Protein AF-A0A9C9G2V0-F1 (afdb_monomer)

Mean predicted aligned error: 17.53 Å

Sequence (1144 aa):
MLYRLLILALSLYSLTTPAQASRDDLLVIVNDNSIDSPQVGAYYAQQRDINPANIVHVNIRPGYFISWDEFRSLRDQIIDHMQHHTLTDPAITPVTCTDGDTVHYCQASMDQLRQYTKIRYVVTTRGVPTRTEVNNSPFNSQPVSAPTSVDNYLKFWLINYYPVDTVLSSNARAVEFGDGRGMREIDPQLDKELIVGRIDGVNLASALTLVDRTLEAERNGIYGKLYGSQYGSTTGGRATWTDYSTNSLVYGISSNGWRYQLGLFDESAPECNDYLNFSSGNASGKAPAHCLARLSDGRDPPPGTSGGRAPTADDALVYLGSLDGQVTGLGNFSNLLNWKKDASCSVTLCENAPDPAACRMASTDAMQEINTDCVGVSNGFMGYNFQSFPVSFLTVWPTAWRSTNGGDFKNLAFPEVRSDVGFDDNQSLWFRNADQISNPKCNTVADIGSQPPQDCPDQRRIFTYQTISIPTQAINTATPQQYRVSLRYKADSMQQQATLRATLKVREQASKTEINYGTQLLATISSGTTDWTYAEVVYTLNPALHTQPDLLFDRLKIELSTAGTYAGEIGLDVISLQEIGVGIELLQNGSFTEGHKSVSGGDHAANYLSRLNGLAFWGSVSHHESAGFSFENHPVETLLYFMRGLPLGDAVWFNEFRNSGIFYGDPVYSPMSVKFDYLPNPGDRIVNSMDISGNTVNGRDPLRVTTDYRIDYCPGDDFFVCDQQQSWLSTGLSGKGGLTGQTLGNWDVTSLPYGDYTLRLSVTSSNVLLGRTQTFNDFYPVKNRYATDEIPTYRIAGTILDQSGQPVRNVTIQINDNSGFSATVTTNVEGRYSKDGLANGLYIVLPKKTGHTFVANSGNIFQSVSNSNVVKNFTAHNLDFTVSGTVTDGNGQPIVGAIVQINDNSGFSATVQTNINGRYSRPGISNGLYIVEVTKNGYSVSPSQGNIFQSVNGSDITKDYVATPSNFVISGAILDTSGKPVPGVTVSINDNSGFSSTVTSNANGFYEIGGLSNGLYIAFPAKQGYTIVVNGGNVFVGINGVSIIGKDFTATPVVQTYSISGYILENGQPLSGASVQINSNFGFSSTTTTDNSGFYTQRGLKDGAYIVYSTKPGYQITTVTGNIFQSINGSNIIGKDFNATLIQ

Structure (mmCIF, N/CA/C/O backbone):
data_AF-A0A9C9G2V0-F1
#
_entry.id   AF-A0A9C9G2V0-F1
#
loop_
_atom_site.group_PDB
_atom_site.id
_atom_site.type_symbol
_atom_site.label_atom_id
_atom_site.label_alt_id
_atom_site.label_comp_id
_atom_site.label_asym_id
_atom_site.label_entity_id
_atom_site.label_seq_id
_atom_site.pdbx_PDB_ins_code
_atom_site.Cartn_x
_atom_site.Cartn_y
_atom_site.Cartn_z
_atom_site.occupancy
_atom_site.B_iso_or_equiv
_atom_site.auth_seq_id
_atom_site.auth_comp_id
_atom_site.auth_asym_id
_atom_site.auth_atom_id
_atom_site.pdbx_PDB_model_num
ATOM 1 N N . MET A 1 1 ? -16.514 -33.049 36.630 1.00 33.00 1 MET A N 1
ATOM 2 C CA . MET A 1 1 ? -15.792 -34.331 36.436 1.00 33.00 1 MET A CA 1
ATOM 3 C C . MET A 1 1 ? -15.039 -34.384 35.098 1.00 33.00 1 MET A C 1
ATOM 5 O O . MET A 1 1 ? -13.935 -34.905 35.095 1.00 33.00 1 MET A O 1
ATOM 9 N N . LEU A 1 2 ? -15.525 -33.741 34.020 1.00 31.58 2 LEU A N 1
ATOM 10 C CA . LEU A 1 2 ? -14.748 -33.512 32.782 1.00 31.58 2 LEU A CA 1
ATOM 11 C C . LEU A 1 2 ? -13.501 -32.612 32.964 1.00 31.58 2 LEU A C 1
ATOM 13 O O . LEU A 1 2 ? -12.497 -32.822 32.299 1.00 31.58 2 LEU A O 1
ATOM 17 N N . TYR A 1 3 ? -13.508 -31.686 33.931 1.00 27.44 3 TYR A N 1
ATOM 18 C CA . TYR A 1 3 ? -12.375 -30.781 34.206 1.00 27.44 3 TYR A CA 1
ATOM 19 C C . TYR A 1 3 ? -11.106 -31.486 34.736 1.00 27.44 3 TYR A C 1
ATOM 21 O O . TYR A 1 3 ? -10.001 -30.977 34.596 1.00 27.44 3 TYR A O 1
ATOM 29 N N . ARG A 1 4 ? -11.237 -32.688 35.321 1.00 26.34 4 ARG A N 1
ATOM 30 C CA . ARG A 1 4 ? -10.084 -33.495 35.771 1.00 26.34 4 ARG A CA 1
ATOM 31 C C . ARG A 1 4 ? -9.513 -34.403 34.678 1.00 26.34 4 ARG A C 1
ATOM 33 O O . ARG A 1 4 ? -8.396 -34.876 34.832 1.00 26.34 4 ARG A O 1
ATOM 40 N N . LEU A 1 5 ? -10.247 -34.620 33.584 1.00 29.73 5 LEU A N 1
ATOM 41 C CA . LEU A 1 5 ? -9.777 -35.398 32.434 1.00 29.73 5 LEU A CA 1
ATOM 42 C C . LEU A 1 5 ? -8.930 -34.552 31.468 1.00 29.73 5 LEU A C 1
ATOM 44 O O . LEU A 1 5 ? -8.009 -35.097 30.872 1.00 29.73 5 LEU A O 1
ATOM 48 N N . LEU A 1 6 ? -9.149 -33.230 31.395 1.00 34.34 6 LEU A N 1
ATOM 49 C CA . LEU A 1 6 ? -8.262 -32.325 30.646 1.00 34.34 6 LEU A CA 1
ATOM 50 C C . LEU A 1 6 ? -6.908 -32.121 31.351 1.00 34.34 6 LEU A C 1
ATOM 52 O O . LEU A 1 6 ? -5.867 -32.144 30.707 1.00 34.34 6 LEU A O 1
ATOM 56 N N . ILE A 1 7 ? -6.904 -32.010 32.685 1.00 32.38 7 ILE A N 1
ATOM 57 C CA . ILE A 1 7 ? -5.673 -31.793 33.470 1.00 32.38 7 ILE A CA 1
ATOM 58 C C . ILE A 1 7 ? -4.793 -33.060 33.526 1.00 32.38 7 ILE A C 1
ATOM 60 O O . ILE A 1 7 ? -3.575 -32.954 33.632 1.00 32.38 7 ILE A O 1
ATOM 64 N N . LEU A 1 8 ? -5.369 -34.263 33.387 1.00 26.44 8 LEU A N 1
ATOM 65 C CA . LEU A 1 8 ? -4.589 -35.508 33.282 1.00 26.44 8 LEU A CA 1
ATOM 66 C C . LEU A 1 8 ? -4.034 -35.788 31.873 1.00 26.44 8 LEU A C 1
ATOM 68 O O . LEU A 1 8 ? -3.113 -36.589 31.747 1.00 26.44 8 LEU A O 1
ATOM 72 N N . ALA A 1 9 ? -4.547 -35.135 30.826 1.00 30.84 9 ALA A N 1
ATOM 73 C CA . ALA A 1 9 ? -3.966 -35.231 29.484 1.00 30.84 9 ALA A CA 1
ATOM 74 C C . ALA A 1 9 ? -2.702 -34.358 29.325 1.00 30.84 9 ALA A C 1
ATOM 76 O O . ALA A 1 9 ? -1.875 -34.629 28.458 1.00 30.84 9 ALA A O 1
ATOM 77 N N . LEU A 1 10 ? -2.517 -33.360 30.199 1.00 34.09 10 LEU A N 1
ATOM 78 C CA . LEU A 1 10 ? -1.350 -32.469 30.226 1.00 34.09 10 LEU A CA 1
ATOM 79 C C . LEU A 1 10 ? -0.132 -33.036 30.982 1.00 34.09 10 LEU A C 1
ATOM 81 O O . LEU A 1 10 ? 0.945 -32.458 30.896 1.00 34.09 10 LEU A O 1
ATOM 85 N N . SER A 1 11 ? -0.252 -34.166 31.690 1.00 28.02 11 SER A N 1
ATOM 86 C CA . SER A 1 11 ? 0.823 -34.703 32.549 1.00 28.02 11 SER A CA 1
ATOM 87 C C . SER A 1 11 ? 1.459 -36.020 32.076 1.00 28.02 11 SER A C 1
ATOM 89 O O . SER A 1 11 ? 2.222 -36.627 32.827 1.00 28.02 11 SER A O 1
ATOM 91 N N . LEU A 1 12 ? 1.207 -36.458 30.833 1.00 29.16 12 LEU A N 1
ATOM 92 C CA . LEU A 1 12 ? 1.764 -37.705 30.272 1.00 29.16 12 LEU A CA 1
ATOM 93 C C . LEU A 1 12 ? 2.644 -37.556 29.015 1.00 29.16 12 LEU A C 1
ATOM 95 O O . LEU A 1 12 ? 3.127 -38.567 28.506 1.00 29.16 12 LEU A O 1
ATOM 99 N N . TYR A 1 13 ? 2.961 -36.344 28.553 1.00 31.42 13 TYR A N 1
ATOM 100 C CA . TYR A 1 13 ? 3.963 -36.163 27.492 1.00 31.42 13 TYR A CA 1
ATOM 101 C C . TYR A 1 13 ? 5.378 -36.129 28.078 1.00 31.42 13 TYR A C 1
ATOM 103 O O . TYR A 1 13 ? 5.978 -35.081 28.293 1.00 31.42 13 TYR A O 1
ATOM 111 N N . SER A 1 14 ? 5.904 -37.319 28.363 1.00 32.47 14 SER A N 1
ATOM 112 C CA . SER A 1 14 ? 7.317 -37.515 28.671 1.00 32.47 14 SER A CA 1
ATOM 113 C C . SER A 1 14 ? 8.119 -37.739 27.386 1.00 32.47 14 SER A C 1
ATOM 115 O O . SER A 1 14 ? 7.902 -38.701 26.657 1.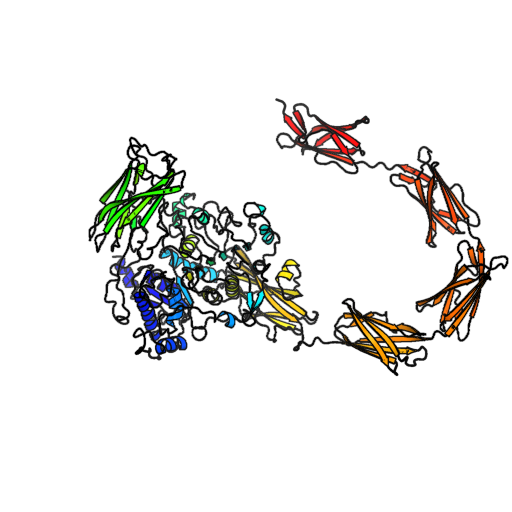00 32.47 14 SER A O 1
ATOM 117 N N . LEU A 1 15 ? 9.081 -36.837 27.170 1.00 33.75 15 LEU A N 1
ATOM 118 C CA . LEU A 1 15 ? 10.420 -37.119 26.642 1.00 33.75 15 LEU A CA 1
ATOM 119 C C . LEU A 1 15 ? 10.492 -37.863 25.298 1.00 33.75 15 LEU A C 1
ATOM 121 O O . LEU A 1 15 ? 11.155 -38.890 25.172 1.00 33.75 15 LEU A O 1
ATOM 125 N N . THR A 1 16 ? 9.941 -37.267 24.249 1.00 28.80 16 THR A N 1
ATOM 126 C CA . THR A 1 16 ? 10.691 -37.219 22.989 1.00 28.80 16 THR A CA 1
ATOM 127 C C . THR A 1 16 ? 11.378 -35.867 22.972 1.00 28.80 16 THR A C 1
ATOM 129 O O . THR A 1 16 ? 10.688 -34.850 23.007 1.00 28.80 16 THR A O 1
ATOM 132 N N . THR A 1 17 ? 12.713 -35.838 22.992 1.00 29.73 17 THR A N 1
ATOM 133 C CA . THR A 1 17 ? 13.484 -34.621 22.696 1.00 29.73 17 THR A CA 1
ATOM 134 C C . THR A 1 17 ? 12.832 -33.944 21.494 1.00 29.73 17 THR A C 1
ATOM 136 O O . THR A 1 17 ? 12.722 -34.617 20.460 1.00 29.73 17 THR A O 1
ATOM 139 N N . PRO A 1 18 ? 12.320 -32.705 21.620 1.00 33.50 18 PRO A N 1
ATOM 140 C CA . PRO A 1 18 ? 11.685 -32.060 20.489 1.00 33.50 18 PRO A CA 1
ATOM 141 C C . PRO A 1 18 ? 12.713 -32.025 19.362 1.00 33.50 18 PRO A C 1
ATOM 143 O O . PRO A 1 18 ? 13.908 -31.819 19.609 1.00 33.50 18 PRO A O 1
ATOM 146 N N . ALA A 1 19 ? 12.258 -32.287 18.135 1.00 38.16 19 ALA A N 1
ATOM 147 C CA . ALA A 1 19 ? 12.998 -31.844 16.966 1.00 38.16 19 ALA A CA 1
ATOM 148 C C . ALA A 1 19 ? 13.453 -30.409 17.261 1.00 38.16 19 ALA A C 1
ATOM 150 O O . ALA A 1 19 ? 12.662 -29.631 17.789 1.00 38.16 19 ALA A O 1
ATOM 151 N N . GLN A 1 20 ? 14.742 -30.129 17.072 1.00 43.09 20 GLN A N 1
ATOM 152 C CA . GLN A 1 20 ? 15.336 -28.827 17.356 1.00 43.09 20 GLN A CA 1
ATOM 153 C C . GLN A 1 20 ? 14.396 -27.741 16.817 1.00 43.09 20 GLN A C 1
ATOM 155 O O . GLN A 1 20 ? 14.199 -27.683 15.606 1.00 43.09 20 GLN A O 1
ATOM 160 N N . ALA A 1 21 ? 13.757 -26.988 17.723 1.00 52.31 21 ALA A N 1
ATOM 161 C CA . ALA A 1 21 ? 12.764 -25.983 17.359 1.00 52.31 21 ALA A CA 1
ATOM 162 C C . ALA A 1 21 ? 13.378 -25.049 16.309 1.00 52.31 21 ALA A C 1
ATOM 164 O O . ALA A 1 21 ? 14.537 -24.644 16.448 1.00 52.31 21 ALA A O 1
ATOM 165 N N . SER A 1 22 ? 12.639 -24.748 15.246 1.00 70.56 22 SER A N 1
ATOM 166 C CA . SER A 1 22 ? 13.158 -24.003 14.095 1.00 70.56 22 SER A CA 1
ATOM 167 C C . SER A 1 22 ? 13.330 -22.505 14.356 1.00 70.56 22 SER A C 1
ATOM 169 O O . SER A 1 22 ? 14.043 -21.852 13.591 1.00 70.56 22 SER A O 1
ATOM 171 N N . ARG A 1 23 ? 12.719 -21.957 15.421 1.00 88.38 23 ARG A N 1
ATOM 172 C CA . ARG A 1 23 ? 12.802 -20.532 15.788 1.00 88.38 23 ARG A CA 1
ATOM 173 C C . ARG A 1 23 ? 13.265 -20.327 17.231 1.00 88.38 23 ARG A C 1
ATOM 175 O O . ARG A 1 23 ? 12.543 -20.631 18.184 1.00 88.38 23 ARG A O 1
ATOM 182 N N . ASP A 1 24 ? 14.452 -19.750 17.387 1.00 90.25 24 ASP A N 1
ATOM 183 C CA . ASP A 1 24 ? 15.038 -19.318 18.663 1.00 90.25 24 ASP A CA 1
ATOM 184 C C . ASP A 1 24 ? 15.244 -17.794 18.758 1.00 90.25 24 ASP A C 1
ATOM 186 O O . ASP A 1 24 ? 15.651 -17.289 19.803 1.00 90.25 24 ASP A O 1
ATOM 190 N N . ASP A 1 25 ? 14.884 -17.064 17.705 1.00 93.56 25 ASP A N 1
ATOM 191 C CA . ASP A 1 25 ? 15.006 -15.614 17.541 1.00 93.56 25 ASP A CA 1
ATOM 192 C C . ASP A 1 25 ? 13.734 -14.829 17.911 1.00 93.56 25 ASP A C 1
ATOM 194 O O . ASP A 1 25 ? 13.678 -13.606 17.752 1.00 93.56 25 ASP A O 1
ATOM 198 N N . LEU A 1 26 ? 12.701 -15.513 18.405 1.00 95.69 26 LEU A N 1
ATOM 199 C CA . LEU A 1 26 ? 11.418 -14.924 18.786 1.00 95.69 26 LEU A CA 1
ATOM 200 C C . LEU A 1 26 ? 11.098 -15.220 20.250 1.00 95.69 26 LEU A C 1
ATOM 202 O O . LEU A 1 26 ? 11.153 -16.376 20.656 1.00 95.69 26 LEU A O 1
ATOM 206 N N . LEU A 1 27 ? 10.732 -14.184 21.009 1.00 97.81 27 LEU A N 1
ATOM 207 C CA . LEU A 1 27 ? 10.253 -14.238 22.392 1.00 97.81 27 LEU A CA 1
ATOM 208 C C . LEU A 1 27 ? 8.742 -13.970 22.449 1.00 97.81 27 LEU A C 1
ATOM 210 O O . LEU A 1 27 ? 8.281 -12.940 21.964 1.00 97.81 27 LEU A O 1
ATOM 214 N N . VAL A 1 28 ? 7.968 -14.862 23.062 1.00 98.31 28 VAL A N 1
ATOM 215 C CA . VAL A 1 28 ? 6.523 -14.694 23.275 1.00 98.31 28 VAL A CA 1
ATOM 216 C C . VAL A 1 28 ? 6.273 -14.262 24.715 1.00 98.31 28 VAL A C 1
ATOM 218 O O . VAL A 1 28 ? 6.677 -14.953 25.643 1.00 98.31 28 VAL A O 1
ATOM 221 N N . ILE A 1 29 ? 5.585 -13.140 24.909 1.00 98.31 29 ILE A N 1
ATOM 222 C CA . ILE A 1 29 ? 5.211 -12.613 26.223 1.00 98.31 29 ILE A CA 1
ATOM 223 C C . ILE A 1 29 ? 3.753 -12.975 26.504 1.00 98.31 29 ILE A C 1
ATOM 225 O O . ILE A 1 29 ? 2.846 -12.578 25.757 1.00 98.31 29 ILE A O 1
ATOM 229 N N . VAL A 1 30 ? 3.529 -13.689 27.606 1.00 97.75 30 VAL A N 1
ATOM 230 C CA . VAL A 1 30 ? 2.197 -14.046 28.108 1.00 97.75 30 VAL A CA 1
ATOM 231 C C . VAL A 1 30 ? 1.993 -13.516 29.523 1.00 97.75 30 VAL A C 1
ATOM 233 O O . VAL A 1 30 ? 2.899 -13.565 30.349 1.00 97.75 30 VAL A O 1
ATOM 236 N N . ASN A 1 31 ? 0.804 -12.990 29.802 1.00 95.75 31 ASN A N 1
ATOM 237 C CA . ASN A 1 31 ? 0.404 -12.512 31.118 1.00 95.75 31 ASN A CA 1
ATOM 238 C C . ASN A 1 31 ? -0.416 -13.583 31.844 1.00 95.75 31 ASN A C 1
ATOM 240 O O . ASN A 1 31 ? -1.551 -13.847 31.458 1.00 95.75 31 ASN A O 1
ATOM 244 N N . ASP A 1 32 ? 0.110 -14.144 32.930 1.00 94.62 32 ASP A N 1
ATOM 245 C CA . ASP A 1 32 ? -0.559 -15.215 33.685 1.00 94.62 32 ASP A CA 1
ATOM 246 C C . ASP A 1 32 ? -1.833 -14.761 34.404 1.00 94.62 32 ASP A C 1
ATOM 248 O O . ASP A 1 32 ? -2.668 -15.584 34.783 1.00 94.62 32 ASP A O 1
ATOM 252 N N . ASN A 1 33 ? -2.022 -13.451 34.575 1.00 92.81 33 ASN A N 1
ATOM 253 C CA . ASN A 1 33 ? -3.272 -12.931 35.115 1.00 92.81 33 ASN A CA 1
ATOM 254 C C . ASN A 1 33 ? -4.392 -12.843 34.067 1.00 92.81 33 ASN A C 1
ATOM 256 O O . ASN A 1 33 ? -5.524 -12.529 34.440 1.00 92.81 33 ASN A O 1
ATOM 260 N N . SER A 1 34 ? -4.094 -13.115 32.794 1.00 92.75 34 SER A N 1
ATOM 261 C CA . SER A 1 34 ? -5.066 -13.244 31.709 1.00 92.75 34 SER A CA 1
ATOM 262 C C . SER A 1 34 ? -5.383 -14.722 31.437 1.00 92.75 34 SER A C 1
ATOM 264 O O . SER A 1 34 ? -4.488 -15.563 31.387 1.00 92.75 34 SER A O 1
ATOM 266 N N . ILE A 1 35 ? -6.661 -15.051 31.259 1.00 92.38 35 ILE A N 1
ATOM 267 C CA . ILE A 1 35 ? -7.144 -16.394 30.924 1.00 92.38 35 ILE A CA 1
ATOM 268 C C . ILE A 1 35 ? -6.730 -16.749 29.490 1.00 92.38 35 ILE A C 1
ATOM 270 O O . ILE A 1 35 ? -6.339 -17.890 29.220 1.00 92.38 35 ILE A O 1
ATOM 274 N N . ASP A 1 36 ? -6.808 -15.783 28.578 1.00 93.94 36 ASP A N 1
ATOM 275 C CA . ASP A 1 36 ? -6.553 -15.964 27.153 1.00 93.94 36 ASP A CA 1
ATOM 276 C C . ASP A 1 36 ? -5.047 -15.944 26.826 1.00 93.94 36 ASP A C 1
ATOM 278 O O . ASP A 1 36 ? -4.597 -16.698 25.959 1.00 93.94 36 ASP A O 1
ATOM 282 N N . SER A 1 37 ? -4.249 -15.127 27.521 1.00 95.69 37 SER A N 1
ATOM 283 C CA . SER A 1 37 ? -2.855 -14.825 27.150 1.00 95.69 37 SER A CA 1
ATOM 284 C C . SER A 1 37 ? -1.952 -16.058 27.039 1.00 95.69 37 SER A C 1
ATOM 286 O O . SER A 1 37 ? -1.355 -16.249 25.971 1.00 95.69 37 SER A O 1
ATOM 288 N N . PRO A 1 38 ? -1.879 -16.961 28.042 1.00 96.62 38 PRO A N 1
ATOM 289 C CA . PRO A 1 38 ? -1.056 -18.163 27.927 1.00 96.62 38 PRO A CA 1
ATOM 290 C C . PRO A 1 38 ? -1.545 -19.117 26.831 1.00 96.62 38 PRO A C 1
ATOM 292 O O . PRO A 1 38 ? -0.734 -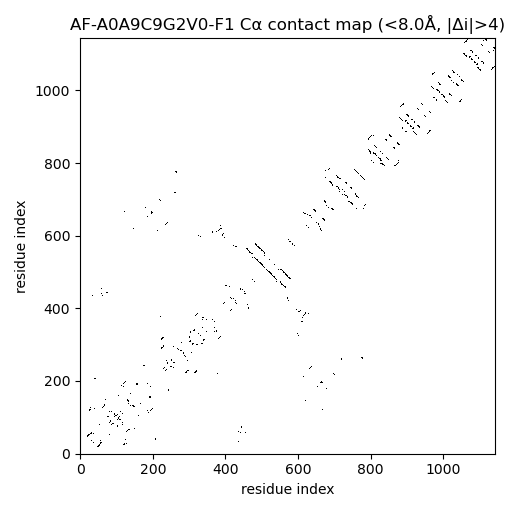19.797 26.204 1.00 96.62 38 PRO A O 1
ATOM 295 N N . GLN A 1 39 ? -2.856 -19.154 26.559 1.00 97.00 39 GLN A N 1
ATOM 296 C CA . GLN A 1 39 ? -3.426 -20.003 25.507 1.00 97.00 39 GLN A CA 1
ATOM 297 C C . GLN A 1 39 ? -3.008 -19.514 24.119 1.00 97.00 39 GLN A C 1
ATOM 299 O O . GLN A 1 39 ? -2.566 -20.316 23.296 1.00 97.00 39 GLN A O 1
ATOM 304 N N . VAL A 1 40 ? -3.090 -18.202 23.875 1.00 97.12 40 VAL A N 1
ATOM 305 C CA . VAL A 1 40 ? -2.627 -17.593 22.621 1.00 97.12 40 VAL A CA 1
ATOM 306 C C . VAL A 1 40 ? -1.127 -17.812 22.442 1.00 97.12 40 VAL A C 1
ATOM 308 O O . VAL A 1 40 ? -0.701 -18.227 21.365 1.00 97.12 40 VAL A O 1
ATOM 311 N N . GLY A 1 41 ? -0.327 -17.585 23.487 1.00 97.06 41 GLY A N 1
ATOM 312 C CA . GLY A 1 41 ? 1.125 -17.746 23.409 1.00 97.06 41 GLY A CA 1
ATOM 313 C C . GLY A 1 41 ? 1.558 -19.184 23.145 1.00 97.06 41 GLY A C 1
ATOM 314 O O . GLY A 1 41 ? 2.379 -19.418 22.260 1.00 97.06 41 GLY A O 1
ATOM 315 N N . ALA A 1 42 ? 0.962 -20.153 23.844 1.00 96.56 42 ALA A N 1
ATOM 316 C CA . ALA A 1 42 ? 1.235 -21.571 23.621 1.00 96.56 42 ALA A CA 1
ATOM 317 C C . ALA A 1 42 ? 0.814 -22.020 22.215 1.00 96.56 42 ALA A C 1
ATOM 319 O O . ALA A 1 42 ? 1.566 -22.733 21.548 1.00 96.56 42 ALA A O 1
ATOM 320 N N . TYR A 1 43 ? -0.356 -21.575 21.743 1.00 97.81 43 TYR A N 1
ATOM 321 C CA . TYR A 1 43 ? -0.822 -21.882 20.393 1.00 97.81 43 TYR A CA 1
ATOM 322 C C . TYR A 1 43 ? 0.120 -21.310 19.335 1.00 97.81 43 TYR A C 1
ATOM 324 O O . TYR A 1 43 ? 0.585 -22.036 18.462 1.00 97.81 43 TYR A O 1
ATOM 332 N N . TYR A 1 44 ? 0.461 -20.026 19.441 1.00 97.44 44 TYR A N 1
ATOM 333 C CA . TYR A 1 44 ? 1.373 -19.371 18.512 1.00 97.44 44 TYR A CA 1
ATOM 334 C C . TYR A 1 44 ? 2.750 -20.046 18.491 1.00 97.44 44 TYR A C 1
ATOM 336 O O . TYR A 1 44 ? 3.263 -20.357 17.416 1.00 97.44 44 TYR A O 1
ATOM 344 N N . ALA A 1 45 ? 3.305 -20.356 19.668 1.00 95.94 45 ALA A N 1
ATOM 345 C CA . ALA A 1 45 ? 4.574 -21.064 19.791 1.00 95.94 45 ALA A CA 1
ATOM 346 C C . ALA A 1 45 ? 4.545 -22.443 19.127 1.00 95.94 45 ALA A C 1
ATOM 348 O O . ALA A 1 45 ? 5.473 -22.792 18.401 1.00 95.94 45 ALA A O 1
ATOM 349 N N . GLN A 1 46 ? 3.458 -23.195 19.307 1.00 95.69 46 GLN A N 1
ATOM 350 C CA . GLN A 1 46 ? 3.272 -24.486 18.652 1.00 95.69 46 GLN A CA 1
ATOM 351 C C . GLN A 1 46 ? 3.199 -24.349 17.126 1.00 95.69 46 GLN A C 1
ATOM 353 O O . GLN A 1 46 ? 3.857 -25.102 16.412 1.00 95.69 46 GLN A O 1
ATOM 358 N N . GLN A 1 47 ? 2.403 -23.406 16.620 1.00 95.81 47 GLN A N 1
ATOM 359 C CA . GLN A 1 47 ? 2.173 -23.252 15.182 1.00 95.81 47 GLN A CA 1
ATOM 360 C C . GLN A 1 47 ? 3.408 -22.725 14.429 1.00 95.81 47 GLN A C 1
ATOM 362 O O . GLN A 1 47 ? 3.605 -23.048 13.258 1.00 95.81 47 GLN A O 1
ATOM 367 N N . ARG A 1 48 ? 4.246 -21.922 15.095 1.00 94.38 48 ARG A N 1
ATOM 368 C CA . ARG A 1 48 ? 5.496 -21.367 14.548 1.00 94.38 48 ARG A CA 1
ATOM 369 C C . ARG A 1 48 ? 6.747 -22.155 14.930 1.00 94.38 48 ARG A C 1
ATOM 371 O O . ARG A 1 48 ? 7.836 -21.730 14.553 1.00 94.38 48 ARG A O 1
ATOM 378 N N . ASP A 1 49 ? 6.593 -23.268 15.648 1.00 94.06 49 ASP A N 1
ATOM 379 C CA . ASP A 1 49 ? 7.704 -24.096 16.127 1.00 94.06 49 ASP A CA 1
ATOM 380 C C . ASP A 1 49 ? 8.769 -23.260 16.875 1.00 94.06 49 ASP A C 1
ATOM 382 O O . ASP A 1 49 ? 9.977 -23.338 16.635 1.00 94.06 49 ASP A O 1
ATOM 386 N N . ILE A 1 50 ? 8.277 -22.392 17.765 1.00 94.81 50 ILE A N 1
ATOM 387 C CA . ILE A 1 50 ? 9.086 -21.519 18.620 1.00 94.81 50 ILE A CA 1
ATOM 388 C C . ILE A 1 50 ? 9.582 -22.327 19.813 1.00 94.81 50 ILE A C 1
ATOM 390 O O . ILE A 1 50 ? 8.825 -23.082 20.429 1.00 94.81 50 ILE A O 1
ATOM 394 N N . ASN A 1 51 ? 10.848 -22.130 20.176 1.00 90.94 51 ASN A N 1
ATOM 395 C CA . ASN A 1 51 ? 11.424 -22.739 21.367 1.00 90.94 51 ASN A CA 1
ATOM 396 C C . ASN A 1 51 ? 10.564 -22.426 22.614 1.00 90.94 51 ASN A C 1
ATOM 398 O O . ASN A 1 51 ? 10.405 -21.252 22.949 1.00 90.94 51 ASN A O 1
ATOM 402 N N . PRO A 1 52 ? 10.053 -23.430 23.354 1.00 89.94 52 PRO A N 1
ATOM 403 C CA . PRO A 1 52 ? 9.258 -23.192 24.560 1.00 89.94 52 PRO A CA 1
ATOM 404 C C . PRO A 1 52 ? 9.978 -22.367 25.638 1.00 89.94 52 PRO A C 1
ATOM 406 O O . PRO A 1 52 ? 9.322 -21.673 26.408 1.00 89.94 52 PRO A O 1
ATOM 409 N N . ALA A 1 53 ? 11.318 -22.397 25.679 1.00 89.81 53 ALA A N 1
ATOM 410 C CA . ALA A 1 53 ? 12.114 -21.550 26.576 1.00 89.81 53 ALA A CA 1
ATOM 411 C C . ALA A 1 53 ? 12.008 -20.050 26.243 1.00 89.81 53 ALA A C 1
ATOM 413 O O . ALA A 1 53 ? 12.310 -19.202 27.080 1.00 89.81 53 ALA A O 1
ATOM 414 N N . ASN A 1 54 ? 11.539 -19.714 25.041 1.00 95.19 54 ASN A N 1
ATOM 415 C CA . ASN A 1 54 ? 11.293 -18.348 24.609 1.00 95.19 54 ASN A CA 1
ATOM 416 C C . ASN A 1 54 ? 9.859 -17.878 24.914 1.00 95.19 54 ASN A C 1
ATOM 418 O O . ASN A 1 54 ? 9.434 -16.847 24.396 1.00 95.19 54 ASN A O 1
ATOM 422 N N . ILE A 1 55 ? 9.095 -18.599 25.736 1.00 97.12 55 ILE A N 1
ATOM 423 C CA . ILE A 1 55 ? 7.831 -18.098 26.283 1.00 97.12 55 ILE A CA 1
ATOM 424 C C . ILE A 1 55 ? 8.124 -17.518 27.667 1.00 97.12 55 ILE A C 1
ATOM 426 O O . ILE A 1 55 ? 8.460 -18.256 28.593 1.00 97.12 55 ILE A O 1
ATOM 430 N N . VAL A 1 56 ? 8.007 -16.198 27.804 1.00 96.88 56 VAL A N 1
ATOM 431 C CA . VAL A 1 56 ? 8.125 -15.516 29.094 1.00 96.88 56 VAL A CA 1
ATOM 432 C C . VAL A 1 56 ? 6.747 -15.290 29.694 1.00 96.88 56 VAL A C 1
ATOM 434 O O . VAL A 1 56 ? 5.865 -14.677 29.088 1.00 96.88 56 VAL A O 1
ATOM 437 N N . HIS A 1 57 ? 6.594 -15.785 30.915 1.00 95.75 57 HIS A N 1
ATOM 438 C CA . HIS A 1 57 ? 5.414 -15.598 31.738 1.00 95.75 57 HIS A CA 1
ATOM 439 C C . HIS A 1 57 ? 5.614 -14.383 32.641 1.00 95.75 57 HIS A C 1
ATOM 441 O O . HIS A 1 57 ? 6.567 -14.329 33.419 1.00 95.75 57 HIS A O 1
ATOM 447 N N . VAL A 1 58 ? 4.719 -13.404 32.535 1.00 95.31 58 VAL A N 1
ATOM 448 C CA . VAL A 1 58 ? 4.736 -12.185 33.349 1.00 95.31 58 VAL A CA 1
ATOM 449 C C . VAL A 1 58 ? 3.480 -12.094 34.203 1.00 95.31 58 VAL A C 1
ATOM 451 O O . VAL A 1 58 ? 2.406 -12.550 33.816 1.00 95.31 58 VAL A O 1
ATOM 454 N N . ASN A 1 59 ? 3.611 -11.481 35.373 1.00 93.25 59 ASN A N 1
ATOM 455 C CA . ASN A 1 59 ? 2.530 -11.330 36.341 1.00 93.25 59 ASN A CA 1
ATOM 456 C C . ASN A 1 59 ? 2.252 -9.840 36.555 1.00 93.25 59 ASN A C 1
ATOM 458 O O . ASN A 1 59 ? 2.810 -9.182 37.437 1.00 93.25 59 ASN A O 1
ATOM 462 N N . ILE A 1 60 ? 1.392 -9.300 35.693 1.00 90.25 60 ILE A N 1
ATOM 463 C CA . ILE A 1 60 ? 0.954 -7.899 35.702 1.00 90.25 60 ILE A CA 1
ATOM 464 C C . ILE A 1 60 ? -0.563 -7.825 35.571 1.00 90.25 60 ILE A C 1
ATOM 466 O O . ILE A 1 60 ? -1.208 -8.800 35.185 1.00 90.25 60 ILE A O 1
ATOM 470 N N . ARG A 1 61 ? -1.171 -6.680 35.892 1.00 85.25 61 ARG A N 1
ATOM 471 C CA . ARG A 1 61 ? -2.631 -6.576 35.833 1.00 85.25 61 ARG A CA 1
ATOM 472 C C . ARG A 1 61 ? -3.126 -6.828 34.395 1.00 85.25 61 ARG A C 1
ATOM 474 O O . ARG A 1 61 ? -2.558 -6.262 33.458 1.00 85.25 61 ARG A O 1
ATOM 481 N N . PRO A 1 62 ? -4.164 -7.658 34.198 1.00 78.38 62 PRO A N 1
ATOM 482 C CA . PRO A 1 62 ? -4.765 -7.875 32.889 1.00 78.38 62 PRO A CA 1
ATOM 483 C C . PRO A 1 62 ? -5.633 -6.655 32.592 1.00 78.38 62 PRO A C 1
ATOM 485 O O . PRO A 1 62 ? -6.747 -6.516 33.083 1.00 78.38 62 PRO A O 1
ATOM 488 N N . GLY A 1 63 ? -5.078 -5.684 31.884 1.00 76.06 63 GLY A N 1
ATOM 489 C CA . GLY A 1 63 ? -5.742 -4.415 31.636 1.00 76.06 63 GLY A CA 1
ATOM 490 C C . GLY A 1 63 ? -5.126 -3.710 30.447 1.00 76.06 63 GLY A C 1
ATOM 491 O O . GLY A 1 63 ? -4.026 -4.027 30.016 1.00 76.06 63 GLY A O 1
ATOM 492 N N . TYR A 1 64 ? -5.840 -2.738 29.895 1.00 79.06 64 TYR A N 1
ATOM 493 C CA . TYR A 1 64 ? -5.357 -2.024 28.714 1.00 79.06 64 TYR A CA 1
ATOM 494 C C . TYR A 1 64 ? -4.251 -1.011 29.056 1.00 79.06 64 TYR A C 1
ATOM 496 O O . TYR A 1 64 ? -3.314 -0.807 28.280 1.00 79.06 64 TYR A O 1
ATOM 504 N N . PHE A 1 65 ? -4.353 -0.407 30.243 1.00 81.81 65 PHE A N 1
ATOM 505 C CA . PHE A 1 65 ? -3.367 0.510 30.801 1.00 81.81 65 PHE A CA 1
ATOM 506 C C . PHE A 1 65 ? -2.609 -0.150 31.946 1.00 81.81 65 PHE A C 1
ATOM 508 O O . PHE A 1 65 ? -3.202 -0.869 32.748 1.00 81.81 65 PHE A O 1
ATOM 515 N N . ILE A 1 66 ? -1.341 0.201 32.104 1.00 85.38 66 ILE A N 1
ATOM 516 C CA . ILE A 1 66 ? -0.529 -0.008 33.308 1.00 85.38 66 ILE A CA 1
ATOM 517 C C . ILE A 1 66 ? 0.112 1.309 33.737 1.00 85.38 66 ILE A C 1
ATOM 519 O O . ILE A 1 66 ? 0.251 2.231 32.937 1.00 85.38 66 ILE A O 1
ATOM 523 N N . SER A 1 67 ? 0.461 1.431 35.007 1.00 84.94 67 SER A N 1
ATOM 524 C CA . SER A 1 67 ? 1.291 2.521 35.514 1.00 84.94 67 SER A CA 1
ATOM 525 C C . SER A 1 67 ? 2.740 2.379 35.045 1.00 84.94 67 SER A C 1
ATOM 527 O O . SER A 1 67 ? 3.180 1.306 34.625 1.00 84.94 67 SER A O 1
ATOM 529 N N . TRP A 1 68 ? 3.506 3.465 35.158 1.00 85.50 68 TRP A N 1
ATOM 530 C CA . TRP A 1 68 ? 4.931 3.446 34.844 1.00 85.50 68 TRP A CA 1
ATOM 531 C C . TRP A 1 68 ? 5.712 2.418 35.684 1.00 85.50 68 TRP A C 1
ATOM 533 O O . TRP A 1 68 ? 6.582 1.732 35.157 1.00 85.50 68 TRP A O 1
ATOM 543 N N . ASP A 1 69 ? 5.375 2.254 36.966 1.00 85.44 69 ASP A N 1
ATOM 544 C CA . ASP A 1 69 ? 6.022 1.276 37.857 1.00 85.44 69 ASP A CA 1
ATOM 545 C C . ASP A 1 69 ? 5.705 -0.172 37.455 1.00 85.44 69 ASP A C 1
ATOM 547 O O . ASP A 1 69 ? 6.594 -1.023 37.427 1.00 85.44 69 ASP A O 1
ATOM 551 N N . GLU A 1 70 ? 4.454 -0.445 37.075 1.00 89.12 70 GLU A N 1
ATOM 552 C CA . GLU A 1 70 ? 4.044 -1.745 36.533 1.00 89.12 70 GLU A CA 1
ATOM 553 C C . GLU A 1 70 ? 4.734 -2.037 35.191 1.00 89.12 70 GLU A C 1
ATOM 555 O O . GLU A 1 70 ? 5.119 -3.178 34.942 1.00 89.12 70 GLU A O 1
ATOM 560 N N . PHE A 1 71 ? 4.960 -1.023 34.345 1.00 90.56 71 PHE A N 1
ATOM 561 C CA . PHE A 1 71 ? 5.758 -1.184 33.126 1.00 90.56 71 PHE A CA 1
ATOM 562 C C . PHE A 1 71 ? 7.219 -1.540 33.438 1.00 90.56 71 PHE A C 1
ATOM 564 O O . PHE A 1 71 ? 7.768 -2.441 32.804 1.00 90.56 71 PHE A O 1
ATOM 571 N N . ARG A 1 72 ? 7.851 -0.886 34.425 1.00 89.62 72 ARG A N 1
ATOM 572 C CA . ARG A 1 72 ? 9.223 -1.239 34.836 1.00 89.62 72 ARG A CA 1
ATOM 573 C C . ARG A 1 72 ? 9.292 -2.666 35.378 1.00 89.62 72 ARG A C 1
ATOM 575 O O . ARG A 1 72 ? 10.198 -3.403 35.008 1.00 89.62 72 ARG A O 1
ATOM 582 N N . SER A 1 73 ? 8.287 -3.093 36.148 1.00 91.38 73 SER A N 1
ATOM 583 C CA . SER A 1 73 ? 8.175 -4.491 36.582 1.00 91.38 73 SER A CA 1
ATOM 584 C C . SER A 1 73 ? 8.005 -5.463 35.408 1.00 91.38 73 SER A C 1
ATOM 586 O O . SER A 1 73 ? 8.661 -6.501 35.394 1.00 91.38 73 SER A O 1
ATOM 588 N N . LEU A 1 74 ? 7.175 -5.137 34.409 1.00 94.62 74 LEU A N 1
ATOM 589 C CA . LEU A 1 74 ? 7.035 -5.933 33.183 1.00 94.62 74 LEU A CA 1
ATOM 590 C C . LEU A 1 74 ? 8.378 -6.077 32.455 1.00 94.62 74 LEU A C 1
ATOM 592 O O . LEU A 1 74 ? 8.806 -7.193 32.172 1.00 94.62 74 LEU A O 1
ATOM 596 N N . ARG A 1 75 ? 9.048 -4.954 32.170 1.00 94.19 75 ARG A N 1
ATOM 597 C CA . ARG A 1 75 ? 10.356 -4.918 31.501 1.00 94.19 75 ARG A CA 1
ATOM 598 C C . ARG A 1 75 ? 11.361 -5.810 32.224 1.00 94.19 75 ARG A C 1
ATOM 600 O O . ARG A 1 75 ? 12.034 -6.610 31.586 1.00 94.19 75 ARG A O 1
ATOM 607 N N . ASP A 1 76 ? 11.451 -5.683 33.540 1.00 94.06 76 ASP A N 1
ATOM 608 C CA . ASP A 1 76 ? 12.474 -6.371 34.321 1.00 94.06 76 ASP A CA 1
ATOM 609 C C . ASP A 1 76 ? 12.206 -7.872 34.457 1.00 94.06 76 ASP A C 1
ATOM 611 O O . ASP A 1 76 ? 13.153 -8.649 34.408 1.00 94.06 76 ASP A O 1
ATOM 615 N N . GLN A 1 77 ? 10.936 -8.295 34.531 1.00 95.25 77 GLN A N 1
ATOM 616 C CA . GLN A 1 77 ? 10.570 -9.715 34.425 1.00 95.25 77 GLN A CA 1
ATOM 617 C C . GLN A 1 77 ? 11.030 -10.304 33.083 1.00 95.25 77 GLN A C 1
ATOM 619 O O . GLN A 1 77 ? 11.527 -11.427 33.028 1.00 95.25 77 GLN A O 1
ATOM 624 N N . ILE A 1 78 ? 10.904 -9.535 31.996 1.00 96.75 78 ILE A N 1
ATOM 625 C CA . ILE A 1 78 ? 11.349 -9.960 30.664 1.00 96.75 78 ILE A CA 1
ATOM 626 C C . ILE A 1 78 ? 12.878 -10.010 30.578 1.00 96.75 78 ILE A C 1
ATOM 628 O O . ILE A 1 78 ? 13.419 -10.985 30.063 1.00 96.75 78 ILE A O 1
ATOM 632 N N . ILE A 1 79 ? 13.576 -8.990 31.086 1.00 95.62 79 ILE A N 1
ATOM 633 C CA . ILE A 1 79 ? 15.047 -8.944 31.121 1.00 95.62 79 ILE A CA 1
ATOM 634 C C . ILE A 1 79 ? 15.596 -10.152 31.880 1.00 95.62 79 ILE A C 1
ATOM 636 O O . ILE A 1 79 ? 16.462 -10.853 31.355 1.00 95.62 79 ILE A O 1
ATOM 640 N N . ASP A 1 80 ? 15.060 -10.416 33.074 1.00 94.19 80 ASP A N 1
ATOM 641 C CA . ASP A 1 80 ? 15.451 -11.562 33.893 1.00 94.19 80 ASP A CA 1
ATOM 642 C C . ASP A 1 80 ? 15.278 -12.873 33.117 1.00 94.19 80 ASP A C 1
ATOM 644 O O . ASP A 1 80 ? 16.218 -13.664 33.002 1.00 94.19 80 ASP A O 1
ATOM 648 N N . HIS A 1 81 ? 14.120 -13.066 32.479 1.00 95.19 81 HIS A N 1
ATOM 649 C CA . HIS A 1 81 ? 13.869 -14.247 31.656 1.00 95.19 81 HIS A CA 1
ATOM 650 C C . HIS A 1 81 ? 14.863 -14.375 30.498 1.00 95.19 81 HIS A C 1
ATOM 652 O O . HIS A 1 81 ? 15.426 -15.452 30.289 1.00 95.19 81 HIS A O 1
ATOM 658 N N . MET A 1 82 ? 15.098 -13.290 29.754 1.00 95.50 82 MET A N 1
ATOM 659 C CA . MET A 1 82 ? 15.991 -13.281 28.593 1.00 95.50 82 MET A CA 1
ATOM 660 C C . MET A 1 82 ? 17.431 -13.637 28.973 1.00 95.50 82 MET A C 1
ATOM 662 O O . MET A 1 82 ? 18.062 -14.454 28.297 1.00 95.50 82 MET A O 1
ATOM 666 N N . GLN A 1 83 ? 17.947 -13.085 30.075 1.00 94.12 83 GLN A N 1
ATOM 667 C CA . GLN A 1 83 ? 19.306 -13.383 30.539 1.00 94.12 83 GLN A CA 1
ATOM 668 C C . GLN A 1 83 ? 19.483 -14.860 30.911 1.00 94.12 83 GLN A C 1
ATOM 670 O O . GLN A 1 83 ? 20.563 -15.411 30.709 1.00 94.12 83 GLN A O 1
ATOM 675 N N . HIS A 1 84 ? 18.438 -15.509 31.426 1.00 92.62 84 HIS A N 1
ATOM 676 C CA . HIS A 1 84 ? 18.504 -16.907 31.851 1.00 92.62 84 HIS A CA 1
ATOM 677 C C . HIS A 1 84 ? 18.234 -17.916 30.725 1.00 92.62 84 HIS A C 1
ATOM 679 O O . HIS A 1 84 ? 18.719 -19.045 30.804 1.00 92.62 84 HIS A O 1
ATOM 685 N N . HIS A 1 85 ? 17.470 -17.546 29.690 1.00 92.12 85 HIS A N 1
ATOM 686 C CA . HIS A 1 85 ? 16.916 -18.532 28.751 1.00 92.12 85 HIS A CA 1
ATOM 687 C C . HIS A 1 85 ? 17.215 -18.268 27.275 1.00 92.12 85 HIS A C 1
ATOM 689 O O . HIS A 1 85 ? 17.179 -19.212 26.486 1.00 92.12 85 HIS A O 1
ATOM 695 N N . THR A 1 86 ? 17.515 -17.028 26.874 1.00 92.06 86 THR A N 1
ATOM 696 C CA . THR A 1 86 ? 17.523 -16.653 25.446 1.00 92.06 86 THR A CA 1
ATOM 697 C C . THR A 1 86 ? 18.881 -16.193 24.920 1.00 92.06 86 THR A C 1
ATOM 699 O O . THR A 1 86 ? 18.985 -15.722 23.783 1.00 92.06 86 THR A O 1
ATOM 702 N N . LEU A 1 87 ? 19.937 -16.314 25.728 1.00 92.94 87 LEU A N 1
ATOM 703 C CA . LEU A 1 87 ? 21.295 -15.999 25.297 1.00 92.94 87 LEU A CA 1
ATOM 704 C C . LEU A 1 87 ? 21.822 -17.030 24.284 1.00 92.94 87 LEU A C 1
ATOM 706 O O . LEU A 1 87 ? 21.401 -18.191 24.217 1.00 92.94 87 LEU A O 1
ATOM 710 N N . THR A 1 88 ? 22.769 -16.589 23.464 1.00 91.19 88 THR A N 1
ATOM 711 C CA . THR A 1 88 ? 23.454 -17.399 22.451 1.00 91.19 88 THR A CA 1
ATOM 712 C C . THR A 1 88 ? 24.177 -18.586 23.078 1.00 91.19 88 THR A C 1
ATOM 714 O O . THR A 1 88 ? 24.014 -19.708 22.591 1.00 91.19 88 THR A O 1
ATOM 717 N N . ASP A 1 89 ? 24.864 -18.357 24.198 1.00 90.50 89 ASP A N 1
ATOM 718 C CA . ASP A 1 89 ? 25.506 -19.377 25.026 1.00 90.50 89 ASP A CA 1
ATOM 719 C C . ASP A 1 89 ? 24.815 -19.475 26.405 1.00 90.50 89 ASP A C 1
ATOM 721 O O . ASP A 1 89 ? 24.872 -18.518 27.183 1.00 90.50 89 ASP A O 1
ATOM 725 N N . PRO A 1 90 ? 24.177 -20.616 26.739 1.00 84.88 90 PRO A N 1
ATOM 726 C CA . PRO A 1 90 ? 23.510 -20.810 28.027 1.00 84.88 90 PRO A CA 1
ATOM 727 C C . PRO A 1 90 ? 24.476 -20.872 29.224 1.00 84.88 90 PRO A C 1
ATOM 729 O O . PRO A 1 90 ? 24.021 -20.876 30.364 1.00 84.88 90 PRO A O 1
ATOM 732 N N . ALA A 1 91 ? 25.795 -20.943 29.004 1.00 91.19 91 ALA A N 1
ATOM 733 C CA . ALA A 1 91 ? 26.796 -20.885 30.071 1.00 91.19 91 ALA A CA 1
ATOM 734 C C . ALA A 1 91 ? 27.114 -19.452 30.538 1.00 91.19 91 ALA A C 1
ATOM 736 O O . ALA A 1 91 ? 27.825 -19.278 31.532 1.00 91.19 91 ALA A O 1
ATOM 737 N N . ILE A 1 92 ? 26.621 -18.424 29.838 1.00 93.94 92 ILE A N 1
ATOM 738 C CA . ILE A 1 92 ? 26.810 -17.027 30.234 1.00 93.94 92 ILE A CA 1
ATOM 739 C C . ILE A 1 92 ? 26.009 -16.749 31.510 1.00 93.94 92 ILE A C 1
ATOM 741 O O . ILE A 1 92 ? 24.789 -16.870 31.534 1.00 93.94 92 ILE A O 1
ATOM 745 N N . THR A 1 93 ? 26.698 -16.326 32.570 1.00 93.75 93 THR A N 1
ATOM 746 C CA . THR A 1 93 ? 26.049 -15.943 33.828 1.00 93.75 93 THR A CA 1
ATOM 747 C C . THR A 1 93 ? 25.284 -14.622 33.667 1.00 93.75 93 THR A C 1
ATOM 749 O O . THR A 1 93 ? 25.897 -13.633 33.249 1.00 93.75 93 THR A O 1
ATOM 752 N N . PRO A 1 94 ? 23.995 -14.557 34.047 1.00 93.31 94 PRO A N 1
ATOM 753 C CA . PRO A 1 94 ? 23.223 -13.317 34.083 1.00 93.31 94 PRO A CA 1
ATOM 754 C C . PRO A 1 94 ? 23.909 -12.210 34.891 1.00 93.31 94 PRO A C 1
ATOM 756 O O . PRO A 1 94 ? 24.413 -12.442 35.993 1.00 93.31 94 PRO A O 1
ATOM 759 N N . VAL A 1 95 ? 23.932 -10.994 34.348 1.00 93.62 95 VAL A N 1
ATOM 760 C CA . VAL A 1 95 ? 24.444 -9.813 35.055 1.00 93.62 95 VAL A CA 1
ATOM 761 C C . VAL A 1 95 ? 23.421 -9.337 36.083 1.00 93.62 95 VAL A C 1
ATOM 763 O O . VAL A 1 95 ? 22.299 -8.992 35.726 1.00 93.62 95 VAL A O 1
ATOM 766 N N . THR A 1 96 ? 23.841 -9.236 37.347 1.00 89.25 96 THR A N 1
ATOM 767 C CA . THR A 1 96 ? 23.088 -8.554 38.409 1.00 89.25 96 THR A CA 1
ATOM 768 C C . THR A 1 96 ? 23.547 -7.105 38.531 1.00 89.25 96 THR A C 1
ATOM 770 O O . THR A 1 96 ? 24.741 -6.836 38.683 1.00 89.25 96 THR A O 1
ATOM 773 N N . CYS A 1 97 ? 22.607 -6.168 38.489 1.00 90.06 97 CYS A N 1
ATOM 774 C CA . CYS A 1 97 ? 22.901 -4.744 38.545 1.00 90.06 97 CYS A CA 1
ATOM 775 C C . CYS A 1 97 ? 23.174 -4.260 39.970 1.00 90.06 97 CYS A C 1
ATOM 777 O O . CYS A 1 97 ? 22.468 -4.614 40.914 1.00 90.06 97 CYS A O 1
ATOM 779 N N . THR A 1 98 ? 24.177 -3.392 40.112 1.00 85.44 98 THR A N 1
ATOM 780 C CA . THR A 1 98 ? 24.500 -2.705 41.377 1.00 85.44 98 THR A CA 1
ATOM 781 C C . THR A 1 98 ? 24.306 -1.189 41.304 1.00 85.44 98 THR A C 1
ATOM 783 O O . THR A 1 98 ? 24.342 -0.518 42.331 1.00 85.44 98 THR A O 1
ATOM 786 N N . ASP A 1 99 ? 24.130 -0.651 40.097 1.00 81.50 99 ASP A N 1
ATOM 787 C CA . ASP A 1 99 ? 24.091 0.775 39.751 1.00 81.50 99 ASP A CA 1
ATOM 788 C C . ASP A 1 99 ? 22.888 1.155 38.860 1.00 81.50 99 ASP A C 1
ATOM 790 O O . ASP A 1 99 ? 22.824 2.270 38.345 1.00 81.50 99 ASP A O 1
ATOM 794 N N . GLY A 1 100 ? 21.953 0.223 38.661 1.00 78.00 100 GLY A N 1
ATOM 795 C CA . GLY A 1 100 ? 20.749 0.402 37.852 1.00 78.00 100 GLY A CA 1
ATOM 796 C C . GLY A 1 100 ? 19.559 0.993 38.612 1.00 78.00 100 GLY A C 1
ATOM 797 O O . GLY A 1 100 ? 19.578 1.090 39.838 1.00 78.00 100 GLY A O 1
ATOM 798 N N . ASP A 1 101 ? 18.493 1.331 37.876 1.00 77.88 101 ASP A N 1
ATOM 799 C CA . ASP A 1 101 ? 17.179 1.693 38.451 1.00 77.88 101 ASP A CA 1
ATOM 800 C C . ASP A 1 101 ? 16.565 0.507 39.219 1.00 77.88 101 ASP A C 1
ATOM 802 O O . ASP A 1 101 ? 15.944 0.664 40.268 1.00 77.88 101 ASP A O 1
ATOM 806 N N . THR A 1 102 ? 16.812 -0.710 38.731 1.00 84.31 102 THR A N 1
ATOM 807 C CA . THR A 1 102 ? 16.437 -1.965 39.390 1.00 84.31 102 THR A CA 1
ATOM 808 C C . THR A 1 102 ? 17.597 -2.957 39.341 1.00 84.31 102 THR A C 1
ATOM 810 O O . THR A 1 102 ? 18.602 -2.733 38.661 1.00 84.31 102 THR A O 1
ATOM 813 N N . VAL A 1 103 ? 17.467 -4.088 40.043 1.00 88.31 103 VAL A N 1
ATOM 814 C CA . VAL A 1 103 ? 18.509 -5.132 40.086 1.00 88.31 103 VAL A CA 1
ATOM 815 C C . VAL A 1 103 ? 18.743 -5.830 38.736 1.00 88.31 103 VAL A C 1
ATOM 817 O O . VAL A 1 103 ? 19.748 -6.524 38.588 1.00 88.31 103 VAL A O 1
ATOM 820 N N . HIS A 1 104 ? 17.873 -5.601 37.746 1.00 91.31 104 HIS A N 1
ATOM 821 C CA . HIS A 1 104 ? 17.973 -6.163 36.395 1.00 91.31 104 HIS A CA 1
ATOM 822 C C . HIS A 1 104 ? 18.339 -5.121 35.324 1.00 91.31 104 HIS A C 1
ATOM 824 O O . HIS A 1 104 ? 18.873 -5.486 34.276 1.00 91.31 104 HIS A O 1
ATOM 830 N N . TYR A 1 105 ? 18.092 -3.827 35.561 1.00 92.44 105 TYR A N 1
ATOM 831 C CA . TYR A 1 105 ? 18.214 -2.784 34.537 1.00 92.44 105 TYR A CA 1
ATOM 832 C C . TYR A 1 105 ? 19.368 -1.800 34.791 1.00 92.44 105 TYR A C 1
ATOM 834 O O . TYR A 1 105 ? 19.211 -0.773 35.451 1.00 92.44 105 TYR A O 1
ATOM 842 N N . CYS A 1 106 ? 20.531 -2.103 34.212 1.00 92.94 106 CYS A N 1
ATOM 843 C CA . CYS A 1 106 ? 21.757 -1.296 34.222 1.00 92.94 106 CYS A CA 1
ATOM 844 C C . CYS A 1 106 ? 22.507 -1.432 32.888 1.00 92.94 106 CYS A C 1
ATOM 846 O O . CYS A 1 106 ? 22.229 -2.344 32.103 1.00 92.94 106 CYS A O 1
ATOM 848 N N . GLN A 1 107 ? 23.504 -0.571 32.651 1.00 94.56 107 GLN A N 1
ATOM 849 C CA . GLN A 1 107 ? 24.320 -0.586 31.429 1.00 94.56 107 GLN A CA 1
ATOM 850 C C . GLN A 1 107 ? 24.910 -1.975 31.143 1.00 94.56 107 GLN A C 1
ATOM 852 O O . GLN A 1 107 ? 24.752 -2.488 30.038 1.00 94.56 107 GLN A O 1
ATOM 857 N N . ALA A 1 108 ? 25.517 -2.615 32.149 1.00 95.19 108 ALA A N 1
ATOM 858 C CA . ALA A 1 108 ? 26.154 -3.923 31.991 1.00 95.19 108 ALA A CA 1
ATOM 859 C C . ALA A 1 108 ? 25.159 -5.041 31.624 1.00 95.19 108 ALA A C 1
ATOM 861 O O . ALA A 1 108 ? 25.473 -5.891 30.793 1.00 95.19 108 ALA A O 1
ATOM 862 N N . SER A 1 109 ? 23.955 -5.022 32.206 1.00 95.38 109 SER A N 1
ATOM 863 C CA . SER A 1 109 ? 22.890 -5.983 31.888 1.00 95.38 109 SER A CA 1
ATOM 864 C C . SER A 1 109 ? 22.406 -5.821 30.445 1.00 95.38 109 SER A C 1
ATOM 866 O O . SER A 1 109 ? 22.350 -6.789 29.685 1.00 95.38 109 SER A O 1
ATOM 868 N N . MET A 1 110 ? 22.150 -4.581 30.015 1.00 95.19 110 MET A N 1
ATOM 869 C CA . MET A 1 110 ? 21.680 -4.305 28.653 1.00 95.19 110 MET A CA 1
ATOM 870 C C . MET A 1 110 ? 22.759 -4.555 27.600 1.00 95.19 110 MET A C 1
ATOM 872 O O . MET A 1 110 ? 22.441 -4.989 26.496 1.00 95.19 110 MET A O 1
ATOM 876 N N . ASP A 1 111 ? 24.033 -4.316 27.919 1.00 94.38 111 ASP A N 1
ATOM 877 C CA . ASP A 1 111 ? 25.145 -4.657 27.030 1.00 94.38 111 ASP A CA 1
ATOM 878 C C . ASP A 1 111 ? 25.308 -6.174 26.881 1.00 94.38 111 ASP A C 1
ATOM 880 O O . ASP A 1 111 ? 25.523 -6.641 25.763 1.00 94.38 111 ASP A O 1
ATOM 884 N N . GLN A 1 112 ? 25.122 -6.951 27.957 1.00 95.25 112 GLN A N 1
ATOM 885 C CA . GLN A 1 112 ? 25.082 -8.413 27.874 1.00 95.25 112 GLN A CA 1
ATOM 886 C C . GLN A 1 112 ? 23.929 -8.887 26.983 1.00 95.25 112 GLN A C 1
ATOM 888 O O . GLN A 1 112 ? 24.164 -9.659 26.053 1.00 95.25 112 GLN A O 1
ATOM 893 N N . LEU A 1 113 ? 22.699 -8.422 27.230 1.00 95.44 113 LEU A N 1
ATOM 894 C CA . LEU A 1 113 ? 21.554 -8.801 26.400 1.00 95.44 113 LEU A CA 1
ATOM 895 C C . LEU A 1 113 ? 21.788 -8.428 24.936 1.00 95.44 113 LEU A C 1
ATOM 897 O O . LEU A 1 113 ? 21.653 -9.278 24.065 1.00 95.44 113 LEU A O 1
ATOM 901 N N . ARG A 1 114 ? 22.217 -7.198 24.650 1.00 93.69 114 ARG A N 1
ATOM 902 C CA . ARG A 1 114 ? 22.459 -6.736 23.277 1.00 93.69 114 ARG A CA 1
ATOM 903 C C . ARG A 1 114 ? 23.549 -7.532 22.562 1.00 93.69 114 ARG A C 1
ATOM 905 O O . ARG A 1 114 ? 23.432 -7.776 21.368 1.00 93.69 114 ARG A O 1
ATOM 912 N N . GLN A 1 115 ? 24.614 -7.907 23.267 1.00 93.62 115 GLN A N 1
ATOM 913 C CA . GLN A 1 115 ? 25.732 -8.639 22.676 1.00 93.62 115 GLN A CA 1
ATOM 914 C C . GLN A 1 115 ? 25.404 -10.114 22.418 1.00 93.62 115 GLN A C 1
ATOM 916 O O . GLN A 1 115 ? 25.952 -10.696 21.484 1.00 93.62 115 GLN A O 1
ATOM 921 N N . TYR A 1 116 ? 24.564 -10.726 23.254 1.00 94.19 116 TYR A N 1
ATOM 922 C CA . TYR A 1 116 ? 24.401 -12.180 23.273 1.00 94.19 116 TYR A CA 1
ATOM 923 C C . TYR A 1 116 ? 22.972 -12.665 23.045 1.00 94.19 116 TYR A C 1
ATOM 925 O O . TYR A 1 116 ? 22.772 -13.877 23.048 1.00 94.19 116 TYR A O 1
ATOM 933 N N . THR A 1 117 ? 21.981 -11.795 22.865 1.00 91.44 117 THR A N 1
ATOM 934 C CA . THR A 1 117 ? 20.604 -12.221 22.588 1.00 91.44 117 THR A CA 1
ATOM 935 C C . THR A 1 117 ? 20.503 -12.935 21.240 1.00 91.44 117 THR A C 1
ATOM 937 O O . THR A 1 117 ? 21.069 -12.491 20.245 1.00 91.44 117 THR A O 1
ATOM 940 N N . LYS A 1 118 ? 19.741 -14.032 21.201 1.00 90.44 118 LYS A N 1
ATOM 941 C CA . LYS A 1 118 ? 19.214 -14.600 19.948 1.00 90.44 118 LYS A CA 1
ATOM 942 C C . LYS A 1 118 ? 17.946 -13.877 19.495 1.00 90.44 118 LYS A C 1
ATOM 944 O O . LYS A 1 118 ? 17.622 -13.865 18.315 1.00 90.44 118 LYS A O 1
ATOM 949 N N . ILE A 1 119 ? 17.228 -13.280 20.449 1.00 94.75 119 ILE A N 1
ATOM 950 C CA . ILE A 1 119 ? 15.925 -12.657 20.242 1.00 94.75 119 ILE A CA 1
ATOM 951 C C . ILE A 1 119 ? 16.067 -11.407 19.393 1.00 94.75 119 ILE A C 1
ATOM 953 O O . ILE A 1 119 ? 16.741 -10.455 19.787 1.00 94.75 119 ILE A O 1
ATOM 957 N N . ARG A 1 120 ? 15.333 -11.407 18.287 1.00 93.06 120 ARG A N 1
ATOM 958 C CA . ARG A 1 120 ? 15.076 -10.271 17.405 1.00 93.06 120 ARG A CA 1
ATOM 959 C C . ARG A 1 120 ? 13.616 -9.850 17.450 1.00 93.06 120 ARG A C 1
ATOM 961 O O . ARG A 1 120 ? 13.336 -8.655 17.415 1.00 93.06 120 ARG A O 1
ATOM 968 N N . TYR A 1 121 ? 12.698 -10.808 17.559 1.00 95.69 121 TYR A N 1
ATOM 969 C CA . TYR A 1 121 ? 11.260 -10.565 17.589 1.00 95.69 121 TYR A CA 1
ATOM 970 C C . TYR A 1 121 ? 10.694 -10.772 18.991 1.00 95.69 121 TYR A C 1
ATOM 972 O O . TYR A 1 121 ? 11.025 -11.729 19.679 1.00 95.69 121 TYR A O 1
ATOM 980 N N . VAL A 1 122 ? 9.779 -9.905 19.390 1.00 96.94 122 VAL A N 1
ATOM 981 C CA . VAL A 1 122 ? 8.995 -9.979 20.614 1.00 96.94 122 VAL A CA 1
ATOM 982 C C . VAL A 1 122 ? 7.530 -9.974 20.211 1.00 96.94 122 VAL A C 1
ATOM 984 O O . VAL A 1 122 ? 7.058 -9.070 19.522 1.00 96.94 122 VAL A O 1
ATOM 987 N N . VAL A 1 123 ? 6.794 -10.987 20.640 1.00 97.44 123 VAL A N 1
ATOM 988 C CA . VAL A 1 123 ? 5.367 -11.116 20.375 1.00 97.44 123 VAL A CA 1
ATOM 989 C C . VAL A 1 123 ? 4.622 -11.036 21.690 1.00 97.44 123 VAL A C 1
ATOM 991 O O . VAL A 1 123 ? 4.772 -11.902 22.546 1.00 97.44 123 VAL A O 1
ATOM 994 N N . THR A 1 124 ? 3.806 -10.002 21.858 1.00 95.94 124 THR A N 1
ATOM 995 C CA . THR A 1 124 ? 2.861 -9.936 22.978 1.00 95.94 124 THR A CA 1
ATOM 996 C C . THR A 1 124 ? 1.539 -10.583 22.581 1.00 95.94 124 THR A C 1
ATOM 998 O O . THR A 1 124 ? 1.190 -10.660 21.401 1.00 95.94 124 THR A O 1
ATOM 1001 N N . THR A 1 125 ? 0.805 -11.083 23.565 1.00 94.75 125 THR A N 1
ATOM 1002 C CA . THR A 1 125 ? -0.454 -11.803 23.348 1.00 94.75 125 THR A CA 1
ATOM 1003 C C . THR A 1 125 ? -1.626 -11.077 24.003 1.00 94.75 125 THR A C 1
ATOM 1005 O O . THR A 1 125 ? -1.433 -10.227 24.882 1.00 94.75 125 THR A O 1
ATOM 1008 N N . ARG A 1 126 ? -2.850 -11.421 23.588 1.00 90.00 126 ARG A N 1
ATOM 1009 C CA . ARG A 1 126 ? -4.093 -10.948 24.215 1.00 90.00 126 ARG A CA 1
ATOM 1010 C C . ARG A 1 126 ? -4.047 -11.089 25.725 1.00 90.00 126 ARG A C 1
ATOM 1012 O O . ARG A 1 126 ? -3.875 -12.191 26.204 1.00 90.00 126 ARG A O 1
ATOM 1019 N N . GLY A 1 127 ? -4.200 -9.976 26.444 1.00 88.25 127 GLY A N 1
ATOM 1020 C CA . GLY A 1 127 ? -4.100 -9.916 27.908 1.00 88.25 127 GLY A CA 1
ATOM 1021 C C . GLY A 1 127 ? -2.827 -9.237 28.424 1.00 88.25 127 GLY A C 1
ATOM 1022 O O . GLY A 1 127 ? -2.779 -8.806 29.582 1.00 88.25 127 GLY A O 1
ATOM 1023 N N . VAL A 1 128 ? -1.818 -9.053 27.565 1.00 92.00 128 VAL A N 1
ATOM 1024 C CA . VAL A 1 128 ? -0.697 -8.143 27.833 1.00 92.00 128 VAL A CA 1
ATOM 1025 C C . VAL A 1 128 ? -1.165 -6.697 27.594 1.00 92.00 128 VAL A C 1
ATOM 1027 O O . VAL A 1 128 ? -1.702 -6.406 26.519 1.00 92.00 128 VAL A O 1
ATOM 1030 N N . PRO A 1 129 ? -0.944 -5.760 28.532 1.00 88.75 129 PRO A N 1
ATOM 1031 C CA . PRO A 1 129 ? -1.313 -4.355 28.371 1.00 88.75 129 PRO A CA 1
ATOM 1032 C C . PRO A 1 129 ? -0.649 -3.689 27.166 1.00 88.75 129 PRO A C 1
ATOM 1034 O O . PRO A 1 129 ? 0.526 -3.905 26.884 1.00 88.75 129 PRO A O 1
ATOM 1037 N N . THR A 1 130 ? -1.396 -2.837 26.470 1.00 83.81 130 THR A N 1
ATOM 1038 C CA . THR A 1 130 ? -0.922 -2.099 25.283 1.00 83.81 130 THR A CA 1
ATOM 1039 C C . THR A 1 130 ? -0.380 -0.716 25.620 1.00 83.81 130 THR A C 1
ATOM 1041 O O . THR A 1 130 ? 0.322 -0.107 24.812 1.00 83.81 130 THR A O 1
ATOM 1044 N N . ARG A 1 131 ? -0.765 -0.153 26.776 1.00 82.31 131 ARG A N 1
ATOM 1045 C CA . ARG A 1 131 ? -0.463 1.236 27.128 1.00 82.31 131 ARG A CA 1
ATOM 1046 C C . ARG A 1 131 ? 0.083 1.395 28.531 1.00 82.31 131 ARG A C 1
ATOM 1048 O O . ARG A 1 131 ? -0.377 0.749 29.463 1.00 82.31 131 ARG A O 1
ATOM 1055 N N . THR A 1 132 ? 1.003 2.338 28.676 1.00 82.56 132 THR A N 1
ATOM 1056 C CA . THR A 1 132 ? 1.551 2.747 29.966 1.00 82.56 132 THR A CA 1
ATOM 1057 C C . THR A 1 132 ? 1.271 4.220 30.244 1.00 82.56 132 THR A C 1
ATOM 1059 O O . THR A 1 132 ? 1.316 5.079 29.355 1.00 82.56 132 THR A O 1
ATOM 1062 N N . GLU A 1 133 ? 0.908 4.510 31.486 1.00 78.56 133 GLU A N 1
ATOM 1063 C CA . GLU A 1 133 ? 0.694 5.851 31.998 1.00 78.56 133 GLU A CA 1
ATOM 1064 C C . GLU A 1 133 ? 1.996 6.435 32.526 1.00 78.56 133 GLU A C 1
ATOM 1066 O O . GLU A 1 133 ? 2.551 5.957 33.513 1.00 78.56 133 GLU A O 1
ATOM 1071 N N . VAL A 1 134 ? 2.421 7.548 31.938 1.00 71.06 134 VAL A N 1
ATOM 1072 C CA . VAL A 1 134 ? 3.682 8.222 32.274 1.00 71.06 134 VAL A CA 1
ATOM 1073 C C . VAL A 1 134 ? 3.522 9.179 33.476 1.00 71.06 134 VAL A C 1
ATOM 1075 O O . VAL A 1 134 ? 4.109 10.258 33.537 1.00 71.06 134 VAL A O 1
ATOM 1078 N N . ASN A 1 135 ? 2.670 8.826 34.446 1.00 65.31 135 ASN A N 1
ATOM 1079 C CA . ASN A 1 135 ? 2.471 9.641 35.650 1.00 65.31 135 ASN A CA 1
ATOM 1080 C C . ASN A 1 135 ? 3.698 9.497 36.570 1.00 65.31 135 ASN A C 1
ATOM 1082 O O . ASN A 1 135 ? 4.196 8.391 36.748 1.00 65.31 135 ASN A O 1
ATOM 1086 N N . ASN A 1 136 ? 4.141 10.588 37.207 1.00 58.09 136 ASN A N 1
ATOM 1087 C CA . ASN A 1 136 ? 5.271 10.607 38.156 1.00 58.09 136 ASN A CA 1
ATOM 1088 C C . ASN A 1 136 ? 6.632 10.165 37.588 1.00 58.09 136 ASN A C 1
ATOM 1090 O O . ASN A 1 136 ? 7.559 9.927 38.358 1.00 58.09 136 ASN A O 1
ATOM 1094 N N . SER A 1 137 ? 6.780 10.101 36.266 1.00 65.69 137 SER A N 1
ATOM 1095 C CA . SER A 1 137 ? 8.082 9.886 35.644 1.00 65.69 137 SER A CA 1
ATOM 1096 C C . SER A 1 137 ? 8.799 11.219 35.342 1.00 65.69 137 SER A C 1
ATOM 1098 O O . SER A 1 137 ? 8.135 12.222 35.039 1.00 65.69 137 SER A O 1
ATOM 1100 N N . PRO A 1 138 ? 10.149 11.247 35.366 1.00 58.94 138 PRO A N 1
ATOM 1101 C CA . PRO A 1 138 ? 10.954 12.357 34.861 1.00 58.94 138 PRO A CA 1
ATOM 1102 C C . PRO A 1 138 ? 10.673 12.773 33.404 1.00 58.94 138 PRO A C 1
ATOM 1104 O O . PRO A 1 138 ? 11.073 13.877 33.038 1.00 58.94 138 PRO A O 1
ATOM 1107 N N . PHE A 1 139 ? 9.972 11.970 32.582 1.00 62.25 139 PHE A N 1
ATOM 1108 C CA . PHE A 1 139 ? 9.633 12.319 31.184 1.00 62.25 139 PHE A CA 1
ATOM 1109 C C . PHE A 1 139 ? 8.767 13.580 31.022 1.00 62.25 139 PHE A C 1
ATOM 1111 O O . PHE A 1 139 ? 8.544 14.018 29.894 1.00 62.25 139 PHE A O 1
ATOM 1118 N N . ASN A 1 140 ? 8.245 14.163 32.108 1.00 52.91 140 ASN A N 1
ATOM 1119 C CA . ASN A 1 140 ? 7.290 15.274 32.095 1.00 52.91 140 ASN A CA 1
ATOM 1120 C C . ASN A 1 140 ? 7.927 16.619 31.667 1.00 52.91 140 ASN A C 1
ATOM 1122 O O . ASN A 1 140 ? 7.914 17.602 32.410 1.00 52.91 140 ASN A O 1
ATOM 1126 N N . SER A 1 141 ? 8.482 16.681 30.455 1.00 47.84 141 SER A N 1
ATOM 1127 C CA . SER A 1 141 ? 8.705 17.931 29.731 1.00 47.84 141 SER A CA 1
ATOM 1128 C C . SER A 1 141 ? 7.462 18.226 28.889 1.00 47.84 141 SER A C 1
ATOM 1130 O O . SER A 1 141 ? 6.924 17.368 28.190 1.00 47.84 141 SER A O 1
ATOM 1132 N N . GLN A 1 142 ? 6.913 19.428 29.056 1.00 48.34 142 GLN A N 1
ATOM 1133 C CA . GLN A 1 142 ? 5.628 19.785 28.472 1.00 48.34 142 GLN A CA 1
ATOM 1134 C C . GLN A 1 142 ? 5.678 19.832 26.932 1.00 48.34 142 GLN A C 1
ATOM 1136 O O . GLN A 1 142 ? 6.661 20.327 26.379 1.00 48.34 142 GLN A O 1
ATOM 1141 N N . PRO A 1 143 ? 4.586 19.437 26.250 1.00 49.06 143 PRO A N 1
ATOM 1142 C CA . PRO A 1 143 ? 3.328 18.977 26.827 1.00 49.06 143 PRO A CA 1
ATOM 1143 C C . PRO A 1 143 ? 3.075 17.504 26.497 1.00 49.06 143 PRO A C 1
ATOM 1145 O O . PRO A 1 143 ? 2.480 17.228 25.460 1.00 49.06 143 PRO A O 1
ATOM 1148 N N . VAL A 1 144 ? 3.424 16.542 27.363 1.00 52.78 144 VAL A N 1
ATOM 1149 C CA . VAL A 1 144 ? 2.780 15.222 27.239 1.00 52.78 144 VAL A CA 1
ATOM 1150 C C . VAL A 1 144 ? 2.490 14.542 28.581 1.00 52.78 144 VAL A C 1
ATOM 1152 O O . VAL A 1 144 ? 3.278 13.777 29.114 1.00 52.78 144 VAL A O 1
ATOM 1155 N N . SER A 1 145 ? 1.277 14.771 29.091 1.00 54.16 145 SER A N 1
ATOM 1156 C CA . SER A 1 145 ? 0.603 13.944 30.106 1.00 54.16 145 SER A CA 1
ATOM 1157 C C . SER A 1 145 ? -0.172 12.759 29.488 1.00 54.16 145 SER A C 1
ATOM 1159 O O . SER A 1 145 ? -1.062 12.189 30.124 1.00 54.16 145 SER A O 1
ATOM 1161 N N . ALA A 1 146 ? 0.109 12.410 28.225 1.00 64.81 146 ALA A N 1
ATOM 1162 C CA . ALA A 1 146 ? -0.623 11.390 27.476 1.00 64.81 146 ALA A CA 1
ATOM 1163 C C . ALA A 1 146 ? 0.021 9.996 27.630 1.00 64.81 146 ALA A C 1
ATOM 1165 O O . ALA A 1 146 ? 1.245 9.891 27.592 1.00 64.81 146 ALA A O 1
ATOM 1166 N N . PRO A 1 147 ? -0.781 8.921 27.758 1.00 71.19 147 PRO A N 1
ATOM 1167 C CA . PRO A 1 147 ? -0.275 7.551 27.752 1.00 71.19 147 PRO A CA 1
ATOM 1168 C C . PRO A 1 147 ? 0.503 7.200 26.476 1.00 71.19 147 PRO A C 1
ATOM 1170 O O . PRO A 1 147 ? 0.227 7.725 25.389 1.00 71.19 147 PRO A O 1
ATOM 1173 N N . THR A 1 148 ? 1.425 6.252 26.606 1.00 74.12 148 THR A N 1
ATOM 1174 C CA . THR A 1 148 ? 2.282 5.760 25.518 1.00 74.12 148 THR A CA 1
ATOM 1175 C C . THR A 1 148 ? 2.146 4.244 25.334 1.00 74.12 148 THR A C 1
ATOM 1177 O O . THR A 1 148 ? 1.476 3.590 26.134 1.00 74.12 148 THR A O 1
ATOM 1180 N N . SER A 1 149 ? 2.697 3.686 24.253 1.00 80.88 149 SER A N 1
ATOM 1181 C CA . SER A 1 149 ? 2.609 2.253 23.928 1.00 80.88 149 SER A CA 1
ATOM 1182 C C . SER A 1 149 ? 3.620 1.435 24.736 1.00 80.88 149 SER A C 1
ATOM 1184 O O . SER A 1 149 ? 4.795 1.790 24.792 1.00 80.88 149 SER A O 1
ATOM 1186 N N . VAL A 1 150 ? 3.170 0.323 25.327 1.00 86.62 150 VAL A N 1
ATOM 1187 C CA . VAL A 1 150 ? 4.055 -0.666 25.972 1.00 86.62 150 VAL A CA 1
ATOM 1188 C C . VAL A 1 150 ? 5.027 -1.246 24.945 1.00 86.62 150 VAL A C 1
ATOM 1190 O O . VAL A 1 150 ? 6.225 -1.314 25.200 1.00 86.62 150 VAL A O 1
ATOM 1193 N N . ASP A 1 151 ? 4.521 -1.589 23.764 1.00 86.19 151 ASP A N 1
ATOM 1194 C CA . ASP A 1 151 ? 5.252 -2.179 22.643 1.00 86.19 151 ASP A CA 1
ATOM 1195 C C . ASP A 1 151 ? 6.422 -1.293 22.204 1.00 86.19 151 ASP A C 1
ATOM 1197 O O . ASP A 1 151 ? 7.557 -1.762 22.107 1.00 86.19 151 ASP A O 1
ATOM 1201 N N . ASN A 1 152 ? 6.164 0.009 22.024 1.00 79.31 152 ASN A N 1
ATOM 1202 C CA . ASN A 1 152 ? 7.204 0.964 21.653 1.00 79.31 152 ASN A CA 1
ATOM 1203 C C . ASN A 1 152 ? 8.315 1.042 22.705 1.00 79.31 152 ASN A C 1
ATOM 1205 O O . ASN A 1 152 ? 9.475 1.156 22.347 1.00 79.31 152 ASN A O 1
ATOM 1209 N N . TYR A 1 153 ? 8.010 0.959 23.999 1.00 82.75 153 TYR A N 1
ATOM 1210 C CA . TYR A 1 153 ? 9.074 0.997 25.003 1.00 82.75 153 TYR A CA 1
ATOM 1211 C C . TYR A 1 153 ? 9.813 -0.337 25.125 1.00 82.75 153 TYR A C 1
ATOM 1213 O O . TYR A 1 153 ? 11.041 -0.325 25.202 1.00 82.75 153 TYR A O 1
ATOM 1221 N N . LEU A 1 154 ? 9.113 -1.479 25.081 1.00 89.62 154 LEU A N 1
ATOM 1222 C CA . LEU A 1 154 ? 9.747 -2.806 25.109 1.00 89.62 154 LEU A CA 1
ATOM 1223 C C . LEU A 1 154 ? 10.761 -2.973 23.972 1.00 89.62 154 LEU A C 1
ATOM 1225 O O . LEU A 1 154 ? 11.864 -3.468 24.192 1.00 89.62 154 LEU A O 1
ATOM 1229 N N . LYS A 1 155 ? 10.424 -2.478 22.781 1.00 86.50 155 LYS A N 1
ATOM 1230 C CA . LYS A 1 155 ? 11.292 -2.473 21.601 1.00 86.50 155 LYS A CA 1
ATOM 1231 C C . LYS A 1 155 ? 12.721 -1.981 21.885 1.00 86.50 155 LYS A C 1
ATOM 1233 O O . LYS A 1 155 ? 13.678 -2.553 21.364 1.00 86.50 155 LYS A O 1
ATOM 1238 N N . PHE A 1 156 ? 12.867 -0.937 22.700 1.00 84.75 156 PHE A N 1
ATOM 1239 C CA . PHE A 1 156 ? 14.160 -0.315 22.998 1.00 84.75 156 PHE A CA 1
ATOM 1240 C C . PHE A 1 156 ? 14.706 -0.721 24.366 1.00 84.75 156 PHE A C 1
ATOM 1242 O O . PHE A 1 156 ? 15.886 -1.045 24.492 1.00 84.75 156 PHE A O 1
ATOM 1249 N N . TRP A 1 157 ? 13.866 -0.687 25.398 1.00 88.50 157 TRP A N 1
ATOM 1250 C CA . TRP A 1 157 ? 14.283 -0.785 26.799 1.00 88.50 157 TRP A CA 1
ATOM 1251 C C . TRP A 1 157 ? 14.674 -2.200 27.225 1.00 88.50 157 TRP A C 1
ATOM 1253 O O . TRP A 1 157 ? 15.247 -2.365 28.295 1.00 88.50 157 TRP A O 1
ATOM 1263 N N . LEU A 1 158 ? 14.391 -3.215 26.406 1.00 92.00 158 LEU A N 1
ATOM 1264 C CA . LEU A 1 158 ? 14.825 -4.585 26.683 1.00 92.00 158 LEU A CA 1
ATOM 1265 C C . LEU A 1 158 ? 16.310 -4.824 26.379 1.00 92.00 158 LEU A C 1
ATOM 1267 O 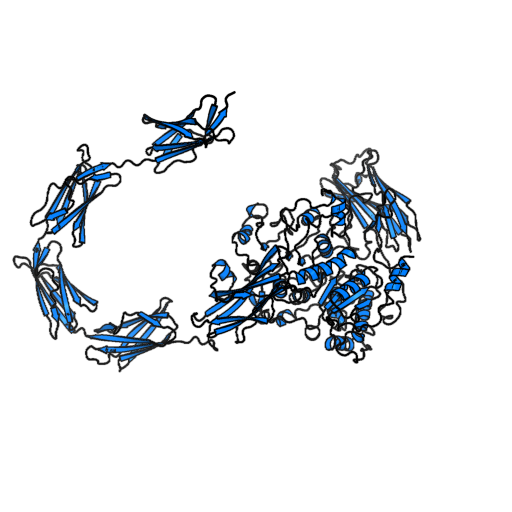O . LEU A 1 158 ? 16.885 -5.765 26.911 1.00 92.00 158 LEU A O 1
ATOM 1271 N N . ILE A 1 159 ? 16.935 -4.001 25.528 1.00 91.00 159 ILE A N 1
ATOM 1272 C CA . ILE A 1 159 ? 18.334 -4.196 25.092 1.00 91.00 159 ILE A CA 1
ATOM 1273 C C . ILE A 1 159 ? 19.174 -2.910 25.109 1.00 91.00 159 ILE A C 1
ATOM 1275 O O . ILE A 1 159 ? 20.352 -2.907 24.733 1.00 91.00 159 ILE A O 1
ATOM 1279 N N . ASN A 1 160 ? 18.595 -1.798 25.561 1.00 90.25 160 ASN A N 1
ATOM 1280 C CA . ASN A 1 160 ? 19.295 -0.534 25.757 1.00 90.25 160 ASN A CA 1
ATOM 1281 C C . ASN A 1 160 ? 19.133 -0.054 27.179 1.00 90.25 160 ASN A C 1
ATOM 1283 O O . ASN A 1 160 ? 18.053 -0.137 27.755 1.00 90.25 160 ASN A O 1
ATOM 1287 N N . TYR A 1 161 ? 20.216 0.513 27.698 1.00 90.44 161 TYR A N 1
ATOM 1288 C CA . TYR A 1 161 ? 20.192 1.193 28.972 1.00 90.44 161 TYR A CA 1
ATOM 1289 C C . TYR A 1 161 ? 20.004 2.690 28.770 1.00 90.44 161 TYR A C 1
ATOM 1291 O O . TYR A 1 161 ? 20.735 3.334 28.015 1.00 90.44 161 TYR A O 1
ATOM 1299 N N . TYR A 1 162 ? 19.048 3.233 29.509 1.00 86.62 162 TYR A N 1
ATOM 1300 C CA . TYR A 1 162 ? 18.825 4.659 29.649 1.00 86.62 162 TYR A CA 1
ATOM 1301 C C . TYR A 1 162 ? 19.039 5.013 31.127 1.00 86.62 162 TYR A C 1
ATOM 1303 O O . TYR A 1 162 ? 18.254 4.563 31.961 1.00 86.62 162 TYR A O 1
ATOM 1311 N N . PRO A 1 163 ? 20.088 5.789 31.477 1.00 81.19 163 PRO A N 1
ATOM 1312 C CA . PRO A 1 163 ? 20.411 6.123 32.872 1.00 81.19 163 PRO A CA 1
ATOM 1313 C C . PRO A 1 163 ? 19.374 7.041 33.526 1.00 81.19 163 PRO A C 1
ATOM 1315 O O . PRO A 1 163 ? 19.352 7.205 34.741 1.00 81.19 163 PRO A O 1
ATOM 1318 N N . VAL A 1 164 ? 18.541 7.666 32.701 1.00 77.38 164 VAL A N 1
ATOM 1319 C CA . VAL A 1 164 ? 17.348 8.402 33.087 1.00 77.38 164 VAL A CA 1
ATOM 1320 C C . VAL A 1 164 ? 16.253 8.061 32.091 1.00 77.38 164 VAL A C 1
ATOM 1322 O O . VAL A 1 164 ? 16.533 7.820 30.914 1.00 77.38 164 VAL A O 1
ATOM 1325 N N . ASP A 1 165 ? 15.013 8.095 32.554 1.00 73.12 165 ASP A N 1
ATOM 1326 C CA . ASP A 1 165 ? 13.813 8.043 31.726 1.00 73.12 165 ASP A CA 1
ATOM 1327 C C . ASP A 1 165 ? 13.941 9.025 30.536 1.00 73.12 165 ASP A C 1
ATOM 1329 O O . ASP A 1 165 ? 13.893 10.243 30.711 1.00 73.12 165 ASP A O 1
ATOM 1333 N N . THR A 1 166 ? 14.186 8.492 29.326 1.00 69.50 166 THR A N 1
ATOM 1334 C CA . THR A 1 166 ? 14.519 9.266 28.111 1.00 69.50 166 THR A CA 1
ATOM 1335 C C . THR A 1 166 ? 13.524 9.079 26.967 1.00 69.50 166 THR A C 1
ATOM 1337 O O . THR A 1 166 ? 13.216 7.954 26.573 1.00 69.50 166 THR A O 1
ATOM 1340 N N . VAL A 1 167 ? 13.063 10.208 26.426 1.00 63.09 167 VAL A N 1
ATOM 1341 C CA . VAL A 1 167 ? 12.224 10.309 25.225 1.00 63.09 167 VAL A CA 1
ATOM 1342 C C . VAL A 1 167 ? 12.934 9.684 24.023 1.00 63.09 167 VAL A C 1
ATOM 1344 O O . VAL A 1 167 ? 14.088 10.020 23.738 1.00 63.09 167 VAL A O 1
ATOM 1347 N N . LEU A 1 168 ? 12.262 8.789 23.299 1.00 66.75 168 LEU A N 1
ATOM 1348 C CA . LEU A 1 168 ? 12.885 8.011 22.230 1.00 66.75 168 LEU A CA 1
ATOM 1349 C C . LEU A 1 168 ? 12.737 8.729 20.880 1.00 66.75 168 LEU A C 1
ATOM 1351 O O . LEU A 1 168 ? 11.642 8.893 20.353 1.00 66.75 168 LEU A O 1
ATOM 1355 N N . SER A 1 169 ? 13.860 9.118 20.271 1.00 56.88 169 SER A N 1
ATOM 1356 C CA . SER A 1 169 ? 13.903 9.529 18.861 1.00 56.88 169 SER A CA 1
ATOM 1357 C C . SER A 1 169 ? 15.105 8.891 18.166 1.00 56.88 169 SER A C 1
ATOM 1359 O O . SER A 1 169 ? 16.246 9.306 18.362 1.00 56.88 169 SER A O 1
ATOM 1361 N N . SER A 1 170 ? 14.865 7.843 17.375 1.00 56.16 170 SER A N 1
ATOM 1362 C CA . SER A 1 170 ? 15.891 7.203 16.547 1.00 56.16 170 SER A CA 1
ATOM 1363 C C . SER A 1 170 ? 15.552 7.368 15.063 1.00 56.16 170 SER A C 1
ATOM 1365 O O . SER A 1 170 ? 14.479 6.989 14.608 1.00 56.16 170 SER A O 1
ATOM 1367 N N . ASN A 1 171 ? 16.496 7.942 14.309 1.00 53.38 171 ASN A N 1
ATOM 1368 C CA . ASN A 1 171 ? 16.473 8.026 12.839 1.00 53.38 171 ASN A CA 1
ATOM 1369 C C . ASN A 1 171 ? 17.641 7.238 12.208 1.00 53.38 171 ASN A C 1
ATOM 1371 O O . ASN A 1 171 ? 17.925 7.388 11.026 1.00 53.38 171 ASN A O 1
ATOM 1375 N N . ALA A 1 172 ? 18.372 6.445 12.998 1.00 51.69 172 ALA A N 1
ATOM 1376 C CA . ALA A 1 172 ? 19.673 5.905 12.597 1.00 51.69 172 ALA A CA 1
ATOM 1377 C C . ALA A 1 172 ? 19.602 4.771 11.552 1.00 51.69 172 ALA A C 1
ATOM 1379 O O . ALA A 1 172 ? 20.629 4.430 10.981 1.00 51.69 172 ALA A O 1
ATOM 1380 N N . ARG A 1 173 ? 18.420 4.190 11.296 1.00 60.19 173 ARG A N 1
ATOM 1381 C CA . ARG A 1 173 ? 18.282 2.925 10.552 1.00 60.19 173 ARG A CA 1
ATOM 1382 C C . ARG A 1 173 ? 18.116 3.067 9.041 1.00 60.19 173 ARG A C 1
ATOM 1384 O O . ARG A 1 173 ? 18.617 2.221 8.314 1.00 60.19 173 ARG A O 1
ATOM 1391 N N . ALA A 1 174 ? 17.471 4.130 8.558 1.00 57.91 174 ALA A N 1
ATOM 1392 C CA . ALA A 1 174 ? 17.193 4.265 7.126 1.00 57.91 174 ALA A CA 1
ATOM 1393 C C . ALA A 1 174 ? 18.483 4.326 6.278 1.00 57.91 174 ALA A C 1
ATOM 1395 O O . ALA A 1 174 ? 18.546 3.743 5.203 1.00 57.91 174 ALA A O 1
ATOM 1396 N N . VAL A 1 175 ? 19.552 4.942 6.806 1.00 60.38 175 VAL A N 1
ATOM 1397 C CA . VAL A 1 175 ? 20.868 5.038 6.138 1.00 60.38 175 VAL A CA 1
ATOM 1398 C C . VAL A 1 175 ? 21.520 3.667 5.921 1.00 60.38 175 VAL A C 1
ATOM 1400 O O . VAL A 1 175 ? 22.206 3.471 4.920 1.00 60.38 175 VAL A O 1
ATOM 1403 N N . GLU A 1 176 ? 21.270 2.699 6.805 1.00 65.81 176 GLU A N 1
ATOM 1404 C CA . GLU A 1 176 ? 21.883 1.364 6.748 1.00 65.81 176 GLU A CA 1
ATOM 1405 C C . GLU A 1 176 ? 21.318 0.482 5.618 1.00 65.81 176 GLU A C 1
ATOM 1407 O O . GLU A 1 176 ? 21.917 -0.537 5.282 1.00 65.81 176 GLU A O 1
ATOM 1412 N N . PHE A 1 177 ? 20.193 0.872 5.001 1.00 65.62 177 PHE A N 1
ATOM 1413 C CA . PHE A 1 177 ? 19.617 0.190 3.830 1.00 65.62 177 PHE A CA 1
ATOM 1414 C C . PHE A 1 177 ? 20.184 0.678 2.497 1.00 65.62 177 PHE A C 1
ATOM 1416 O O . PHE A 1 177 ? 19.917 0.061 1.462 1.00 65.62 177 PHE A O 1
ATOM 1423 N N . GLY A 1 178 ? 20.955 1.769 2.507 1.00 74.56 178 GLY A N 1
ATOM 1424 C CA . GLY A 1 178 ? 21.463 2.409 1.299 1.00 74.56 178 GLY A CA 1
ATOM 1425 C C . GLY A 1 178 ? 20.352 2.651 0.278 1.00 74.56 178 GLY A C 1
ATOM 1426 O O . GLY A 1 178 ? 19.383 3.346 0.573 1.00 74.56 178 GLY A O 1
ATOM 1427 N N . ASP A 1 179 ? 20.483 2.032 -0.895 1.00 76.06 179 ASP A N 1
ATOM 1428 C CA . ASP A 1 179 ? 19.537 2.131 -2.013 1.00 76.06 179 ASP A CA 1
ATOM 1429 C C . ASP A 1 179 ? 18.321 1.188 -1.924 1.00 76.06 179 ASP A C 1
ATOM 1431 O O . ASP A 1 179 ? 17.546 1.093 -2.873 1.00 76.06 179 ASP A O 1
ATOM 1435 N N . GLY A 1 180 ? 18.170 0.451 -0.818 1.00 73.19 180 GLY A N 1
ATOM 1436 C CA . GLY A 1 180 ? 17.048 -0.446 -0.539 1.00 73.19 180 GLY A CA 1
ATOM 1437 C C . GLY A 1 180 ? 17.064 -1.793 -1.278 1.00 73.19 180 GLY A C 1
ATOM 1438 O O . GLY A 1 180 ? 16.080 -2.535 -1.204 1.00 73.19 180 GLY A O 1
ATOM 1439 N N . ARG A 1 181 ? 18.131 -2.142 -2.010 1.00 75.69 181 ARG A N 1
ATOM 1440 C CA . ARG A 1 181 ? 18.286 -3.471 -2.649 1.00 75.69 181 ARG A CA 1
ATOM 1441 C C . ARG A 1 181 ? 19.048 -4.457 -1.759 1.00 75.69 181 ARG A C 1
ATOM 1443 O O . ARG A 1 181 ? 18.735 -5.650 -1.736 1.00 75.69 181 ARG A O 1
ATOM 1450 N N . GLY A 1 182 ? 19.985 -3.952 -0.959 1.00 73.50 182 GLY A N 1
ATOM 1451 C CA . GLY A 1 182 ? 20.766 -4.676 0.047 1.00 73.50 182 GLY A CA 1
ATOM 1452 C C . GLY A 1 182 ? 20.038 -4.830 1.367 1.00 73.50 182 GLY A C 1
ATOM 1453 O O . GLY A 1 182 ? 20.602 -4.557 2.421 1.00 73.50 182 GLY A O 1
ATOM 1454 N N . MET A 1 183 ? 18.771 -5.233 1.303 1.00 79.75 183 MET A N 1
ATOM 1455 C CA . MET A 1 183 ? 17.949 -5.381 2.495 1.00 79.75 183 MET A CA 1
ATOM 1456 C C . MET A 1 183 ? 18.542 -6.458 3.397 1.00 79.75 183 MET A C 1
ATOM 1458 O O . MET A 1 183 ? 18.682 -7.615 2.984 1.00 79.75 183 MET A O 1
ATOM 1462 N N . ARG A 1 184 ? 18.855 -6.074 4.630 1.00 83.12 184 ARG A N 1
ATOM 1463 C CA . ARG A 1 184 ? 19.210 -7.011 5.687 1.00 83.12 184 ARG A CA 1
ATOM 1464 C C . ARG A 1 184 ? 18.089 -7.109 6.699 1.00 83.12 184 ARG A C 1
ATOM 1466 O O . ARG A 1 184 ? 17.226 -6.252 6.808 1.00 83.12 184 ARG A O 1
ATOM 1473 N N . GLU A 1 185 ? 18.148 -8.175 7.453 1.00 83.25 185 GLU A N 1
ATOM 1474 C CA . GLU A 1 185 ? 17.338 -8.383 8.634 1.00 83.25 185 GLU A CA 1
ATOM 1475 C C . GLU A 1 185 ? 17.753 -7.435 9.773 1.00 83.25 185 GLU A C 1
ATOM 1477 O O . GLU A 1 185 ? 18.908 -6.986 9.817 1.00 83.25 185 GLU A O 1
ATOM 1482 N N . ILE A 1 186 ? 16.825 -7.104 10.682 1.00 80.88 186 ILE A N 1
ATOM 1483 C CA . ILE A 1 186 ? 17.165 -6.328 11.887 1.00 80.88 186 ILE A CA 1
ATOM 1484 C C . ILE A 1 186 ? 18.101 -7.146 12.755 1.00 80.88 186 ILE A C 1
ATOM 1486 O O . ILE A 1 186 ? 17.792 -8.269 13.142 1.00 80.88 186 ILE A O 1
ATOM 1490 N N . ASP A 1 187 ? 19.229 -6.546 13.091 1.00 85.81 187 ASP A N 1
ATOM 1491 C CA . ASP A 1 187 ? 20.202 -7.075 14.021 1.00 85.81 187 ASP A CA 1
ATOM 1492 C C . ASP A 1 187 ? 20.113 -6.245 15.309 1.00 85.81 187 ASP A C 1
ATOM 1494 O O . ASP A 1 187 ? 20.552 -5.092 15.332 1.00 85.81 187 ASP A O 1
ATOM 1498 N N . PRO A 1 188 ? 19.564 -6.796 16.403 1.00 86.38 188 PRO A N 1
ATOM 1499 C CA . PRO A 1 188 ? 19.469 -6.103 17.685 1.00 86.38 188 PRO A CA 1
ATOM 1500 C C . PRO A 1 188 ? 20.802 -5.535 18.191 1.00 86.38 188 PRO A C 1
ATOM 1502 O O . PRO A 1 188 ? 20.807 -4.503 18.872 1.00 86.38 188 PRO A O 1
ATOM 1505 N N . GLN A 1 189 ? 21.931 -6.169 17.859 1.00 87.00 189 GLN A N 1
ATOM 1506 C CA . GLN A 1 189 ? 23.257 -5.726 18.273 1.00 87.00 189 GLN A CA 1
ATOM 1507 C C . GLN A 1 189 ? 23.673 -4.438 17.557 1.00 87.00 189 GLN A C 1
ATOM 1509 O O . GLN A 1 189 ? 24.176 -3.508 18.199 1.00 87.00 189 GLN A O 1
ATOM 1514 N N . LEU A 1 190 ? 23.457 -4.385 16.242 1.00 83.69 190 LEU A N 1
ATOM 1515 C CA . LEU A 1 190 ? 23.805 -3.240 15.398 1.00 83.69 190 LEU A CA 1
ATOM 1516 C C . LEU A 1 190 ? 22.761 -2.129 15.514 1.00 83.69 190 LEU A C 1
ATOM 1518 O O . LEU A 1 190 ? 23.091 -0.961 15.726 1.00 83.69 190 LEU A O 1
ATOM 1522 N N . ASP A 1 191 ? 21.494 -2.511 15.420 1.00 80.88 191 ASP A N 1
ATOM 1523 C CA . ASP A 1 191 ? 20.372 -1.600 15.277 1.00 80.88 191 ASP A CA 1
ATOM 1524 C C . ASP A 1 191 ? 19.788 -1.132 16.603 1.00 80.88 191 ASP A C 1
ATOM 1526 O O . ASP A 1 191 ? 18.974 -0.206 16.606 1.00 80.88 191 ASP A O 1
ATOM 1530 N N . LYS A 1 192 ? 20.152 -1.783 17.715 1.00 84.62 192 LYS A N 1
ATOM 1531 C CA . LYS A 1 192 ? 19.727 -1.423 19.073 1.00 84.62 192 LYS A CA 1
ATOM 1532 C C . LYS A 1 192 ? 18.211 -1.395 19.274 1.00 84.62 192 LYS A C 1
ATOM 1534 O O . LYS A 1 192 ? 17.722 -0.630 20.094 1.00 84.62 192 LYS A O 1
ATOM 1539 N N . GLU A 1 193 ? 17.430 -2.185 18.549 1.00 84.38 193 GLU A N 1
ATOM 1540 C CA . GLU A 1 193 ? 15.991 -2.321 18.829 1.00 84.38 193 GLU A CA 1
ATOM 1541 C C . GLU A 1 193 ? 15.525 -3.718 18.422 1.00 84.38 193 GLU A C 1
ATOM 1543 O O . GLU A 1 193 ? 16.067 -4.304 17.484 1.00 84.38 193 GLU A O 1
ATOM 1548 N N . LEU A 1 194 ? 14.500 -4.208 19.110 1.00 89.38 194 LEU A N 1
ATOM 1549 C CA . LEU A 1 194 ? 13.787 -5.439 18.785 1.00 89.38 194 LEU A CA 1
ATOM 1550 C C . LEU A 1 194 ? 12.582 -5.150 17.880 1.00 89.38 194 LEU A C 1
ATOM 1552 O O . LEU A 1 194 ? 12.158 -4.007 17.708 1.00 89.38 194 LEU A O 1
ATOM 1556 N N . ILE A 1 195 ? 11.990 -6.197 17.324 1.00 90.50 195 ILE A N 1
ATOM 1557 C CA . ILE A 1 195 ? 10.739 -6.114 16.579 1.00 90.50 195 ILE A CA 1
ATOM 1558 C C . ILE A 1 195 ? 9.588 -6.537 17.450 1.00 90.50 195 ILE A C 1
ATOM 1560 O O . ILE A 1 195 ? 9.564 -7.672 17.896 1.00 90.50 195 ILE A O 1
ATOM 1564 N N . VAL A 1 196 ? 8.615 -5.653 17.658 1.00 91.06 196 VAL A N 1
ATOM 1565 C CA . VAL A 1 196 ? 7.454 -5.966 18.494 1.00 91.06 196 VAL A CA 1
ATOM 1566 C C . VAL A 1 196 ? 6.206 -6.111 17.632 1.00 91.06 196 VAL A C 1
ATOM 1568 O O . VAL A 1 196 ? 5.904 -5.230 16.824 1.00 91.06 196 VAL A O 1
ATOM 1571 N N . GLY A 1 197 ? 5.497 -7.225 17.808 1.00 92.62 197 GLY A N 1
ATOM 1572 C CA . GLY A 1 197 ? 4.165 -7.472 17.257 1.00 92.62 197 GLY A CA 1
ATOM 1573 C C . GLY A 1 197 ? 3.190 -7.972 18.322 1.00 92.62 197 GLY A C 1
ATOM 1574 O O . GLY A 1 197 ? 3.605 -8.413 19.399 1.00 92.62 197 GLY A O 1
ATOM 1575 N N . ARG A 1 198 ? 1.887 -7.905 18.031 1.00 92.88 198 ARG A N 1
ATOM 1576 C CA . ARG A 1 198 ? 0.829 -8.403 18.926 1.00 92.88 198 ARG A CA 1
ATOM 1577 C C . ARG A 1 198 ? -0.054 -9.437 18.245 1.00 92.88 198 ARG A C 1
ATOM 1579 O O . ARG A 1 198 ? -0.664 -9.140 17.217 1.00 92.88 198 ARG A O 1
ATOM 1586 N N . ILE A 1 199 ? -0.212 -10.600 18.871 1.00 94.12 199 ILE A N 1
ATOM 1587 C CA . ILE A 1 199 ? -1.263 -11.564 18.522 1.00 94.12 199 ILE A CA 1
ATOM 1588 C C . ILE A 1 199 ? -2.465 -11.289 19.428 1.00 94.12 199 ILE A C 1
ATOM 1590 O O . ILE A 1 199 ? -2.578 -11.807 20.541 1.00 94.12 199 ILE A O 1
ATOM 1594 N N . ASP A 1 200 ? -3.336 -10.413 18.932 1.00 88.19 200 ASP A N 1
ATOM 1595 C CA . ASP A 1 200 ? -4.541 -9.930 19.600 1.00 88.19 200 ASP A CA 1
ATOM 1596 C C . ASP A 1 200 ? -5.798 -10.242 18.785 1.00 88.19 200 ASP A C 1
ATOM 1598 O O . ASP A 1 200 ? -5.758 -10.480 17.579 1.00 88.19 200 ASP A O 1
ATOM 1602 N N . GLY A 1 201 ? -6.940 -10.164 19.457 1.00 85.12 201 GLY A N 1
ATOM 1603 C CA . GLY A 1 201 ? -8.262 -10.231 18.850 1.00 85.12 201 GLY A CA 1
ATOM 1604 C C . GLY A 1 201 ? -9.321 -9.808 19.860 1.00 85.12 201 GLY A C 1
ATOM 1605 O O . GLY A 1 201 ? -9.038 -9.770 21.056 1.00 85.12 201 GLY A O 1
ATOM 1606 N N . VAL A 1 202 ? -10.533 -9.478 19.408 1.00 83.81 202 VAL A N 1
ATOM 1607 C CA . VAL A 1 202 ? -11.649 -9.067 20.292 1.00 83.81 202 VAL A CA 1
ATOM 1608 C C . VAL A 1 202 ? -11.981 -10.145 21.336 1.00 83.81 202 VAL A C 1
ATOM 1610 O O . VAL A 1 202 ? -12.367 -9.830 22.461 1.00 83.81 202 VAL A O 1
ATOM 1613 N N . ASN A 1 203 ? -11.767 -11.413 20.987 1.00 86.56 203 ASN A N 1
ATOM 1614 C CA . ASN A 1 203 ? -11.848 -12.571 21.877 1.00 86.56 203 ASN A CA 1
ATOM 1615 C C . ASN A 1 203 ? -10.731 -13.588 21.562 1.00 86.56 203 ASN A C 1
ATOM 1617 O O . ASN A 1 203 ? -10.045 -13.465 20.541 1.00 86.56 203 ASN A O 1
ATOM 1621 N N . LEU A 1 204 ? -10.577 -14.615 22.404 1.00 90.44 204 LEU A N 1
ATOM 1622 C CA . LEU A 1 204 ? -9.605 -15.698 22.210 1.00 90.44 204 LEU A CA 1
ATOM 1623 C C . LEU A 1 204 ? -9.660 -16.313 20.803 1.00 90.44 204 LEU A C 1
ATOM 1625 O O . LEU A 1 204 ? -8.638 -16.401 20.129 1.00 90.44 204 LEU A O 1
ATOM 1629 N N . ALA A 1 205 ? -10.852 -16.693 20.331 1.00 90.94 205 ALA A N 1
ATOM 1630 C CA . ALA A 1 205 ? -11.021 -17.365 19.040 1.00 90.94 205 ALA A CA 1
ATOM 1631 C C . ALA A 1 205 ? -10.479 -16.527 17.869 1.00 90.94 205 ALA A C 1
ATOM 1633 O O . ALA A 1 205 ? -9.788 -17.051 16.993 1.00 90.94 205 ALA A O 1
ATOM 1634 N N . SER A 1 206 ? -10.736 -15.217 17.878 1.00 90.06 206 SER A N 1
ATOM 1635 C CA . SER A 1 206 ? -10.219 -14.302 16.857 1.00 90.06 206 SER A CA 1
ATOM 1636 C C . SER A 1 206 ? -8.691 -14.155 16.899 1.00 90.06 206 SER A C 1
ATOM 1638 O O . SER A 1 206 ? -8.074 -14.096 15.836 1.00 90.06 206 SER A O 1
ATOM 1640 N N . ALA A 1 207 ? -8.073 -14.178 18.089 1.00 92.44 207 ALA A N 1
ATOM 1641 C CA . ALA A 1 207 ? -6.616 -14.126 18.240 1.00 92.44 207 ALA A CA 1
ATOM 1642 C C . ALA A 1 207 ? -5.937 -15.404 17.711 1.00 92.44 207 ALA A C 1
ATOM 1644 O O . ALA A 1 207 ? -4.949 -15.320 16.986 1.00 92.44 207 ALA A O 1
ATOM 1645 N N . LEU A 1 208 ? -6.497 -16.585 18.002 1.00 95.25 208 LEU A N 1
ATOM 1646 C CA . LEU A 1 208 ? -5.990 -17.858 17.466 1.00 95.25 208 LEU A CA 1
ATOM 1647 C C . LEU A 1 208 ? -6.143 -17.924 15.939 1.00 95.25 208 LEU A C 1
ATOM 1649 O O . LEU A 1 208 ? -5.199 -18.258 15.225 1.00 95.25 208 LEU A O 1
ATOM 1653 N N . THR A 1 209 ? -7.305 -17.510 15.425 1.00 93.25 209 THR A N 1
ATOM 1654 C CA . THR A 1 209 ? -7.590 -17.513 13.981 1.00 93.25 209 THR A CA 1
ATOM 1655 C C . THR A 1 209 ? -6.654 -16.575 13.209 1.00 93.25 209 THR A C 1
ATOM 1657 O O . THR A 1 209 ? -6.331 -16.844 12.053 1.00 93.25 209 THR A O 1
ATOM 1660 N N . LEU A 1 210 ? -6.179 -15.481 13.817 1.00 94.25 210 LEU A N 1
ATOM 1661 C CA . LEU A 1 210 ? -5.180 -14.604 13.198 1.00 94.25 210 LEU A CA 1
ATOM 1662 C C . LEU A 1 210 ? -3.890 -15.368 12.856 1.00 94.25 210 LEU A C 1
ATOM 1664 O O . LEU A 1 210 ? -3.353 -15.191 11.758 1.00 94.25 210 LEU A O 1
ATOM 1668 N N . VAL A 1 211 ? -3.428 -16.248 13.751 1.00 96.25 211 VAL A N 1
ATOM 1669 C CA . VAL A 1 211 ? -2.248 -17.105 13.527 1.00 96.25 211 VAL A CA 1
ATOM 1670 C C . VAL A 1 211 ? -2.499 -18.056 12.358 1.00 96.25 211 VAL A C 1
ATOM 1672 O O . VAL A 1 211 ? -1.699 -18.120 11.422 1.00 96.25 211 VAL A O 1
ATOM 1675 N N . ASP A 1 212 ? -3.649 -18.730 12.360 1.00 96.31 212 ASP A N 1
ATOM 1676 C CA . ASP A 1 212 ? -4.006 -19.709 11.327 1.00 96.31 212 ASP A CA 1
ATOM 1677 C C . ASP A 1 212 ? -4.079 -19.083 9.937 1.00 96.31 212 ASP A C 1
ATOM 1679 O O . ASP A 1 212 ? -3.514 -19.612 8.975 1.00 96.31 212 ASP A O 1
ATOM 1683 N N . ARG A 1 213 ? -4.741 -17.926 9.827 1.00 95.19 213 ARG A N 1
ATOM 1684 C CA . ARG A 1 213 ? -4.862 -17.201 8.557 1.00 95.19 213 ARG A CA 1
ATOM 1685 C C . ARG A 1 213 ? -3.507 -16.698 8.061 1.00 95.19 213 ARG A C 1
ATOM 1687 O O . ARG A 1 213 ? -3.288 -16.678 6.852 1.00 95.19 213 ARG A O 1
ATOM 1694 N N . THR A 1 214 ? -2.600 -16.331 8.967 1.00 96.56 214 THR A N 1
ATOM 1695 C CA . THR A 1 214 ? -1.240 -15.904 8.607 1.00 96.56 214 THR A CA 1
ATOM 1696 C C . THR A 1 214 ? -0.460 -17.054 7.980 1.00 96.56 214 THR A C 1
ATOM 1698 O O . THR A 1 214 ? 0.064 -16.918 6.874 1.00 96.56 214 THR A O 1
ATOM 1701 N N . LEU A 1 215 ? -0.446 -18.217 8.632 1.00 96.31 215 LEU A N 1
ATOM 1702 C CA . LEU A 1 215 ? 0.228 -19.407 8.108 1.00 96.31 215 LEU A CA 1
ATOM 1703 C C . LEU A 1 215 ? -0.400 -19.908 6.806 1.00 96.31 215 LEU A C 1
ATOM 1705 O O . LEU A 1 215 ? 0.296 -20.393 5.914 1.00 96.31 215 LEU A O 1
ATOM 1709 N N . GLU A 1 216 ? -1.719 -19.790 6.674 1.00 95.69 216 GLU A N 1
ATOM 1710 C CA . GLU A 1 216 ? -2.413 -20.135 5.438 1.00 95.69 216 GLU A CA 1
ATOM 1711 C C . GLU A 1 216 ? -2.052 -19.182 4.292 1.00 95.69 216 GLU A C 1
ATOM 1713 O O . GLU A 1 216 ? -1.828 -19.649 3.175 1.00 95.69 216 GLU A O 1
ATOM 1718 N N . ALA A 1 217 ? -1.911 -17.878 4.550 1.00 96.00 217 ALA A N 1
ATOM 1719 C CA . ALA A 1 217 ? -1.431 -16.919 3.555 1.00 96.00 217 ALA A CA 1
ATOM 1720 C C . ALA A 1 217 ? 0.025 -17.186 3.137 1.00 96.00 217 ALA A C 1
ATOM 1722 O O . ALA A 1 217 ? 0.347 -17.095 1.956 1.00 96.00 217 ALA A O 1
ATOM 1723 N N . GLU A 1 218 ? 0.902 -17.601 4.054 1.00 96.06 218 GLU A N 1
ATOM 1724 C CA . GLU A 1 218 ? 2.274 -18.001 3.705 1.00 96.06 218 GLU A CA 1
ATOM 1725 C C . GLU A 1 218 ? 2.334 -19.254 2.832 1.00 96.06 218 GLU A C 1
ATOM 1727 O O . GLU A 1 218 ? 3.176 -19.345 1.938 1.00 96.06 218 GLU A O 1
ATOM 1732 N N . ARG A 1 219 ? 1.433 -20.217 3.043 1.00 95.31 219 ARG A N 1
ATOM 1733 C CA . ARG A 1 219 ? 1.317 -21.385 2.158 1.00 95.31 219 ARG A CA 1
ATOM 1734 C C . ARG A 1 219 ? 0.765 -20.999 0.791 1.00 95.31 219 ARG A C 1
ATOM 1736 O O . ARG A 1 219 ? 1.307 -21.422 -0.226 1.00 95.31 219 ARG A O 1
ATOM 1743 N N . ASN A 1 220 ? -0.299 -20.201 0.778 1.00 95.50 220 ASN A N 1
ATOM 1744 C CA . ASN A 1 220 ? -1.087 -19.910 -0.417 1.00 95.50 220 ASN A CA 1
ATOM 1745 C C . ASN A 1 220 ? -0.536 -18.772 -1.277 1.00 95.50 220 ASN A C 1
ATOM 1747 O O . ASN A 1 220 ? -0.945 -18.657 -2.433 1.00 95.50 220 ASN A O 1
ATOM 1751 N N . GLY A 1 221 ? 0.343 -17.938 -0.731 1.00 94.88 221 GLY A N 1
ATOM 1752 C CA . GLY A 1 221 ? 0.677 -16.650 -1.322 1.00 94.88 221 GLY A CA 1
ATOM 1753 C C . GLY A 1 221 ? -0.456 -15.640 -1.154 1.00 94.88 221 GLY A C 1
ATOM 1754 O O . GLY A 1 221 ? -1.553 -15.961 -0.683 1.00 94.88 221 GLY A O 1
ATOM 1755 N N . ILE A 1 222 ? -0.181 -14.405 -1.554 1.00 95.38 222 ILE A N 1
ATOM 1756 C CA . ILE A 1 222 ? -1.119 -13.290 -1.431 1.00 95.38 222 ILE A CA 1
ATOM 1757 C C . ILE A 1 222 ? -1.664 -12.867 -2.787 1.00 95.38 222 ILE A C 1
ATOM 1759 O O . ILE A 1 222 ? -0.960 -12.942 -3.796 1.00 95.38 222 ILE A O 1
ATOM 1763 N N . TYR A 1 223 ? -2.928 -12.440 -2.788 1.00 94.94 223 TYR A N 1
ATOM 1764 C CA . TYR A 1 223 ? -3.646 -11.984 -3.976 1.00 94.94 223 TYR A CA 1
ATOM 1765 C C . TYR A 1 223 ? -4.623 -10.875 -3.600 1.00 94.94 223 TYR A C 1
ATOM 1767 O O . TYR A 1 223 ? -5.181 -10.909 -2.508 1.00 94.94 223 TYR A O 1
ATOM 1775 N N . GLY A 1 224 ? -4.869 -9.919 -4.487 1.00 94.00 224 GLY A N 1
ATOM 1776 C CA . GLY A 1 224 ? -5.938 -8.932 -4.324 1.00 94.00 224 GLY A CA 1
ATOM 1777 C C . GLY A 1 224 ? -5.508 -7.515 -4.673 1.00 94.00 224 GLY A C 1
ATOM 1778 O O . GLY A 1 224 ? -4.546 -7.299 -5.413 1.00 94.00 224 GLY A O 1
ATOM 1779 N N . LYS A 1 225 ? -6.260 -6.542 -4.162 1.00 93.19 225 LYS A N 1
ATOM 1780 C CA . LYS A 1 225 ? -6.184 -5.139 -4.580 1.00 93.19 225 LYS A CA 1
ATOM 1781 C C . LYS A 1 225 ? -5.496 -4.253 -3.549 1.00 93.19 225 LYS A C 1
ATOM 1783 O O . LYS A 1 225 ? -5.653 -4.429 -2.338 1.00 93.19 225 LYS A O 1
ATOM 1788 N N . LEU A 1 226 ? -4.769 -3.264 -4.046 1.00 91.38 226 LEU A N 1
ATOM 1789 C CA . LEU A 1 226 ? -4.144 -2.207 -3.268 1.00 91.38 226 LEU A CA 1
ATOM 1790 C C . LEU A 1 226 ? -5.105 -1.014 -3.161 1.00 91.38 226 LEU A C 1
ATOM 1792 O O . LEU A 1 226 ? -5.613 -0.516 -4.162 1.00 91.38 226 LEU A O 1
ATOM 1796 N N . TYR A 1 227 ? -5.323 -0.531 -1.944 1.00 89.44 227 TYR A N 1
ATOM 1797 C CA . TYR A 1 227 ? -6.138 0.636 -1.630 1.00 89.44 227 TYR A CA 1
ATOM 1798 C C . TYR A 1 227 ? -5.324 1.666 -0.858 1.00 89.44 227 TYR A C 1
ATOM 1800 O O . TYR A 1 227 ? -4.493 1.316 -0.019 1.00 89.44 227 TYR A O 1
ATOM 1808 N N . GLY A 1 228 ? -5.635 2.943 -1.054 1.00 84.94 228 GLY A N 1
ATOM 1809 C CA . GLY A 1 228 ? -5.075 3.980 -0.201 1.00 84.94 228 GLY A CA 1
ATOM 1810 C C . GLY A 1 228 ? -5.418 5.399 -0.619 1.00 84.94 228 GLY A C 1
ATOM 1811 O O . GLY A 1 228 ? -6.055 5.631 -1.646 1.00 84.94 228 GLY A O 1
ATOM 1812 N N . SER A 1 229 ? -4.987 6.353 0.200 1.00 79.38 229 SER A N 1
ATOM 1813 C CA . SER A 1 229 ? -5.232 7.788 0.002 1.00 79.38 229 SER A CA 1
ATOM 1814 C C . SER A 1 229 ? -4.068 8.624 0.543 1.00 79.38 229 SER A C 1
ATOM 1816 O O . SER A 1 229 ? -3.244 8.114 1.301 1.00 79.38 229 SER A O 1
ATOM 1818 N N . GLN A 1 230 ? -4.047 9.921 0.218 1.00 73.81 230 GLN A N 1
ATOM 1819 C CA . GLN A 1 230 ? -3.059 10.914 0.673 1.00 73.81 230 GLN A CA 1
ATOM 1820 C C . GLN A 1 230 ? -1.627 10.723 0.149 1.00 73.81 230 GLN A C 1
ATOM 1822 O O . GLN A 1 230 ? -0.683 11.275 0.722 1.00 73.81 230 GLN A O 1
ATOM 1827 N N . TYR A 1 231 ? -1.443 9.992 -0.950 1.00 73.31 231 TYR A N 1
ATOM 1828 C CA . TYR A 1 231 ? -0.110 9.789 -1.511 1.00 73.31 231 TYR A CA 1
ATOM 1829 C C . TYR A 1 231 ? 0.444 11.058 -2.171 1.00 73.31 231 TYR A C 1
ATOM 1831 O O . TYR A 1 231 ? -0.249 11.752 -2.907 1.00 73.31 231 TYR A O 1
ATOM 1839 N N . GLY A 1 232 ? 1.721 11.363 -1.926 1.00 59.62 232 GLY A N 1
ATOM 1840 C CA . GLY A 1 232 ? 2.361 12.581 -2.450 1.00 59.62 232 GLY A CA 1
ATOM 1841 C C . GLY A 1 232 ? 2.050 13.856 -1.651 1.00 59.62 232 GLY A C 1
ATOM 1842 O O . GLY A 1 232 ? 2.523 14.935 -2.006 1.00 59.62 232 GLY A O 1
ATOM 1843 N N . SER A 1 233 ? 1.301 13.747 -0.547 1.00 61.66 233 SER A N 1
ATOM 1844 C CA . SER A 1 233 ? 1.112 14.832 0.419 1.00 61.66 233 SER A CA 1
ATOM 1845 C C . SER A 1 233 ? 2.345 15.013 1.314 1.00 61.66 233 SER A C 1
ATOM 1847 O O . SER A 1 233 ? 3.022 14.051 1.656 1.00 61.66 233 SER A O 1
ATOM 1849 N N . THR A 1 234 ? 2.618 16.240 1.768 1.00 58.47 234 THR A N 1
ATOM 1850 C CA . THR A 1 234 ? 3.623 16.500 2.819 1.00 58.47 234 THR A CA 1
ATOM 1851 C C . THR A 1 234 ? 3.147 16.110 4.219 1.00 58.47 234 THR A C 1
ATOM 1853 O O . THR A 1 234 ? 3.955 16.108 5.143 1.00 58.47 234 THR A O 1
ATOM 1856 N N . THR A 1 235 ? 1.852 15.817 4.384 1.00 54.91 235 THR A N 1
ATOM 1857 C CA . THR A 1 235 ? 1.210 15.467 5.663 1.00 54.91 235 THR A CA 1
ATOM 1858 C C . THR A 1 235 ? 0.612 14.051 5.644 1.00 54.91 235 THR A C 1
ATOM 1860 O O . THR A 1 235 ? -0.334 13.793 6.382 1.00 54.91 235 THR A O 1
ATOM 1863 N N . GLY A 1 236 ? 1.075 13.187 4.733 1.00 60.09 236 GLY A N 1
ATOM 1864 C CA . GLY A 1 236 ? 0.604 11.814 4.505 1.00 60.09 236 GLY A CA 1
ATOM 1865 C C . GLY A 1 236 ? 1.701 10.975 3.836 1.00 60.09 236 GLY A C 1
ATOM 1866 O O . GLY A 1 236 ? 2.731 11.523 3.447 1.00 60.09 236 GLY A O 1
ATOM 1867 N N . GLY A 1 237 ? 1.529 9.651 3.746 1.00 64.31 237 GLY A N 1
ATOM 1868 C CA . GLY A 1 237 ? 2.572 8.728 3.274 1.00 64.31 237 GLY A CA 1
ATOM 1869 C C . GLY A 1 237 ? 3.245 9.170 1.970 1.00 64.31 237 GLY A C 1
ATOM 1870 O O . GLY A 1 237 ? 2.575 9.356 0.948 1.00 64.31 237 GLY A O 1
ATOM 1871 N N . ARG A 1 238 ? 4.578 9.331 1.985 1.00 69.06 238 ARG A N 1
ATOM 1872 C CA . ARG A 1 238 ? 5.322 9.651 0.767 1.00 69.06 238 ARG A CA 1
ATOM 1873 C C . ARG A 1 238 ? 5.383 8.397 -0.084 1.00 69.06 238 ARG A C 1
ATOM 1875 O O . ARG A 1 238 ? 5.726 7.311 0.372 1.00 69.06 238 ARG A O 1
ATOM 1882 N N . ALA A 1 239 ? 5.019 8.566 -1.342 1.00 73.06 239 ALA A N 1
ATOM 1883 C CA . ALA A 1 239 ? 5.018 7.505 -2.329 1.00 73.06 239 ALA A CA 1
ATOM 1884 C C . ALA A 1 239 ? 6.356 7.429 -3.075 1.00 73.06 239 ALA A C 1
ATOM 1886 O O . ALA A 1 239 ? 6.394 7.308 -4.293 1.00 73.06 239 ALA A O 1
ATOM 1887 N N . THR A 1 240 ? 7.451 7.593 -2.344 1.00 74.75 240 THR A N 1
ATOM 1888 C CA . THR A 1 240 ? 8.809 7.706 -2.881 1.00 74.75 240 THR A CA 1
ATOM 1889 C C . THR A 1 240 ? 9.649 6.564 -2.350 1.00 74.75 240 THR A C 1
ATOM 1891 O O . THR A 1 240 ? 9.437 6.150 -1.213 1.00 74.75 240 THR A O 1
ATOM 1894 N N . TRP A 1 241 ? 10.620 6.119 -3.137 1.00 79.75 241 TRP A N 1
ATOM 1895 C CA . TRP A 1 241 ? 11.673 5.231 -2.665 1.00 79.75 241 TRP A CA 1
ATOM 1896 C C . TRP A 1 241 ? 13.007 5.957 -2.724 1.00 79.75 241 TRP A C 1
ATOM 1898 O O . TRP A 1 241 ? 13.381 6.472 -3.780 1.00 79.75 241 TRP A O 1
ATOM 1908 N N . THR A 1 242 ? 13.682 6.059 -1.584 1.00 77.75 242 THR A N 1
ATOM 1909 C CA . THR A 1 242 ? 14.881 6.884 -1.409 1.00 77.75 242 THR A CA 1
ATOM 1910 C C . THR A 1 242 ? 16.102 6.000 -1.194 1.00 77.75 242 THR A C 1
ATOM 1912 O O . THR A 1 242 ? 16.073 5.076 -0.389 1.00 77.75 242 THR A O 1
ATOM 1915 N N . ASP A 1 243 ? 17.198 6.317 -1.879 1.00 79.94 243 ASP A N 1
ATOM 1916 C CA . ASP A 1 243 ? 18.524 5.844 -1.510 1.00 79.94 243 ASP A CA 1
ATOM 1917 C C . ASP A 1 243 ? 19.025 6.729 -0.377 1.00 79.94 243 ASP A C 1
ATOM 1919 O O . ASP A 1 243 ? 19.415 7.881 -0.583 1.00 79.94 243 ASP A O 1
ATOM 1923 N N . TYR A 1 244 ? 19.006 6.194 0.835 1.00 76.25 244 TYR A N 1
ATOM 1924 C CA . TYR A 1 244 ? 19.383 6.917 2.042 1.00 76.25 244 TYR A CA 1
ATOM 1925 C C . TYR A 1 244 ? 20.897 7.079 2.206 1.00 76.25 244 TYR A C 1
ATOM 1927 O O . TYR A 1 244 ? 21.322 7.904 3.017 1.00 76.25 244 TYR A O 1
ATOM 1935 N N . SER A 1 245 ? 21.721 6.363 1.431 1.00 74.25 245 SER A N 1
ATOM 1936 C CA . SER A 1 245 ? 23.175 6.579 1.430 1.00 74.25 245 SER A CA 1
ATOM 1937 C C . SER A 1 245 ? 23.563 7.866 0.699 1.00 74.25 245 SER A C 1
ATOM 1939 O O . SER A 1 245 ? 24.506 8.554 1.092 1.00 74.25 245 SER A O 1
ATOM 1941 N N . THR A 1 246 ? 22.806 8.223 -0.340 1.00 80.50 246 THR A N 1
ATOM 1942 C CA . THR A 1 246 ? 23.016 9.436 -1.146 1.00 80.50 246 THR A CA 1
ATOM 1943 C C . THR A 1 246 ? 21.943 10.503 -0.922 1.00 80.50 246 THR A C 1
ATOM 1945 O O . THR A 1 246 ? 22.088 11.635 -1.386 1.00 80.50 246 THR A O 1
ATOM 1948 N N . ASN A 1 247 ? 20.877 10.156 -0.194 1.00 77.81 247 ASN A N 1
ATOM 1949 C CA . ASN A 1 247 ? 19.649 10.930 -0.032 1.00 77.81 247 ASN A CA 1
ATOM 1950 C C . ASN A 1 247 ? 19.026 11.339 -1.384 1.00 77.81 247 ASN A C 1
ATOM 1952 O O . ASN A 1 247 ? 18.507 12.450 -1.537 1.00 77.81 247 ASN A O 1
ATOM 1956 N N . SER A 1 248 ? 19.126 10.452 -2.378 1.00 80.50 248 SER A N 1
ATOM 1957 C CA . SER A 1 248 ? 18.568 10.629 -3.721 1.00 80.50 248 SER A CA 1
ATOM 1958 C C . SER A 1 248 ? 17.348 9.731 -3.924 1.00 80.50 248 SER A C 1
ATOM 1960 O O . SER A 1 248 ? 17.187 8.719 -3.254 1.00 80.50 248 SER A O 1
ATOM 1962 N N . LEU A 1 249 ? 16.436 10.123 -4.811 1.00 77.19 249 LEU A N 1
ATOM 1963 C CA . LEU A 1 249 ? 15.239 9.333 -5.093 1.00 77.19 249 LEU A CA 1
ATOM 1964 C C . LEU A 1 249 ? 15.600 8.204 -6.060 1.00 77.19 249 LEU A C 1
ATOM 1966 O O . LEU A 1 249 ? 16.052 8.484 -7.168 1.00 77.19 249 LEU A O 1
ATOM 1970 N N . VAL A 1 250 ? 15.365 6.956 -5.647 1.00 76.12 250 VAL A N 1
ATOM 1971 C CA . VAL A 1 250 ? 15.405 5.791 -6.539 1.00 76.12 250 VAL A CA 1
ATOM 1972 C C . VAL A 1 250 ? 14.143 5.777 -7.398 1.00 76.12 250 VAL A C 1
ATOM 1974 O O . VAL A 1 250 ? 14.248 5.693 -8.615 1.00 76.12 250 VAL A O 1
ATOM 1977 N N . TYR A 1 251 ? 12.961 5.947 -6.782 1.00 76.31 251 TYR A N 1
ATOM 1978 C CA . TYR A 1 251 ? 11.675 6.109 -7.478 1.00 76.31 251 TYR A CA 1
ATOM 1979 C C . TYR A 1 251 ? 10.832 7.252 -6.901 1.00 76.31 251 TYR A C 1
ATOM 1981 O O . TYR A 1 251 ? 10.803 7.486 -5.691 1.00 76.31 251 TYR A O 1
ATOM 1989 N N . GLY A 1 252 ? 10.063 7.901 -7.780 1.00 67.44 252 GLY A N 1
ATOM 1990 C CA . GLY A 1 252 ? 9.047 8.889 -7.426 1.00 67.44 252 GLY A CA 1
ATOM 1991 C C . GLY A 1 252 ? 9.587 10.305 -7.242 1.00 67.44 252 GLY A C 1
ATOM 1992 O O . GLY A 1 252 ? 10.270 10.596 -6.272 1.00 67.44 252 GLY A O 1
ATOM 1993 N N . ILE A 1 253 ? 9.210 11.230 -8.130 1.00 63.94 253 ILE A N 1
ATOM 1994 C CA . ILE A 1 253 ? 9.415 12.678 -7.938 1.00 63.94 253 ILE A CA 1
ATOM 1995 C C . ILE A 1 253 ? 8.202 13.315 -7.247 1.00 63.94 253 ILE A C 1
ATOM 1997 O O . ILE A 1 253 ? 7.076 12.830 -7.376 1.00 63.94 253 ILE A O 1
ATOM 2001 N N . SER A 1 254 ? 8.399 14.437 -6.551 1.00 58.53 254 SER A N 1
ATOM 2002 C CA . SER A 1 254 ? 7.362 15.091 -5.728 1.00 58.53 254 SER A CA 1
ATOM 2003 C C . SER A 1 254 ? 6.064 15.456 -6.467 1.00 58.53 254 SER A C 1
ATOM 2005 O O . SER A 1 254 ? 5.044 15.650 -5.815 1.00 58.53 254 SER A O 1
ATOM 2007 N N . SER A 1 255 ? 6.072 15.530 -7.802 1.00 60.03 255 SER A N 1
ATOM 2008 C CA . SER A 1 255 ? 4.894 15.855 -8.614 1.00 60.03 255 SER A CA 1
ATOM 2009 C C . SER A 1 255 ? 4.055 14.651 -9.069 1.00 60.03 255 SER A C 1
ATOM 2011 O O . SER A 1 255 ? 2.891 14.861 -9.388 1.00 60.03 255 SER A O 1
ATOM 2013 N N . ASN A 1 256 ? 4.594 13.420 -9.106 1.00 63.84 256 ASN A N 1
ATOM 2014 C CA . ASN A 1 256 ? 3.902 12.226 -9.643 1.00 63.84 256 ASN A CA 1
ATOM 2015 C C . ASN A 1 256 ? 4.242 10.899 -8.917 1.00 63.84 256 ASN A C 1
ATOM 2017 O O . ASN A 1 256 ? 3.886 9.827 -9.405 1.00 63.84 256 ASN A O 1
ATOM 2021 N N . GLY A 1 257 ? 4.922 10.936 -7.764 1.00 65.62 257 GLY A N 1
ATOM 2022 C CA . GLY A 1 257 ? 5.472 9.744 -7.096 1.00 65.62 257 GLY A CA 1
ATOM 2023 C C . GLY A 1 257 ? 4.469 8.635 -6.741 1.00 65.62 257 GLY A C 1
ATOM 2024 O O . GLY A 1 257 ? 4.839 7.470 -6.725 1.00 65.62 257 GLY A O 1
ATOM 2025 N N . TRP A 1 258 ? 3.185 8.955 -6.550 1.00 72.50 258 TRP A N 1
ATOM 2026 C CA . TRP A 1 258 ? 2.141 7.962 -6.238 1.00 72.50 258 TRP A CA 1
ATOM 2027 C C . TRP A 1 258 ? 1.732 7.049 -7.403 1.00 72.50 258 TRP A C 1
ATOM 2029 O O . TRP A 1 258 ? 0.998 6.082 -7.206 1.00 72.50 258 TRP A O 1
ATOM 2039 N N . ARG A 1 259 ? 2.181 7.340 -8.626 1.00 74.19 259 ARG A N 1
ATOM 2040 C CA . ARG A 1 259 ? 1.858 6.517 -9.799 1.00 74.19 259 ARG A CA 1
ATOM 2041 C C . ARG A 1 259 ? 2.778 5.302 -9.947 1.00 74.19 259 ARG A C 1
ATOM 2043 O O . ARG A 1 259 ? 2.456 4.377 -10.680 1.00 74.19 259 ARG A O 1
ATOM 2050 N N . TYR A 1 260 ? 3.898 5.261 -9.230 1.00 73.12 260 TYR A N 1
ATOM 2051 C CA . TYR A 1 260 ? 4.874 4.168 -9.310 1.00 73.12 260 TYR A CA 1
ATOM 2052 C C . TYR A 1 260 ? 4.327 2.856 -8.708 1.00 73.12 260 TYR A C 1
ATOM 2054 O O . TYR A 1 260 ? 4.706 1.764 -9.121 1.00 73.12 260 TYR A O 1
ATOM 2062 N N . GLN A 1 261 ? 3.376 2.947 -7.776 1.00 73.94 261 GLN A N 1
ATOM 2063 C CA . GLN A 1 261 ? 2.750 1.816 -7.082 1.00 73.94 261 GLN A CA 1
ATOM 2064 C C . GLN A 1 261 ? 1.866 0.966 -8.003 1.00 73.94 261 GLN A C 1
ATOM 2066 O O . GLN A 1 261 ? 1.589 -0.188 -7.689 1.00 73.94 261 GLN A O 1
ATOM 2071 N N . LEU A 1 262 ? 1.437 1.526 -9.136 1.00 79.50 262 LEU A N 1
ATOM 2072 C CA . LEU A 1 262 ? 0.633 0.837 -10.143 1.00 79.50 262 LEU A CA 1
ATOM 2073 C C . LEU A 1 262 ? 1.451 -0.275 -10.813 1.00 79.50 262 LEU A C 1
ATOM 2075 O O . LEU A 1 262 ? 1.018 -1.425 -10.874 1.00 79.50 262 LEU A O 1
ATOM 2079 N N . GLY A 1 263 ? 2.687 0.052 -11.204 1.00 80.56 263 GLY A N 1
ATOM 2080 C CA . GLY A 1 263 ? 3.598 -0.885 -11.856 1.00 80.56 263 GLY A CA 1
ATOM 2081 C C . GLY A 1 263 ? 3.917 -2.108 -10.994 1.00 80.56 263 GLY A C 1
ATOM 2082 O O . GLY A 1 263 ? 4.070 -3.194 -11.540 1.00 80.56 263 GLY A O 1
ATOM 2083 N N . LEU A 1 264 ? 3.933 -1.981 -9.659 1.00 85.62 264 LEU A N 1
ATOM 2084 C CA . LEU A 1 264 ? 4.244 -3.083 -8.729 1.00 85.62 264 LEU A CA 1
ATOM 2085 C C . LEU A 1 264 ? 3.264 -4.259 -8.816 1.00 85.62 264 LEU A C 1
ATOM 2087 O O . LEU A 1 264 ? 3.667 -5.403 -8.612 1.00 85.62 264 LEU A O 1
ATOM 2091 N N . PHE A 1 265 ? 1.998 -3.977 -9.125 1.00 87.88 265 PHE A N 1
ATOM 2092 C CA . PHE A 1 265 ? 0.925 -4.967 -9.273 1.00 87.88 265 PHE A CA 1
ATOM 2093 C C . PHE A 1 265 ? 0.526 -5.175 -10.740 1.00 87.88 265 PHE A C 1
ATOM 2095 O O . PHE A 1 265 ? -0.574 -5.652 -11.013 1.00 87.88 265 PHE A O 1
ATOM 2102 N N . ASP A 1 266 ? 1.409 -4.800 -11.671 1.00 87.56 266 ASP A N 1
ATOM 2103 C CA . ASP A 1 266 ? 1.187 -4.906 -13.118 1.00 87.56 266 ASP A CA 1
ATOM 2104 C C . ASP A 1 266 ? -0.039 -4.108 -13.614 1.00 87.56 266 ASP A C 1
ATOM 2106 O O . ASP A 1 266 ? -0.674 -4.451 -14.612 1.00 87.56 266 ASP A O 1
ATOM 2110 N N . GLU A 1 267 ? -0.383 -3.017 -12.917 1.00 87.62 267 GLU A N 1
ATOM 2111 C CA . GLU A 1 267 ? -1.464 -2.115 -13.312 1.00 87.62 267 GLU A CA 1
ATOM 2112 C C . GLU A 1 267 ? -0.964 -1.135 -14.378 1.00 87.62 267 GLU A C 1
ATOM 2114 O O . GLU A 1 267 ? -0.188 -0.217 -14.105 1.00 87.62 267 GLU A O 1
ATOM 2119 N N . SER A 1 268 ? -1.428 -1.336 -15.609 1.00 77.56 268 SER A N 1
ATOM 2120 C CA . SER A 1 268 ? -1.031 -0.551 -16.784 1.00 77.56 268 SER A CA 1
ATOM 2121 C C . SER A 1 268 ? -2.213 0.114 -17.492 1.00 77.56 268 SER A C 1
ATOM 2123 O O . SER A 1 268 ? -2.005 0.848 -18.463 1.00 77.56 268 SER A O 1
ATOM 2125 N N . ALA A 1 269 ? -3.447 -0.112 -17.025 1.00 82.31 269 ALA A N 1
ATOM 2126 C CA . ALA A 1 269 ? -4.642 0.418 -17.662 1.00 82.31 269 ALA A CA 1
ATOM 2127 C C . ALA A 1 269 ? -4.751 1.941 -17.423 1.00 82.31 269 ALA A C 1
ATOM 2129 O O . ALA A 1 269 ? -4.846 2.375 -16.270 1.00 82.31 269 ALA A O 1
ATOM 2130 N N . PRO A 1 270 ? -4.752 2.787 -18.475 1.00 78.56 270 PRO A N 1
ATOM 2131 C CA . PRO A 1 270 ? -4.773 4.243 -18.308 1.00 78.56 270 PRO A CA 1
ATOM 2132 C C . PRO A 1 270 ? -5.976 4.751 -17.500 1.00 78.56 270 PRO A C 1
ATOM 2134 O O . PRO A 1 270 ? -5.846 5.673 -16.691 1.00 78.56 270 PRO A O 1
ATOM 2137 N N . GLU A 1 271 ? -7.141 4.114 -17.641 1.00 84.06 271 GLU A N 1
ATOM 2138 C CA . GLU A 1 271 ? -8.352 4.488 -16.908 1.00 84.06 271 GLU A CA 1
ATOM 2139 C C . GLU A 1 271 ? -8.238 4.299 -15.388 1.00 84.06 271 GLU A C 1
ATOM 2141 O O . GLU A 1 271 ? -8.942 4.976 -14.633 1.00 84.06 271 GLU A O 1
ATOM 2146 N N . CYS A 1 272 ? -7.326 3.439 -14.924 1.00 83.69 272 CYS A N 1
ATOM 2147 C CA . CYS A 1 272 ? -7.035 3.263 -13.504 1.00 83.69 272 CYS A CA 1
ATOM 2148 C C . CYS A 1 272 ? -6.251 4.439 -12.908 1.00 83.69 272 CYS A C 1
ATOM 2150 O O . CYS A 1 272 ? -6.111 4.517 -11.693 1.00 83.69 272 CYS A O 1
ATOM 2152 N N . ASN A 1 273 ? -5.833 5.404 -13.735 1.00 76.50 273 ASN A N 1
ATOM 2153 C CA . ASN A 1 273 ? -5.063 6.580 -13.320 1.00 76.50 273 ASN A CA 1
ATOM 2154 C C . ASN A 1 273 ? -5.824 7.893 -13.529 1.00 76.50 273 ASN A C 1
ATOM 2156 O O . ASN A 1 273 ? -5.606 8.866 -12.805 1.00 76.50 273 ASN A O 1
ATOM 2160 N N . ASP A 1 274 ? -6.736 7.927 -14.500 1.00 75.62 274 ASP A N 1
ATOM 2161 C CA . ASP A 1 274 ? -7.365 9.168 -14.965 1.00 75.62 274 ASP A CA 1
ATOM 2162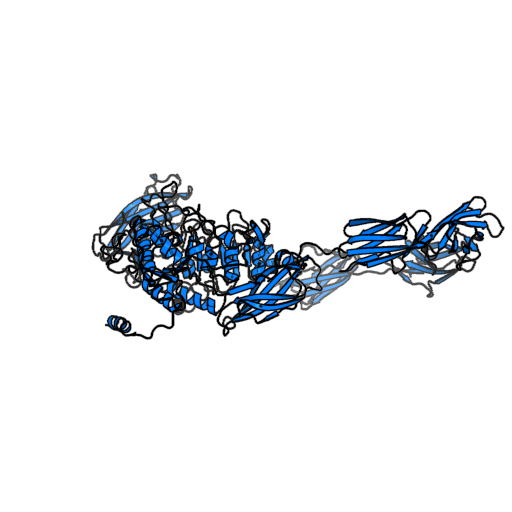 C C . ASP A 1 274 ? -8.585 9.612 -14.141 1.00 75.62 274 ASP A C 1
ATOM 2164 O O . ASP A 1 274 ? -9.022 10.765 -14.245 1.00 75.62 274 ASP A O 1
ATOM 2168 N N . TYR A 1 275 ? -9.124 8.746 -13.278 1.00 77.25 275 TYR A N 1
ATOM 2169 C CA . TYR A 1 275 ? -10.319 9.044 -12.476 1.00 77.25 275 TYR A CA 1
ATOM 2170 C C . TYR A 1 275 ? -10.107 10.175 -11.450 1.00 77.25 275 TYR A C 1
ATOM 2172 O O . TYR A 1 275 ? -11.064 10.814 -11.007 1.00 77.25 275 TYR A O 1
ATOM 2180 N N . LEU A 1 276 ? -8.855 10.487 -11.100 1.00 73.81 276 LEU A N 1
ATOM 2181 C CA . LEU A 1 276 ? -8.516 11.568 -10.167 1.00 73.81 276 LEU A CA 1
ATOM 2182 C C . LEU A 1 276 ? -8.788 12.971 -10.728 1.00 73.81 276 LEU A C 1
ATOM 2184 O O . LEU A 1 276 ? -8.975 13.909 -9.952 1.00 73.81 276 LEU A O 1
ATOM 2188 N N . ASN A 1 277 ? -8.896 13.111 -12.053 1.00 79.44 277 ASN A N 1
ATOM 2189 C CA . ASN A 1 277 ? -9.214 14.383 -12.712 1.00 79.44 277 ASN A CA 1
ATOM 2190 C C . ASN A 1 277 ? -10.681 14.815 -12.522 1.00 79.44 277 ASN A C 1
ATOM 2192 O O . ASN A 1 277 ? -11.042 15.953 -12.826 1.00 79.44 277 ASN A O 1
ATOM 2196 N N . PHE A 1 278 ? -11.535 13.924 -12.013 1.00 81.88 278 PHE A N 1
ATOM 2197 C CA . PHE A 1 278 ? -12.937 14.200 -11.722 1.00 81.88 278 PHE A CA 1
ATOM 2198 C C . PHE A 1 278 ? -13.176 14.320 -10.208 1.00 81.88 278 PHE A C 1
ATOM 2200 O O . PHE A 1 278 ? -12.479 13.738 -9.373 1.00 81.88 278 PHE A O 1
ATOM 2207 N N . SER A 1 279 ? -14.203 15.086 -9.828 1.00 85.00 279 SER A N 1
ATOM 2208 C CA . SER A 1 279 ? -14.637 15.184 -8.428 1.00 85.00 279 SER A CA 1
ATOM 2209 C C . SER A 1 279 ? -15.089 13.819 -7.896 1.00 85.00 279 SER A C 1
ATOM 2211 O O . SER A 1 279 ? -15.831 13.116 -8.581 1.00 85.00 279 SER A O 1
ATOM 2213 N N . SER A 1 280 ? -14.743 13.488 -6.646 1.00 81.56 280 SER A N 1
ATOM 2214 C CA . SER A 1 280 ? -15.185 12.258 -5.964 1.00 81.56 280 SER A CA 1
ATOM 2215 C C . SER A 1 280 ? -16.711 12.136 -5.823 1.00 81.56 280 SER A C 1
ATOM 2217 O O . SER A 1 280 ? -17.215 11.040 -5.572 1.00 81.56 280 SER A O 1
ATOM 2219 N N . GLY A 1 281 ? -17.460 13.231 -6.002 1.00 83.38 281 GLY A N 1
ATOM 2220 C CA . GLY A 1 281 ? -18.925 13.233 -6.053 1.00 83.38 281 GLY A CA 1
ATOM 2221 C C . GLY A 1 281 ? -19.522 12.797 -7.399 1.00 83.38 281 GLY A C 1
ATOM 2222 O O . GLY A 1 281 ? -20.718 12.533 -7.468 1.00 83.38 281 GLY A O 1
ATOM 2223 N N . ASN A 1 282 ? -18.720 12.711 -8.466 1.00 86.12 282 ASN A N 1
ATOM 2224 C CA . ASN A 1 282 ? -19.145 12.259 -9.793 1.00 86.12 282 ASN A CA 1
ATOM 2225 C C . ASN A 1 282 ? -18.841 10.759 -9.969 1.00 86.12 282 ASN A C 1
ATOM 2227 O O . ASN A 1 282 ? -17.827 10.270 -9.473 1.00 86.12 282 ASN A O 1
ATOM 2231 N N . ALA A 1 283 ? -19.683 10.038 -10.716 1.00 86.25 283 ALA A N 1
ATOM 2232 C CA . ALA A 1 283 ? -19.429 8.658 -11.127 1.00 86.25 283 ALA A CA 1
ATOM 2233 C C . ALA A 1 283 ? -18.068 8.493 -11.833 1.00 86.25 283 ALA A C 1
ATOM 2235 O O . ALA A 1 283 ? -17.352 7.542 -11.540 1.00 86.25 283 ALA A O 1
ATOM 2236 N N . SER A 1 284 ? -17.666 9.449 -12.679 1.00 87.25 284 SER A N 1
ATOM 2237 C CA . SER A 1 284 ? -16.352 9.452 -13.350 1.00 87.25 284 SER A CA 1
ATOM 2238 C C . SER A 1 284 ? -15.167 9.677 -12.403 1.00 87.25 284 SER A C 1
ATOM 2240 O O . SER A 1 284 ? -14.031 9.439 -12.792 1.00 87.25 284 SER A O 1
ATOM 2242 N N . GLY A 1 285 ? -15.417 10.147 -11.176 1.00 87.19 285 GLY A N 1
ATOM 2243 C CA . GLY A 1 285 ? -14.397 10.308 -10.139 1.00 87.19 285 GLY A CA 1
ATOM 2244 C C . GLY A 1 285 ? -14.257 9.106 -9.212 1.00 87.19 285 GLY A C 1
ATOM 2245 O O . GLY A 1 285 ? -13.492 9.177 -8.251 1.00 87.19 285 GLY A O 1
ATOM 2246 N N . LYS A 1 286 ? -15.007 8.021 -9.444 1.00 88.94 286 LYS A N 1
ATOM 2247 C CA . LYS A 1 286 ? -14.873 6.773 -8.686 1.00 88.94 286 LYS A CA 1
ATOM 2248 C C . LYS A 1 286 ? -13.830 5.874 -9.347 1.00 88.94 286 LYS A C 1
ATOM 2250 O O . LYS A 1 286 ? -13.813 5.748 -10.569 1.00 88.94 286 LYS A O 1
ATOM 2255 N N . ALA A 1 287 ? -12.991 5.240 -8.532 1.00 88.62 287 ALA A N 1
ATOM 2256 C CA . ALA A 1 287 ? -12.013 4.273 -9.010 1.00 88.62 287 ALA A CA 1
ATOM 2257 C C . ALA A 1 287 ? -12.748 3.095 -9.684 1.00 88.62 287 ALA A C 1
ATOM 2259 O O . ALA A 1 287 ? -13.667 2.539 -9.066 1.00 88.62 287 ALA A O 1
ATOM 2260 N N . PRO A 1 288 ? -12.386 2.704 -10.920 1.00 88.88 288 PRO A N 1
ATOM 2261 C CA . PRO A 1 288 ? -13.025 1.575 -11.583 1.00 88.88 288 PRO A CA 1
ATOM 2262 C C . PRO A 1 288 ? -12.856 0.271 -10.791 1.00 88.88 288 PRO A C 1
ATOM 2264 O O . PRO A 1 288 ? -11.817 0.006 -10.186 1.00 88.88 288 PRO A O 1
ATOM 2267 N N . ALA A 1 289 ? -13.892 -0.571 -10.797 1.00 86.81 289 ALA A N 1
ATOM 2268 C CA . ALA A 1 289 ? -13.904 -1.795 -9.996 1.00 86.81 289 ALA A CA 1
ATOM 2269 C C . ALA A 1 289 ? -12.861 -2.833 -10.459 1.00 86.81 289 ALA A C 1
ATOM 2271 O O . ALA A 1 289 ? -12.381 -3.635 -9.650 1.00 86.81 289 ALA A O 1
ATOM 2272 N N . HIS A 1 290 ? -12.481 -2.826 -11.738 1.00 87.81 290 HIS A N 1
ATOM 2273 C CA . HIS A 1 290 ? -11.488 -3.758 -12.278 1.00 87.81 290 HIS A CA 1
ATOM 2274 C C . HIS A 1 290 ? -10.042 -3.397 -11.922 1.00 87.81 290 HIS A C 1
ATOM 2276 O O . HIS A 1 290 ? -9.201 -4.286 -11.973 1.00 87.81 290 HIS A O 1
ATOM 2282 N N . CYS A 1 291 ? -9.765 -2.154 -11.516 1.00 89.44 291 CYS A N 1
ATOM 2283 C CA . CYS A 1 291 ? -8.410 -1.714 -11.184 1.00 89.44 291 CYS A CA 1
ATOM 2284 C C . CYS A 1 291 ? -7.851 -2.461 -9.971 1.00 89.44 291 CYS A C 1
ATOM 2286 O O . CYS A 1 291 ? -8.535 -2.585 -8.942 1.00 89.44 291 CYS A O 1
ATOM 2288 N N . LEU A 1 292 ? -6.602 -2.913 -10.086 1.00 89.88 292 LEU A N 1
ATOM 2289 C CA . LEU A 1 292 ? -5.866 -3.598 -9.021 1.00 89.88 292 LEU A CA 1
ATOM 2290 C C . LEU A 1 292 ? -5.359 -2.620 -7.965 1.00 89.88 292 LEU A C 1
ATOM 2292 O O . LEU A 1 292 ? -5.322 -2.958 -6.784 1.00 89.88 292 LEU A O 1
ATOM 2296 N N . ALA A 1 293 ? -5.016 -1.402 -8.374 1.00 88.69 293 ALA A N 1
ATOM 2297 C CA . ALA A 1 293 ? -4.596 -0.331 -7.488 1.00 88.69 293 ALA A CA 1
ATOM 2298 C C . ALA A 1 293 ? -5.627 0.808 -7.508 1.00 88.69 293 ALA A C 1
ATOM 2300 O O . ALA A 1 293 ? -5.876 1.441 -8.531 1.00 88.69 293 ALA A O 1
ATOM 2301 N N . ARG A 1 294 ? -6.241 1.076 -6.354 1.00 88.31 294 ARG A N 1
ATOM 2302 C CA . ARG A 1 294 ? -7.245 2.128 -6.141 1.00 88.31 294 ARG A CA 1
ATOM 2303 C C . ARG A 1 294 ? -6.688 3.172 -5.181 1.00 88.31 294 ARG A C 1
ATOM 2305 O O . ARG A 1 294 ? -7.047 3.216 -4.001 1.00 88.31 294 ARG A O 1
ATOM 2312 N N . LEU A 1 295 ? -5.754 3.964 -5.701 1.00 82.94 295 LEU A N 1
ATOM 2313 C CA . LEU A 1 295 ? -4.977 4.944 -4.944 1.00 82.94 295 LEU A CA 1
ATOM 2314 C C . LEU A 1 295 ? -5.343 6.375 -5.320 1.00 82.94 295 LEU A C 1
ATOM 2316 O O . LEU A 1 295 ? -5.496 6.676 -6.503 1.00 82.94 295 LEU A O 1
ATOM 2320 N N . SER A 1 296 ? -5.403 7.265 -4.330 1.00 78.81 296 SER A N 1
ATOM 2321 C CA . SER A 1 296 ? -5.574 8.699 -4.568 1.00 78.81 296 SER A CA 1
ATOM 2322 C C . SER A 1 296 ? -4.524 9.567 -3.882 1.00 78.81 296 SER A C 1
ATOM 2324 O O . SER A 1 296 ? -4.037 9.271 -2.790 1.00 78.81 296 SER A O 1
ATOM 2326 N N . ASP A 1 297 ? -4.193 10.685 -4.522 1.00 74.75 297 ASP A N 1
ATOM 2327 C CA . ASP A 1 297 ? -3.293 11.714 -3.990 1.00 74.75 297 ASP A CA 1
ATOM 2328 C C . ASP A 1 297 ? -3.986 12.688 -3.014 1.00 74.75 297 ASP A C 1
ATOM 2330 O O . ASP A 1 297 ? -3.343 13.418 -2.257 1.00 74.75 297 ASP A O 1
ATOM 2334 N N . GLY A 1 298 ? -5.322 12.684 -2.995 1.00 71.25 298 GLY A N 1
ATOM 2335 C CA . GLY A 1 298 ? -6.153 13.524 -2.139 1.00 71.25 298 GLY A CA 1
ATOM 2336 C C . GLY A 1 298 ? -6.438 12.933 -0.755 1.00 71.25 298 GLY A C 1
ATOM 2337 O O . GLY A 1 298 ? -6.220 11.755 -0.479 1.00 71.25 298 GLY A O 1
ATOM 2338 N N . ARG A 1 299 ? -7.015 13.761 0.128 1.00 76.06 299 ARG A N 1
ATOM 2339 C CA . ARG A 1 299 ? -7.579 13.334 1.424 1.00 76.06 299 ARG A CA 1
ATOM 2340 C C . ARG A 1 299 ? -8.934 12.649 1.243 1.00 76.06 299 ARG A C 1
ATOM 2342 O O . ARG A 1 299 ? -9.949 13.126 1.749 1.00 76.06 299 ARG A O 1
ATOM 2349 N N . ASP A 1 300 ? -8.957 11.574 0.464 1.00 79.12 300 ASP A N 1
ATOM 2350 C CA . ASP A 1 300 ? -10.151 10.747 0.344 1.00 79.12 300 ASP A CA 1
ATOM 2351 C C . ASP A 1 300 ? -10.464 10.038 1.662 1.00 79.12 300 ASP A C 1
ATOM 2353 O O . ASP A 1 300 ? -9.549 9.674 2.405 1.00 79.12 300 ASP A O 1
ATOM 2357 N N . PRO A 1 301 ? -11.754 9.834 1.973 1.00 79.06 301 PRO A N 1
ATOM 2358 C CA . PRO A 1 301 ? -12.122 9.005 3.101 1.00 79.06 301 PRO A CA 1
ATOM 2359 C C . PRO A 1 301 ? -11.766 7.536 2.827 1.00 79.06 301 PRO A C 1
ATOM 2361 O O . PRO A 1 301 ? -11.664 7.138 1.659 1.00 79.06 301 PRO A O 1
ATOM 2364 N N . PRO A 1 302 ? -11.628 6.719 3.886 1.00 79.69 302 PRO A N 1
ATOM 2365 C CA . PRO A 1 302 ? -11.368 5.294 3.754 1.00 79.69 302 PRO A CA 1
ATOM 2366 C C . PRO A 1 302 ? -12.334 4.595 2.779 1.00 79.69 302 PRO A C 1
ATOM 2368 O O . PRO A 1 302 ? -13.513 4.976 2.687 1.00 79.69 302 PRO A O 1
ATOM 2371 N N . PRO A 1 303 ? -11.865 3.545 2.080 1.00 85.56 303 PRO A N 1
ATOM 2372 C CA . PRO A 1 303 ? -12.703 2.703 1.243 1.00 85.56 303 PRO A CA 1
ATOM 2373 C C . PRO A 1 303 ? -13.933 2.174 1.985 1.00 85.56 303 PRO A C 1
ATOM 2375 O O . PRO A 1 303 ? -13.931 2.001 3.205 1.00 85.56 303 PRO A O 1
ATOM 2378 N N . GLY A 1 304 ? -15.006 1.933 1.236 1.00 84.25 304 GLY A N 1
ATOM 2379 C CA . GLY A 1 304 ? -16.304 1.567 1.804 1.00 84.25 304 GLY A CA 1
ATOM 2380 C C . GLY A 1 304 ? -17.150 2.768 2.243 1.00 84.25 304 GLY A C 1
ATOM 2381 O O . GLY A 1 304 ? -18.237 2.587 2.788 1.00 84.25 304 GLY A O 1
ATOM 2382 N N . THR A 1 305 ? -16.692 3.997 1.989 1.00 83.75 305 THR A N 1
ATOM 2383 C CA . THR A 1 305 ? -17.430 5.227 2.314 1.00 83.75 305 THR A CA 1
ATOM 2384 C C . THR A 1 305 ? -18.093 5.810 1.071 1.00 83.75 305 THR A C 1
ATOM 2386 O O . THR A 1 305 ? -17.420 6.097 0.083 1.00 83.75 305 THR A O 1
ATOM 2389 N N . SER A 1 306 ? -19.399 6.086 1.121 1.00 81.25 306 SER A N 1
ATOM 2390 C CA . SER A 1 306 ? -20.174 6.590 -0.032 1.00 81.25 306 SER A CA 1
ATOM 2391 C C . SER A 1 306 ? -19.607 7.877 -0.666 1.00 81.25 306 SER A C 1
ATOM 2393 O O . SER A 1 306 ? -19.656 8.054 -1.888 1.00 81.25 306 SER A O 1
ATOM 2395 N N . GLY A 1 307 ? -19.018 8.756 0.151 1.00 80.19 307 GLY A N 1
ATOM 2396 C CA . GLY A 1 307 ? -18.371 9.999 -0.286 1.00 80.19 307 GLY A CA 1
ATOM 2397 C C . GLY A 1 307 ? -16.965 9.837 -0.882 1.00 80.19 307 GLY A C 1
ATOM 2398 O O . GLY A 1 307 ? -16.456 10.785 -1.475 1.00 80.19 307 GLY A O 1
ATOM 2399 N N . GLY A 1 308 ? -16.338 8.664 -0.756 1.00 83.12 308 GLY A N 1
ATOM 2400 C CA . GLY A 1 308 ? -14.977 8.404 -1.236 1.00 83.12 308 GLY A CA 1
ATOM 2401 C C . GLY A 1 308 ? -14.917 7.913 -2.673 1.00 83.12 308 GLY A C 1
ATOM 2402 O O . GLY A 1 308 ? -15.912 7.444 -3.228 1.00 83.12 308 GLY A O 1
ATOM 2403 N N . ARG A 1 309 ? -13.736 7.985 -3.290 1.00 87.50 309 ARG A N 1
ATOM 2404 C CA . ARG A 1 309 ? -13.510 7.450 -4.646 1.00 87.50 309 ARG A CA 1
ATOM 2405 C C . ARG A 1 309 ? -13.598 5.921 -4.719 1.00 87.50 309 ARG A C 1
ATOM 2407 O O . ARG A 1 309 ? -13.891 5.395 -5.785 1.00 87.50 309 ARG A O 1
ATOM 2414 N N . ALA A 1 310 ? -13.452 5.231 -3.588 1.00 87.69 310 ALA A N 1
ATOM 2415 C CA . ALA A 1 310 ? -13.680 3.795 -3.440 1.00 87.69 310 ALA A CA 1
ATOM 2416 C C . ALA A 1 310 ? -14.868 3.520 -2.488 1.00 87.69 310 ALA A C 1
ATOM 2418 O O . ALA A 1 310 ? -14.661 3.127 -1.340 1.00 87.69 310 ALA A O 1
ATOM 2419 N N . PRO A 1 311 ? -16.129 3.732 -2.916 1.00 85.00 311 PRO A N 1
ATOM 2420 C CA . PRO A 1 311 ? -17.298 3.586 -2.043 1.00 85.00 311 PRO A CA 1
ATOM 2421 C C . PRO A 1 311 ? -17.615 2.134 -1.663 1.00 85.00 311 PRO A C 1
ATOM 2423 O O . PRO A 1 311 ? -18.396 1.889 -0.749 1.00 85.00 311 PRO A O 1
ATOM 2426 N N . THR A 1 312 ? -16.995 1.169 -2.338 1.00 88.38 312 THR A N 1
ATOM 2427 C CA . THR A 1 312 ? -16.995 -0.250 -1.978 1.00 88.38 312 THR A CA 1
ATOM 2428 C C . THR A 1 312 ? -15.563 -0.756 -2.111 1.00 88.38 312 THR A C 1
ATOM 2430 O O . THR A 1 312 ? -14.896 -0.467 -3.111 1.00 88.38 312 THR A O 1
ATOM 2433 N N . ALA A 1 313 ? -15.084 -1.452 -1.082 1.00 90.94 313 ALA A N 1
ATOM 2434 C CA . ALA A 1 313 ? -13.818 -2.166 -1.116 1.00 90.94 313 ALA A CA 1
ATOM 2435 C C . ALA A 1 313 ? -14.123 -3.636 -1.378 1.00 90.94 313 ALA A C 1
ATOM 2437 O O . ALA A 1 313 ? -14.971 -4.219 -0.711 1.00 90.94 313 ALA A O 1
ATOM 2438 N N . ASP A 1 314 ? -13.464 -4.224 -2.359 1.00 93.06 314 ASP A N 1
ATOM 2439 C CA . ASP A 1 314 ? -13.636 -5.617 -2.728 1.00 93.06 314 ASP A CA 1
ATOM 2440 C C . ASP A 1 314 ? -12.261 -6.237 -2.929 1.00 93.06 314 ASP A C 1
ATOM 2442 O O . ASP A 1 314 ? -11.392 -5.618 -3.540 1.00 93.06 314 ASP A O 1
ATOM 2446 N N . ASP A 1 315 ? -12.060 -7.437 -2.389 1.00 93.50 315 ASP A N 1
ATOM 2447 C CA . ASP A 1 315 ? -10.813 -8.190 -2.554 1.00 93.50 315 ASP A CA 1
ATOM 2448 C C . ASP A 1 315 ? -9.569 -7.395 -2.102 1.00 93.50 315 ASP A C 1
ATOM 2450 O O . ASP A 1 315 ? -8.498 -7.465 -2.703 1.00 93.50 315 ASP A O 1
ATOM 2454 N N . ALA A 1 316 ? -9.716 -6.579 -1.053 1.00 94.12 316 ALA A N 1
ATOM 2455 C CA . ALA A 1 316 ? -8.643 -5.724 -0.558 1.00 94.12 316 ALA A CA 1
ATOM 2456 C C . ALA A 1 316 ? -7.519 -6.566 0.055 1.00 94.12 316 ALA A C 1
ATOM 2458 O O . ALA A 1 316 ? -7.763 -7.329 0.985 1.00 94.12 316 ALA A O 1
ATOM 2459 N N . LEU A 1 317 ? -6.295 -6.404 -0.444 1.00 94.06 317 LEU A N 1
ATOM 2460 C CA . LEU A 1 317 ? -5.081 -7.042 0.071 1.00 94.06 317 LEU A CA 1
ATOM 2461 C C . LEU A 1 317 ? -4.221 -6.058 0.867 1.00 94.06 317 LEU A C 1
ATOM 2463 O O . LEU A 1 317 ? -3.672 -6.406 1.906 1.00 94.06 317 LEU A O 1
ATOM 2467 N N . VAL A 1 318 ? -4.104 -4.822 0.398 1.00 92.06 318 VAL A N 1
ATOM 2468 C CA . VAL A 1 318 ? -3.302 -3.802 1.075 1.00 92.06 318 VAL A CA 1
ATOM 2469 C C . VAL A 1 318 ? -4.139 -2.551 1.234 1.00 92.06 318 VAL A C 1
ATOM 2471 O O . VAL A 1 318 ? -4.773 -2.114 0.275 1.00 92.06 318 VAL A O 1
ATOM 2474 N N . TYR A 1 319 ? -4.135 -1.960 2.424 1.00 89.00 319 TYR A N 1
ATOM 2475 C CA . TYR A 1 319 ? -4.721 -0.643 2.651 1.00 89.00 319 TYR A CA 1
ATOM 2476 C C . TYR A 1 319 ? -3.709 0.302 3.288 1.00 89.00 319 TYR A C 1
ATOM 2478 O O . TYR A 1 319 ? -3.279 0.043 4.405 1.00 89.00 319 TYR A O 1
ATOM 2486 N N . LEU A 1 320 ? -3.366 1.409 2.627 1.00 84.75 320 LEU A N 1
ATOM 2487 C CA . LEU A 1 320 ? -2.525 2.465 3.203 1.00 84.75 320 LEU A CA 1
ATOM 2488 C C . LEU A 1 320 ? -3.323 3.775 3.256 1.00 84.75 320 LEU A C 1
ATOM 2490 O O . LEU A 1 320 ? -3.510 4.460 2.249 1.00 84.75 320 LEU A O 1
ATOM 2494 N N . GLY A 1 321 ? -3.854 4.128 4.423 1.00 79.88 321 GLY A N 1
ATOM 2495 C CA . GLY A 1 321 ? -4.749 5.280 4.528 1.00 79.88 321 GLY A CA 1
ATOM 2496 C C . GLY A 1 321 ? -5.109 5.643 5.959 1.00 79.88 321 GLY A C 1
ATOM 2497 O O . GLY A 1 321 ? -4.480 5.198 6.908 1.00 79.88 321 GLY A O 1
ATOM 2498 N N . SER A 1 322 ? -6.123 6.487 6.135 1.00 74.25 322 SER A N 1
ATOM 2499 C CA . SER A 1 322 ? -6.707 6.756 7.454 1.00 74.25 322 SER A CA 1
ATOM 2500 C C . SER A 1 322 ? -7.935 5.871 7.636 1.00 74.25 322 SER A C 1
ATOM 2502 O O . SER A 1 322 ? -8.862 5.946 6.835 1.00 74.25 322 SER A O 1
ATOM 2504 N N . LEU A 1 323 ? -7.958 5.013 8.650 1.00 69.00 323 LEU A N 1
ATOM 2505 C CA . LEU A 1 323 ? -9.087 4.122 8.931 1.00 69.00 323 LEU A CA 1
ATOM 2506 C C . LEU A 1 323 ? -9.941 4.734 10.041 1.00 69.00 323 LEU A C 1
ATOM 2508 O O . LEU A 1 323 ? -9.753 4.454 11.217 1.00 69.00 323 LEU A O 1
ATOM 2512 N N . ASP A 1 324 ? -10.840 5.642 9.663 1.00 57.19 324 ASP A N 1
ATOM 2513 C CA . ASP A 1 324 ? -11.529 6.486 10.631 1.00 57.19 324 ASP A CA 1
ATOM 2514 C C . ASP A 1 324 ? -12.828 5.894 11.167 1.00 57.19 324 ASP A C 1
ATOM 2516 O O . ASP A 1 324 ? -13.886 6.105 10.592 1.00 57.19 324 ASP A O 1
ATOM 2520 N N . GLY A 1 325 ? -12.776 5.222 12.318 1.00 49.00 325 GLY A N 1
ATOM 2521 C CA . GLY A 1 325 ? -13.976 4.869 13.086 1.00 49.00 325 GLY A CA 1
ATOM 2522 C C . GLY A 1 325 ? -14.684 6.062 13.752 1.00 49.00 325 GLY A C 1
ATOM 2523 O O . GLY A 1 325 ? -15.571 5.849 14.579 1.00 49.00 325 GLY A O 1
ATOM 2524 N N . GLN A 1 326 ? -14.287 7.321 13.516 1.00 49.53 326 GLN A N 1
ATOM 2525 C CA . GLN A 1 326 ? -14.942 8.471 14.140 1.00 49.53 326 GLN A CA 1
ATOM 2526 C C . GLN A 1 326 ? -16.360 8.723 13.608 1.00 49.53 326 GLN A C 1
ATOM 2528 O O . GLN A 1 326 ? -16.704 8.583 12.434 1.00 49.53 326 GLN A O 1
ATOM 2533 N N . VAL A 1 327 ? -17.186 9.228 14.527 1.00 38.19 327 VAL A N 1
ATOM 2534 C CA . VAL A 1 327 ? -18.577 9.667 14.315 1.00 38.19 327 VAL A CA 1
ATOM 2535 C C . VAL A 1 327 ? -18.672 10.890 13.380 1.00 38.19 327 VAL A C 1
ATOM 2537 O O . VAL A 1 327 ? -19.767 11.294 13.002 1.00 38.19 327 VAL A O 1
ATOM 2540 N N . THR A 1 328 ? -17.540 11.471 12.971 1.00 39.78 328 THR A N 1
ATOM 2541 C CA . THR A 1 328 ? -17.431 12.614 12.046 1.00 39.78 328 THR A CA 1
ATOM 2542 C C . THR A 1 328 ? -17.824 12.277 10.601 1.00 39.78 328 THR A C 1
ATOM 2544 O O . THR A 1 328 ? -17.856 13.173 9.761 1.00 39.78 328 THR A O 1
ATOM 2547 N N . GLY A 1 329 ? -18.221 11.026 10.322 1.00 46.53 329 GLY A N 1
ATOM 2548 C CA . GLY A 1 329 ? -18.954 10.643 9.111 1.00 46.53 329 GLY A CA 1
ATOM 2549 C C . GLY A 1 329 ? -18.187 9.761 8.125 1.00 46.53 329 GLY A C 1
ATOM 2550 O O . GLY A 1 329 ? -18.713 9.502 7.045 1.00 46.53 329 GLY A O 1
ATOM 2551 N N . LEU A 1 330 ? -16.982 9.293 8.476 1.00 49.91 330 LEU A N 1
ATOM 2552 C CA . LEU A 1 330 ? -16.097 8.574 7.549 1.00 49.91 330 LEU A CA 1
ATOM 2553 C C . LEU A 1 330 ? -15.959 7.061 7.821 1.00 49.91 330 LEU A C 1
ATOM 2555 O O . LEU A 1 330 ? -15.630 6.327 6.897 1.00 49.91 330 LEU A O 1
ATOM 2559 N N . GLY A 1 331 ? -16.329 6.547 8.998 1.00 58.22 331 GLY A N 1
ATOM 2560 C CA . GLY A 1 331 ? -16.399 5.101 9.255 1.00 58.22 331 GLY A CA 1
ATOM 2561 C C . GLY A 1 331 ? -17.474 4.764 10.275 1.00 58.22 331 GLY A C 1
ATOM 2562 O O . GLY A 1 331 ? -17.370 5.068 11.459 1.00 58.22 331 GLY A O 1
ATOM 2563 N N . ASN A 1 332 ? -18.548 4.148 9.794 1.00 72.50 332 ASN A N 1
ATOM 2564 C CA . ASN A 1 332 ? -19.580 3.537 10.620 1.00 72.50 332 ASN A CA 1
ATOM 2565 C C . ASN A 1 332 ? -19.661 2.035 10.299 1.00 72.50 332 ASN A C 1
ATOM 2567 O O . ASN A 1 332 ? -19.017 1.555 9.367 1.00 72.50 332 ASN A O 1
ATOM 2571 N N . PHE A 1 333 ? -20.469 1.293 11.053 1.00 82.31 333 PHE A N 1
ATOM 2572 C CA . PHE A 1 333 ? -20.663 -0.134 10.802 1.00 82.31 333 PHE A CA 1
ATOM 2573 C C . PHE A 1 333 ? -21.113 -0.415 9.358 1.00 82.31 333 PHE A C 1
ATOM 2575 O O . PHE A 1 333 ? -20.609 -1.338 8.732 1.00 82.31 333 PHE A O 1
ATOM 2582 N N . SER A 1 334 ? -21.965 0.432 8.773 1.00 83.50 334 SER A N 1
ATOM 2583 C CA . SER A 1 334 ? -22.367 0.306 7.367 1.00 83.50 334 SER A CA 1
ATOM 2584 C C . SER A 1 334 ? -21.194 0.447 6.390 1.00 83.50 334 SER A C 1
ATOM 2586 O O . SER A 1 334 ? -21.163 -0.263 5.391 1.00 83.50 334 SER A O 1
ATOM 2588 N N . ASN A 1 335 ? -20.215 1.311 6.676 1.00 83.25 335 ASN A N 1
ATOM 2589 C CA . ASN A 1 335 ? -18.996 1.421 5.871 1.00 83.25 335 ASN A CA 1
ATOM 2590 C C . ASN A 1 335 ? -18.129 0.161 6.005 1.00 83.25 335 ASN A C 1
ATOM 2592 O O . ASN A 1 335 ? -17.583 -0.291 5.004 1.00 83.25 335 ASN A O 1
ATOM 2596 N N . LEU A 1 336 ? -18.046 -0.445 7.198 1.00 85.88 336 LEU A N 1
ATOM 2597 C CA . LEU A 1 336 ? -17.366 -1.735 7.397 1.00 85.88 336 LEU A CA 1
ATOM 2598 C C . LEU A 1 336 ? -18.014 -2.836 6.543 1.00 85.88 336 LEU A C 1
ATOM 2600 O O . LEU A 1 336 ? -17.305 -3.585 5.880 1.00 85.88 336 LEU A O 1
ATOM 2604 N N . LEU A 1 337 ? -19.349 -2.882 6.465 1.00 90.06 337 LEU A N 1
ATOM 2605 C CA . LEU A 1 337 ? -20.074 -3.835 5.608 1.00 90.06 337 LEU A CA 1
ATOM 2606 C C . LEU A 1 337 ? -19.836 -3.625 4.099 1.00 90.06 337 LEU A C 1
ATOM 2608 O O . LEU A 1 337 ? -20.174 -4.500 3.300 1.00 90.06 337 LEU A O 1
ATOM 2612 N N . ASN A 1 338 ? -19.259 -2.489 3.693 1.00 90.50 338 ASN A N 1
ATOM 2613 C CA . ASN A 1 338 ? -18.872 -2.224 2.306 1.00 90.50 338 ASN A CA 1
ATOM 2614 C C . ASN A 1 338 ? -17.480 -2.773 1.949 1.00 90.50 338 ASN A C 1
ATOM 2616 O O . ASN A 1 338 ? -17.052 -2.590 0.808 1.00 90.50 338 ASN A O 1
ATOM 2620 N N . TRP A 1 339 ? -16.792 -3.431 2.887 1.00 91.50 339 TRP A N 1
ATOM 2621 C CA . TRP A 1 339 ? -15.594 -4.230 2.628 1.00 91.50 339 TRP A CA 1
ATOM 2622 C C . TRP A 1 339 ? -16.002 -5.670 2.355 1.00 91.50 339 TRP A C 1
ATOM 2624 O O . TRP A 1 339 ? -16.544 -6.349 3.225 1.00 91.50 339 TRP A O 1
ATOM 2634 N N . LYS A 1 340 ? -15.790 -6.128 1.128 1.00 93.62 340 LYS A N 1
ATOM 2635 C CA . LYS A 1 340 ? -16.302 -7.399 0.627 1.00 93.62 340 LYS A CA 1
ATOM 2636 C C . LYS A 1 340 ? -15.165 -8.289 0.153 1.00 93.62 340 LYS A C 1
ATOM 2638 O O . LYS A 1 340 ? -14.185 -7.820 -0.420 1.00 93.62 340 LYS A O 1
ATOM 2643 N N . LYS A 1 341 ? -15.338 -9.600 0.300 1.00 92.00 341 LYS A N 1
ATOM 2644 C CA . LYS A 1 341 ? -14.451 -10.577 -0.346 1.00 92.00 341 LYS A CA 1
ATOM 2645 C C . LYS A 1 341 ? -14.580 -10.539 -1.867 1.00 92.00 341 LYS A C 1
ATOM 2647 O O . LYS A 1 341 ? -13.596 -10.738 -2.566 1.00 92.00 341 LYS A O 1
ATOM 2652 N N . ASP A 1 342 ? -15.785 -10.257 -2.361 1.00 86.81 342 ASP A N 1
ATOM 2653 C CA . ASP A 1 342 ? -16.085 -10.148 -3.785 1.00 86.81 342 ASP A CA 1
ATOM 2654 C C . ASP A 1 342 ? -17.165 -9.089 -4.069 1.00 86.81 342 ASP A C 1
ATOM 2656 O O . ASP A 1 342 ? -18.084 -8.867 -3.272 1.00 86.81 342 ASP A O 1
ATOM 2660 N N . ALA A 1 343 ? -17.073 -8.448 -5.236 1.00 84.06 343 ALA A N 1
ATOM 2661 C CA . ALA A 1 343 ? -17.971 -7.374 -5.647 1.00 84.06 343 ALA A CA 1
ATOM 2662 C C . ALA A 1 343 ? -19.423 -7.841 -5.863 1.00 84.06 343 ALA A C 1
ATOM 2664 O O . ALA A 1 343 ? -20.344 -7.033 -5.713 1.00 84.06 343 ALA A O 1
ATOM 2665 N N . SER A 1 344 ? -19.653 -9.126 -6.170 1.00 86.19 344 SER A N 1
ATOM 2666 C CA . SER A 1 344 ? -21.007 -9.675 -6.330 1.00 86.19 344 SER A CA 1
ATOM 2667 C C . SER A 1 344 ? -21.749 -9.847 -5.003 1.00 86.19 344 SER A C 1
ATOM 2669 O O . SER A 1 344 ? -22.961 -10.084 -4.998 1.00 86.19 344 SER A O 1
ATOM 2671 N N . CYS A 1 345 ? -21.061 -9.699 -3.866 1.00 88.88 345 CYS A N 1
ATOM 2672 C CA . CYS A 1 345 ? -21.671 -10.024 -2.596 1.00 88.88 345 CYS A CA 1
ATOM 2673 C C . CYS A 1 345 ? -22.744 -9.018 -2.143 1.00 88.88 345 CYS A C 1
ATOM 2675 O O . CYS A 1 345 ? -22.507 -7.807 -2.068 1.00 88.88 345 CYS A O 1
ATOM 2677 N N . SER A 1 346 ? -23.924 -9.535 -1.787 1.00 90.94 346 SER A N 1
ATOM 2678 C CA . SER A 1 346 ? -25.106 -8.747 -1.412 1.00 90.94 346 SER A CA 1
ATOM 2679 C C . SER A 1 346 ? -25.629 -8.994 0.010 1.00 90.94 346 SER A C 1
ATOM 2681 O O . SER A 1 346 ? -26.232 -8.088 0.584 1.00 90.94 346 SER A O 1
ATOM 2683 N N . VAL A 1 347 ? -25.386 -10.166 0.611 1.00 95.69 347 VAL A N 1
ATOM 2684 C CA . VAL A 1 347 ? -25.874 -10.517 1.960 1.00 95.69 347 VAL A CA 1
ATOM 2685 C C . VAL A 1 347 ? -24.761 -10.331 2.988 1.00 95.69 347 VAL A C 1
ATOM 2687 O O . VAL A 1 347 ? -23.978 -11.243 3.239 1.00 95.69 347 VAL A O 1
ATOM 2690 N N . THR A 1 348 ? -24.692 -9.144 3.587 1.00 95.50 348 THR A N 1
ATOM 2691 C CA . THR A 1 348 ? -23.586 -8.738 4.472 1.00 95.50 348 THR A CA 1
ATOM 2692 C C . THR A 1 348 ? -23.779 -9.101 5.946 1.00 95.50 348 THR A C 1
ATOM 2694 O O . THR A 1 348 ? -22.802 -9.226 6.681 1.00 95.50 348 THR A O 1
ATOM 2697 N N . LEU A 1 349 ? -25.023 -9.303 6.388 1.00 96.00 349 LEU A N 1
ATOM 2698 C CA . LEU A 1 349 ? -25.369 -9.657 7.768 1.00 96.00 349 LEU A CA 1
ATOM 2699 C C . LEU A 1 349 ? -26.036 -11.024 7.818 1.00 96.00 349 LEU A C 1
ATOM 2701 O O . LEU A 1 349 ? -26.892 -11.324 6.984 1.00 96.00 349 LEU A O 1
ATOM 2705 N N . CYS A 1 350 ? -25.705 -11.816 8.835 1.00 95.94 350 CYS A N 1
ATOM 2706 C CA . CYS A 1 350 ? -26.267 -13.154 8.981 1.00 95.94 350 CYS A CA 1
ATOM 2707 C C . CYS A 1 350 ? -27.773 -13.156 9.236 1.00 95.94 350 CYS A C 1
ATOM 2709 O O . CYS A 1 350 ? -28.457 -14.072 8.804 1.00 95.94 350 CYS A O 1
ATOM 2711 N N . GLU A 1 351 ? -28.328 -12.123 9.867 1.00 94.94 351 GLU A N 1
ATOM 2712 C CA . GLU A 1 351 ? -29.786 -12.010 10.034 1.00 94.94 351 GLU A CA 1
ATOM 2713 C C . GLU A 1 351 ? -30.553 -11.905 8.709 1.00 94.94 351 GLU A C 1
ATOM 2715 O O . GLU A 1 351 ? -31.720 -12.275 8.649 1.00 94.94 351 GLU A O 1
ATOM 2720 N N . ASN A 1 352 ? -29.885 -11.428 7.655 1.00 96.31 352 ASN A N 1
ATOM 2721 C CA . ASN A 1 352 ? -30.454 -11.289 6.318 1.00 96.31 352 ASN A CA 1
ATOM 2722 C C . ASN A 1 352 ? -30.163 -12.517 5.440 1.00 96.31 352 ASN A C 1
ATOM 2724 O O . ASN A 1 352 ? -30.546 -12.536 4.269 1.00 96.31 352 ASN A O 1
ATOM 2728 N N . ALA A 1 353 ? -29.451 -13.520 5.966 1.00 96.31 353 ALA A N 1
ATOM 2729 C CA . ALA A 1 353 ? -29.163 -14.750 5.244 1.00 96.31 353 ALA A CA 1
ATOM 2730 C C . ALA A 1 353 ? -30.406 -15.653 5.161 1.00 96.31 353 ALA A C 1
ATOM 2732 O O . ALA A 1 353 ? -31.258 -15.602 6.047 1.00 96.31 353 ALA A O 1
ATOM 2733 N N . PRO A 1 354 ? -30.503 -16.525 4.136 1.00 96.12 354 PRO A N 1
ATOM 2734 C CA . PRO A 1 354 ? -31.592 -17.500 4.037 1.00 96.12 354 PRO A CA 1
ATOM 2735 C C . PRO A 1 354 ? -31.697 -18.419 5.263 1.00 96.12 354 PRO A C 1
ATOM 2737 O O . PRO A 1 354 ? -32.800 -18.786 5.659 1.00 96.12 354 PRO A O 1
ATOM 2740 N N . ASP A 1 355 ? -30.553 -18.758 5.865 1.00 97.12 355 ASP A N 1
ATOM 2741 C CA . ASP A 1 355 ? -30.453 -19.449 7.150 1.00 97.12 355 ASP A CA 1
ATOM 2742 C C . ASP A 1 355 ? -29.544 -18.642 8.094 1.00 97.12 355 ASP A C 1
ATOM 2744 O O . ASP A 1 355 ? -28.312 -18.760 8.038 1.00 97.12 355 ASP A O 1
ATOM 2748 N N . PRO A 1 356 ? -30.131 -17.795 8.960 1.00 96.00 356 PRO A N 1
ATOM 2749 C CA . PRO A 1 356 ? -29.356 -17.000 9.896 1.00 96.00 356 PRO A CA 1
ATOM 2750 C C . PRO A 1 356 ? -28.547 -17.839 10.880 1.00 96.00 356 PRO A C 1
ATOM 2752 O O . PRO A 1 356 ? -27.420 -17.470 11.188 1.00 96.00 356 PRO A O 1
ATOM 2755 N N . ALA A 1 357 ? -29.075 -18.964 11.368 1.00 95.19 357 ALA A N 1
ATOM 2756 C CA . ALA A 1 357 ? -28.389 -19.775 12.371 1.00 95.19 357 ALA A CA 1
ATOM 2757 C C . ALA A 1 357 ? -27.141 -20.445 11.783 1.00 95.19 357 ALA A C 1
ATOM 2759 O O . ALA A 1 357 ? -26.069 -20.385 12.390 1.00 95.19 357 ALA A O 1
ATOM 2760 N N . ALA A 1 358 ? -27.257 -21.012 10.579 1.00 97.06 358 ALA A N 1
ATOM 2761 C CA . ALA A 1 358 ? -26.114 -21.567 9.862 1.00 97.06 358 ALA A CA 1
ATOM 2762 C C . ALA A 1 358 ? -25.078 -20.487 9.519 1.00 97.06 358 ALA A C 1
ATOM 2764 O O . ALA A 1 358 ? -23.886 -20.711 9.717 1.00 97.06 358 ALA A O 1
ATOM 2765 N N . CYS A 1 359 ? -25.516 -19.298 9.083 1.00 97.06 359 CYS A N 1
ATOM 2766 C CA . CYS A 1 359 ? -24.600 -18.186 8.818 1.00 97.06 359 CYS A CA 1
ATOM 2767 C C . CYS A 1 359 ? -23.825 -17.771 10.072 1.00 97.06 359 CYS A C 1
ATOM 2769 O O . CYS A 1 359 ? -22.605 -17.650 10.016 1.00 97.06 359 CYS A O 1
ATOM 2771 N N . ARG A 1 360 ? -24.500 -17.594 11.218 1.00 93.88 360 ARG A N 1
ATOM 2772 C CA . ARG A 1 360 ? -23.829 -17.221 12.478 1.00 93.88 360 ARG A CA 1
ATOM 2773 C C . ARG A 1 360 ? -22.820 -18.280 12.921 1.00 93.88 360 ARG A C 1
ATOM 2775 O O . ARG A 1 360 ? -21.747 -17.932 13.393 1.00 93.88 360 ARG A O 1
ATOM 2782 N N . MET A 1 361 ? -23.143 -19.559 12.724 1.00 94.38 361 MET A N 1
ATOM 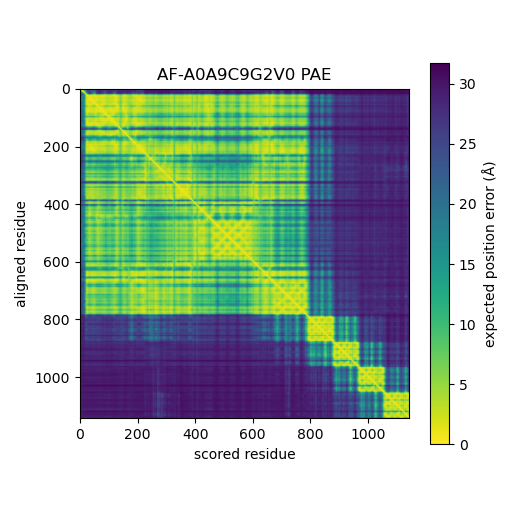2783 C CA . MET A 1 361 ? -22.248 -20.674 13.044 1.00 94.38 361 MET A CA 1
ATOM 2784 C C . MET A 1 361 ? -21.014 -20.731 12.133 1.00 94.38 361 MET A C 1
ATOM 2786 O O . MET A 1 361 ? -19.938 -21.098 12.597 1.00 94.38 361 MET A O 1
ATOM 2790 N N . ALA A 1 362 ? -21.166 -20.381 10.853 1.00 93.69 362 ALA A N 1
ATOM 2791 C CA . ALA A 1 362 ? -20.068 -20.315 9.888 1.00 93.69 362 ALA A CA 1
ATOM 2792 C C . ALA A 1 362 ? -19.262 -19.006 9.980 1.00 93.69 362 ALA A C 1
ATOM 2794 O O . ALA A 1 362 ? -18.131 -18.942 9.499 1.00 93.69 362 ALA A O 1
ATOM 2795 N N . SER A 1 363 ? -19.839 -17.964 10.581 1.00 93.50 363 SER A N 1
ATOM 2796 C CA . SER A 1 363 ? -19.215 -16.653 10.687 1.00 93.50 363 SER A CA 1
ATOM 2797 C C . SER A 1 363 ? -17.972 -16.686 11.572 1.00 93.50 363 SER A C 1
ATOM 2799 O O . SER A 1 363 ? -18.011 -17.140 12.716 1.00 93.50 363 SER A O 1
ATOM 2801 N N . THR A 1 364 ? -16.874 -16.138 11.056 1.00 91.25 364 THR A N 1
ATOM 2802 C CA . THR A 1 364 ? -15.629 -15.938 11.810 1.00 91.25 364 THR A CA 1
ATOM 2803 C C . THR A 1 364 ? -15.551 -14.555 12.463 1.00 91.25 364 THR A C 1
ATOM 2805 O O . THR A 1 364 ? -14.543 -14.231 13.088 1.00 91.25 364 THR A O 1
ATOM 2808 N N . ASP A 1 365 ? -16.594 -13.726 12.325 1.00 91.19 365 ASP A N 1
ATOM 2809 C CA . ASP A 1 365 ? -16.726 -12.467 13.062 1.00 91.19 365 ASP A CA 1
ATOM 2810 C C . ASP A 1 365 ? -16.826 -12.789 14.552 1.00 91.19 365 ASP A C 1
ATOM 2812 O O . ASP A 1 365 ? -17.600 -13.655 14.956 1.00 91.19 365 ASP A O 1
ATOM 2816 N N . ALA A 1 366 ? -16.080 -12.067 15.387 1.00 85.88 366 ALA A N 1
ATOM 2817 C CA . ALA A 1 366 ? -16.026 -12.329 16.826 1.00 85.88 366 ALA A CA 1
ATOM 2818 C C . ALA A 1 366 ? -17.406 -12.245 17.511 1.00 85.88 366 ALA A C 1
ATOM 2820 O O . ALA A 1 366 ? -17.604 -12.868 18.552 1.00 85.88 366 ALA A O 1
ATOM 2821 N N . MET A 1 367 ? -18.339 -11.491 16.918 1.00 86.88 367 MET A N 1
ATOM 2822 C CA . MET A 1 367 ? -19.722 -11.331 17.384 1.00 86.88 367 MET A CA 1
ATOM 2823 C C . MET A 1 367 ? -20.728 -12.192 16.606 1.00 86.88 367 MET A C 1
ATOM 2825 O O . MET A 1 367 ? -21.911 -12.189 16.935 1.00 86.88 367 MET A O 1
ATOM 2829 N N . GLN A 1 368 ? -20.277 -12.925 15.581 1.00 90.31 368 GLN A N 1
ATOM 2830 C CA . GLN A 1 368 ? -21.100 -13.766 14.704 1.00 90.31 368 GLN A CA 1
ATOM 2831 C C . GLN A 1 368 ? -22.298 -13.027 14.084 1.00 90.31 368 GLN A C 1
ATOM 2833 O O . GLN A 1 368 ? -23.362 -13.602 13.868 1.00 90.31 368 GLN A O 1
ATOM 2838 N N . GLU A 1 369 ? -22.157 -11.734 13.796 1.00 90.31 369 GLU A N 1
ATOM 2839 C CA . GLU A 1 369 ? -23.236 -10.920 13.215 1.00 90.31 369 GLU A CA 1
ATOM 2840 C C . GLU A 1 369 ? -23.069 -10.738 11.715 1.00 90.31 369 GLU A C 1
ATOM 2842 O O . GLU A 1 369 ? -24.043 -10.697 10.953 1.00 90.31 369 GLU A O 1
ATOM 2847 N N . ILE A 1 370 ? -21.813 -10.615 11.302 1.00 93.88 370 ILE A N 1
ATOM 2848 C CA . ILE A 1 370 ? -21.415 -10.385 9.926 1.00 93.88 370 ILE A CA 1
ATOM 2849 C C . ILE A 1 370 ? -21.394 -11.719 9.182 1.00 93.88 370 ILE A C 1
ATOM 2851 O O . ILE A 1 370 ? -20.861 -12.710 9.677 1.00 93.88 370 ILE A O 1
ATOM 2855 N N . ASN A 1 371 ? -21.925 -11.740 7.962 1.00 95.56 371 ASN A N 1
ATOM 2856 C CA . ASN A 1 371 ? -21.694 -12.857 7.056 1.00 95.56 371 ASN A CA 1
ATOM 2857 C C . ASN A 1 371 ? -20.264 -12.760 6.503 1.00 95.56 371 ASN A C 1
ATOM 2859 O O . ASN A 1 371 ? -20.020 -12.032 5.539 1.00 95.56 371 ASN A O 1
ATOM 2863 N N . THR A 1 372 ? -19.314 -13.468 7.111 1.00 93.69 372 THR A N 1
ATOM 2864 C CA . THR A 1 372 ? -17.891 -13.392 6.739 1.00 93.69 372 THR A CA 1
ATOM 2865 C C . THR A 1 372 ? -17.541 -14.099 5.434 1.00 93.69 372 THR A C 1
ATOM 2867 O O . THR A 1 372 ? -16.418 -13.958 4.950 1.00 93.69 372 THR A O 1
ATOM 2870 N N . ASP A 1 373 ? -18.471 -14.838 4.828 1.00 91.88 373 ASP A N 1
ATOM 2871 C CA . ASP A 1 373 ? -18.320 -15.292 3.439 1.00 91.88 373 ASP A CA 1
ATOM 2872 C C . ASP A 1 373 ? -18.502 -14.130 2.458 1.00 91.88 373 ASP A C 1
ATOM 2874 O O . ASP A 1 373 ? -17.956 -14.142 1.357 1.00 91.88 373 ASP A O 1
ATOM 2878 N N . CYS A 1 374 ? -19.230 -13.098 2.887 1.00 94.19 374 CYS A N 1
ATOM 2879 C CA . CYS A 1 374 ? -19.502 -11.900 2.115 1.00 94.19 374 CYS A CA 1
ATOM 2880 C C . CYS A 1 374 ? -18.551 -10.750 2.440 1.00 94.19 374 CYS A C 1
ATOM 2882 O O . CYS A 1 374 ? -17.865 -10.215 1.566 1.00 94.19 374 CYS A O 1
ATOM 2884 N N . VAL A 1 375 ? -18.558 -10.342 3.707 1.00 94.75 375 VAL A N 1
ATOM 2885 C CA . VAL A 1 375 ? -17.853 -9.170 4.220 1.00 94.75 375 VAL A CA 1
ATOM 2886 C C . VAL A 1 375 ? -16.474 -9.596 4.691 1.00 94.75 375 VAL A C 1
ATOM 2888 O O . VAL A 1 375 ? -16.321 -10.599 5.388 1.00 94.75 375 VAL A O 1
ATOM 2891 N N . GLY A 1 376 ? -15.471 -8.817 4.314 1.00 92.75 376 GLY A N 1
ATOM 2892 C CA . GLY A 1 376 ? -14.096 -9.039 4.719 1.00 92.75 376 GLY A CA 1
ATOM 2893 C C . GLY A 1 376 ? -13.094 -8.497 3.715 1.00 92.75 376 GLY A C 1
ATOM 2894 O O . GLY A 1 376 ? -13.410 -7.656 2.875 1.00 92.75 376 GLY A O 1
ATOM 2895 N N . VAL A 1 377 ? -11.875 -9.001 3.835 1.00 93.88 377 VAL A N 1
ATOM 2896 C CA . VAL A 1 377 ? -10.716 -8.653 3.010 1.00 93.88 377 VAL A CA 1
ATOM 2897 C C . VAL A 1 377 ? -10.157 -9.897 2.321 1.00 93.88 377 VAL A C 1
ATOM 2899 O O . VAL A 1 377 ? -10.607 -11.018 2.578 1.00 93.88 377 VAL A O 1
ATOM 2902 N N . SER A 1 378 ? -9.190 -9.705 1.427 1.00 93.75 378 SER A N 1
ATOM 2903 C CA . SER A 1 378 ? -8.480 -10.813 0.801 1.00 93.75 378 SER A CA 1
ATOM 2904 C C . SER A 1 378 ? -7.609 -11.574 1.808 1.00 93.75 378 SER A C 1
ATOM 2906 O O . SER A 1 378 ? -7.162 -11.039 2.828 1.00 93.75 378 SER A O 1
ATOM 2908 N N . ASN A 1 379 ? -7.323 -12.835 1.486 1.00 90.94 379 ASN A N 1
ATOM 2909 C CA . ASN A 1 379 ? -6.336 -13.628 2.204 1.00 90.94 379 ASN A CA 1
ATOM 2910 C C . ASN A 1 379 ? -4.969 -12.949 2.082 1.00 90.94 379 ASN A C 1
ATOM 2912 O O . ASN A 1 379 ? -4.512 -12.652 0.979 1.00 90.94 379 ASN A O 1
ATOM 2916 N N . GLY A 1 380 ? -4.309 -12.720 3.214 1.00 92.75 380 GLY A N 1
ATOM 2917 C CA . GLY A 1 380 ? -3.043 -11.993 3.227 1.00 92.75 380 GLY A CA 1
ATOM 2918 C C . GLY A 1 380 ? -3.151 -10.524 3.624 1.00 92.75 380 GLY A C 1
ATOM 2919 O O . GLY A 1 380 ? -2.121 -9.852 3.646 1.00 92.75 380 GLY A O 1
ATOM 2920 N N . PHE A 1 381 ? -4.363 -10.022 3.908 1.00 94.88 381 PHE A N 1
ATOM 2921 C CA . PHE A 1 381 ? -4.588 -8.590 4.073 1.00 94.88 381 PHE A CA 1
ATOM 2922 C C . PHE A 1 381 ? -3.734 -7.941 5.158 1.00 94.88 381 PHE A C 1
ATOM 2924 O O . PHE A 1 381 ? -3.692 -8.406 6.305 1.00 94.88 381 PHE A O 1
ATOM 2931 N N . MET A 1 382 ? -3.165 -6.793 4.798 1.00 92.31 382 MET A N 1
ATOM 2932 C CA . MET A 1 382 ? -2.390 -5.937 5.680 1.00 92.31 382 MET A CA 1
ATOM 2933 C C . MET A 1 382 ? -2.789 -4.465 5.530 1.00 92.31 382 MET A C 1
ATOM 2935 O O . MET A 1 382 ? -3.016 -3.966 4.425 1.00 92.31 382 MET A O 1
ATOM 2939 N N . GLY A 1 383 ? -2.889 -3.767 6.660 1.00 87.50 383 GLY A N 1
ATOM 2940 C CA . GLY A 1 383 ? -3.331 -2.379 6.712 1.00 87.50 383 GLY A CA 1
ATOM 2941 C C . GLY A 1 383 ? -2.373 -1.453 7.458 1.00 87.50 383 GLY A C 1
ATOM 2942 O O . GLY A 1 383 ? -1.826 -1.796 8.500 1.00 87.50 383 GLY A O 1
ATOM 2943 N N . TYR A 1 384 ? -2.234 -0.243 6.943 1.00 83.12 384 TYR A N 1
ATOM 2944 C CA . TYR A 1 384 ? -1.516 0.870 7.540 1.00 83.12 384 TYR A CA 1
ATOM 2945 C C . TYR A 1 384 ? -2.540 1.978 7.882 1.00 83.12 384 TYR A C 1
ATOM 2947 O O . TYR A 1 384 ? -3.347 2.346 7.020 1.00 83.12 384 TYR A O 1
ATOM 2955 N N . ASN A 1 385 ? -2.503 2.549 9.099 1.00 77.50 385 ASN A N 1
ATOM 2956 C CA . ASN A 1 385 ? -3.369 3.669 9.526 1.00 77.50 385 ASN A CA 1
ATOM 2957 C C . ASN A 1 385 ? -2.587 4.947 9.882 1.00 77.50 385 ASN A C 1
ATOM 2959 O O . ASN A 1 385 ? -1.880 4.977 10.888 1.00 77.50 385 ASN A O 1
ATOM 2963 N N . PHE A 1 386 ? -2.825 6.038 9.138 1.00 71.94 386 PHE A N 1
ATOM 2964 C CA . PHE A 1 386 ? -2.224 7.371 9.361 1.00 71.94 386 PHE A CA 1
ATOM 2965 C C . PHE A 1 386 ? -2.766 8.138 10.593 1.00 71.94 386 PHE A C 1
ATOM 2967 O O . PHE A 1 386 ? -2.362 9.273 10.832 1.00 71.94 386 PHE A O 1
ATOM 2974 N N . GLN A 1 387 ? -3.740 7.614 11.341 1.00 67.81 387 GLN A N 1
ATOM 2975 C CA . GLN A 1 387 ? -4.454 8.392 12.366 1.00 67.81 387 GLN A CA 1
ATOM 2976 C C . GLN A 1 387 ? -3.701 8.606 13.681 1.00 67.81 387 GLN A C 1
ATOM 2978 O O . GLN A 1 387 ? -3.065 7.691 14.181 1.00 67.81 387 GLN A O 1
ATOM 2983 N N . SER A 1 388 ? -3.905 9.780 14.297 1.00 56.22 388 SER A N 1
ATOM 2984 C CA . SER A 1 388 ? -3.155 10.256 15.467 1.00 56.22 388 SER A CA 1
ATOM 2985 C C . SER A 1 388 ? -3.795 10.059 16.858 1.00 56.22 388 SER A C 1
ATOM 2987 O O . SER A 1 388 ? -3.076 10.141 17.858 1.00 56.22 388 SER A O 1
ATOM 2989 N N . PHE A 1 389 ? -5.125 9.855 16.981 1.00 58.19 389 PHE A N 1
ATOM 2990 C CA . PHE A 1 389 ? -5.833 9.786 18.285 1.00 58.19 389 PHE A CA 1
ATOM 2991 C C . PHE A 1 389 ? -7.305 9.291 18.228 1.00 58.19 389 PHE A C 1
ATOM 2993 O O . PHE A 1 389 ? -8.025 9.676 17.305 1.00 58.19 389 PHE A O 1
ATOM 3000 N N . PRO A 1 390 ? -7.837 8.643 19.294 1.00 52.66 390 PRO A N 1
ATOM 3001 C CA . PRO A 1 390 ? -7.317 7.479 20.001 1.00 52.66 390 PRO A CA 1
ATOM 3002 C C . PRO A 1 390 ? -7.883 6.181 19.395 1.00 52.66 390 PRO A C 1
ATOM 3004 O O . PRO A 1 390 ? -9.067 6.073 19.090 1.00 52.66 390 PRO A O 1
ATOM 3007 N N . VAL A 1 391 ? -7.027 5.173 19.297 1.00 56.38 391 VAL A N 1
ATOM 3008 C CA . VAL A 1 391 ? -7.421 3.790 19.020 1.00 56.38 391 VAL A CA 1
ATOM 3009 C C . VAL A 1 391 ? -8.097 3.252 20.304 1.00 56.38 391 VAL A C 1
ATOM 3011 O O . VAL A 1 391 ? -7.445 3.280 21.348 1.00 56.38 391 VAL A O 1
ATOM 3014 N N . SER A 1 392 ? -9.401 2.921 20.227 1.00 56.59 392 SER A N 1
ATOM 3015 C CA . SER A 1 392 ? -10.412 2.748 21.311 1.00 56.59 392 SER A CA 1
ATOM 3016 C C . SER A 1 392 ? -10.073 1.730 22.422 1.00 56.59 392 SER A C 1
ATOM 3018 O O . SER A 1 392 ? -9.093 1.918 23.133 1.00 56.59 392 SER A O 1
ATOM 3020 N N . PHE A 1 393 ? -10.871 0.664 22.610 1.00 67.94 393 PHE A N 1
ATOM 3021 C CA . PHE A 1 393 ? -10.522 -0.507 23.426 1.00 67.94 393 PHE A CA 1
ATOM 3022 C C . PHE A 1 393 ? -10.665 -1.817 22.641 1.00 67.94 393 PHE A C 1
ATOM 3024 O O . PHE A 1 393 ? -11.399 -1.859 21.653 1.00 67.94 393 PHE A O 1
ATOM 3031 N N . LEU A 1 394 ? -10.009 -2.873 23.142 1.00 75.25 394 LEU A N 1
ATOM 3032 C CA . LEU A 1 394 ? -10.102 -4.311 22.815 1.00 75.25 394 LEU A CA 1
ATOM 3033 C C . LEU A 1 394 ? -11.522 -4.928 22.755 1.00 75.25 394 LEU A C 1
ATOM 3035 O O . LEU A 1 394 ? -11.672 -6.079 23.150 1.00 75.25 394 LEU A O 1
ATOM 3039 N N . THR A 1 395 ? -12.573 -4.175 22.422 1.00 76.19 395 THR A N 1
ATOM 3040 C CA . THR A 1 395 ? -13.993 -4.524 22.607 1.00 76.19 395 THR A CA 1
ATOM 3041 C C . THR A 1 395 ? -14.889 -3.832 21.576 1.00 76.19 395 THR A C 1
ATOM 3043 O O . THR A 1 395 ? -14.528 -2.790 21.028 1.00 76.19 395 THR A O 1
ATOM 3046 N N . VAL A 1 396 ? -16.083 -4.381 21.357 1.00 79.88 396 VAL A N 1
ATOM 3047 C CA . VAL A 1 396 ? -17.119 -3.823 20.481 1.00 79.88 396 VAL A CA 1
ATOM 3048 C C . VAL A 1 396 ? -18.341 -3.482 21.332 1.00 79.88 396 VAL A C 1
ATOM 3050 O O . VAL A 1 396 ? -18.814 -4.308 22.106 1.00 79.88 396 VAL A O 1
ATOM 3053 N N . TRP A 1 397 ? -18.862 -2.260 21.201 1.00 82.62 397 TRP A N 1
ATOM 3054 C CA . TRP A 1 397 ? -20.056 -1.845 21.942 1.00 82.62 397 TRP A CA 1
ATOM 3055 C C . TRP A 1 397 ? -21.339 -2.429 21.327 1.00 82.62 397 TRP A C 1
ATOM 3057 O O . TRP A 1 397 ? -21.422 -2.549 20.100 1.00 82.62 397 TRP A O 1
ATOM 3067 N N . PRO A 1 398 ? -22.366 -2.730 22.145 1.00 88.06 398 PRO A N 1
ATOM 3068 C CA . PRO A 1 398 ? -23.672 -3.140 21.639 1.00 88.06 398 PRO A CA 1
ATOM 3069 C C . PRO A 1 398 ? -24.292 -2.068 20.739 1.00 88.06 398 PRO A C 1
ATOM 3071 O O . PRO A 1 398 ? -24.017 -0.873 20.886 1.00 88.06 398 PRO A O 1
ATOM 3074 N N . THR A 1 399 ? -25.186 -2.485 19.844 1.00 88.44 399 THR A N 1
ATOM 3075 C CA . THR A 1 399 ? -25.933 -1.609 18.938 1.00 88.44 399 THR A CA 1
ATOM 3076 C C . THR A 1 399 ? -26.506 -0.410 19.702 1.00 88.44 399 THR A C 1
ATOM 3078 O O . THR A 1 399 ? -27.123 -0.586 20.750 1.00 88.44 399 THR A O 1
ATOM 3081 N N . ALA A 1 400 ? -26.272 0.798 19.174 1.00 86.88 400 ALA A N 1
ATOM 3082 C CA . ALA A 1 400 ? -26.678 2.108 19.711 1.00 86.88 400 ALA A CA 1
ATOM 3083 C C . ALA A 1 400 ? -25.965 2.606 20.987 1.00 86.88 400 ALA A C 1
ATOM 3085 O O . ALA A 1 400 ? -25.988 3.813 21.250 1.00 86.88 400 ALA A O 1
ATOM 3086 N N . TRP A 1 401 ? -25.274 1.745 21.733 1.00 87.50 401 TRP A N 1
ATOM 3087 C CA . TRP A 1 401 ? -24.540 2.121 22.945 1.00 87.50 401 TRP A CA 1
ATOM 3088 C C . TRP A 1 401 ? -23.100 2.542 22.641 1.00 87.50 401 TRP A C 1
ATOM 3090 O O . TRP A 1 401 ? -22.462 2.050 21.712 1.00 87.50 401 TRP A O 1
ATOM 3100 N N . ARG A 1 402 ? -22.581 3.516 23.396 1.00 81.94 402 ARG A N 1
ATOM 3101 C CA . ARG A 1 402 ? -21.252 4.118 23.171 1.00 81.94 402 ARG A CA 1
ATOM 3102 C C . ARG A 1 402 ? -20.585 4.518 24.485 1.00 81.94 402 ARG A C 1
ATOM 3104 O O . ARG A 1 402 ? -21.252 4.609 25.508 1.00 81.94 402 ARG A O 1
ATOM 3111 N N . SER A 1 403 ? -19.297 4.857 24.444 1.00 77.75 403 SER A N 1
ATOM 3112 C CA . SER A 1 403 ? -18.583 5.567 25.522 1.00 77.75 403 SER A CA 1
ATOM 3113 C C . SER A 1 403 ? -17.949 6.870 25.011 1.00 77.75 403 SER A C 1
ATOM 3115 O O . SER A 1 403 ? -17.917 7.106 23.799 1.00 77.75 403 SER A O 1
ATOM 3117 N N . THR A 1 404 ? -17.568 7.795 25.901 1.00 61.97 404 THR A N 1
ATOM 3118 C CA . THR A 1 404 ? -17.056 9.129 25.523 1.00 61.97 404 THR A CA 1
ATOM 3119 C C . THR A 1 404 ? -15.618 9.095 25.019 1.00 61.97 404 THR A C 1
ATOM 3121 O O . THR A 1 404 ? -14.784 8.343 25.504 1.00 61.97 404 THR A O 1
ATOM 3124 N N . ASN A 1 405 ? -15.301 10.030 24.117 1.00 54.09 405 ASN A N 1
ATOM 3125 C CA . ASN A 1 405 ? -13.950 10.265 23.592 1.00 54.09 405 ASN A CA 1
ATOM 3126 C C . ASN A 1 405 ? -13.061 11.124 24.531 1.00 54.09 405 ASN A C 1
ATOM 3128 O O . ASN A 1 405 ? -12.074 11.699 24.078 1.00 54.09 405 ASN A O 1
ATOM 3132 N N . GLY A 1 406 ? -13.416 11.291 25.813 1.00 45.88 406 GLY A N 1
ATOM 3133 C CA . GLY A 1 406 ? -12.906 12.385 26.652 1.00 45.88 406 GLY A CA 1
ATOM 3134 C C . GLY A 1 406 ? -12.380 11.978 28.030 1.00 45.88 406 GLY A C 1
ATOM 3135 O O . GLY A 1 406 ? -13.103 12.083 29.015 1.00 45.88 406 GLY A O 1
ATOM 3136 N N . GLY A 1 407 ? -11.093 11.623 28.109 1.00 48.56 407 GLY A N 1
ATOM 3137 C CA . GLY A 1 407 ? -10.223 12.015 29.232 1.00 48.56 407 GLY A CA 1
ATOM 3138 C C . GLY A 1 407 ? -9.802 10.958 30.265 1.00 48.56 407 GLY A C 1
ATOM 3139 O O . GLY A 1 407 ? -8.668 11.034 30.726 1.00 48.56 407 GLY A O 1
ATOM 3140 N N . ASP A 1 408 ? -10.634 9.972 30.617 1.00 52.69 408 ASP A N 1
ATOM 3141 C CA . ASP A 1 408 ? -10.329 8.980 31.681 1.00 52.69 408 ASP A CA 1
ATOM 3142 C C . ASP A 1 408 ? -10.412 7.528 31.174 1.00 52.69 408 ASP A C 1
ATOM 3144 O O . ASP A 1 408 ? -11.018 6.652 31.786 1.00 52.69 408 ASP A O 1
ATOM 3148 N N . PHE A 1 409 ? -9.806 7.264 30.011 1.00 64.00 409 PHE A N 1
ATOM 3149 C CA . PHE A 1 409 ? -9.741 5.917 29.421 1.00 64.00 409 PHE A CA 1
ATOM 3150 C C . PHE A 1 409 ? -9.040 4.889 30.323 1.00 64.00 409 PHE A C 1
ATOM 3152 O O . PHE A 1 409 ? -9.263 3.692 30.187 1.00 64.00 409 PHE A O 1
ATOM 3159 N N . LYS A 1 410 ? -8.207 5.373 31.246 1.00 69.00 410 LYS A N 1
ATOM 3160 C CA . LYS A 1 410 ? -7.382 4.600 32.179 1.00 69.00 410 LYS A CA 1
ATOM 3161 C C . LYS A 1 410 ? -8.199 3.655 33.054 1.00 69.00 410 LYS A C 1
ATOM 3163 O O . LYS A 1 410 ? -7.772 2.540 33.323 1.00 69.00 410 LYS A O 1
ATOM 3168 N N . ASN A 1 411 ? -9.385 4.110 33.449 1.00 76.31 411 ASN A N 1
ATOM 3169 C CA . ASN A 1 411 ? -10.247 3.408 34.385 1.00 76.31 411 ASN A CA 1
ATOM 3170 C C . ASN A 1 411 ? -11.577 2.990 33.750 1.00 76.31 411 ASN A C 1
ATOM 3172 O O . ASN A 1 411 ? -12.514 2.710 34.484 1.00 76.31 411 ASN A O 1
ATOM 3176 N N . LEU A 1 412 ? -11.751 3.005 32.424 1.00 76.62 412 LEU A N 1
ATOM 3177 C CA . LEU A 1 412 ? -13.040 2.613 31.843 1.00 76.62 412 LEU A CA 1
ATOM 3178 C C . LEU A 1 412 ? -13.252 1.096 31.975 1.00 76.62 412 LEU A C 1
ATOM 3180 O O . LEU A 1 412 ? -12.369 0.309 31.650 1.00 76.62 412 LEU A O 1
ATOM 3184 N N . ALA A 1 413 ? -14.434 0.685 32.430 1.00 81.19 413 ALA A N 1
ATOM 3185 C CA . ALA A 1 413 ? -14.827 -0.717 32.472 1.00 81.19 413 ALA A CA 1
ATOM 3186 C C . ALA A 1 413 ? -15.242 -1.215 31.079 1.00 81.19 413 ALA A C 1
ATOM 3188 O O . ALA A 1 413 ? -16.006 -0.535 30.386 1.00 81.19 413 ALA A O 1
ATOM 3189 N N . PHE A 1 414 ? -14.786 -2.408 30.687 1.00 79.81 414 PHE A N 1
ATOM 3190 C CA . PHE A 1 414 ? -15.125 -2.975 29.383 1.00 79.81 414 PHE A CA 1
ATOM 3191 C C . PHE A 1 414 ? -16.501 -3.635 29.383 1.00 79.81 414 PHE A C 1
ATOM 3193 O O . PHE A 1 414 ? -16.787 -4.413 30.295 1.00 79.81 414 PHE A O 1
ATOM 3200 N N . PRO A 1 415 ? -17.343 -3.327 28.380 1.00 85.31 415 PRO A N 1
ATOM 3201 C CA . PRO A 1 415 ? -18.613 -4.003 28.201 1.00 85.31 415 PRO A CA 1
ATOM 3202 C C . PRO A 1 415 ? -18.405 -5.421 27.659 1.00 85.31 415 PRO A C 1
ATOM 3204 O O . PRO A 1 415 ? -17.591 -5.641 26.761 1.00 85.31 415 PRO A O 1
ATOM 3207 N N . GLU A 1 416 ? -19.212 -6.351 28.150 1.00 87.94 416 GLU A N 1
ATOM 3208 C CA . GLU A 1 416 ? -19.421 -7.683 27.594 1.00 87.94 416 GLU A CA 1
ATOM 3209 C C . GLU A 1 416 ? -20.920 -7.980 27.618 1.00 87.94 416 GLU A C 1
ATOM 3211 O O . GLU A 1 416 ? -21.549 -7.928 28.676 1.00 87.94 416 GLU A O 1
ATOM 3216 N N . VAL A 1 417 ? -21.506 -8.294 26.463 1.00 90.00 417 VAL A N 1
ATOM 3217 C CA . VAL A 1 417 ? -22.876 -8.815 26.424 1.00 90.00 417 VAL A CA 1
ATOM 3218 C C . VAL A 1 417 ? -22.820 -10.301 26.723 1.00 90.00 417 VAL A C 1
ATOM 3220 O O . VAL A 1 417 ? -22.261 -11.084 25.953 1.00 90.00 417 VAL A O 1
ATOM 3223 N N . ARG A 1 418 ? -23.413 -10.692 27.844 1.00 89.88 418 ARG A N 1
ATOM 3224 C CA . ARG A 1 418 ? -23.561 -12.096 28.221 1.00 89.88 418 ARG A CA 1
ATOM 3225 C C . ARG A 1 418 ? -24.856 -12.650 27.655 1.00 89.88 418 ARG A C 1
ATOM 3227 O O . ARG A 1 418 ? -25.785 -11.896 27.415 1.00 89.88 418 ARG A O 1
ATOM 3234 N N . SER A 1 419 ? -24.891 -13.957 27.416 1.00 89.38 419 SER A N 1
ATOM 3235 C CA . SER A 1 419 ? -26.069 -14.683 26.903 1.00 89.38 419 SER A CA 1
ATOM 3236 C C . SER A 1 419 ? -26.509 -15.826 27.825 1.00 89.38 419 SER A C 1
ATOM 3238 O O . SER A 1 419 ? -27.324 -16.666 27.450 1.00 89.38 419 SER A O 1
ATOM 3240 N N . ASP A 1 420 ? -25.943 -15.872 29.030 1.00 91.50 420 ASP A N 1
ATOM 3241 C CA . ASP A 1 420 ? -26.190 -16.875 30.063 1.00 91.50 420 ASP A CA 1
ATOM 3242 C C . ASP A 1 420 ? -26.785 -16.278 31.348 1.00 91.50 420 ASP A C 1
ATOM 3244 O O . ASP A 1 420 ? -27.192 -17.018 32.244 1.00 91.50 420 ASP A O 1
ATOM 3248 N N . VAL A 1 421 ? -26.831 -14.948 31.454 1.00 88.00 421 VAL A N 1
ATOM 3249 C CA . VAL A 1 421 ? -27.304 -14.224 32.634 1.00 88.00 421 VAL A CA 1
ATOM 3250 C C . VAL A 1 421 ? -27.982 -12.939 32.168 1.00 88.00 421 VAL A C 1
ATOM 3252 O O . VAL A 1 421 ? -27.294 -12.012 31.761 1.00 88.00 421 VAL A O 1
ATOM 3255 N N . GLY A 1 422 ? -29.307 -12.872 32.269 1.00 92.56 422 GLY A N 1
ATOM 3256 C CA . GLY A 1 422 ? -30.125 -11.670 32.071 1.00 92.56 422 GLY A CA 1
ATOM 3257 C C . GLY A 1 422 ? -31.269 -11.637 33.088 1.00 92.56 422 GLY A C 1
ATOM 3258 O O . GLY A 1 422 ? -31.382 -12.541 33.930 1.00 92.56 422 GLY A O 1
ATOM 3259 N N . PHE A 1 423 ? -32.046 -10.559 33.110 1.00 94.88 423 PHE A N 1
ATOM 3260 C CA . PHE A 1 423 ? -33.184 -10.401 34.013 1.00 94.88 423 PHE A CA 1
ATOM 3261 C C . PHE A 1 423 ? -34.498 -10.840 33.361 1.00 94.88 423 PHE A C 1
ATOM 3263 O O . PHE A 1 423 ? -35.217 -11.655 33.945 1.00 94.88 423 PHE A O 1
ATOM 3270 N N . ASP A 1 424 ? -34.842 -10.267 32.208 1.00 92.69 424 ASP A N 1
ATOM 3271 C CA . ASP A 1 424 ? -36.073 -10.559 31.459 1.00 92.69 424 ASP A CA 1
ATOM 3272 C C . ASP A 1 424 ? -35.843 -11.551 30.314 1.00 92.69 424 ASP A C 1
ATOM 3274 O O . ASP A 1 424 ? -36.734 -12.347 30.001 1.00 92.69 424 ASP A O 1
ATOM 3278 N N . ASP A 1 425 ? -34.640 -11.562 29.752 1.00 91.38 425 ASP A N 1
ATOM 3279 C CA . ASP A 1 425 ? -34.139 -12.595 28.856 1.00 91.38 425 ASP A CA 1
ATOM 3280 C C . ASP A 1 425 ? -32.784 -13.151 29.351 1.00 91.38 425 ASP A C 1
ATOM 3282 O O . ASP A 1 425 ? -32.442 -13.055 30.532 1.00 91.38 425 ASP A O 1
ATOM 3286 N N . ASN A 1 426 ? -32.042 -13.847 28.487 1.00 91.75 426 ASN A N 1
ATOM 3287 C CA . ASN A 1 426 ? -30.730 -14.393 28.850 1.00 91.75 426 ASN A CA 1
ATOM 3288 C C . ASN A 1 426 ? -29.581 -13.407 28.582 1.00 91.75 426 ASN A C 1
ATOM 3290 O O . ASN A 1 426 ? -28.418 -13.772 28.773 1.00 91.75 426 ASN A O 1
ATOM 3294 N N . GLN A 1 427 ? -29.880 -12.200 28.110 1.00 93.88 427 GLN A N 1
ATOM 3295 C CA . GLN A 1 427 ? -28.910 -11.198 27.719 1.00 93.88 427 GLN A CA 1
ATOM 3296 C C . GLN A 1 427 ? -28.819 -10.069 28.736 1.00 93.88 427 GLN A C 1
ATOM 3298 O O . GLN A 1 427 ? -29.792 -9.648 29.336 1.00 93.88 427 GLN A O 1
ATOM 3303 N N . SER A 1 428 ? -27.600 -9.600 28.984 1.00 94.69 428 SER A N 1
ATOM 3304 C CA . SER A 1 428 ? -27.373 -8.372 29.744 1.00 94.69 428 SER A CA 1
ATOM 3305 C C . SER A 1 428 ? -25.959 -7.851 29.518 1.00 94.69 428 SER A C 1
ATOM 3307 O O . SER A 1 428 ? -25.059 -8.591 29.102 1.00 94.69 428 SER A O 1
ATOM 3309 N N . LEU A 1 429 ? -25.751 -6.564 29.790 1.00 94.19 429 LEU A N 1
ATOM 3310 C CA . LEU A 1 429 ? -24.468 -5.896 29.613 1.00 94.19 429 LEU A CA 1
ATOM 3311 C C . LEU A 1 429 ? -23.674 -5.902 30.914 1.00 94.19 429 LEU A C 1
ATOM 3313 O O . LEU A 1 429 ? -24.052 -5.248 31.884 1.00 94.19 429 LEU A O 1
ATOM 3317 N N . TRP A 1 430 ? -22.535 -6.579 30.918 1.00 93.62 430 TRP A N 1
ATOM 3318 C CA . TRP A 1 430 ? -21.643 -6.662 32.066 1.00 93.62 430 TRP A CA 1
ATOM 3319 C C . TRP A 1 430 ? -20.426 -5.775 31.884 1.00 93.62 430 TRP A C 1
ATOM 3321 O O . TRP A 1 430 ? -19.759 -5.799 30.856 1.00 93.62 430 TRP A O 1
ATOM 3331 N N . PHE A 1 431 ? -20.110 -5.016 32.924 1.00 91.19 431 PHE A N 1
ATOM 3332 C CA . PHE A 1 431 ? -18.869 -4.278 33.052 1.00 91.19 431 PHE A CA 1
ATOM 3333 C C . PHE A 1 431 ? -17.949 -5.068 33.974 1.00 91.19 431 PHE A C 1
ATOM 3335 O O . PHE A 1 431 ? -18.054 -4.991 35.202 1.00 91.19 431 PHE A O 1
ATOM 3342 N N . ARG A 1 432 ? -17.081 -5.881 33.368 1.00 84.50 432 ARG A N 1
ATOM 3343 C CA . ARG A 1 432 ? -16.186 -6.792 34.086 1.00 84.50 432 ARG A CA 1
ATOM 3344 C C . ARG A 1 432 ? -14.802 -6.886 33.434 1.00 84.50 432 ARG A C 1
ATOM 3346 O O . ARG A 1 432 ? -14.542 -6.216 32.440 1.00 84.50 432 ARG A O 1
ATOM 3353 N N . ASN A 1 433 ? -13.898 -7.666 34.024 1.00 79.50 433 ASN A N 1
ATOM 3354 C CA . ASN A 1 433 ? -12.617 -8.002 33.409 1.00 79.50 433 ASN A CA 1
ATOM 3355 C C . ASN A 1 433 ? -12.672 -9.466 32.983 1.00 79.50 433 ASN A C 1
ATOM 3357 O O . ASN A 1 433 ? -12.236 -10.351 33.709 1.00 79.50 433 ASN A O 1
ATOM 3361 N N . ALA A 1 434 ? -13.323 -9.709 31.846 1.00 75.38 434 ALA A N 1
ATOM 3362 C CA . ALA A 1 434 ? -13.690 -11.050 31.390 1.00 75.38 434 ALA A CA 1
ATOM 3363 C C . ALA A 1 434 ? -12.491 -11.994 31.236 1.00 75.38 434 ALA A C 1
ATOM 3365 O O . ALA A 1 434 ? -12.632 -13.204 31.367 1.00 75.38 434 ALA A O 1
ATOM 3366 N N . ASP A 1 435 ? -11.329 -11.412 30.954 1.00 79.69 435 ASP A N 1
ATOM 3367 C CA . ASP A 1 435 ? -10.081 -12.120 30.719 1.00 79.69 435 ASP A CA 1
ATOM 3368 C C . ASP A 1 435 ? -9.254 -12.295 32.005 1.00 79.69 435 ASP A C 1
ATOM 3370 O O . ASP A 1 435 ? -8.219 -12.933 31.992 1.00 79.69 435 ASP A O 1
ATOM 3374 N N . GLN A 1 436 ? -9.667 -11.748 33.146 1.00 84.56 436 GLN A N 1
ATOM 3375 C CA . GLN A 1 436 ? -8.891 -11.845 34.382 1.00 84.56 436 GLN A CA 1
ATOM 3376 C C . GLN A 1 436 ? -9.119 -13.179 35.107 1.00 84.56 436 GLN A C 1
ATOM 3378 O O . GLN A 1 436 ? -10.253 -13.635 35.263 1.00 84.56 436 GLN A O 1
ATOM 3383 N N . ILE A 1 437 ? -8.051 -13.768 35.650 1.00 87.62 437 ILE A N 1
ATOM 3384 C CA . ILE A 1 437 ? -8.161 -14.920 36.561 1.00 87.62 437 ILE A CA 1
ATOM 3385 C C . ILE A 1 437 ? -8.804 -14.528 37.903 1.00 87.62 437 ILE A C 1
ATOM 3387 O O . ILE A 1 437 ? -8.727 -13.386 38.337 1.00 87.62 437 ILE A O 1
ATOM 3391 N N . SER A 1 438 ? -9.387 -15.475 38.641 1.00 82.25 438 SER A N 1
ATOM 3392 C CA . SER A 1 438 ? -10.171 -15.146 39.848 1.00 82.25 438 SER A CA 1
ATOM 3393 C C . SER A 1 438 ? -9.420 -14.356 40.935 1.00 82.25 438 SER A C 1
ATOM 3395 O O . SER A 1 438 ? -10.052 -13.578 41.637 1.00 82.25 438 SER A O 1
ATOM 3397 N N . ASN A 1 439 ? -8.099 -14.532 41.076 1.00 82.44 439 ASN A N 1
ATOM 3398 C CA . ASN A 1 439 ? -7.270 -13.844 42.076 1.00 82.44 439 ASN A CA 1
ATOM 3399 C C . ASN A 1 439 ? -5.931 -13.414 41.452 1.00 82.44 439 ASN A C 1
ATOM 3401 O O . ASN A 1 439 ? -4.932 -14.113 41.646 1.00 82.44 439 ASN A O 1
ATOM 3405 N N . PRO A 1 440 ? -5.888 -12.324 40.670 1.00 88.56 440 PRO A N 1
ATOM 3406 C CA . PRO A 1 440 ? -4.664 -11.941 39.984 1.00 88.56 440 PRO A CA 1
ATOM 3407 C C . PRO A 1 440 ? -3.614 -11.434 40.975 1.00 88.56 440 PRO A C 1
ATOM 3409 O O . PRO A 1 440 ? -3.924 -10.663 41.893 1.00 88.56 440 PRO A O 1
ATOM 3412 N N . LYS A 1 441 ? -2.362 -11.838 40.769 1.00 90.25 441 LYS A N 1
ATOM 3413 C CA . LYS A 1 441 ? -1.227 -11.418 41.595 1.00 90.25 441 LYS A CA 1
ATOM 3414 C C . LYS A 1 441 ? -0.188 -10.702 40.743 1.00 90.25 441 LYS A C 1
ATOM 3416 O O . LYS A 1 441 ? 0.142 -11.157 39.654 1.00 90.25 441 LYS A O 1
ATOM 3421 N N . CYS A 1 442 ? 0.308 -9.569 41.225 1.00 89.62 442 CYS A N 1
ATOM 3422 C CA . CYS A 1 442 ? 1.187 -8.689 40.457 1.00 89.62 442 CYS A CA 1
ATOM 3423 C C . CYS A 1 442 ? 2.567 -8.586 41.107 1.00 89.62 442 CYS A C 1
ATOM 3425 O O . CYS A 1 442 ? 2.663 -8.380 42.318 1.00 89.62 442 CYS A O 1
ATOM 3427 N N . ASN A 1 443 ? 3.634 -8.653 40.314 1.00 89.19 443 ASN A N 1
ATOM 3428 C CA . ASN A 1 443 ? 4.980 -8.349 40.804 1.00 89.19 443 ASN A CA 1
ATOM 3429 C C . ASN A 1 443 ? 5.175 -6.835 40.953 1.00 89.19 443 ASN A C 1
ATOM 3431 O O . ASN A 1 443 ? 4.637 -6.039 40.181 1.00 89.19 443 ASN A O 1
ATOM 3435 N N . THR A 1 444 ? 5.980 -6.431 41.938 1.00 85.75 444 THR A N 1
ATOM 3436 C CA . THR A 1 444 ? 6.690 -5.147 41.885 1.00 85.75 444 THR A CA 1
ATOM 3437 C C . THR A 1 444 ? 8.088 -5.348 41.304 1.00 85.75 444 THR A C 1
ATOM 3439 O O . THR A 1 444 ? 8.543 -6.477 41.118 1.00 85.75 444 THR A O 1
ATOM 3442 N N . VAL A 1 445 ? 8.808 -4.253 41.058 1.00 82.31 445 VAL A N 1
ATOM 3443 C CA . VAL A 1 445 ? 10.238 -4.294 40.701 1.00 82.31 445 VAL A CA 1
ATOM 3444 C C . VAL A 1 445 ? 11.115 -4.985 41.758 1.00 82.31 445 VAL A C 1
ATOM 3446 O O . VAL A 1 445 ? 12.190 -5.466 41.422 1.00 82.31 445 VAL A O 1
ATOM 3449 N N . ALA A 1 446 ? 10.676 -5.056 43.021 1.00 79.62 446 ALA A N 1
ATOM 3450 C CA . ALA A 1 446 ? 11.437 -5.671 44.110 1.00 79.62 446 ALA A CA 1
ATOM 3451 C C . ALA A 1 446 ? 11.200 -7.187 44.251 1.00 79.62 446 ALA A C 1
ATOM 3453 O O . ALA A 1 446 ? 11.985 -7.859 44.916 1.00 79.62 446 ALA A O 1
ATOM 3454 N N . ASP A 1 447 ? 10.141 -7.721 43.634 1.00 80.44 447 ASP A N 1
ATOM 3455 C CA . ASP A 1 447 ? 9.672 -9.098 43.864 1.00 80.44 447 ASP A CA 1
ATOM 3456 C C . ASP A 1 447 ? 10.032 -10.065 42.723 1.00 80.44 447 ASP A C 1
ATOM 3458 O O . ASP A 1 447 ? 9.588 -11.217 42.708 1.00 80.44 447 ASP A O 1
ATOM 3462 N N . ILE A 1 448 ? 10.785 -9.603 41.724 1.00 81.12 448 ILE A N 1
ATOM 3463 C CA . ILE A 1 448 ? 11.147 -10.380 40.531 1.00 81.12 448 ILE A CA 1
ATOM 3464 C C . ILE A 1 448 ? 12.040 -11.562 40.938 1.00 81.12 448 ILE A C 1
ATOM 3466 O O . ILE A 1 448 ? 12.928 -11.427 41.776 1.00 81.12 448 ILE A O 1
ATOM 3470 N N . GLY A 1 449 ? 11.745 -12.751 40.401 1.00 69.94 449 GLY A N 1
ATOM 3471 C CA . GLY A 1 449 ? 12.375 -14.014 40.812 1.00 69.94 449 GLY A CA 1
ATOM 3472 C C . GLY A 1 449 ? 11.734 -14.686 42.038 1.00 69.94 449 GLY A C 1
ATOM 3473 O O . GLY A 1 449 ? 12.183 -15.753 42.461 1.00 69.94 449 GLY A O 1
ATOM 3474 N N . SER A 1 450 ? 10.667 -14.110 42.604 1.00 75.44 450 SER A N 1
ATOM 3475 C CA . SER A 1 450 ? 9.871 -14.693 43.693 1.00 75.44 450 SER A CA 1
ATOM 3476 C C . SER A 1 450 ? 8.380 -14.793 43.326 1.00 75.44 450 SER A C 1
ATOM 3478 O O . SER A 1 450 ? 7.947 -14.269 42.300 1.00 75.44 450 SER A O 1
ATOM 3480 N N . GLN A 1 451 ? 7.582 -15.511 44.130 1.00 75.06 451 GLN A N 1
ATOM 3481 C CA . GLN A 1 451 ? 6.137 -15.622 43.886 1.00 75.06 451 GLN A CA 1
ATOM 3482 C C . GLN A 1 451 ? 5.456 -14.244 44.019 1.00 75.06 451 GLN A C 1
ATOM 3484 O O . GLN A 1 451 ? 5.723 -13.562 45.012 1.00 75.06 451 GLN A O 1
ATOM 3489 N N . PRO A 1 452 ? 4.559 -13.847 43.091 1.00 81.38 452 PRO A N 1
ATOM 3490 C CA . PRO A 1 452 ? 3.968 -12.509 43.087 1.00 81.38 452 PRO A CA 1
ATOM 3491 C C . PRO A 1 452 ? 3.166 -12.256 44.384 1.00 81.38 452 PRO A C 1
ATOM 3493 O O . PRO A 1 452 ? 2.197 -12.976 44.655 1.00 81.38 452 PRO A O 1
ATOM 3496 N N . PRO A 1 453 ? 3.545 -11.274 45.225 1.00 76.75 453 PRO A N 1
ATOM 3497 C CA . PRO A 1 453 ? 3.083 -11.248 46.616 1.00 76.75 453 PRO A CA 1
ATOM 3498 C C . PRO A 1 453 ? 1.767 -10.490 46.843 1.00 76.75 453 PRO A C 1
ATOM 3500 O O . PRO A 1 453 ? 1.098 -10.716 47.854 1.00 76.75 453 PRO A O 1
ATOM 3503 N N . GLN A 1 454 ? 1.374 -9.597 45.932 1.00 81.75 454 GLN A N 1
ATOM 3504 C CA . GLN A 1 454 ? 0.274 -8.643 46.128 1.00 81.75 454 GLN A CA 1
ATOM 3505 C C . GLN A 1 454 ? -0.879 -8.859 45.143 1.00 81.75 454 GLN A C 1
ATOM 3507 O O . GLN A 1 454 ? -0.669 -9.293 44.011 1.00 81.75 454 GLN A O 1
ATOM 3512 N N . ASP A 1 455 ? -2.101 -8.539 45.576 1.00 85.12 455 ASP A N 1
ATOM 3513 C CA . ASP A 1 455 ? -3.267 -8.481 44.690 1.00 85.12 455 ASP A CA 1
ATOM 3514 C C . ASP A 1 455 ? -3.076 -7.388 43.637 1.00 85.12 455 ASP A C 1
ATOM 3516 O O . ASP A 1 455 ? -2.649 -6.274 43.952 1.00 85.12 455 ASP A O 1
ATOM 3520 N N . CYS A 1 456 ? -3.401 -7.697 42.383 1.00 84.94 456 CYS A N 1
ATOM 3521 C CA . CYS A 1 456 ? -3.376 -6.680 41.340 1.00 84.94 456 CYS A CA 1
ATOM 3522 C C . CYS A 1 456 ? -4.456 -5.614 41.598 1.00 84.94 456 CYS A C 1
ATOM 3524 O O . CYS A 1 456 ? -5.600 -5.964 41.904 1.00 84.94 456 CYS A O 1
ATOM 3526 N N . PRO A 1 457 ? -4.137 -4.318 41.441 1.00 78.31 457 PRO A N 1
ATOM 3527 C CA . PRO A 1 457 ? -5.115 -3.255 41.614 1.00 78.31 457 PRO A CA 1
ATOM 3528 C C . PRO A 1 457 ? -6.183 -3.308 40.518 1.00 78.31 457 PRO A C 1
ATOM 3530 O O . PRO A 1 457 ? -5.874 -3.407 39.330 1.00 78.31 457 PRO A O 1
ATOM 3533 N N . ASP A 1 458 ? -7.440 -3.162 40.930 1.00 81.12 458 ASP A N 1
ATOM 3534 C CA . ASP A 1 458 ? -8.605 -3.139 40.052 1.00 81.12 458 ASP A CA 1
ATOM 3535 C C . ASP A 1 458 ? -9.391 -1.836 40.261 1.00 81.12 458 ASP A C 1
ATOM 3537 O O . ASP A 1 458 ? -9.899 -1.553 41.346 1.00 81.12 458 ASP A O 1
ATOM 3541 N N . GLN A 1 459 ? -9.415 -0.979 39.240 1.00 81.44 459 GLN A N 1
ATOM 3542 C CA . GLN A 1 459 ? -9.982 0.365 39.334 1.00 81.44 459 GLN A CA 1
ATOM 3543 C C . GLN A 1 459 ? -10.746 0.719 38.062 1.00 81.44 459 GLN A C 1
ATOM 3545 O O . GLN A 1 459 ? -10.180 1.198 37.082 1.00 81.44 459 GLN A O 1
ATOM 3550 N N . ARG A 1 460 ? -12.061 0.499 38.084 1.00 83.56 460 ARG A N 1
ATOM 3551 C CA . ARG A 1 460 ? -12.920 0.637 36.901 1.00 83.56 460 ARG A CA 1
ATOM 3552 C C . ARG A 1 460 ? -14.069 1.611 37.091 1.00 83.56 460 ARG A C 1
ATOM 3554 O O . ARG A 1 460 ? -14.497 1.875 38.204 1.00 83.56 460 ARG A O 1
ATOM 3561 N N . ARG A 1 461 ? -14.594 2.156 36.001 1.00 87.62 461 ARG A N 1
ATOM 3562 C CA . ARG A 1 461 ? -15.703 3.109 35.954 1.00 87.62 461 ARG A CA 1
ATOM 3563 C C . ARG A 1 461 ? -16.643 2.726 34.836 1.00 87.62 461 ARG A C 1
ATOM 3565 O O . ARG A 1 461 ? -16.205 2.469 33.718 1.00 87.62 461 ARG A O 1
ATOM 3572 N N . ILE A 1 462 ? -17.939 2.752 35.113 1.00 89.88 462 ILE A N 1
ATOM 3573 C CA . ILE A 1 462 ? -18.922 2.693 34.036 1.00 89.88 462 ILE A CA 1
ATOM 3574 C C . ILE A 1 462 ? -19.012 4.090 33.447 1.00 89.88 462 ILE A C 1
ATOM 3576 O O . ILE A 1 462 ? -19.158 5.074 34.178 1.00 89.88 462 ILE A O 1
ATOM 3580 N N . PHE A 1 463 ? -18.938 4.162 32.127 1.00 87.94 463 PHE A N 1
ATOM 3581 C CA . PHE A 1 463 ? -19.389 5.315 31.375 1.00 87.94 463 PHE A CA 1
ATOM 3582 C C . PHE A 1 463 ? -19.919 4.827 30.033 1.00 87.94 463 PHE A C 1
ATOM 3584 O O . PHE A 1 463 ? -19.147 4.433 29.155 1.00 87.94 463 PHE A O 1
ATOM 3591 N N . THR A 1 464 ? -21.235 4.861 29.869 1.00 88.88 464 THR A N 1
ATOM 3592 C CA . THR A 1 464 ? -21.887 4.532 28.604 1.00 88.88 464 THR A CA 1
ATOM 3593 C C . THR A 1 464 ? -23.022 5.504 28.322 1.00 88.88 464 THR A C 1
ATOM 3595 O O . THR A 1 464 ? -23.595 6.081 29.244 1.00 88.88 464 THR A O 1
ATOM 3598 N N . TYR A 1 465 ? -23.326 5.748 27.054 1.00 90.31 465 TYR A N 1
ATOM 3599 C CA . TYR A 1 465 ? -24.400 6.649 26.668 1.00 90.31 465 TYR A CA 1
ATOM 3600 C C . TYR A 1 465 ? -25.088 6.223 25.379 1.00 90.31 465 TYR A C 1
ATOM 3602 O O . TYR A 1 465 ? -24.510 5.523 24.545 1.00 90.31 465 TYR A O 1
ATOM 3610 N N . GLN A 1 466 ? -26.294 6.751 25.194 1.00 91.31 466 GLN A N 1
ATOM 3611 C CA . GLN A 1 466 ? -27.030 6.706 23.939 1.00 91.31 466 GLN A CA 1
ATOM 3612 C C . GLN A 1 466 ? -27.521 8.114 23.580 1.00 91.31 466 GLN A C 1
ATOM 3614 O O . GLN A 1 466 ? -27.903 8.901 24.450 1.00 91.31 466 GLN A O 1
ATOM 3619 N N . THR A 1 467 ? -27.473 8.454 22.293 1.00 91.56 467 THR A N 1
ATOM 3620 C CA . THR A 1 467 ? -27.999 9.714 21.755 1.00 91.56 467 THR A CA 1
ATOM 3621 C C . THR A 1 467 ? -29.223 9.415 20.903 1.00 91.56 467 THR A C 1
ATOM 3623 O O . THR A 1 467 ? -29.125 8.692 19.918 1.00 91.56 467 THR A O 1
ATOM 3626 N N . ILE A 1 468 ? -30.353 10.014 21.263 1.00 94.31 468 ILE A N 1
ATOM 3627 C CA . ILE A 1 468 ? -31.670 9.740 20.700 1.00 94.31 468 ILE A CA 1
ATOM 3628 C C . ILE A 1 468 ? -32.132 10.980 19.942 1.00 94.31 468 ILE A C 1
ATOM 3630 O O . ILE A 1 468 ? -32.253 12.060 20.521 1.00 94.31 468 ILE A O 1
ATOM 3634 N N . SER A 1 469 ? -32.373 10.844 18.640 1.00 94.50 469 SER A N 1
ATOM 3635 C CA . SER A 1 469 ? -33.009 11.909 17.855 1.00 94.50 469 SER A CA 1
ATOM 3636 C C . SER A 1 469 ? -34.520 11.757 17.951 1.00 94.50 469 SER A C 1
ATOM 3638 O O . SER A 1 469 ? -35.031 10.648 17.819 1.00 94.50 469 SER A O 1
ATOM 3640 N N . ILE A 1 470 ? -35.223 12.861 18.165 1.00 93.56 470 ILE A N 1
ATOM 3641 C CA . ILE A 1 470 ? -36.681 12.880 18.311 1.00 93.56 470 ILE A CA 1
ATOM 3642 C C . ILE A 1 470 ? -37.280 13.935 17.371 1.00 93.56 470 ILE A C 1
ATOM 3644 O O . ILE A 1 470 ? -36.564 14.856 16.963 1.00 93.56 470 ILE A O 1
ATOM 3648 N N . PRO A 1 471 ? -38.573 13.837 17.008 1.00 94.19 471 PRO A N 1
ATOM 3649 C CA . PRO A 1 471 ? -39.255 14.924 16.318 1.00 94.19 471 PRO A CA 1
ATOM 3650 C C . PRO A 1 471 ? -39.113 16.232 17.100 1.00 94.19 471 PRO A C 1
ATOM 3652 O O . PRO A 1 471 ? -39.219 16.231 18.327 1.00 94.19 471 PRO A O 1
ATOM 3655 N N . THR A 1 472 ? -38.879 17.340 16.390 1.00 95.44 472 THR A N 1
ATOM 3656 C CA . THR A 1 472 ? -38.777 18.654 17.028 1.00 95.44 472 THR A CA 1
ATOM 3657 C C . THR A 1 472 ? -40.046 18.940 17.821 1.00 95.44 472 THR A C 1
ATOM 3659 O O . THR A 1 472 ? -41.145 18.932 17.264 1.00 95.44 472 THR A O 1
ATOM 3662 N N . GLN A 1 473 ? -39.882 19.251 19.100 1.00 93.75 473 GLN A N 1
ATOM 3663 C CA . GLN A 1 473 ? -40.973 19.653 19.977 1.00 93.75 473 GLN A CA 1
ATOM 3664 C C . GLN A 1 473 ? -40.539 20.796 20.896 1.00 93.75 473 GLN A C 1
ATOM 3666 O O . GLN A 1 473 ? -39.352 20.975 21.165 1.00 93.75 473 GLN A O 1
ATOM 3671 N N . ALA A 1 474 ? -41.511 21.591 21.345 1.00 94.50 474 ALA A N 1
ATOM 3672 C CA . ALA A 1 474 ? -41.292 22.695 22.274 1.00 94.50 474 ALA A CA 1
ATOM 3673 C C . ALA A 1 474 ? -41.452 22.220 23.719 1.00 94.50 474 ALA A C 1
ATOM 3675 O O . ALA A 1 474 ? -42.343 21.417 24.016 1.00 94.50 474 ALA A O 1
ATOM 3676 N N . ILE A 1 475 ? -40.644 22.749 24.636 1.00 94.75 475 ILE A N 1
ATOM 3677 C CA . ILE A 1 475 ? -40.879 22.524 26.065 1.00 94.75 475 ILE A CA 1
ATOM 3678 C C . ILE A 1 475 ? -42.172 23.228 26.473 1.00 94.75 475 ILE A C 1
ATOM 3680 O O . ILE A 1 475 ? -42.324 24.439 26.298 1.00 94.75 475 ILE A O 1
ATOM 3684 N N . ASN A 1 476 ? -43.110 22.474 27.042 1.00 91.50 476 ASN A N 1
ATOM 3685 C CA . ASN A 1 476 ? -44.357 23.037 27.536 1.00 91.50 476 ASN A CA 1
ATOM 3686 C C . ASN A 1 476 ? -44.094 23.793 28.847 1.00 91.50 476 ASN A C 1
ATOM 3688 O O . ASN A 1 476 ? -43.756 23.202 29.865 1.00 91.50 476 ASN A O 1
ATOM 3692 N N . THR A 1 477 ? -44.264 25.112 28.842 1.00 91.69 477 THR A N 1
ATOM 3693 C CA . THR A 1 477 ? -43.964 25.952 30.012 1.00 91.69 477 THR A CA 1
ATOM 3694 C C . THR A 1 477 ? -44.970 25.807 31.155 1.00 91.69 477 THR A C 1
ATOM 3696 O O . THR A 1 477 ? -44.624 26.109 32.296 1.00 91.69 477 THR A O 1
ATOM 3699 N N . ALA A 1 478 ? -46.192 25.336 30.884 1.00 90.44 478 ALA A N 1
ATOM 3700 C CA . ALA A 1 478 ? -47.220 25.109 31.901 1.00 90.44 478 ALA A CA 1
ATOM 3701 C C . ALA A 1 478 ? -47.089 23.730 32.561 1.00 90.44 478 ALA A C 1
ATOM 3703 O O . ALA A 1 478 ? -47.269 23.592 33.770 1.00 90.44 478 ALA A O 1
ATOM 3704 N N . THR A 1 479 ? -46.761 22.713 31.767 1.00 91.00 479 THR A N 1
ATOM 3705 C CA . THR A 1 479 ? -46.557 21.332 32.219 1.00 91.00 479 THR A CA 1
ATOM 3706 C C . THR A 1 479 ? -45.309 20.771 31.546 1.00 91.00 479 THR A C 1
ATOM 3708 O O . THR A 1 479 ? -45.431 20.076 30.533 1.00 91.00 479 THR A O 1
ATOM 3711 N N . PRO A 1 480 ? -44.110 21.103 32.052 1.00 93.38 480 PRO A N 1
ATOM 3712 C CA . PRO A 1 480 ? -42.882 20.694 31.396 1.00 93.38 480 PRO A CA 1
ATOM 3713 C C . PRO A 1 480 ? -42.754 19.179 31.321 1.00 93.38 480 PRO A C 1
ATOM 3715 O O . PRO A 1 480 ? -43.063 18.476 32.286 1.00 93.38 480 PRO A O 1
ATOM 3718 N N . GLN A 1 481 ? -42.290 18.691 30.170 1.00 93.94 481 GLN A N 1
ATOM 3719 C CA . GLN A 1 481 ? -42.090 17.268 29.925 1.00 93.94 481 GLN A CA 1
ATOM 3720 C C . GLN A 1 481 ? -41.201 16.650 31.010 1.00 93.94 481 GLN A C 1
ATOM 3722 O O . GLN A 1 481 ? -40.212 17.250 31.454 1.00 93.94 481 GLN A O 1
ATOM 3727 N N . GLN A 1 482 ? -41.539 15.426 31.412 1.00 95.88 482 GLN A N 1
ATOM 3728 C CA . GLN A 1 482 ? -40.744 14.633 32.340 1.00 95.88 482 GLN A CA 1
ATOM 3729 C C . GLN A 1 482 ? -40.249 13.365 31.656 1.00 95.88 482 GLN A C 1
ATOM 3731 O O . GLN A 1 482 ? -41.013 12.688 30.977 1.00 95.88 482 GLN A O 1
ATOM 3736 N N . TYR A 1 483 ? -38.986 13.021 31.881 1.00 96.50 483 TYR A N 1
ATOM 3737 C CA . TYR A 1 483 ? -38.359 11.824 31.338 1.00 96.50 483 TYR A CA 1
ATOM 3738 C C . TYR A 1 483 ? -37.928 10.908 32.477 1.00 96.50 483 TYR A C 1
ATOM 3740 O O . TYR A 1 483 ? -37.161 11.321 33.351 1.00 96.50 483 TYR A O 1
ATOM 3748 N N . ARG A 1 484 ? -38.419 9.668 32.471 1.00 97.38 484 ARG A N 1
ATOM 3749 C CA . ARG A 1 484 ? -37.995 8.607 33.387 1.00 97.38 484 ARG A CA 1
ATOM 3750 C C . ARG A 1 484 ? -36.862 7.819 32.747 1.00 97.38 484 ARG A C 1
ATOM 3752 O O . ARG A 1 484 ? -37.016 7.330 31.634 1.00 97.38 484 ARG A O 1
ATOM 3759 N N . VAL A 1 485 ? -35.770 7.660 33.482 1.00 97.62 485 VAL A N 1
ATOM 3760 C CA . VAL A 1 485 ? -34.701 6.703 33.189 1.00 97.62 485 VAL A CA 1
ATOM 3761 C C . VAL A 1 485 ? -34.834 5.567 34.188 1.00 97.62 485 VAL A C 1
ATOM 3763 O O . VAL A 1 485 ? -34.854 5.829 35.390 1.00 97.62 485 VAL A O 1
ATOM 3766 N N . SER A 1 486 ? -34.915 4.326 33.722 1.00 97.06 486 SER A N 1
ATOM 3767 C CA . SER A 1 486 ? -34.975 3.150 34.596 1.00 97.06 486 SER A CA 1
ATOM 3768 C C . SER A 1 486 ? -34.089 2.022 34.083 1.00 97.06 486 SER A C 1
ATOM 3770 O O . SER A 1 486 ? -33.778 1.982 32.895 1.00 97.06 486 SER A O 1
ATOM 3772 N N . LEU A 1 487 ? -33.630 1.155 34.986 1.00 97.81 487 LEU A N 1
ATOM 3773 C CA . LEU A 1 487 ? -32.849 -0.037 34.654 1.00 97.81 487 LEU A CA 1
ATOM 3774 C C . LEU A 1 487 ? -32.935 -1.104 35.749 1.00 97.81 487 LEU A C 1
ATOM 3776 O O . LEU A 1 487 ? -33.313 -0.830 36.896 1.00 97.81 487 LEU A O 1
ATOM 3780 N N . ARG A 1 488 ? -32.511 -2.317 35.403 1.00 97.81 488 ARG A N 1
ATOM 3781 C CA . ARG A 1 488 ? -32.109 -3.366 36.340 1.00 97.81 488 ARG A CA 1
ATOM 3782 C C . ARG A 1 488 ? -30.590 -3.399 36.437 1.00 97.81 488 ARG A C 1
ATOM 3784 O O . ARG A 1 488 ? -29.896 -3.302 35.430 1.00 97.81 488 ARG A O 1
ATOM 3791 N N . TYR A 1 489 ? -30.068 -3.541 37.650 1.00 97.12 489 TYR A N 1
ATOM 3792 C CA . TYR A 1 489 ? -28.641 -3.750 37.874 1.00 97.12 489 TYR A CA 1
ATOM 3793 C C . TYR A 1 489 ? -28.392 -4.973 38.751 1.00 97.12 489 TYR A C 1
ATOM 3795 O O . TYR A 1 489 ? -29.197 -5.300 39.625 1.00 97.12 489 TYR A O 1
ATOM 3803 N N . LYS A 1 490 ? -27.257 -5.625 38.527 1.00 96.38 490 LYS A N 1
ATOM 3804 C CA . LYS A 1 490 ? -26.719 -6.721 39.334 1.00 96.38 490 LYS A CA 1
ATOM 3805 C C . LYS A 1 490 ? -25.259 -6.416 39.629 1.00 96.38 490 LYS A C 1
ATOM 3807 O O . LYS A 1 490 ? -24.597 -5.778 38.815 1.00 96.38 490 LYS A O 1
ATOM 3812 N N . ALA A 1 491 ? -24.753 -6.848 40.774 1.00 95.00 491 ALA A N 1
ATOM 3813 C CA . ALA A 1 491 ? -23.336 -6.705 41.084 1.00 95.00 491 ALA A CA 1
ATOM 3814 C C . ALA A 1 491 ? -22.786 -8.002 41.660 1.00 95.00 491 ALA A C 1
ATOM 3816 O O . ALA A 1 491 ? -23.486 -8.669 42.422 1.00 95.00 491 ALA A O 1
ATOM 3817 N N . ASP A 1 492 ? -21.551 -8.351 41.322 1.00 91.62 492 ASP A N 1
ATOM 3818 C CA . ASP A 1 492 ? -20.899 -9.547 41.845 1.00 91.62 492 ASP A CA 1
ATOM 3819 C C . ASP A 1 492 ? -19.485 -9.247 42.334 1.00 91.62 492 ASP A C 1
ATOM 3821 O O . ASP A 1 492 ? -18.750 -8.471 41.723 1.00 91.62 492 ASP A O 1
ATOM 3825 N N . SER A 1 493 ? -19.114 -9.860 43.459 1.00 89.25 493 SER A N 1
ATOM 3826 C CA . SER A 1 493 ? -17.777 -9.765 44.054 1.00 89.25 493 SER A CA 1
ATOM 3827 C C . SER A 1 493 ? -17.253 -8.325 44.194 1.00 89.25 493 SER A C 1
ATOM 3829 O O . SER A 1 493 ? -16.066 -8.062 44.000 1.00 89.25 493 SER A O 1
ATOM 3831 N N . MET A 1 494 ? -18.129 -7.376 44.547 1.00 90.75 494 MET A N 1
ATOM 3832 C CA . MET A 1 494 ? -17.747 -5.976 44.728 1.00 90.75 494 MET A CA 1
ATOM 3833 C C . MET A 1 494 ? -16.826 -5.824 45.939 1.00 90.75 494 MET A C 1
ATOM 3835 O O . MET A 1 494 ? -17.225 -6.092 47.073 1.00 90.75 494 MET A O 1
ATOM 3839 N N . GLN A 1 495 ? -15.602 -5.350 45.730 1.00 88.31 495 GLN A N 1
ATOM 3840 C CA . GLN A 1 495 ? -14.632 -5.162 46.817 1.00 88.31 495 GLN A CA 1
ATOM 3841 C C . GLN A 1 495 ? -14.849 -3.838 47.561 1.00 88.31 495 GLN A C 1
ATOM 3843 O O . GLN A 1 495 ? -14.488 -3.701 48.729 1.00 88.31 495 GLN A O 1
ATOM 3848 N N . GLN A 1 496 ? -15.478 -2.867 46.898 1.00 88.88 496 GLN A N 1
ATOM 3849 C CA . GLN A 1 496 ? -15.798 -1.560 47.459 1.00 88.88 496 GLN A CA 1
ATOM 3850 C C . GLN A 1 496 ? -17.156 -1.060 46.967 1.00 88.88 496 GLN A C 1
ATOM 3852 O O . GLN A 1 496 ? -17.662 -1.503 45.937 1.00 88.88 496 GLN A O 1
ATOM 3857 N N . GLN A 1 497 ? -17.738 -0.118 47.710 1.00 90.38 497 GLN A N 1
ATOM 3858 C CA . GLN A 1 497 ? -18.997 0.521 47.340 1.00 90.38 497 GLN A CA 1
ATOM 3859 C C . GLN A 1 497 ? -18.839 1.344 46.052 1.00 90.38 497 GLN A C 1
ATOM 3861 O O . GLN A 1 497 ? -17.842 2.046 45.877 1.00 90.38 497 GLN A O 1
ATOM 3866 N N . ALA A 1 498 ? -19.849 1.302 45.185 1.00 91.75 498 ALA A N 1
ATOM 3867 C CA . ALA A 1 498 ? -19.923 2.098 43.964 1.00 91.75 498 ALA A CA 1
ATOM 3868 C C . ALA A 1 498 ? -21.271 2.818 43.861 1.00 91.75 498 ALA A C 1
ATOM 3870 O O . ALA A 1 498 ? -22.293 2.328 44.335 1.00 91.75 498 ALA A O 1
ATOM 3871 N N . THR A 1 499 ? -21.300 3.974 43.205 1.00 95.12 499 THR A N 1
ATOM 3872 C CA . THR A 1 499 ? -22.535 4.758 43.045 1.00 95.12 499 THR A CA 1
ATOM 3873 C C . THR A 1 499 ? -22.915 4.837 41.577 1.00 95.12 499 THR A C 1
ATOM 3875 O O . THR A 1 499 ? -22.230 5.524 40.824 1.00 95.12 499 THR A O 1
ATOM 3878 N N . LEU A 1 500 ? -24.001 4.183 41.168 1.00 96.00 500 LEU A N 1
ATOM 3879 C CA . LEU A 1 500 ? -24.536 4.242 39.808 1.00 96.00 500 LEU A CA 1
ATOM 3880 C C . LEU A 1 500 ? -25.381 5.508 39.620 1.00 96.00 500 LEU A C 1
ATOM 3882 O O . LEU A 1 500 ? -26.186 5.879 40.478 1.00 96.00 500 LEU A O 1
ATOM 3886 N N . ARG A 1 501 ? -25.191 6.190 38.493 1.00 96.62 501 ARG A N 1
ATOM 3887 C CA . ARG A 1 501 ? -25.754 7.509 38.197 1.00 96.62 501 ARG A CA 1
ATOM 3888 C C . ARG A 1 501 ? -26.245 7.589 36.758 1.00 96.62 501 ARG A C 1
ATOM 3890 O O . ARG A 1 501 ? -25.657 6.969 35.874 1.00 96.62 501 ARG A O 1
ATOM 3897 N N . ALA A 1 502 ? -27.245 8.431 36.531 1.00 97.00 502 ALA A N 1
ATOM 3898 C CA . ALA A 1 502 ? -27.699 8.833 35.204 1.00 97.00 502 ALA A CA 1
ATOM 3899 C C . ALA A 1 502 ? -27.470 10.334 34.983 1.00 97.00 502 ALA A C 1
ATOM 3901 O O . ALA A 1 502 ? -27.430 11.107 35.941 1.00 97.00 502 ALA A O 1
ATOM 3902 N N . THR A 1 503 ? -27.319 10.759 33.731 1.00 96.50 503 THR A N 1
ATOM 3903 C CA . THR A 1 503 ? -27.314 12.171 33.311 1.00 96.50 503 THR A CA 1
ATOM 3904 C C . THR A 1 503 ? -28.159 12.321 32.056 1.00 96.50 503 THR A C 1
ATOM 3906 O O . THR A 1 503 ? -27.930 11.603 31.085 1.00 96.50 503 THR A O 1
ATOM 3909 N N . LEU A 1 504 ? -29.090 13.277 32.050 1.00 97.06 504 LEU A N 1
ATOM 3910 C CA . LEU A 1 504 ? -29.845 13.649 30.854 1.00 97.06 504 LEU A CA 1
ATOM 3911 C C . LEU A 1 504 ? -29.278 14.941 30.255 1.00 97.06 504 LEU A C 1
ATOM 3913 O O . LEU A 1 504 ? -29.081 15.933 30.960 1.00 97.06 504 LEU A O 1
ATOM 3917 N N . LYS A 1 505 ? -29.061 14.951 28.941 1.00 96.38 505 LYS A N 1
ATOM 3918 C CA . LYS A 1 505 ? -28.797 16.171 28.167 1.00 96.38 505 LYS A CA 1
ATOM 3919 C C . LYS A 1 505 ? -29.827 16.315 27.055 1.00 96.38 505 LYS A C 1
ATOM 3921 O O . LYS A 1 505 ? -30.278 15.318 26.493 1.00 96.38 505 LYS A O 1
ATOM 3926 N N . VAL A 1 506 ? -30.183 17.552 26.734 1.00 97.00 506 VAL A N 1
ATOM 3927 C CA . VAL A 1 506 ? -31.168 17.888 25.699 1.00 97.00 506 VAL A CA 1
ATOM 3928 C C . VAL A 1 506 ? -30.550 18.888 24.737 1.00 97.00 506 VAL A C 1
ATOM 3930 O O . VAL A 1 506 ? -29.988 19.885 25.180 1.00 97.00 506 VAL A O 1
ATOM 3933 N N . ARG A 1 507 ? -30.637 18.638 23.429 1.00 97.00 507 ARG A N 1
ATOM 3934 C CA . ARG A 1 507 ? -30.104 19.559 22.420 1.00 97.00 507 ARG A CA 1
ATOM 3935 C C . ARG A 1 507 ? -31.176 20.521 21.935 1.00 97.00 507 ARG A C 1
ATOM 3937 O O . ARG A 1 507 ? -32.190 20.092 21.388 1.00 97.00 507 ARG A O 1
ATOM 3944 N N . GLU A 1 508 ? -30.892 21.807 22.044 1.00 96.38 508 GLU A N 1
ATOM 3945 C CA . GLU A 1 508 ? -31.687 22.862 21.422 1.00 96.38 508 GLU A CA 1
ATOM 3946 C C . GLU A 1 508 ? -31.628 22.764 19.890 1.00 96.38 508 GLU A C 1
ATOM 3948 O O . GLU A 1 508 ? -30.562 22.577 19.292 1.00 96.38 508 GLU A O 1
ATOM 3953 N N . GLN A 1 509 ? -32.773 22.920 19.226 1.00 95.44 509 GLN A N 1
ATOM 3954 C CA . GLN A 1 509 ? -32.874 22.752 17.779 1.00 95.44 509 GLN A CA 1
ATOM 3955 C C . GLN A 1 509 ? -32.147 23.876 17.026 1.00 95.44 509 GLN A C 1
ATOM 3957 O O . GLN A 1 509 ? -31.435 23.588 16.062 1.00 95.44 509 GLN A O 1
ATOM 3962 N N . ALA A 1 510 ? -32.314 25.135 17.435 1.00 92.88 510 ALA A N 1
ATOM 3963 C CA . ALA A 1 510 ? -31.757 26.278 16.712 1.00 92.88 510 ALA A CA 1
ATOM 3964 C C . ALA A 1 510 ? -30.245 26.449 16.949 1.00 92.88 510 ALA A C 1
ATOM 3966 O O . ALA A 1 510 ? -29.472 26.487 15.994 1.00 92.88 510 ALA A O 1
ATOM 3967 N N . SER A 1 511 ? -29.810 26.497 18.213 1.00 93.50 511 SER A N 1
ATOM 3968 C CA . SER A 1 511 ? -28.404 26.731 18.596 1.00 93.50 511 SER A CA 1
ATOM 3969 C C . SER A 1 511 ? -27.512 25.496 18.459 1.00 93.50 511 SER A C 1
ATOM 3971 O O . SER A 1 511 ? -26.292 25.622 18.382 1.00 93.50 511 SER A O 1
ATOM 3973 N N . LYS A 1 512 ? -28.115 24.298 18.464 1.00 94.88 512 LYS A N 1
ATOM 3974 C CA . LYS A 1 512 ? -27.430 23.005 18.618 1.00 94.88 512 LYS A CA 1
ATOM 3975 C C . LYS A 1 512 ? -26.692 22.835 19.953 1.00 94.88 512 LYS A C 1
ATOM 3977 O O . LYS A 1 512 ? -25.960 21.858 20.102 1.00 94.88 512 LYS A O 1
ATOM 3982 N N . THR A 1 513 ? -26.917 23.717 20.928 1.00 94.75 513 THR A N 1
ATOM 3983 C CA . THR A 1 513 ? -26.362 23.611 22.283 1.00 94.75 513 THR A CA 1
ATOM 3984 C C . THR A 1 513 ? -26.958 22.413 23.023 1.00 94.75 513 THR A C 1
ATOM 3986 O O . THR A 1 513 ? -28.172 22.215 23.006 1.00 94.75 513 THR A O 1
ATOM 3989 N N . GLU A 1 514 ? -26.121 21.621 23.700 1.00 94.19 514 GLU A N 1
ATOM 3990 C CA . GLU A 1 514 ? -26.574 20.585 24.638 1.00 94.19 514 GLU A CA 1
ATOM 3991 C C . GLU A 1 514 ? -26.751 21.169 26.050 1.00 94.19 514 GLU A C 1
ATOM 3993 O O . GLU A 1 514 ? -25.779 21.509 26.726 1.00 94.19 514 GLU A O 1
ATOM 3998 N N . ILE A 1 515 ? -27.995 21.244 26.517 1.00 96.19 515 ILE A N 1
ATOM 3999 C CA . ILE A 1 515 ? -28.362 21.628 27.881 1.00 96.19 515 ILE A CA 1
ATOM 4000 C C . ILE A 1 515 ? -28.235 20.408 28.796 1.00 96.19 515 ILE A C 1
ATOM 4002 O O . ILE A 1 515 ? -28.892 19.387 28.584 1.00 96.19 515 ILE A O 1
ATOM 4006 N N . ASN A 1 516 ? -27.389 20.507 29.822 1.00 95.69 516 ASN A N 1
ATOM 4007 C CA . ASN A 1 516 ? -27.172 19.440 30.798 1.00 95.69 516 ASN A CA 1
ATOM 4008 C C . ASN A 1 516 ? -28.136 19.574 31.985 1.00 95.69 516 ASN A C 1
ATOM 4010 O O . ASN A 1 516 ? -28.060 20.544 32.737 1.00 95.69 516 ASN A O 1
ATOM 4014 N N . TYR A 1 517 ? -28.997 18.574 32.183 1.00 95.81 517 TYR A N 1
ATOM 4015 C CA . TYR A 1 517 ? -29.962 18.509 33.288 1.00 95.81 517 TYR A CA 1
ATOM 4016 C C . TYR A 1 517 ? -29.386 17.919 34.582 1.00 95.81 517 TYR A C 1
ATOM 4018 O O . TYR A 1 517 ? -30.115 17.682 35.546 1.00 95.81 517 TYR A O 1
ATOM 4026 N N . GLY A 1 518 ? -28.071 17.713 34.620 1.00 94.00 518 GLY A N 1
ATOM 4027 C CA . GLY A 1 518 ? -27.339 17.266 35.792 1.00 94.00 518 GLY A CA 1
ATOM 4028 C C . GLY A 1 518 ? -27.304 15.750 35.946 1.00 94.00 518 GLY A C 1
ATOM 4029 O O . GLY A 1 518 ? -28.083 14.993 35.361 1.00 94.00 518 GLY A O 1
ATOM 4030 N N . THR A 1 519 ? -26.355 15.306 36.761 1.00 95.88 519 THR A N 1
ATOM 4031 C CA . THR A 1 519 ? -26.180 13.899 37.112 1.00 95.88 519 THR A CA 1
ATOM 4032 C C . THR A 1 519 ? -26.974 13.587 38.375 1.00 95.88 519 THR A C 1
ATOM 4034 O O . THR A 1 519 ? -26.801 14.260 39.391 1.00 95.88 519 THR A O 1
ATOM 4037 N N . GLN A 1 520 ? -27.815 12.558 38.331 1.00 97.19 520 GLN A N 1
ATOM 4038 C CA . GLN A 1 520 ? -28.620 12.107 39.464 1.00 97.19 520 GLN A CA 1
ATOM 4039 C C . GLN A 1 520 ? -28.242 10.680 39.886 1.00 97.19 520 GLN A C 1
ATOM 4041 O O . GLN A 1 520 ? -27.722 9.893 39.092 1.00 97.19 520 GLN A O 1
ATOM 4046 N N . LEU A 1 521 ? -28.481 10.360 41.159 1.00 97.00 521 LEU A N 1
ATOM 4047 C CA . LEU A 1 521 ? -28.255 9.038 41.744 1.00 97.00 521 LEU A CA 1
ATOM 4048 C C . LEU A 1 521 ? -29.312 8.047 41.236 1.00 97.00 521 LEU A C 1
ATOM 4050 O O . LEU A 1 521 ? -30.499 8.314 41.382 1.00 97.00 521 LEU A O 1
ATOM 4054 N N . LEU A 1 522 ? -28.877 6.904 40.698 1.00 96.56 522 LEU A N 1
ATOM 4055 C CA . LEU A 1 522 ? -29.747 5.758 40.405 1.00 96.56 522 LEU A CA 1
ATOM 4056 C C . LEU A 1 522 ? -29.717 4.747 41.553 1.00 96.56 522 LEU A C 1
ATOM 4058 O O . LEU A 1 522 ? -30.760 4.340 42.055 1.00 96.56 522 LEU A O 1
ATOM 4062 N N . ALA A 1 523 ? -28.515 4.337 41.966 1.00 95.56 523 ALA A N 1
ATOM 4063 C CA . ALA A 1 523 ? -28.331 3.325 42.999 1.00 95.56 523 ALA A CA 1
ATOM 4064 C C . ALA A 1 523 ? -26.983 3.470 43.712 1.00 95.56 523 ALA A C 1
ATOM 4066 O O . ALA A 1 523 ? -25.993 3.918 43.131 1.00 95.56 523 ALA A O 1
ATOM 4067 N N . THR A 1 524 ? -26.940 3.014 44.960 1.00 95.06 524 THR A N 1
ATOM 4068 C CA . THR A 1 524 ? -25.702 2.807 45.713 1.00 95.06 524 THR A CA 1
ATOM 4069 C C . THR A 1 524 ? -25.470 1.304 45.836 1.00 95.06 524 THR A C 1
ATOM 4071 O O . THR A 1 524 ? -26.241 0.614 46.496 1.00 95.06 524 THR A O 1
ATOM 4074 N N . ILE A 1 525 ? -24.422 0.804 45.188 1.00 93.88 525 ILE A N 1
ATOM 4075 C CA . ILE A 1 525 ? -24.045 -0.610 45.129 1.00 93.88 525 ILE A CA 1
ATOM 4076 C C . ILE A 1 525 ? -23.076 -0.890 46.277 1.00 93.88 525 ILE A C 1
ATOM 4078 O O . ILE A 1 525 ? -21.972 -0.347 46.304 1.00 93.88 525 ILE A O 1
ATOM 4082 N N . SER A 1 526 ? -23.492 -1.709 47.240 1.00 91.38 526 SER A N 1
ATOM 4083 C CA . SER A 1 526 ? -22.658 -2.125 48.376 1.00 91.38 526 SER A CA 1
ATOM 4084 C C . SER A 1 526 ? -21.525 -3.069 47.950 1.00 91.38 526 SER A C 1
ATOM 4086 O O . SER A 1 526 ? -21.565 -3.642 46.863 1.00 91.38 526 SER A O 1
ATOM 4088 N N . SER A 1 527 ? -20.530 -3.270 48.821 1.00 90.56 527 SER A N 1
ATOM 4089 C CA . SER A 1 527 ? -19.576 -4.373 48.652 1.00 90.56 527 SER A CA 1
ATOM 4090 C C . SER A 1 527 ? -20.281 -5.737 48.754 1.00 90.56 527 SER A C 1
ATOM 4092 O O . SER A 1 527 ? -21.311 -5.869 49.420 1.00 90.56 527 SER A O 1
ATOM 4094 N N . GLY A 1 528 ? -19.726 -6.756 48.098 1.00 90.06 528 GLY A N 1
ATOM 4095 C CA . GLY A 1 528 ? -20.303 -8.093 47.962 1.00 90.06 528 GLY A CA 1
ATOM 4096 C C . GLY A 1 528 ? -21.119 -8.281 46.680 1.00 90.06 528 GLY A C 1
ATOM 4097 O O . GLY A 1 528 ? -20.835 -7.678 45.647 1.00 90.06 528 GLY A O 1
ATOM 4098 N N . THR A 1 529 ? -22.123 -9.151 46.745 1.00 92.38 529 THR A N 1
ATOM 4099 C CA . THR A 1 529 ? -22.978 -9.520 45.607 1.00 92.38 529 THR A CA 1
ATOM 4100 C C . THR A 1 529 ? -24.387 -8.975 45.829 1.00 92.38 529 THR A C 1
ATOM 4102 O O . THR A 1 529 ? -24.932 -9.054 46.930 1.00 92.38 529 THR A O 1
ATOM 4105 N N . THR A 1 530 ? -24.986 -8.418 44.781 1.00 94.75 530 THR A N 1
ATOM 4106 C CA . THR A 1 530 ? -26.358 -7.895 44.759 1.00 94.75 530 THR A CA 1
ATOM 4107 C C . THR A 1 530 ? -27.102 -8.563 43.613 1.00 94.75 530 THR A C 1
ATOM 4109 O O . THR A 1 530 ? -26.591 -8.576 42.497 1.00 94.75 530 THR A O 1
ATOM 4112 N N . ASP A 1 531 ? -28.290 -9.113 43.871 1.00 95.31 531 ASP A N 1
ATOM 4113 C CA . ASP A 1 531 ? -29.128 -9.695 42.816 1.00 95.31 531 ASP A CA 1
ATOM 4114 C C . ASP A 1 531 ? -29.864 -8.613 42.002 1.00 95.31 531 ASP A C 1
ATOM 4116 O O . ASP A 1 531 ? -29.854 -7.438 42.376 1.00 95.31 531 ASP A O 1
ATOM 4120 N N . TRP A 1 532 ? -30.504 -8.992 40.892 1.00 96.69 532 TRP A N 1
ATOM 4121 C CA . TRP A 1 532 ? -31.155 -8.052 39.972 1.00 96.69 532 TRP A CA 1
ATOM 4122 C C . TRP A 1 532 ? -32.130 -7.089 40.671 1.00 96.69 532 TRP A C 1
ATOM 4124 O O . TRP A 1 532 ? -33.253 -7.437 41.048 1.00 96.69 532 TRP A O 1
ATOM 4134 N N . THR A 1 533 ? -31.721 -5.829 40.781 1.00 97.50 533 THR A N 1
ATOM 4135 C CA . THR A 1 533 ? -32.415 -4.781 41.533 1.00 97.50 533 THR A CA 1
ATOM 4136 C C . THR A 1 533 ? -32.848 -3.652 40.602 1.00 97.50 533 THR A C 1
ATOM 4138 O O . THR A 1 533 ? -32.130 -3.286 39.677 1.00 97.50 533 THR A O 1
ATOM 4141 N N . TYR A 1 534 ? -34.050 -3.114 40.820 1.00 97.69 534 TYR A N 1
ATOM 4142 C CA . TYR A 1 534 ? -34.592 -2.001 40.035 1.00 97.69 534 TYR A CA 1
ATOM 4143 C C . TYR A 1 534 ? -34.061 -0.655 40.533 1.00 97.69 534 TYR A C 1
ATOM 4145 O O . TYR A 1 534 ? -33.988 -0.430 41.743 1.00 97.69 534 TYR A O 1
ATOM 4153 N N . ALA A 1 535 ? -33.744 0.248 39.608 1.00 97.62 535 ALA A N 1
ATOM 4154 C CA . ALA A 1 535 ? -33.404 1.636 39.894 1.00 97.62 535 ALA A CA 1
ATOM 4155 C C . ALA A 1 535 ? -34.048 2.570 38.862 1.00 97.62 535 ALA A C 1
ATOM 4157 O O . ALA A 1 535 ? -34.128 2.235 37.680 1.00 97.62 535 ALA A O 1
ATOM 4158 N N . GLU A 1 536 ? -34.469 3.759 39.297 1.00 97.75 536 GLU A N 1
ATOM 4159 C CA . GLU A 1 536 ? -35.006 4.784 38.403 1.00 97.75 536 GLU A CA 1
ATOM 4160 C C . GLU A 1 536 ? -34.675 6.201 38.860 1.00 97.75 536 GLU A C 1
ATOM 4162 O O . GLU A 1 536 ? -34.379 6.454 40.028 1.00 97.75 536 GLU A O 1
ATOM 4167 N N . VAL A 1 537 ? -34.771 7.135 37.921 1.00 97.81 537 VAL A N 1
ATOM 4168 C CA . VAL A 1 537 ? -34.714 8.566 38.182 1.00 97.81 537 VAL A CA 1
ATOM 4169 C C . VAL A 1 537 ? -35.581 9.336 37.189 1.00 97.81 537 VAL A C 1
ATOM 4171 O O . VAL A 1 537 ? -35.790 8.896 36.058 1.00 97.81 537 VAL A O 1
ATOM 4174 N N . VAL A 1 538 ? -36.092 10.497 37.602 1.00 97.25 538 VAL A N 1
ATOM 4175 C CA . VAL A 1 538 ? -36.951 11.352 36.774 1.00 97.25 538 VAL A CA 1
ATOM 4176 C C . VAL A 1 538 ? -36.313 12.725 36.577 1.00 97.25 538 VAL A C 1
ATOM 4178 O O . VAL A 1 538 ? -35.919 13.401 37.529 1.00 97.25 538 VAL A O 1
ATOM 4181 N N . TYR A 1 539 ? -36.256 13.162 35.323 1.00 97.69 539 TYR A N 1
ATOM 4182 C CA . TYR A 1 539 ? -35.829 14.498 34.921 1.00 97.69 539 TYR A CA 1
ATOM 4183 C C . TYR A 1 539 ? -37.035 15.326 34.503 1.00 97.69 539 TYR A C 1
ATOM 4185 O O . TYR A 1 539 ? -37.831 14.880 33.686 1.00 97.69 539 TYR A O 1
ATOM 4193 N N . THR A 1 540 ? -37.155 16.545 35.025 1.00 96.38 540 THR A N 1
ATOM 4194 C CA . THR A 1 540 ? -38.165 17.518 34.577 1.00 96.38 540 THR A CA 1
ATOM 4195 C C . THR A 1 540 ? -37.485 18.594 33.740 1.00 96.38 540 THR A C 1
ATOM 4197 O O . THR A 1 540 ? -36.527 19.219 34.207 1.00 96.38 540 THR A O 1
ATOM 4200 N N . LEU A 1 541 ? -37.964 18.824 32.515 1.00 95.62 541 LEU A N 1
ATOM 4201 C CA . LEU A 1 541 ? -37.360 19.804 31.614 1.00 95.62 541 LEU A CA 1
ATOM 4202 C C . LEU A 1 541 ? -37.673 21.239 32.053 1.00 95.62 541 LEU A C 1
ATOM 4204 O O . LEU A 1 541 ? -38.680 21.809 31.672 1.00 95.62 541 LEU A O 1
ATOM 4208 N N . ASN A 1 542 ? -36.794 21.856 32.838 1.00 94.94 542 ASN A N 1
ATOM 4209 C CA . ASN A 1 542 ? -36.873 23.273 33.189 1.00 94.94 542 ASN A CA 1
ATOM 4210 C C . ASN A 1 542 ? -36.624 24.187 31.961 1.00 94.94 542 ASN A C 1
ATOM 4212 O O . ASN A 1 542 ? -35.488 24.213 31.472 1.00 94.94 542 ASN A O 1
ATOM 4216 N N . PRO A 1 543 ? -37.618 24.980 31.504 1.00 93.38 543 PRO A N 1
ATOM 4217 C CA . PRO A 1 543 ? -37.449 25.923 30.395 1.00 93.38 543 PRO A CA 1
ATOM 4218 C C . PRO A 1 543 ? -36.386 26.998 30.656 1.00 93.38 543 PRO A C 1
ATOM 4220 O O . PRO A 1 543 ? -35.759 27.477 29.721 1.00 93.38 543 PRO A O 1
ATOM 4223 N N . ALA A 1 544 ? -36.140 27.364 31.920 1.00 93.56 544 ALA A N 1
ATOM 4224 C CA . ALA A 1 544 ? -35.214 28.442 32.277 1.00 93.56 544 ALA A CA 1
ATOM 4225 C C . ALA A 1 544 ? -33.731 28.111 32.027 1.00 93.56 544 ALA A C 1
ATOM 4227 O O . ALA A 1 544 ? -32.887 28.999 32.110 1.00 93.56 544 ALA A O 1
ATOM 4228 N N . LEU A 1 545 ? -33.404 26.841 31.757 1.00 94.00 545 LEU A N 1
ATOM 4229 C CA . LEU A 1 545 ? -32.048 26.419 31.392 1.00 94.00 545 LEU A CA 1
ATOM 4230 C C . LEU A 1 545 ? -31.751 26.601 29.897 1.00 94.00 545 LEU A C 1
ATOM 4232 O O . LEU A 1 545 ? -30.594 26.486 29.499 1.00 94.00 545 LEU A O 1
ATOM 4236 N N . HIS A 1 546 ? -32.776 26.853 29.080 1.00 93.19 546 HIS A N 1
ATOM 4237 C CA . HIS A 1 546 ? -32.639 26.992 27.635 1.00 93.19 546 HIS A CA 1
ATOM 4238 C C . HIS A 1 546 ? -32.291 28.431 27.265 1.00 93.19 546 HIS A C 1
ATOM 4240 O O . HIS A 1 546 ? -32.813 29.398 27.819 1.00 93.19 546 HIS A O 1
ATOM 4246 N N . THR A 1 547 ? -31.366 28.555 26.324 1.00 88.19 547 THR A N 1
ATOM 4247 C CA . THR A 1 547 ? -30.878 29.811 25.761 1.00 88.19 547 THR A CA 1
ATOM 4248 C C . THR A 1 547 ? -31.738 30.291 24.597 1.00 88.19 547 THR A C 1
ATOM 4250 O O . THR A 1 547 ? -31.731 31.485 24.293 1.00 88.19 547 THR A O 1
ATOM 4253 N N . GLN A 1 548 ? -32.471 29.383 23.942 1.00 93.12 548 GLN A N 1
ATOM 4254 C CA . GLN A 1 548 ? -33.322 29.715 22.802 1.00 93.12 548 GLN A CA 1
ATOM 4255 C C . GLN A 1 548 ? -34.760 30.037 23.234 1.00 93.12 548 GLN A C 1
ATOM 4257 O O . GLN A 1 548 ? -35.369 29.269 23.981 1.00 93.12 548 GLN A O 1
ATOM 4262 N N . PRO A 1 549 ? -35.344 31.150 22.747 1.00 90.31 549 PRO A N 1
ATOM 4263 C CA . PRO A 1 549 ? -36.682 31.581 23.151 1.00 90.31 549 PRO A CA 1
ATOM 4264 C C . PRO A 1 549 ? -37.808 30.691 22.605 1.00 90.31 549 PRO A C 1
ATOM 4266 O O . PRO A 1 549 ? -38.923 30.750 23.116 1.00 90.31 549 PRO A O 1
ATOM 4269 N N . ASP A 1 550 ? -37.542 29.891 21.570 1.00 92.12 550 ASP A N 1
ATOM 4270 C CA . ASP A 1 550 ? -38.512 28.961 20.983 1.00 92.12 550 ASP A CA 1
ATOM 4271 C C . ASP A 1 550 ? -38.696 27.678 21.815 1.00 92.12 550 ASP A C 1
ATOM 4273 O O . ASP A 1 550 ? -39.693 26.976 21.640 1.00 92.12 550 ASP A O 1
ATOM 4277 N N . LEU A 1 551 ? -37.760 27.398 22.735 1.00 95.88 551 LEU A N 1
ATOM 4278 C CA . LEU A 1 551 ? -37.699 26.191 23.564 1.00 95.88 551 LEU A CA 1
ATOM 4279 C C . LEU A 1 551 ? -37.786 24.893 22.748 1.00 95.88 551 LEU A C 1
ATOM 4281 O O . LEU A 1 551 ? -38.245 23.865 23.258 1.00 95.88 551 LEU A O 1
ATOM 4285 N N . LEU A 1 552 ? -37.382 24.941 21.477 1.00 97.12 552 LEU A N 1
ATOM 4286 C CA . LEU A 1 552 ? -37.423 23.791 20.587 1.00 97.12 552 LEU A CA 1
ATOM 4287 C C . LEU A 1 552 ? -36.204 22.909 20.824 1.00 97.12 552 LEU A C 1
ATOM 4289 O O . LEU A 1 552 ? -35.061 23.373 20.821 1.00 97.12 552 LEU A O 1
ATOM 4293 N N . PHE A 1 553 ? -36.439 21.609 20.959 1.00 96.31 553 PHE A N 1
ATOM 4294 C CA . PHE A 1 553 ? -35.392 20.601 21.062 1.00 96.31 553 PHE A CA 1
ATOM 4295 C C . PHE A 1 553 ? -35.674 19.429 20.128 1.00 96.31 553 PHE A C 1
ATOM 4297 O O . PHE A 1 553 ? -36.822 19.141 19.789 1.00 96.31 553 PHE A O 1
ATOM 4304 N N . ASP A 1 554 ? -34.607 18.777 19.678 1.00 96.56 554 ASP A N 1
ATOM 4305 C CA . ASP A 1 554 ? -34.673 17.728 18.650 1.00 96.56 554 ASP A CA 1
ATOM 4306 C C . ASP A 1 554 ? -33.842 16.479 18.996 1.00 96.56 554 ASP A C 1
ATOM 4308 O O . ASP A 1 554 ? -33.718 15.548 18.194 1.00 96.56 554 ASP A O 1
ATOM 4312 N N . ARG A 1 555 ? -33.237 16.442 20.190 1.00 96.75 555 ARG A N 1
ATOM 4313 C CA . ARG A 1 555 ? -32.368 15.339 20.609 1.00 96.75 555 ARG A CA 1
ATOM 4314 C C . ARG A 1 555 ? -32.249 15.233 22.123 1.00 96.75 555 ARG A C 1
ATOM 4316 O O . ARG A 1 555 ? -32.126 16.242 22.816 1.00 96.75 555 ARG A O 1
ATOM 4323 N N . LEU A 1 556 ? -32.193 13.996 22.600 1.00 96.44 556 LEU A N 1
ATOM 4324 C CA . LEU A 1 556 ? -31.899 13.616 23.978 1.00 96.44 556 LEU A CA 1
ATOM 4325 C C . LEU A 1 556 ? -30.590 12.820 24.021 1.00 96.44 556 LEU A C 1
ATOM 4327 O O . LEU A 1 556 ? -30.226 12.139 23.061 1.00 96.44 556 LEU A O 1
ATOM 4331 N N . LYS A 1 557 ? -29.880 12.873 25.142 1.00 95.38 557 LYS A N 1
ATOM 4332 C CA . LYS A 1 557 ? -28.727 12.014 25.414 1.00 95.38 557 LYS A CA 1
ATOM 4333 C C . LYS A 1 557 ? -28.796 11.519 26.850 1.00 95.38 557 LYS A C 1
ATOM 4335 O O . LYS A 1 557 ? -28.841 12.338 27.768 1.00 95.38 557 LYS A O 1
ATOM 4340 N N . ILE A 1 558 ? -28.785 10.200 27.025 1.00 95.44 558 ILE A N 1
ATOM 4341 C CA . ILE A 1 558 ? -28.718 9.550 28.335 1.00 95.44 558 ILE A CA 1
ATOM 4342 C C . ILE A 1 558 ? -27.306 9.026 28.567 1.00 95.44 558 ILE A C 1
ATOM 4344 O O . ILE A 1 558 ? -26.763 8.331 27.714 1.00 95.44 558 ILE A O 1
ATOM 4348 N N . GLU A 1 559 ? -26.701 9.368 29.701 1.00 94.44 559 GLU A N 1
ATOM 4349 C CA . GLU A 1 559 ? -25.386 8.871 30.116 1.00 94.44 559 GLU A CA 1
ATOM 4350 C C . GLU A 1 559 ? -25.538 8.090 31.429 1.00 94.44 559 GLU A C 1
ATOM 4352 O O . GLU A 1 559 ? -26.052 8.629 32.408 1.00 94.44 559 GLU A O 1
ATOM 4357 N N . LEU A 1 560 ? -25.078 6.839 31.459 1.00 94.75 560 LEU A N 1
ATOM 4358 C CA . LEU A 1 560 ? -24.985 5.994 32.649 1.00 94.75 560 LEU A CA 1
ATOM 4359 C C . LEU A 1 560 ? -23.532 5.927 33.109 1.00 94.75 560 LEU A C 1
ATOM 4361 O O . LEU A 1 560 ? -22.624 5.707 32.303 1.00 94.75 560 LEU A O 1
ATOM 4365 N N . SER A 1 561 ? -23.294 6.128 34.405 1.00 93.56 561 SER A N 1
ATOM 4366 C CA . SER A 1 561 ? -21.932 6.146 34.941 1.00 93.56 561 SER A CA 1
ATOM 4367 C C . SER A 1 561 ? -21.827 5.760 36.411 1.00 93.56 561 SER A C 1
ATOM 4369 O O . SER A 1 561 ? -22.802 5.862 37.150 1.00 93.56 561 SER A O 1
ATOM 4371 N N . THR A 1 562 ? -20.627 5.399 36.871 1.00 93.25 562 THR A N 1
ATOM 4372 C CA . THR A 1 562 ? -20.325 5.292 38.309 1.00 93.25 562 THR A CA 1
ATOM 4373 C C . THR A 1 562 ? -19.696 6.576 38.862 1.00 93.25 562 THR A C 1
ATOM 4375 O O . THR A 1 562 ? -19.042 7.326 38.134 1.00 93.25 562 THR A O 1
ATOM 4378 N N . ALA A 1 563 ? -19.896 6.876 40.149 1.00 89.06 563 ALA A N 1
ATOM 4379 C CA . ALA A 1 563 ? -19.087 7.857 40.876 1.00 89.06 563 ALA A CA 1
ATOM 4380 C C . ALA A 1 563 ? -17.828 7.170 41.414 1.00 89.06 563 ALA A C 1
ATOM 4382 O O . ALA A 1 563 ? -17.936 6.221 42.183 1.00 89.06 563 ALA A O 1
ATOM 4383 N N . GLY A 1 564 ? -16.647 7.652 41.019 1.00 83.12 564 GLY A N 1
ATOM 4384 C CA . GLY A 1 564 ? -15.384 7.012 41.392 1.00 83.12 564 GLY A CA 1
ATOM 4385 C C . GLY A 1 564 ? -15.154 5.672 40.686 1.00 83.12 564 GLY A C 1
ATOM 4386 O O . GLY A 1 564 ? -15.914 5.288 39.793 1.00 83.12 564 GLY A O 1
ATOM 4387 N N . THR A 1 565 ? -14.052 5.012 41.049 1.00 86.81 565 THR A N 1
ATOM 4388 C CA . THR A 1 565 ? -13.700 3.672 40.564 1.00 86.81 565 THR A CA 1
ATOM 4389 C C . THR A 1 565 ? -14.340 2.577 41.425 1.00 86.81 565 THR A C 1
ATOM 4391 O O . THR A 1 565 ? -14.739 2.833 42.560 1.00 86.81 565 THR A O 1
ATOM 4394 N N . TYR A 1 566 ? -14.442 1.361 40.900 1.00 88.75 566 TYR A N 1
ATOM 4395 C CA . TYR A 1 566 ? -14.876 0.161 41.612 1.00 88.75 566 TYR A CA 1
ATOM 4396 C C . TYR A 1 566 ? -14.028 -1.052 41.214 1.00 88.75 566 TYR A C 1
ATOM 4398 O O . TYR A 1 566 ? -13.347 -1.024 40.189 1.00 88.75 566 TYR A O 1
ATOM 4406 N N . ALA A 1 567 ? -14.113 -2.100 42.033 1.00 88.00 567 ALA A N 1
ATOM 4407 C CA . ALA A 1 567 ? -13.536 -3.419 41.802 1.00 88.00 567 ALA A CA 1
ATOM 4408 C C . ALA A 1 567 ? -14.621 -4.478 42.041 1.00 88.00 567 ALA A C 1
ATOM 4410 O O . ALA A 1 567 ? -15.358 -4.371 43.025 1.00 88.00 567 ALA A O 1
ATOM 4411 N N . GLY A 1 568 ? -14.734 -5.455 41.141 1.00 88.25 568 GLY A N 1
ATOM 4412 C CA . GLY A 1 568 ? -15.875 -6.383 41.026 1.00 88.25 568 GLY A CA 1
ATOM 4413 C C . GLY A 1 568 ? -16.640 -6.255 39.701 1.00 88.25 568 GLY A C 1
ATOM 4414 O O . GLY A 1 568 ? -16.159 -5.648 38.750 1.00 88.25 568 GLY A O 1
ATOM 4415 N N . GLU A 1 569 ? -17.822 -6.839 39.585 1.00 91.31 569 GLU A N 1
ATOM 4416 C CA . GLU A 1 569 ? -18.590 -6.857 38.334 1.00 91.31 569 GLU A CA 1
ATOM 4417 C C . GLU A 1 569 ? -19.924 -6.135 38.499 1.00 91.31 569 GLU A C 1
ATOM 4419 O O . GLU A 1 569 ? -20.584 -6.284 39.527 1.00 91.31 569 GLU A O 1
ATOM 4424 N N . ILE A 1 570 ? -20.345 -5.372 37.486 1.00 94.75 570 ILE A N 1
ATOM 4425 C CA . ILE A 1 570 ? -21.667 -4.732 37.461 1.00 94.75 570 ILE A CA 1
ATOM 4426 C C . ILE A 1 570 ? -22.367 -5.080 36.145 1.00 94.75 570 ILE A C 1
ATOM 4428 O O . ILE A 1 570 ? -21.886 -4.715 35.074 1.00 94.75 570 ILE A O 1
ATOM 4432 N N . GLY A 1 571 ? -23.511 -5.753 36.232 1.00 95.56 571 GLY A N 1
ATOM 4433 C CA . GLY A 1 571 ? -24.418 -6.031 35.120 1.00 95.56 571 GLY A CA 1
ATOM 4434 C C . GLY A 1 571 ? -25.548 -5.006 35.050 1.00 95.56 571 GLY A C 1
ATOM 4435 O O . GLY A 1 571 ? -26.092 -4.621 36.087 1.00 95.56 571 GLY A O 1
ATOM 4436 N N . LEU A 1 572 ? -25.908 -4.575 33.844 1.00 96.44 572 LEU A N 1
ATOM 4437 C CA . LEU A 1 572 ? -27.056 -3.720 33.548 1.00 96.44 572 LEU A CA 1
ATOM 4438 C C . LEU A 1 572 ? -27.990 -4.435 32.573 1.00 96.44 572 LEU A C 1
ATOM 4440 O O . LEU A 1 572 ? -27.524 -5.075 31.630 1.00 96.44 572 LEU A O 1
ATOM 4444 N N . ASP A 1 573 ? -29.291 -4.279 32.783 1.00 96.56 573 ASP A N 1
ATOM 4445 C CA . ASP A 1 573 ? -30.322 -4.855 31.926 1.00 96.56 573 ASP A CA 1
ATOM 4446 C C . ASP A 1 573 ? -31.614 -4.025 31.956 1.00 96.56 573 ASP A C 1
ATOM 4448 O O . ASP A 1 573 ? -31.790 -3.173 32.837 1.00 96.56 573 ASP A O 1
ATOM 4452 N N . VAL A 1 574 ? -32.514 -4.259 31.003 1.00 95.50 574 VAL A N 1
ATOM 4453 C CA . VAL A 1 574 ? -33.830 -3.607 30.880 1.00 95.50 574 VAL A CA 1
ATOM 4454 C C . VAL A 1 574 ? -33.726 -2.083 30.994 1.00 95.50 574 VAL A C 1
ATOM 4456 O O . VAL A 1 574 ? -34.444 -1.433 31.760 1.00 95.50 574 VAL A O 1
ATOM 4459 N N . ILE A 1 575 ? -32.763 -1.494 30.284 1.00 96.44 575 ILE A N 1
ATOM 4460 C CA . ILE A 1 575 ? -32.534 -0.051 30.347 1.00 96.44 575 ILE A CA 1
ATOM 4461 C C . ILE A 1 575 ? -33.607 0.662 29.525 1.00 96.44 575 ILE A C 1
ATOM 4463 O O . ILE A 1 575 ? -33.819 0.338 28.359 1.00 96.44 575 ILE A O 1
ATOM 4467 N N . SER A 1 576 ? -34.250 1.664 30.120 1.00 96.31 576 SER A N 1
ATOM 4468 C CA . SER A 1 576 ? -35.391 2.369 29.535 1.00 96.31 576 SER A CA 1
ATOM 4469 C C . SER A 1 576 ? -35.296 3.887 29.715 1.00 96.31 576 SER A C 1
ATOM 4471 O O . SER A 1 576 ? -34.868 4.378 30.769 1.00 96.31 576 SER A O 1
ATOM 4473 N N . LEU A 1 577 ? -35.724 4.631 28.688 1.00 97.12 577 LEU A N 1
ATOM 4474 C CA . LEU A 1 577 ? -35.981 6.073 28.715 1.00 97.12 577 LEU A CA 1
ATOM 4475 C C .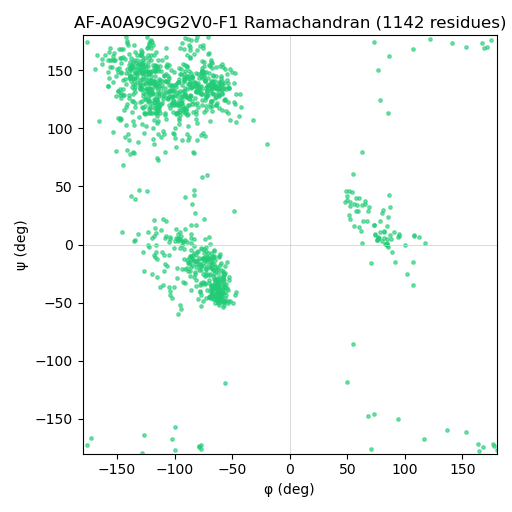 LEU A 1 577 ? -37.390 6.333 28.182 1.00 97.12 577 LEU A C 1
ATOM 4477 O O . LEU A 1 577 ? -37.661 6.114 27.004 1.00 97.12 577 LEU A O 1
ATOM 4481 N N . GLN A 1 578 ? -38.265 6.879 29.021 1.00 96.56 578 GLN A N 1
ATOM 4482 C CA . GLN A 1 578 ? -39.657 7.145 28.652 1.00 96.56 578 GLN A CA 1
ATOM 4483 C C . GLN A 1 578 ? -40.070 8.569 28.988 1.00 96.56 578 GLN A C 1
ATOM 4485 O O . GLN A 1 578 ? -39.767 9.076 30.070 1.00 96.56 578 GLN A O 1
ATOM 4490 N N . GLU A 1 579 ? -40.828 9.198 28.091 1.00 94.69 579 GLU A N 1
ATOM 4491 C CA . GLU A 1 579 ? -41.561 10.420 28.418 1.00 94.69 579 GLU A CA 1
ATOM 4492 C C . GLU A 1 579 ? -42.803 10.069 29.257 1.00 94.69 579 GLU A C 1
ATOM 4494 O O . GLU A 1 579 ? -43.687 9.307 28.840 1.00 94.69 579 GLU A O 1
ATOM 4499 N N . ILE A 1 580 ? -42.866 10.616 30.472 1.00 93.75 580 ILE A N 1
ATOM 4500 C CA . ILE A 1 580 ? -43.949 10.355 31.421 1.00 93.75 580 ILE A CA 1
ATOM 4501 C C . ILE A 1 580 ? -45.250 10.949 30.878 1.00 93.75 580 ILE A C 1
ATOM 4503 O O . ILE A 1 580 ? -45.316 12.119 30.513 1.00 93.75 580 ILE A O 1
ATOM 4507 N N . GLY A 1 581 ? -46.305 10.133 30.864 1.00 87.12 581 GLY A N 1
ATOM 4508 C CA . GLY A 1 581 ? -47.622 10.503 30.337 1.00 87.12 581 GLY A CA 1
ATOM 4509 C C . GLY A 1 581 ? -47.820 10.165 28.857 1.00 87.12 581 GLY A C 1
ATOM 4510 O O . GLY A 1 581 ? -48.963 10.101 28.414 1.00 87.12 581 GLY A O 1
ATOM 4511 N N . VAL A 1 582 ? -46.738 9.877 28.125 1.00 85.38 582 VAL A N 1
ATOM 4512 C CA . VAL A 1 582 ? -46.777 9.440 26.720 1.00 85.38 582 VAL A CA 1
ATOM 4513 C C . VAL A 1 582 ? -46.505 7.934 26.605 1.00 85.38 582 VAL A C 1
ATOM 4515 O O . VAL A 1 582 ? -47.140 7.258 25.799 1.00 85.38 582 VAL A O 1
ATOM 4518 N N . GLY A 1 583 ? -45.618 7.386 27.448 1.00 79.50 583 GLY A N 1
ATOM 4519 C CA . GLY A 1 583 ? -45.374 5.938 27.555 1.00 79.50 583 GLY A CA 1
ATOM 4520 C C . GLY A 1 583 ? -44.601 5.321 26.384 1.00 79.50 583 GLY A C 1
ATOM 4521 O O . GLY A 1 583 ? -44.629 4.106 26.211 1.00 79.50 583 GLY A O 1
ATOM 4522 N N . ILE A 1 584 ? -43.935 6.141 25.569 1.00 85.25 584 ILE A N 1
ATOM 4523 C CA . ILE A 1 584 ? -43.105 5.679 24.452 1.00 85.25 584 ILE A CA 1
ATOM 4524 C C . ILE A 1 584 ? -41.698 5.378 24.970 1.00 85.25 584 ILE A C 1
ATOM 4526 O O . ILE A 1 584 ? -41.087 6.233 25.612 1.00 85.25 584 ILE A O 1
ATOM 4530 N N . GLU A 1 585 ? -41.194 4.182 24.665 1.00 94.81 585 GLU A N 1
ATOM 4531 C CA . GLU A 1 585 ? -39.786 3.832 24.855 1.00 94.81 585 GLU A CA 1
ATOM 4532 C C . GLU A 1 585 ? -38.927 4.546 23.811 1.00 94.81 585 GLU A C 1
ATOM 4534 O O . GLU A 1 585 ? -39.208 4.483 22.612 1.00 94.81 585 GLU A O 1
ATOM 4539 N N . LEU A 1 586 ? -37.902 5.253 24.280 1.00 95.06 586 LEU A N 1
ATOM 4540 C CA . LEU A 1 586 ? -37.041 6.083 23.443 1.00 95.06 586 LEU A CA 1
ATOM 4541 C C . LEU A 1 586 ? -35.654 5.472 23.230 1.00 95.06 586 LEU A C 1
ATOM 4543 O O . LEU A 1 586 ? -34.963 5.908 22.308 1.00 95.06 586 LEU A O 1
ATOM 4547 N N . LEU A 1 587 ? -35.225 4.512 24.059 1.00 94.38 587 LEU A N 1
ATOM 4548 C CA . LEU A 1 587 ? -33.950 3.826 23.846 1.00 94.38 587 LEU A CA 1
ATOM 4549 C C . LEU A 1 587 ? -34.073 2.707 22.819 1.00 94.38 587 LEU A C 1
ATOM 4551 O O . LEU A 1 587 ? -35.081 2.012 22.722 1.00 94.38 587 LEU A O 1
ATOM 4555 N N . GLN A 1 588 ? -32.981 2.502 22.097 1.00 93.38 588 GLN A N 1
ATOM 4556 C CA . GLN A 1 588 ? -32.727 1.322 21.288 1.00 93.38 588 GLN A CA 1
ATOM 4557 C C . GLN A 1 588 ? -31.902 0.309 22.093 1.00 93.38 588 GLN A C 1
ATOM 4559 O O . GLN A 1 588 ? -31.025 0.705 22.869 1.00 93.38 588 GLN A O 1
ATOM 4564 N N . ASN A 1 589 ? -32.133 -0.986 21.864 1.00 92.44 589 ASN A N 1
ATOM 4565 C CA . ASN A 1 589 ? -31.317 -2.074 22.399 1.00 92.44 589 ASN A CA 1
ATOM 4566 C C . ASN A 1 589 ? -31.137 -2.047 23.936 1.00 92.44 589 ASN A C 1
ATOM 4568 O O . ASN A 1 589 ? -30.021 -2.184 24.440 1.00 92.44 589 ASN A O 1
ATOM 4572 N N . GLY A 1 590 ? -32.223 -1.820 24.685 1.00 92.25 590 GLY A N 1
ATOM 4573 C CA . GLY A 1 590 ? -32.213 -1.767 26.156 1.00 92.25 590 GLY A CA 1
ATOM 4574 C C . GLY A 1 590 ? -31.989 -3.118 26.855 1.00 92.25 590 GLY A C 1
ATOM 4575 O O . GLY A 1 590 ? -31.456 -3.123 27.963 1.00 92.25 590 GLY A O 1
ATOM 4576 N N . SER A 1 591 ? -32.349 -4.225 26.188 1.00 90.94 591 SER A N 1
ATOM 4577 C CA . SER A 1 591 ? -32.123 -5.624 26.623 1.00 90.94 591 SER A CA 1
ATOM 4578 C C . SER A 1 591 ? -30.963 -6.306 25.873 1.00 90.94 591 SER A C 1
ATOM 4580 O O . SER A 1 591 ? -30.736 -7.499 25.996 1.00 90.94 591 SER A O 1
ATOM 4582 N N . PHE A 1 592 ? -30.215 -5.565 25.044 1.00 92.56 592 PHE A N 1
ATOM 4583 C CA . PHE A 1 592 ? -29.011 -6.062 24.351 1.00 92.56 592 PHE A CA 1
ATOM 4584 C C . PHE A 1 592 ? -29.215 -7.207 23.331 1.00 92.56 592 PHE A C 1
ATOM 4586 O O . PHE A 1 592 ? -28.252 -7.861 22.927 1.00 92.56 592 PHE A O 1
ATOM 4593 N N . THR A 1 593 ? -30.441 -7.387 22.829 1.00 89.31 593 THR A N 1
ATOM 4594 C CA . THR A 1 593 ? -30.811 -8.396 21.817 1.00 89.31 593 THR A CA 1
ATOM 4595 C C . THR A 1 593 ? -30.498 -8.018 20.372 1.00 89.31 593 THR A C 1
ATOM 4597 O O . THR A 1 593 ? -30.454 -8.887 19.496 1.00 89.31 593 THR A O 1
ATOM 4600 N N . GLU A 1 594 ? -30.205 -6.747 20.091 1.00 88.56 594 GLU A N 1
ATOM 4601 C CA . GLU A 1 594 ? -29.917 -6.259 18.734 1.00 88.56 594 GLU A CA 1
ATOM 4602 C C . GLU A 1 594 ? -28.438 -6.422 18.310 1.00 88.56 594 GLU A C 1
ATOM 4604 O O . GLU A 1 594 ? -28.044 -5.948 17.238 1.00 88.56 594 GLU A O 1
ATOM 4609 N N . GLY A 1 595 ? -27.604 -7.073 19.130 1.00 87.06 595 GLY A N 1
ATOM 4610 C CA . GLY A 1 595 ? -26.190 -7.351 18.834 1.00 87.06 595 GLY A CA 1
ATOM 4611 C C . GLY A 1 595 ? -25.269 -6.122 18.913 1.00 87.06 595 GLY A C 1
ATOM 4612 O O . GLY A 1 595 ? -25.490 -5.231 19.729 1.00 87.06 595 GLY A O 1
ATOM 4613 N N . HIS A 1 596 ? -24.247 -6.078 18.056 1.00 87.31 596 HIS A N 1
ATOM 4614 C CA . HIS A 1 596 ? -23.066 -5.204 18.021 1.00 87.31 596 HIS A CA 1
ATOM 4615 C C . HIS A 1 596 ? -22.865 -4.604 16.613 1.00 87.31 596 HIS A C 1
ATOM 4617 O O . HIS A 1 596 ? -21.760 -4.553 16.048 1.00 87.31 596 HIS A O 1
ATOM 4623 N N . LYS A 1 597 ? -23.953 -4.090 16.030 1.00 85.50 597 LYS A N 1
ATOM 4624 C CA . LYS A 1 597 ? -23.988 -3.453 14.700 1.00 85.50 597 LYS A CA 1
ATOM 4625 C C . LYS A 1 597 ? -23.565 -1.989 14.765 1.00 85.50 597 LYS A C 1
ATOM 4627 O O . LYS A 1 597 ? -24.206 -1.088 14.223 1.00 85.50 597 LYS A O 1
ATOM 4632 N N . SER A 1 598 ? -22.526 -1.711 15.534 1.00 74.06 598 SER A N 1
ATOM 4633 C CA . SER A 1 598 ? -22.020 -0.372 15.802 1.00 74.06 598 SER A CA 1
ATOM 4634 C C . SER A 1 598 ? -20.502 -0.417 15.848 1.00 74.06 598 SER A C 1
ATOM 4636 O O . SER A 1 598 ? -19.913 -1.408 16.260 1.00 74.06 598 SER A O 1
ATOM 4638 N N . VAL A 1 599 ? -19.874 0.674 15.419 1.00 66.44 599 VAL A N 1
ATOM 4639 C CA . VAL A 1 599 ? -18.451 0.924 15.670 1.00 66.44 599 VAL A CA 1
ATOM 4640 C C . VAL A 1 599 ? -18.356 2.033 16.710 1.00 66.44 599 VAL A C 1
ATOM 4642 O O . VAL A 1 599 ? -19.160 2.979 16.698 1.00 66.44 599 VAL A O 1
ATOM 4645 N N . SER A 1 600 ? -17.416 1.919 17.643 1.00 57.75 600 SER A N 1
ATOM 4646 C CA . SER A 1 600 ? -17.130 3.004 18.582 1.00 57.75 600 SER A CA 1
ATOM 4647 C C . SER A 1 600 ? -16.331 4.108 17.899 1.00 57.75 600 SER A C 1
ATOM 4649 O O . SER A 1 600 ? -15.579 3.861 16.962 1.00 57.75 600 SER A O 1
ATOM 4651 N N . GLY A 1 601 ? -16.484 5.346 18.376 1.00 51.34 601 GLY A N 1
ATOM 4652 C CA . GLY A 1 601 ? -15.661 6.452 17.893 1.00 51.34 601 GLY A CA 1
ATOM 4653 C C . GLY A 1 601 ? -14.179 6.153 18.123 1.00 51.34 601 GLY A C 1
ATOM 4654 O O . GLY A 1 601 ? -13.774 6.050 19.271 1.00 51.34 601 GLY A O 1
ATOM 4655 N N . GLY A 1 602 ? -13.395 6.031 17.049 1.00 52.72 602 GLY A N 1
ATOM 4656 C CA . GLY A 1 602 ? -11.975 5.657 17.125 1.00 52.72 602 GLY A CA 1
ATOM 4657 C C . GLY A 1 602 ? -11.730 4.153 17.284 1.00 52.72 602 GLY A C 1
ATOM 4658 O O . GLY A 1 602 ? -10.785 3.772 17.969 1.00 52.72 602 GLY A O 1
ATOM 4659 N N . ASP A 1 603 ? -12.616 3.294 16.768 1.00 61.84 603 ASP A N 1
ATOM 4660 C CA . ASP A 1 603 ? -12.515 1.830 16.885 1.00 61.84 603 ASP A CA 1
ATOM 4661 C C . ASP A 1 603 ? -11.113 1.279 16.534 1.00 61.84 603 ASP A C 1
ATOM 4663 O O . ASP A 1 603 ? -10.399 1.845 15.704 1.00 61.84 603 ASP A O 1
ATOM 4667 N N . HIS A 1 604 ? -10.691 0.190 17.185 1.00 68.62 604 HIS A N 1
ATOM 4668 C CA . HIS A 1 604 ? -9.329 -0.323 17.025 1.00 68.62 604 HIS A CA 1
ATOM 4669 C C . HIS A 1 604 ? -9.052 -0.848 15.628 1.00 68.62 604 HIS A C 1
ATOM 4671 O O . HIS A 1 604 ? -9.830 -1.630 15.091 1.00 68.62 604 HIS A O 1
ATOM 4677 N N . ALA A 1 605 ? -7.844 -0.583 15.130 1.00 70.62 605 ALA A N 1
ATOM 4678 C CA . ALA A 1 605 ? -7.266 -1.332 14.019 1.00 70.62 605 ALA A CA 1
ATOM 4679 C C . ALA A 1 605 ? -7.407 -2.855 14.216 1.00 70.62 605 ALA A C 1
ATOM 4681 O O . ALA A 1 605 ? -7.845 -3.550 13.310 1.00 70.62 605 ALA A O 1
ATOM 4682 N N . ALA A 1 606 ? -7.138 -3.358 15.426 1.00 73.12 606 ALA A N 1
ATOM 4683 C CA . ALA A 1 606 ? -7.328 -4.763 15.786 1.00 73.12 606 ALA A CA 1
ATOM 4684 C C . ALA A 1 606 ? -8.803 -5.219 15.787 1.00 73.12 606 ALA A C 1
ATOM 4686 O O . ALA A 1 606 ? -9.080 -6.379 15.486 1.00 73.12 606 ALA A O 1
ATOM 4687 N N . ASN A 1 607 ? -9.759 -4.326 16.067 1.00 79.94 607 ASN A N 1
ATOM 4688 C CA . ASN A 1 607 ? -11.188 -4.638 15.964 1.00 79.94 607 ASN A CA 1
ATOM 4689 C C . ASN A 1 607 ? -11.599 -4.742 14.495 1.00 79.94 607 ASN A C 1
ATOM 4691 O O . ASN A 1 607 ? -12.218 -5.732 14.112 1.00 79.94 607 ASN A O 1
ATOM 4695 N N . TYR A 1 608 ? -11.177 -3.797 13.649 1.00 79.75 608 TYR A N 1
ATOM 4696 C CA . TYR A 1 608 ? -11.332 -3.916 12.195 1.00 79.75 608 TYR A CA 1
ATOM 4697 C C . TYR A 1 608 ? -10.678 -5.195 11.674 1.00 79.75 608 TYR A C 1
ATOM 4699 O O . TYR A 1 608 ? -11.309 -5.936 10.931 1.00 79.75 608 TYR A O 1
ATOM 4707 N N . LEU A 1 609 ? -9.456 -5.501 12.114 1.00 81.06 609 LEU A N 1
ATOM 4708 C CA . LEU A 1 609 ? -8.737 -6.715 11.743 1.00 81.06 609 LEU A CA 1
ATOM 4709 C C . LEU A 1 609 ? -9.514 -7.980 12.130 1.00 81.06 609 LEU A C 1
ATOM 4711 O O . LEU A 1 609 ? -9.662 -8.890 11.312 1.00 81.06 609 LEU A O 1
ATOM 4715 N N . SER A 1 610 ? -10.060 -8.003 13.349 1.00 85.06 610 SER A N 1
ATOM 4716 C CA . SER A 1 610 ? -10.870 -9.109 13.868 1.00 85.06 610 SER A CA 1
ATOM 4717 C C . SER A 1 610 ? -12.162 -9.285 13.072 1.00 85.06 610 SER A C 1
ATOM 4719 O O . SER A 1 610 ? -12.488 -10.407 12.698 1.00 85.06 610 SER A O 1
ATOM 4721 N N . ARG A 1 611 ? -12.880 -8.194 12.773 1.00 87.19 611 ARG A N 1
ATOM 4722 C CA . ARG A 1 611 ? -14.190 -8.243 12.098 1.00 87.19 611 ARG A CA 1
ATOM 4723 C C . ARG A 1 611 ? -14.104 -8.399 10.578 1.00 87.19 611 ARG A C 1
ATOM 4725 O O . ARG A 1 611 ? -14.993 -8.995 9.981 1.00 87.19 611 ARG A O 1
ATOM 4732 N N . LEU A 1 612 ? -13.049 -7.882 9.942 1.00 87.06 612 LEU A N 1
ATOM 4733 C CA . LEU A 1 612 ? -12.816 -8.010 8.496 1.00 87.06 612 LEU A CA 1
ATOM 4734 C C . LEU A 1 612 ? -12.086 -9.300 8.112 1.00 87.06 612 LEU A C 1
ATOM 4736 O O . LEU A 1 612 ? -12.022 -9.626 6.930 1.00 87.06 612 LEU A O 1
ATOM 4740 N N . ASN A 1 613 ? -11.561 -10.040 9.087 1.00 89.94 613 ASN A N 1
ATOM 4741 C CA . ASN A 1 613 ? -10.695 -11.201 8.891 1.00 89.94 613 ASN A CA 1
ATOM 4742 C C . ASN A 1 613 ? -9.328 -10.907 8.250 1.00 89.94 613 ASN A C 1
ATOM 4744 O O . ASN A 1 613 ? -8.826 -11.711 7.467 1.00 89.94 613 ASN A O 1
ATOM 4748 N N . GLY A 1 614 ? -8.707 -9.779 8.592 1.00 90.62 614 GLY A N 1
ATOM 4749 C CA . GLY A 1 614 ? -7.352 -9.471 8.127 1.00 90.62 614 GLY A CA 1
ATOM 4750 C C . GLY A 1 614 ? -6.247 -10.158 8.942 1.00 90.62 614 GLY A C 1
ATOM 4751 O O . GLY A 1 614 ? -6.517 -10.819 9.950 1.00 90.62 614 GLY A O 1
ATOM 4752 N N . LEU A 1 615 ? -4.992 -9.990 8.512 1.00 93.25 615 LEU A N 1
ATOM 4753 C CA . LEU A 1 615 ? -3.819 -10.573 9.183 1.00 93.25 615 LEU A CA 1
ATOM 4754 C C . LEU A 1 615 ? -3.008 -9.576 9.995 1.00 93.25 615 LEU A C 1
ATOM 4756 O O . LEU A 1 615 ? -2.566 -9.888 11.096 1.00 93.25 615 LEU A O 1
ATOM 4760 N N . ALA A 1 616 ? -2.793 -8.394 9.424 1.00 91.88 616 ALA A N 1
ATOM 4761 C CA . ALA A 1 616 ? -1.877 -7.424 9.978 1.00 91.88 616 ALA A CA 1
ATOM 4762 C C . ALA A 1 616 ? -2.421 -6.001 9.909 1.00 91.88 616 ALA A C 1
ATOM 4764 O O . ALA A 1 616 ? -3.086 -5.607 8.946 1.00 91.88 616 ALA A O 1
ATOM 4765 N N . PHE A 1 617 ? -2.098 -5.217 10.931 1.00 87.12 617 PHE A N 1
ATOM 4766 C CA . PHE A 1 617 ? -2.387 -3.798 10.955 1.00 87.12 617 PHE A CA 1
ATOM 4767 C C . PHE A 1 617 ? -1.347 -3.020 11.772 1.00 87.12 617 PHE A C 1
ATOM 4769 O O . PHE A 1 617 ? -1.097 -3.379 12.920 1.00 87.12 617 PHE A O 1
ATOM 4776 N N . TRP A 1 618 ? -0.801 -1.917 11.253 1.00 84.56 618 TRP A N 1
ATOM 4777 C CA . TRP A 1 618 ? 0.021 -0.988 12.043 1.00 84.56 618 TRP A CA 1
ATOM 4778 C C . TRP A 1 618 ? -0.350 0.480 11.851 1.00 84.56 618 TRP A C 1
ATOM 4780 O O . TRP A 1 618 ? -1.002 0.869 10.885 1.00 84.56 618 TRP A O 1
ATOM 4790 N N . GLY A 1 619 ? 0.029 1.308 12.820 1.00 78.56 619 GLY A N 1
ATOM 4791 C CA . GLY A 1 619 ? -0.227 2.745 12.793 1.00 78.56 619 GLY A CA 1
ATOM 4792 C C . GLY A 1 619 ? 0.045 3.411 14.136 1.00 78.56 619 GLY A C 1
ATOM 4793 O O . GLY A 1 619 ? 0.528 2.772 15.078 1.00 78.56 619 GLY A O 1
ATOM 4794 N N . SER A 1 620 ? -0.276 4.703 14.235 1.00 70.62 620 SER A N 1
ATOM 4795 C CA . SER A 1 620 ? -0.117 5.449 15.487 1.00 70.62 620 SER A CA 1
ATOM 4796 C C . SER A 1 620 ? -1.192 5.127 16.505 1.00 70.62 620 SER A C 1
ATOM 4798 O O . SER A 1 620 ? -2.368 4.963 16.186 1.00 70.62 620 SER A O 1
ATOM 4800 N N . VAL A 1 621 ? -0.781 5.102 17.770 1.00 60.28 621 VAL A N 1
ATOM 4801 C CA . VAL A 1 621 ? -1.707 5.069 18.900 1.00 60.28 621 VAL A CA 1
ATOM 4802 C C . VAL A 1 621 ? -1.604 6.305 19.778 1.00 60.28 621 VAL A C 1
ATOM 4804 O O . VAL A 1 621 ? -2.401 6.428 20.699 1.00 60.28 621 VAL A O 1
ATOM 4807 N N . SER A 1 622 ? -0.656 7.219 19.571 1.00 58.06 622 SER A N 1
ATOM 4808 C CA . SER A 1 622 ? -0.475 8.359 20.474 1.00 58.06 622 SER A CA 1
ATOM 4809 C C . SER A 1 622 ? 0.258 9.517 19.809 1.00 58.06 622 SER A C 1
ATOM 4811 O O . SER A 1 622 ? 1.182 9.309 19.028 1.00 58.06 622 SER A O 1
ATOM 4813 N N . HIS A 1 623 ? -0.081 10.743 20.222 1.00 58.72 623 HIS A N 1
ATOM 4814 C CA . HIS A 1 623 ? 0.718 11.941 19.940 1.00 58.72 623 HIS A CA 1
ATOM 4815 C C . HIS A 1 623 ? 2.034 11.988 20.733 1.00 58.72 623 HIS A C 1
ATOM 4817 O O . HIS A 1 623 ? 2.844 12.889 20.499 1.00 58.72 623 HIS A O 1
ATOM 4823 N N . HIS A 1 624 ? 2.242 11.054 21.670 1.00 60.62 624 HIS A N 1
ATOM 4824 C CA . HIS A 1 624 ? 3.447 10.970 22.487 1.00 60.62 624 HIS A CA 1
ATOM 4825 C C . HIS A 1 624 ? 4.696 10.927 21.604 1.00 60.62 624 HIS A C 1
ATOM 4827 O O . HIS A 1 624 ? 4.877 9.978 20.846 1.00 60.62 624 HIS A O 1
ATOM 4833 N N . GLU A 1 625 ? 5.501 11.996 21.682 1.00 57.22 625 GLU A N 1
ATOM 4834 C CA . GLU A 1 625 ? 6.783 12.204 20.971 1.00 57.22 625 GLU A CA 1
ATOM 4835 C C . GLU A 1 625 ? 6.695 12.247 19.441 1.00 57.22 625 GLU A C 1
ATOM 4837 O O . GLU A 1 625 ? 7.684 12.442 18.739 1.00 57.22 625 GLU A O 1
ATOM 4842 N N . SER A 1 626 ? 5.485 12.123 18.917 1.00 54.66 626 SER A N 1
ATOM 4843 C CA . SER A 1 626 ? 5.242 11.845 17.513 1.00 54.66 626 SER A CA 1
ATOM 4844 C C . SER A 1 626 ? 4.493 12.987 16.825 1.00 54.66 626 SER A C 1
ATOM 4846 O O . SER A 1 626 ? 4.403 13.040 15.603 1.00 54.66 626 SER A O 1
ATOM 4848 N N . ALA A 1 627 ? 3.980 13.950 17.604 1.00 56.06 627 ALA A N 1
ATOM 4849 C CA . ALA A 1 627 ? 3.042 14.985 17.164 1.00 56.06 627 ALA A CA 1
ATOM 4850 C C . ALA A 1 627 ? 1.760 14.420 16.521 1.00 56.06 627 ALA A C 1
ATOM 4852 O O . ALA A 1 627 ? 0.982 15.172 15.941 1.00 56.06 627 ALA A O 1
ATOM 4853 N N . GLY A 1 628 ? 1.483 13.127 16.712 1.00 54.94 628 GLY A N 1
ATOM 4854 C CA . GLY A 1 628 ? 0.315 12.436 16.166 1.00 54.94 628 GLY A CA 1
ATOM 4855 C C . GLY A 1 628 ? 0.618 11.478 15.031 1.00 54.94 628 GLY A C 1
ATOM 4856 O O . GLY A 1 628 ? -0.292 10.966 14.396 1.00 54.94 628 GLY A O 1
ATOM 4857 N N . PHE A 1 629 ? 1.884 11.244 14.756 1.00 55.31 629 PHE A N 1
ATOM 4858 C CA . PHE A 1 629 ? 2.305 10.505 13.593 1.00 55.31 629 PHE A CA 1
ATOM 4859 C C . PHE A 1 629 ? 3.108 9.302 14.046 1.00 55.31 629 PHE A C 1
ATOM 4861 O O . PHE A 1 629 ? 4.140 9.482 14.672 1.00 55.31 629 PHE A O 1
ATOM 4868 N N . SER A 1 630 ? 2.674 8.085 13.741 1.00 54.75 630 SER A N 1
ATOM 4869 C CA . SER A 1 630 ? 3.559 6.927 13.856 1.00 54.75 630 SER A CA 1
ATOM 4870 C C . SER A 1 630 ? 3.611 6.199 12.552 1.00 54.75 630 SER A C 1
ATOM 4872 O O . SER A 1 630 ? 2.583 6.038 11.898 1.00 54.75 630 SER A O 1
ATOM 4874 N N . PHE A 1 631 ? 4.816 5.757 12.225 1.00 65.12 631 PHE A N 1
ATOM 4875 C CA . PHE A 1 631 ? 5.130 5.223 10.921 1.00 65.12 631 PHE A CA 1
ATOM 4876 C C . PHE A 1 631 ? 4.906 6.233 9.804 1.00 65.12 631 PHE A C 1
ATOM 4878 O O . PHE A 1 631 ? 4.329 5.939 8.770 1.00 65.12 631 PHE A O 1
ATOM 4885 N N . GLU A 1 632 ? 5.265 7.486 10.043 1.00 61.50 632 GLU A N 1
ATOM 4886 C CA . GLU A 1 632 ? 4.987 8.540 9.084 1.00 61.50 632 GLU A CA 1
ATOM 4887 C C . GLU A 1 632 ? 6.121 8.648 8.073 1.00 61.50 632 GLU A C 1
ATOM 4889 O O . GLU A 1 632 ? 7.294 8.682 8.443 1.00 61.50 632 GLU A O 1
ATOM 4894 N N . ASN A 1 633 ? 5.720 8.824 6.814 1.00 68.62 633 ASN A N 1
ATOM 4895 C CA . ASN A 1 633 ? 6.506 9.123 5.618 1.00 68.62 633 ASN A CA 1
ATOM 4896 C C . ASN A 1 633 ? 6.775 7.950 4.690 1.00 68.62 633 ASN A C 1
ATOM 4898 O O . ASN A 1 633 ? 6.890 8.239 3.502 1.00 68.62 633 ASN A O 1
ATOM 4902 N N . HIS A 1 634 ? 6.786 6.692 5.135 1.00 77.06 634 HIS A N 1
ATOM 4903 C CA . HIS A 1 634 ? 7.330 5.643 4.273 1.00 77.06 634 HIS A CA 1
ATOM 4904 C C . HIS A 1 634 ? 6.535 4.327 4.120 1.00 77.06 634 HIS A C 1
ATOM 4906 O O . HIS A 1 634 ? 7.127 3.255 3.947 1.00 77.06 634 HIS A O 1
ATOM 4912 N N . PRO A 1 635 ? 5.192 4.372 4.032 1.00 79.12 635 PRO A N 1
ATOM 4913 C CA . PRO A 1 635 ? 4.377 3.159 3.929 1.00 79.12 635 PRO A CA 1
ATOM 4914 C C . PRO A 1 635 ? 4.603 2.385 2.619 1.00 79.12 635 PRO A C 1
ATOM 4916 O O . PRO A 1 635 ? 4.320 1.191 2.540 1.00 79.12 635 PRO A O 1
ATOM 4919 N N . VAL A 1 636 ? 5.105 3.051 1.574 1.00 79.56 636 VAL A N 1
ATOM 4920 C CA . VAL A 1 636 ? 5.394 2.420 0.281 1.00 79.56 636 VAL A CA 1
ATOM 4921 C C . VAL A 1 636 ? 6.679 1.613 0.327 1.00 79.56 636 VAL A C 1
ATOM 4923 O O . VAL A 1 636 ? 6.682 0.502 -0.192 1.00 79.56 636 VAL A O 1
ATOM 4926 N N . GLU A 1 637 ? 7.760 2.116 0.926 1.00 81.88 637 GLU A N 1
ATOM 4927 C CA . GLU A 1 637 ? 8.991 1.316 0.971 1.00 81.88 637 GLU A CA 1
ATOM 4928 C C . GLU A 1 637 ? 8.851 0.178 1.986 1.00 81.88 637 GLU A C 1
ATOM 4930 O O . GLU A 1 637 ? 9.342 -0.908 1.715 1.00 81.88 637 GLU A O 1
ATOM 4935 N N . THR A 1 638 ? 8.012 0.333 3.021 1.00 85.00 638 THR A N 1
ATOM 4936 C CA . THR A 1 638 ? 7.520 -0.792 3.836 1.00 85.00 638 THR A CA 1
ATOM 4937 C C . THR A 1 638 ? 6.874 -1.875 2.959 1.00 85.00 638 THR A C 1
ATOM 4939 O O . THR A 1 638 ? 7.241 -3.047 3.039 1.00 85.00 638 THR A O 1
ATOM 4942 N N . LEU A 1 639 ? 5.948 -1.505 2.064 1.00 87.31 639 LEU A N 1
ATOM 4943 C CA . LEU A 1 639 ? 5.336 -2.458 1.130 1.00 87.31 639 LEU A CA 1
ATOM 4944 C C . LEU A 1 639 ? 6.374 -3.093 0.190 1.00 87.31 639 LEU A C 1
ATOM 4946 O O . LEU A 1 639 ? 6.345 -4.305 -0.008 1.00 87.31 639 LEU A O 1
ATOM 4950 N N . LEU A 1 640 ? 7.301 -2.306 -0.364 1.00 87.25 640 LEU A N 1
ATOM 4951 C CA . LEU A 1 640 ? 8.361 -2.803 -1.248 1.00 87.25 640 LEU A CA 1
ATOM 4952 C C . LEU A 1 640 ? 9.282 -3.795 -0.534 1.00 87.25 640 LEU A C 1
ATOM 4954 O O . LEU A 1 640 ? 9.560 -4.866 -1.066 1.00 87.25 640 LEU A O 1
ATOM 4958 N N . TYR A 1 641 ? 9.733 -3.470 0.675 1.00 88.56 641 TYR A N 1
ATOM 4959 C CA . TYR A 1 641 ? 10.591 -4.327 1.486 1.00 88.56 641 TYR A CA 1
ATOM 4960 C C . TYR A 1 641 ? 9.918 -5.658 1.807 1.00 88.56 641 TYR A C 1
ATOM 4962 O O . TYR A 1 641 ? 10.532 -6.715 1.632 1.00 88.56 641 TYR A O 1
ATOM 4970 N N . PHE A 1 642 ? 8.638 -5.617 2.176 1.00 91.50 642 PHE A N 1
ATOM 4971 C CA . PHE A 1 642 ? 7.829 -6.816 2.351 1.00 91.50 642 PHE A CA 1
ATOM 4972 C C . PHE A 1 642 ? 7.721 -7.627 1.050 1.00 91.50 642 PHE A C 1
ATOM 4974 O O . PHE A 1 642 ? 8.022 -8.819 1.039 1.00 91.50 642 PHE A O 1
ATOM 4981 N N . MET A 1 643 ? 7.375 -6.984 -0.073 1.00 91.94 643 MET A N 1
ATOM 4982 C CA . MET A 1 643 ? 7.248 -7.654 -1.376 1.00 91.94 643 MET A CA 1
ATOM 4983 C C . MET A 1 643 ? 8.553 -8.305 -1.840 1.00 91.94 643 MET A C 1
ATOM 4985 O O . MET A 1 643 ? 8.539 -9.366 -2.468 1.00 91.94 643 MET A O 1
ATOM 4989 N N . ARG A 1 644 ? 9.689 -7.690 -1.514 1.00 91.25 644 ARG A N 1
ATOM 4990 C CA . ARG A 1 644 ? 11.022 -8.180 -1.862 1.00 91.25 644 ARG A CA 1
ATOM 4991 C C . ARG A 1 644 ? 11.561 -9.231 -0.883 1.00 91.25 644 ARG A C 1
ATOM 4993 O O . ARG A 1 644 ? 12.626 -9.799 -1.139 1.00 91.25 644 ARG A O 1
ATOM 5000 N N . GLY A 1 645 ? 10.824 -9.579 0.171 1.00 90.38 645 GLY A N 1
ATOM 5001 C CA . GLY A 1 645 ? 11.094 -10.757 1.002 1.00 90.38 645 GLY A CA 1
ATOM 5002 C C . GLY A 1 645 ? 11.441 -10.499 2.458 1.00 90.38 645 GLY A C 1
ATOM 5003 O O . GLY A 1 645 ? 11.676 -11.474 3.172 1.00 90.38 645 GLY A O 1
ATOM 5004 N N . LEU A 1 646 ? 11.469 -9.246 2.922 1.00 90.88 646 LEU A N 1
ATOM 5005 C CA . LEU A 1 646 ? 11.579 -9.013 4.359 1.00 90.88 646 LEU A CA 1
ATOM 5006 C C . LEU A 1 646 ? 10.289 -9.456 5.067 1.00 90.88 646 LEU A C 1
ATOM 5008 O O . LEU A 1 646 ? 9.194 -9.235 4.542 1.00 90.88 646 LEU A O 1
ATOM 5012 N N . PRO A 1 647 ? 10.386 -10.069 6.259 1.00 93.38 647 PRO A N 1
ATOM 5013 C CA . PRO A 1 647 ? 9.222 -10.258 7.110 1.00 93.38 647 PRO A CA 1
ATOM 5014 C C . PRO A 1 647 ? 8.523 -8.928 7.380 1.00 93.38 647 PRO A C 1
ATOM 5016 O O . PRO A 1 647 ? 9.171 -7.880 7.464 1.00 93.38 647 PRO A O 1
ATOM 5019 N N . LEU A 1 648 ? 7.195 -8.956 7.506 1.00 92.62 648 LEU A N 1
ATOM 5020 C CA . LEU A 1 648 ? 6.406 -7.731 7.637 1.00 92.62 648 LEU A CA 1
ATOM 5021 C C . LEU A 1 648 ? 6.868 -6.875 8.826 1.00 92.62 648 LEU A C 1
ATOM 5023 O O . LEU A 1 648 ? 6.912 -5.655 8.708 1.00 92.62 648 LEU A O 1
ATOM 5027 N N . GLY A 1 649 ? 7.272 -7.496 9.937 1.00 90.69 649 GLY A N 1
ATOM 5028 C CA . GLY A 1 649 ? 7.835 -6.788 11.082 1.00 90.69 649 GLY A CA 1
ATOM 5029 C C . GLY A 1 649 ? 9.078 -5.971 10.719 1.00 90.69 649 GLY A C 1
ATOM 5030 O O . GLY A 1 649 ? 9.131 -4.783 11.024 1.00 90.69 649 GLY A O 1
ATOM 5031 N N . ASP A 1 650 ? 10.055 -6.556 10.025 1.00 88.44 650 ASP A N 1
ATOM 5032 C CA . ASP A 1 650 ? 11.240 -5.817 9.571 1.00 88.44 650 ASP A CA 1
ATOM 5033 C C . ASP A 1 650 ? 10.883 -4.689 8.624 1.00 88.44 650 ASP A C 1
ATOM 5035 O O . ASP A 1 650 ? 11.324 -3.557 8.818 1.00 88.44 650 ASP A O 1
ATOM 5039 N N . ALA A 1 651 ? 10.050 -4.990 7.629 1.00 88.00 651 ALA A N 1
ATOM 5040 C CA . ALA A 1 651 ? 9.623 -4.013 6.644 1.00 88.00 651 ALA A CA 1
ATOM 5041 C C . ALA A 1 651 ? 8.981 -2.785 7.314 1.00 88.00 651 ALA A C 1
ATOM 5043 O O . ALA A 1 651 ? 9.306 -1.653 6.961 1.00 88.00 651 ALA A O 1
ATOM 5044 N N . VAL A 1 652 ? 8.125 -3.010 8.318 1.00 84.44 652 VAL A N 1
ATOM 5045 C CA . VAL A 1 652 ? 7.442 -1.959 9.087 1.00 84.44 652 VAL A CA 1
ATOM 5046 C C . VAL A 1 652 ? 8.412 -1.145 9.944 1.00 84.44 652 VAL A C 1
ATOM 5048 O O . VAL A 1 652 ? 8.283 0.073 10.036 1.00 84.44 652 VAL A O 1
ATOM 5051 N N . TRP A 1 653 ? 9.377 -1.784 10.601 1.00 79.69 653 TRP A N 1
ATOM 5052 C CA . TRP A 1 653 ? 10.209 -1.112 11.602 1.00 79.69 653 TRP A CA 1
ATOM 5053 C C . TRP A 1 653 ? 11.510 -0.506 11.067 1.00 79.69 653 TRP A C 1
ATOM 5055 O O . TRP A 1 653 ? 12.142 0.266 11.792 1.00 79.69 653 TRP A O 1
ATOM 5065 N N . PHE A 1 654 ? 11.924 -0.824 9.840 1.00 72.81 654 PHE A N 1
ATOM 5066 C CA . PHE A 1 654 ? 13.127 -0.239 9.238 1.00 72.81 654 PHE A CA 1
ATOM 5067 C C . PHE A 1 654 ? 12.935 1.174 8.709 1.00 72.81 654 PHE A C 1
ATOM 5069 O O . PHE A 1 654 ? 13.862 1.983 8.744 1.00 72.81 654 PHE A O 1
ATOM 5076 N N . ASN A 1 655 ? 11.750 1.452 8.189 1.00 64.81 655 ASN A N 1
ATOM 5077 C CA . ASN A 1 655 ? 11.595 2.523 7.222 1.00 64.81 655 ASN A CA 1
ATOM 5078 C C . ASN A 1 655 ? 10.934 3.783 7.783 1.00 64.81 655 ASN A C 1
ATOM 5080 O O . ASN A 1 655 ? 10.842 4.822 7.143 1.00 64.81 655 ASN A O 1
ATOM 5084 N N . GLU A 1 656 ? 10.428 3.674 8.996 1.00 66.12 656 GLU A N 1
ATOM 5085 C CA . GLU A 1 656 ? 9.344 4.508 9.454 1.00 66.12 656 GLU A CA 1
ATOM 5086 C C . GLU A 1 656 ? 9.815 5.513 10.513 1.00 66.12 656 GLU A C 1
ATOM 5088 O O . GLU A 1 656 ? 10.526 5.169 11.462 1.00 66.12 656 GLU A O 1
ATOM 5093 N N . PHE A 1 657 ? 9.446 6.789 10.342 1.00 58.84 657 PHE A N 1
ATOM 5094 C CA . PHE A 1 657 ? 9.811 7.850 11.282 1.00 58.84 657 PHE A CA 1
ATOM 5095 C C . PHE A 1 657 ? 8.783 7.955 12.423 1.00 58.84 657 PHE A C 1
ATOM 5097 O O . PHE A 1 657 ? 7.584 7.743 12.225 1.00 58.84 657 PHE A O 1
ATOM 5104 N N . ARG A 1 658 ? 9.256 8.370 13.613 1.00 59.06 658 ARG A N 1
ATOM 5105 C CA . ARG A 1 658 ? 8.447 8.647 14.825 1.00 59.06 658 ARG A CA 1
ATOM 5106 C C . ARG A 1 658 ? 7.708 7.402 15.351 1.00 59.06 658 ARG A C 1
ATOM 5108 O O . ARG A 1 658 ? 6.513 7.219 15.166 1.00 59.06 658 ARG A O 1
ATOM 5115 N N . ASN A 1 659 ? 8.422 6.539 16.066 1.00 59.88 659 ASN A N 1
ATOM 5116 C CA . ASN A 1 659 ? 8.022 5.148 16.321 1.00 59.88 659 ASN A CA 1
ATOM 5117 C C . ASN A 1 659 ? 7.017 4.883 17.464 1.00 59.88 659 ASN A C 1
ATOM 5119 O O . ASN A 1 659 ? 6.967 3.773 17.972 1.00 59.88 659 ASN A O 1
ATOM 5123 N N . SER A 1 660 ? 6.136 5.816 17.842 1.00 66.19 660 SER A N 1
ATOM 5124 C CA . SER A 1 660 ? 5.120 5.574 18.897 1.00 66.19 660 SER A CA 1
ATOM 5125 C C . SER A 1 660 ? 3.935 4.671 18.481 1.00 66.19 660 SER A C 1
ATOM 5127 O O . SER A 1 660 ? 2.846 4.751 19.062 1.00 66.19 660 SER A O 1
ATOM 5129 N N . GLY A 1 661 ? 4.122 3.841 17.451 1.00 72.19 661 GLY A N 1
ATOM 5130 C CA . GLY A 1 661 ? 3.083 3.025 16.832 1.00 72.19 661 GLY A CA 1
ATOM 5131 C C . GLY A 1 661 ? 3.007 1.597 17.374 1.00 72.19 661 GLY A C 1
ATOM 5132 O O . GLY A 1 661 ? 3.880 1.149 18.112 1.00 72.19 661 GLY A O 1
ATOM 5133 N N . ILE A 1 662 ? 1.940 0.887 17.006 1.00 80.75 662 ILE A N 1
ATOM 5134 C CA . ILE A 1 662 ? 1.721 -0.529 17.345 1.00 80.75 662 ILE A CA 1
ATOM 5135 C C . ILE A 1 662 ? 1.564 -1.326 16.053 1.00 80.75 662 ILE A C 1
ATOM 5137 O O . ILE A 1 662 ? 0.918 -0.849 15.120 1.00 80.75 662 ILE A O 1
ATOM 5141 N N . PHE A 1 663 ? 2.113 -2.541 16.028 1.00 87.62 663 PHE A N 1
ATOM 5142 C CA . PHE A 1 663 ? 1.899 -3.527 14.974 1.00 87.62 663 PHE A CA 1
ATOM 5143 C C . PHE A 1 663 ? 1.115 -4.727 15.528 1.00 87.62 663 PHE A C 1
ATOM 5145 O O . PHE A 1 663 ? 1.594 -5.471 16.384 1.00 87.62 663 PHE A O 1
ATOM 5152 N N . TYR A 1 664 ? -0.116 -4.890 15.051 1.00 88.88 664 TYR A N 1
ATOM 5153 C CA . TYR A 1 664 ? -0.961 -6.053 15.293 1.00 88.88 664 TYR A CA 1
ATOM 5154 C C . TYR A 1 664 ? -0.757 -7.048 14.163 1.00 88.88 664 TYR A C 1
ATOM 5156 O O . TYR A 1 664 ? -0.834 -6.679 12.992 1.00 88.88 664 TYR A O 1
ATOM 5164 N N . GLY A 1 665 ? -0.549 -8.303 14.516 1.00 92.94 665 GLY A N 1
ATOM 5165 C CA . GLY A 1 665 ? -0.229 -9.356 13.576 1.00 92.94 665 GLY A CA 1
ATOM 5166 C C . GLY A 1 665 ? 1.090 -10.031 13.905 1.00 92.94 665 GLY A C 1
ATOM 5167 O O . GLY A 1 665 ? 1.813 -9.673 14.838 1.00 92.94 665 GLY A O 1
ATOM 5168 N N . ASP A 1 666 ? 1.379 -11.043 13.109 1.00 95.38 666 ASP A N 1
ATOM 5169 C CA . ASP A 1 666 ? 2.595 -11.823 13.209 1.00 95.38 666 ASP A CA 1
ATOM 5170 C C . ASP A 1 666 ? 3.774 -11.075 12.552 1.00 95.38 666 ASP A C 1
ATOM 5172 O O . ASP A 1 666 ? 3.739 -10.823 11.342 1.00 95.38 666 ASP A O 1
ATOM 5176 N N . PRO A 1 667 ? 4.835 -10.718 13.302 1.00 94.69 667 PRO A N 1
ATOM 5177 C CA . PRO A 1 667 ? 5.952 -9.949 12.752 1.00 94.69 667 PRO A CA 1
ATOM 5178 C C . PRO A 1 667 ? 6.830 -10.747 11.796 1.00 94.69 667 PRO A C 1
ATOM 5180 O O . PRO A 1 667 ? 7.593 -10.144 11.043 1.00 94.69 667 PRO A O 1
ATOM 5183 N N . VAL A 1 668 ? 6.714 -12.074 11.783 1.00 95.12 668 VAL A N 1
ATOM 5184 C CA . VAL A 1 668 ? 7.497 -12.940 10.898 1.00 95.12 668 VAL A CA 1
ATOM 5185 C C . VAL A 1 668 ? 6.735 -13.322 9.628 1.00 95.12 668 VAL A C 1
ATOM 5187 O O . VAL A 1 668 ? 7.245 -14.104 8.826 1.00 95.12 668 VAL A O 1
ATOM 5190 N N . TYR A 1 669 ? 5.541 -12.756 9.423 1.00 96.50 669 TYR A N 1
ATOM 5191 C CA . TYR A 1 669 ? 4.735 -12.949 8.222 1.00 96.50 669 TYR A CA 1
ATOM 5192 C C . TYR A 1 669 ? 5.520 -12.591 6.950 1.00 96.50 669 TYR A C 1
ATOM 5194 O O . TYR A 1 669 ? 5.891 -11.434 6.746 1.00 96.50 669 TYR A O 1
ATOM 5202 N N . SER A 1 670 ? 5.783 -13.587 6.096 1.00 94.50 670 SER A N 1
ATOM 5203 C CA . SER A 1 670 ? 6.603 -13.427 4.881 1.00 94.50 670 SER A CA 1
ATOM 5204 C C . SER A 1 670 ? 6.186 -14.414 3.773 1.00 94.50 670 SER A C 1
ATOM 5206 O O . SER A 1 670 ? 6.803 -15.476 3.592 1.00 94.50 670 SER A O 1
ATOM 5208 N N . PRO A 1 671 ? 5.109 -14.110 3.028 1.00 95.19 671 PRO A N 1
ATOM 5209 C CA . PRO A 1 671 ? 4.575 -14.991 1.996 1.00 95.19 671 PRO A CA 1
ATOM 5210 C C . PRO A 1 671 ? 5.260 -14.811 0.636 1.00 95.19 671 PRO A C 1
ATOM 5212 O O . PRO A 1 671 ? 5.138 -15.694 -0.206 1.00 95.19 671 PRO A O 1
ATOM 5215 N N . MET A 1 672 ? 5.946 -13.693 0.382 1.00 94.69 672 MET A N 1
ATOM 5216 C CA . MET A 1 672 ? 6.436 -13.351 -0.954 1.00 94.69 672 MET A CA 1
ATOM 5217 C C . MET A 1 672 ? 7.853 -12.785 -0.945 1.00 94.69 672 MET A C 1
ATOM 5219 O O . MET A 1 672 ? 8.277 -12.178 0.030 1.00 94.69 672 MET A O 1
ATOM 5223 N N . SER A 1 673 ? 8.571 -12.987 -2.046 1.00 94.31 673 SER A N 1
ATOM 5224 C CA . SER A 1 673 ? 9.868 -12.378 -2.325 1.00 94.31 673 SER A CA 1
ATOM 5225 C C . SER A 1 673 ? 10.053 -12.295 -3.838 1.00 94.31 673 SER A C 1
ATOM 5227 O O . SER A 1 673 ? 10.438 -13.271 -4.486 1.00 94.31 673 SER A O 1
ATOM 5229 N N . VAL A 1 674 ? 9.739 -11.130 -4.400 1.00 95.19 674 VAL A N 1
ATOM 5230 C CA . VAL A 1 674 ? 9.952 -10.790 -5.810 1.00 95.19 674 VAL A CA 1
ATOM 5231 C C . VAL A 1 674 ? 10.970 -9.668 -5.861 1.00 95.19 674 VAL A C 1
ATOM 5233 O O . VAL A 1 674 ? 10.653 -8.536 -5.503 1.00 95.19 674 VAL A O 1
ATOM 5236 N N . LYS A 1 675 ? 12.211 -9.993 -6.233 1.00 93.69 675 LYS A N 1
ATOM 5237 C CA . LYS A 1 675 ? 13.279 -8.997 -6.348 1.00 93.69 675 LYS A CA 1
ATOM 5238 C C . LYS A 1 675 ? 14.389 -9.414 -7.298 1.00 93.69 675 LYS A C 1
ATOM 5240 O O . LYS A 1 675 ? 14.670 -10.606 -7.409 1.00 93.69 675 LYS A O 1
ATOM 5245 N N . PHE A 1 676 ? 15.076 -8.451 -7.894 1.00 93.56 676 PHE A N 1
ATOM 5246 C CA . PHE A 1 676 ? 16.407 -8.681 -8.452 1.00 93.56 676 PHE A CA 1
ATOM 5247 C C . PHE A 1 676 ? 17.480 -8.742 -7.355 1.00 93.56 676 PHE A C 1
ATOM 5249 O O . PHE A 1 676 ? 17.383 -8.064 -6.328 1.00 93.56 676 PHE A O 1
ATOM 5256 N N . ASP A 1 677 ? 18.534 -9.521 -7.596 1.00 91.19 677 ASP A N 1
ATOM 5257 C CA . ASP A 1 677 ? 19.776 -9.435 -6.823 1.00 91.19 677 ASP A CA 1
ATOM 5258 C C . ASP A 1 677 ? 20.709 -8.365 -7.403 1.00 91.19 677 ASP A C 1
ATOM 5260 O O . ASP A 1 677 ? 20.585 -7.974 -8.565 1.00 91.19 677 ASP A O 1
ATOM 5264 N N . TYR A 1 678 ? 21.687 -7.908 -6.615 1.00 88.31 678 TYR A N 1
ATOM 5265 C CA . TYR A 1 678 ? 22.729 -7.024 -7.136 1.00 88.31 678 TYR A CA 1
ATOM 5266 C C . TYR A 1 678 ? 23.512 -7.679 -8.270 1.00 88.31 678 TYR A C 1
ATOM 5268 O O . TYR A 1 678 ? 23.811 -8.874 -8.243 1.00 88.31 678 TYR A O 1
ATOM 5276 N N . LEU A 1 679 ? 23.919 -6.854 -9.238 1.00 87.88 679 LEU A N 1
ATOM 5277 C CA . LEU A 1 679 ? 24.827 -7.312 -10.273 1.00 87.88 679 LEU A CA 1
ATOM 5278 C C . LEU A 1 679 ? 26.232 -7.435 -9.667 1.00 87.88 679 LEU A C 1
ATOM 5280 O O . LEU A 1 679 ? 26.617 -6.615 -8.832 1.00 87.88 679 LEU A O 1
ATOM 5284 N N . PRO A 1 680 ? 27.045 -8.406 -10.111 1.00 83.38 680 PRO A N 1
ATOM 5285 C CA . PRO A 1 680 ? 28.395 -8.597 -9.580 1.00 83.38 680 PRO A CA 1
ATOM 5286 C C . PRO A 1 680 ? 29.363 -7.452 -9.938 1.00 83.38 680 PRO A C 1
ATOM 5288 O O . PRO A 1 680 ? 30.462 -7.378 -9.389 1.00 83.38 680 PRO A O 1
ATOM 5291 N N . ASN A 1 681 ? 28.985 -6.563 -10.862 1.00 83.69 681 ASN A N 1
ATOM 5292 C CA . ASN A 1 681 ? 29.827 -5.474 -11.349 1.00 83.69 681 ASN A CA 1
ATOM 5293 C C . ASN A 1 681 ? 29.529 -4.138 -10.635 1.00 83.69 681 ASN A C 1
ATOM 5295 O O . ASN A 1 681 ? 28.361 -3.780 -10.485 1.00 83.69 681 ASN A O 1
ATOM 5299 N N . PRO A 1 682 ? 30.556 -3.327 -10.300 1.00 79.62 682 PRO A N 1
ATOM 5300 C CA . PRO A 1 682 ? 30.370 -2.027 -9.655 1.00 79.62 682 PRO A CA 1
ATOM 5301 C C . PRO A 1 682 ? 29.483 -1.054 -10.444 1.00 79.62 682 PRO A C 1
ATOM 5303 O O . PRO A 1 682 ? 29.693 -0.837 -11.641 1.00 79.62 682 PRO A O 1
ATOM 5306 N N . GLY A 1 683 ? 28.554 -0.395 -9.745 1.00 76.69 683 GLY A N 1
ATOM 5307 C CA . GLY A 1 683 ? 27.667 0.621 -10.322 1.00 76.69 683 GLY A CA 1
ATOM 5308 C C . GLY A 1 683 ? 26.635 0.058 -11.299 1.00 76.69 683 GLY A C 1
ATOM 5309 O O . GLY A 1 683 ? 26.317 0.732 -12.279 1.00 76.69 683 GLY A O 1
ATOM 5310 N N . ASP A 1 684 ? 26.179 -1.175 -11.051 1.00 84.88 684 ASP A N 1
ATOM 5311 C CA . ASP A 1 684 ? 25.103 -1.855 -11.781 1.00 84.88 684 ASP A CA 1
ATOM 5312 C C . ASP A 1 684 ? 25.374 -1.980 -13.290 1.00 84.88 684 ASP A C 1
ATOM 5314 O O . ASP A 1 684 ? 24.503 -1.788 -14.142 1.00 84.88 684 ASP A O 1
ATOM 5318 N N . ARG A 1 685 ? 26.637 -2.267 -13.636 1.00 86.06 685 ARG A N 1
ATOM 5319 C CA . ARG A 1 685 ? 27.117 -2.317 -15.024 1.00 86.06 685 ARG A CA 1
ATOM 5320 C C . ARG A 1 685 ? 26.958 -3.695 -15.650 1.00 86.06 685 ARG A C 1
ATOM 5322 O O . ARG A 1 685 ? 27.435 -4.691 -15.109 1.00 86.06 685 ARG A O 1
ATOM 5329 N N . ILE A 1 686 ? 26.446 -3.733 -16.872 1.00 86.88 686 ILE A N 1
ATOM 5330 C CA . ILE A 1 686 ? 26.384 -4.939 -17.698 1.00 86.88 686 ILE A CA 1
ATOM 5331 C C . ILE A 1 686 ? 27.418 -4.815 -18.820 1.00 86.88 686 ILE A C 1
ATOM 5333 O O . ILE A 1 686 ? 27.505 -3.782 -19.482 1.00 86.88 686 ILE A O 1
ATOM 5337 N N . VAL A 1 687 ? 28.226 -5.863 -19.010 1.00 80.50 687 VAL A N 1
ATOM 5338 C CA . VAL A 1 687 ? 29.312 -5.908 -20.002 1.00 80.50 687 VAL A CA 1
ATOM 5339 C C . VAL A 1 687 ? 29.189 -7.188 -20.812 1.00 80.50 687 VAL A C 1
ATOM 5341 O O . VAL A 1 687 ? 29.274 -8.271 -20.242 1.00 80.50 687 VAL A O 1
ATOM 5344 N N . ASN A 1 688 ? 29.067 -7.063 -22.135 1.00 83.88 688 ASN A N 1
ATOM 5345 C CA . ASN A 1 688 ? 28.862 -8.172 -23.070 1.00 83.88 688 ASN A CA 1
ATOM 5346 C C . ASN A 1 688 ? 27.645 -9.031 -22.712 1.00 83.88 688 ASN A C 1
ATOM 5348 O O . ASN A 1 688 ? 26.565 -8.769 -23.210 1.00 83.88 688 ASN A O 1
ATOM 5352 N N . SER A 1 689 ? 27.810 -10.016 -21.833 1.00 88.00 689 SER A N 1
ATOM 5353 C CA . SER A 1 689 ? 26.765 -10.922 -21.375 1.00 88.00 689 SER A CA 1
ATOM 5354 C C . SER A 1 689 ? 26.870 -11.137 -19.868 1.00 88.00 689 SER A C 1
ATOM 5356 O O . SER A 1 689 ? 27.983 -11.296 -19.359 1.00 88.00 689 SER A O 1
ATOM 5358 N N . MET A 1 690 ? 25.746 -11.196 -19.157 1.00 89.88 690 MET A N 1
ATOM 5359 C CA . MET A 1 690 ? 25.725 -11.331 -17.697 1.00 89.88 690 MET A CA 1
ATOM 5360 C C . MET A 1 690 ? 24.583 -12.221 -17.212 1.00 89.88 690 MET A C 1
ATOM 5362 O O . MET A 1 690 ? 23.469 -12.135 -17.723 1.00 89.88 690 MET A O 1
ATOM 5366 N N . ASP A 1 691 ? 24.855 -13.021 -16.182 1.00 93.31 691 ASP A N 1
ATOM 5367 C CA . ASP A 1 691 ? 23.819 -13.757 -15.463 1.00 93.31 691 ASP A CA 1
ATOM 5368 C C . ASP A 1 691 ? 23.010 -12.806 -14.581 1.00 93.31 691 ASP A C 1
ATOM 5370 O O . ASP A 1 691 ? 23.557 -12.104 -13.730 1.00 93.31 691 ASP A O 1
ATOM 5374 N N . ILE A 1 692 ? 21.698 -12.802 -14.789 1.00 94.81 692 ILE A N 1
ATOM 5375 C CA . ILE A 1 692 ? 20.733 -12.094 -13.955 1.00 94.81 692 ILE A CA 1
ATOM 5376 C C . ILE A 1 692 ? 20.182 -13.087 -12.934 1.00 94.81 692 ILE A C 1
ATOM 5378 O O . ILE A 1 692 ? 19.783 -14.195 -13.302 1.00 94.81 692 ILE A O 1
ATOM 5382 N N . SER A 1 693 ? 20.141 -12.706 -11.660 1.00 94.50 693 SER A N 1
ATOM 5383 C CA . SER A 1 693 ? 19.556 -13.511 -10.585 1.00 94.50 693 SER A CA 1
ATOM 5384 C C . SER A 1 693 ? 18.551 -12.712 -9.761 1.00 94.50 693 SER A C 1
ATOM 5386 O O . SER A 1 693 ? 18.493 -11.480 -9.829 1.00 94.50 693 SER A O 1
ATOM 5388 N N . GLY A 1 694 ? 17.710 -13.431 -9.026 1.00 94.69 694 GLY A N 1
ATOM 5389 C CA . GLY A 1 694 ? 16.718 -12.831 -8.149 1.00 94.69 694 GLY A CA 1
ATOM 5390 C C . GLY A 1 694 ? 15.810 -13.851 -7.471 1.00 94.69 694 GLY A C 1
ATOM 5391 O O . GLY A 1 694 ? 15.993 -15.068 -7.571 1.00 94.69 694 GLY A O 1
ATOM 5392 N N . ASN A 1 695 ? 14.787 -13.329 -6.801 1.00 95.25 695 ASN A N 1
ATOM 5393 C CA . ASN A 1 695 ? 13.758 -14.082 -6.095 1.00 95.25 695 ASN A CA 1
ATOM 5394 C C . ASN A 1 695 ? 12.430 -14.000 -6.852 1.00 95.25 695 ASN A C 1
ATOM 5396 O O . ASN A 1 695 ? 12.068 -12.941 -7.365 1.00 95.25 695 ASN A O 1
ATOM 5400 N N . THR A 1 696 ? 11.692 -15.110 -6.907 1.00 96.31 696 THR A N 1
ATOM 5401 C CA . THR A 1 696 ? 10.417 -15.204 -7.649 1.00 96.31 696 THR A CA 1
ATOM 5402 C C . THR A 1 696 ? 9.339 -15.966 -6.868 1.00 96.31 696 THR A C 1
ATOM 5404 O O . THR A 1 696 ? 8.620 -16.813 -7.408 1.00 96.31 696 THR A O 1
ATOM 5407 N N . VAL A 1 697 ? 9.250 -15.698 -5.565 1.00 95.44 697 VAL A N 1
ATOM 5408 C CA . VAL A 1 697 ? 8.400 -16.435 -4.620 1.00 95.44 697 VAL A CA 1
ATOM 5409 C C . VAL A 1 697 ? 7.109 -15.671 -4.329 1.00 95.44 697 VAL A C 1
ATOM 5411 O O . VAL A 1 697 ? 7.144 -14.494 -3.979 1.00 95.44 697 VAL A O 1
ATOM 5414 N N . ASN A 1 698 ? 5.975 -16.366 -4.391 1.00 96.12 698 ASN A N 1
ATOM 5415 C CA . ASN A 1 698 ? 4.720 -15.972 -3.752 1.00 96.12 698 ASN A CA 1
ATOM 5416 C C . ASN A 1 698 ? 4.034 -17.253 -3.273 1.00 96.12 698 ASN A C 1
ATOM 5418 O O . ASN A 1 698 ? 3.686 -18.096 -4.090 1.00 96.12 698 ASN A O 1
ATOM 5422 N N . GLY A 1 699 ? 3.875 -17.417 -1.965 1.00 94.75 699 GLY A N 1
ATOM 5423 C CA . GLY A 1 699 ? 3.476 -18.675 -1.346 1.00 94.75 699 GLY A CA 1
ATOM 5424 C C . GLY A 1 699 ? 4.612 -19.696 -1.276 1.00 94.75 699 GLY A C 1
ATOM 5425 O O . GLY A 1 699 ? 5.527 -19.711 -2.098 1.00 94.75 699 GLY A O 1
ATOM 5426 N N . ARG A 1 700 ? 4.559 -20.551 -0.253 1.00 90.44 700 ARG A N 1
ATOM 5427 C CA . ARG A 1 700 ? 5.604 -21.543 0.044 1.00 90.44 700 ARG A CA 1
ATOM 5428 C C . ARG A 1 700 ? 5.174 -22.989 -0.192 1.00 90.44 700 ARG A C 1
ATOM 5430 O O . ARG A 1 700 ? 6.011 -23.879 -0.083 1.00 90.44 700 ARG A O 1
ATOM 5437 N N . ASP A 1 701 ? 3.900 -23.241 -0.497 1.00 93.81 701 ASP A N 1
ATOM 5438 C CA . ASP A 1 701 ? 3.418 -24.587 -0.814 1.00 93.81 701 ASP A CA 1
ATOM 5439 C C . ASP A 1 701 ? 3.383 -24.808 -2.342 1.00 93.81 701 ASP A C 1
ATOM 5441 O O . ASP A 1 701 ? 2.457 -24.332 -3.011 1.00 93.81 701 ASP A O 1
ATOM 5445 N N . PRO A 1 702 ? 4.348 -25.554 -2.917 1.00 89.62 702 PRO A N 1
ATOM 5446 C CA . PRO A 1 702 ? 4.426 -25.782 -4.360 1.00 89.62 702 PRO A CA 1
ATOM 5447 C C . PRO A 1 702 ? 3.288 -26.665 -4.898 1.00 89.62 702 PRO A C 1
ATOM 5449 O O . PRO A 1 702 ? 3.108 -26.757 -6.110 1.00 89.62 702 PRO A O 1
ATOM 5452 N N . LEU A 1 703 ? 2.507 -27.322 -4.028 1.00 92.25 703 LEU A N 1
ATOM 5453 C CA . LEU A 1 703 ? 1.294 -28.042 -4.435 1.00 92.25 703 LEU A CA 1
ATOM 5454 C C . LEU A 1 703 ? 0.110 -27.094 -4.660 1.00 92.25 703 LEU A C 1
ATOM 5456 O O . LEU A 1 703 ? -0.882 -27.485 -5.276 1.00 92.25 703 LEU A O 1
ATOM 5460 N N . ARG A 1 704 ? 0.198 -25.865 -4.145 1.00 94.25 704 ARG A N 1
ATOM 5461 C CA . ARG A 1 704 ? -0.870 -24.860 -4.198 1.00 94.25 704 ARG A CA 1
ATOM 5462 C C . ARG A 1 704 ? -0.528 -23.705 -5.117 1.00 94.25 704 ARG A C 1
ATOM 5464 O O . ARG A 1 704 ? -1.439 -23.160 -5.741 1.00 94.25 704 ARG A O 1
ATOM 5471 N N . VAL A 1 705 ? 0.748 -23.328 -5.182 1.00 96.00 705 VAL A N 1
ATOM 5472 C CA . VAL A 1 705 ? 1.200 -22.140 -5.901 1.00 96.00 705 VAL A CA 1
ATOM 5473 C C . VAL A 1 705 ? 2.278 -22.473 -6.913 1.00 96.00 705 VAL A C 1
ATOM 5475 O O . VAL A 1 705 ? 3.254 -23.157 -6.618 1.00 96.00 705 VAL A O 1
ATOM 5478 N N . THR A 1 706 ? 2.105 -21.935 -8.113 1.00 95.75 706 THR A N 1
ATOM 5479 C CA . THR A 1 706 ? 3.105 -21.966 -9.178 1.00 95.75 706 THR A CA 1
ATOM 5480 C C . THR A 1 706 ? 3.417 -20.546 -9.609 1.00 95.75 706 THR A C 1
ATOM 5482 O O . THR A 1 706 ? 2.487 -19.754 -9.778 1.00 95.75 706 THR A O 1
ATOM 5485 N N . THR A 1 707 ? 4.688 -20.237 -9.852 1.00 95.88 707 THR A N 1
ATOM 5486 C CA . THR A 1 707 ? 5.092 -18.940 -10.395 1.00 95.88 707 THR A CA 1
ATOM 5487 C C . THR A 1 707 ? 5.851 -19.098 -11.711 1.00 95.88 707 THR A C 1
ATOM 5489 O O . THR A 1 707 ? 6.556 -20.084 -11.949 1.00 95.88 707 THR A O 1
ATOM 5492 N N . ASP A 1 708 ? 5.685 -18.115 -12.583 1.00 96.81 708 ASP A N 1
ATOM 5493 C CA . ASP A 1 708 ? 6.413 -17.932 -13.833 1.00 96.81 708 ASP A CA 1
ATOM 5494 C C . ASP A 1 708 ? 7.051 -16.542 -13.815 1.00 96.81 708 ASP A C 1
ATOM 5496 O O . ASP A 1 708 ? 6.475 -15.613 -13.248 1.00 96.81 708 ASP A O 1
ATOM 5500 N N . TYR A 1 709 ? 8.224 -16.385 -14.427 1.00 97.62 709 TYR A N 1
ATOM 5501 C CA . TYR A 1 709 ? 8.899 -15.094 -14.524 1.00 97.62 709 TYR A CA 1
ATOM 5502 C C . TYR A 1 709 ? 9.235 -14.708 -15.966 1.00 97.62 709 TYR A C 1
ATOM 5504 O O . TYR A 1 709 ? 9.473 -15.566 -16.821 1.00 97.62 709 TYR A O 1
ATOM 5512 N N . ARG A 1 710 ? 9.310 -13.399 -16.216 1.00 97.44 710 ARG A N 1
ATOM 5513 C CA . ARG A 1 710 ? 9.837 -12.777 -17.439 1.00 97.44 710 ARG A CA 1
ATOM 5514 C C . ARG A 1 710 ? 10.713 -11.585 -17.067 1.00 97.44 710 ARG A C 1
ATOM 5516 O O . ARG A 1 710 ? 10.396 -10.881 -16.112 1.00 97.44 710 ARG A O 1
ATOM 5523 N N . ILE A 1 711 ? 11.779 -11.352 -17.833 1.00 97.88 711 ILE A N 1
ATOM 5524 C CA . ILE A 1 711 ? 12.603 -10.145 -17.708 1.00 97.88 711 ILE A CA 1
ATOM 5525 C C . ILE A 1 711 ? 12.508 -9.305 -18.983 1.00 97.88 711 ILE A C 1
ATOM 5527 O O . ILE A 1 711 ? 12.818 -9.774 -20.082 1.00 97.88 711 ILE A O 1
ATOM 5531 N N . ASP A 1 712 ? 12.146 -8.038 -18.822 1.00 97.06 712 ASP A N 1
ATOM 5532 C CA . ASP A 1 712 ? 12.151 -7.033 -19.886 1.00 97.06 712 ASP A CA 1
ATOM 5533 C C . ASP A 1 712 ? 13.148 -5.916 -19.579 1.00 97.06 712 ASP A C 1
ATOM 5535 O O . ASP A 1 712 ? 13.603 -5.772 -18.443 1.00 97.06 712 ASP A O 1
ATOM 5539 N N . TYR A 1 713 ? 13.458 -5.103 -20.586 1.00 96.25 713 TYR A N 1
ATOM 5540 C CA . TYR A 1 713 ? 14.271 -3.902 -20.450 1.00 96.25 713 TYR A CA 1
ATOM 5541 C C . TYR A 1 713 ? 13.679 -2.725 -21.229 1.00 96.25 713 TYR A C 1
ATOM 5543 O O . TYR A 1 713 ? 12.965 -2.911 -22.212 1.00 96.25 713 TYR A O 1
ATOM 5551 N N . CYS A 1 714 ? 14.013 -1.504 -20.836 1.00 95.19 714 CYS A N 1
ATOM 5552 C CA . CYS A 1 714 ? 13.730 -0.294 -21.604 1.00 95.19 714 CYS A CA 1
ATOM 5553 C C . CYS A 1 714 ? 14.912 0.691 -21.512 1.00 95.19 714 CYS A C 1
ATOM 5555 O O . CYS A 1 714 ? 15.637 0.670 -20.514 1.00 95.19 714 CYS A O 1
ATOM 5557 N N . PRO A 1 715 ? 15.156 1.539 -22.532 1.00 92.62 715 PRO A N 1
ATOM 5558 C CA . PRO A 1 715 ? 16.135 2.624 -22.430 1.00 92.62 715 PRO A CA 1
ATOM 5559 C C . PRO A 1 715 ? 15.706 3.691 -21.407 1.00 92.62 715 PRO A C 1
ATOM 5561 O O . PRO A 1 715 ? 14.561 4.136 -21.440 1.00 92.62 715 PRO A O 1
ATOM 5564 N N . GLY A 1 716 ? 16.637 4.149 -20.565 1.00 88.62 716 GLY A N 1
ATOM 5565 C CA . GLY A 1 716 ? 16.398 5.096 -19.466 1.00 88.62 716 GLY A CA 1
ATOM 5566 C C . GLY A 1 716 ? 16.452 4.441 -18.082 1.00 88.62 716 GLY A C 1
ATOM 5567 O O . GLY A 1 716 ? 16.472 3.220 -17.967 1.00 88.62 716 GLY A O 1
ATOM 5568 N N . ASP A 1 717 ? 16.487 5.248 -17.026 1.00 83.25 717 ASP A N 1
ATOM 5569 C CA . ASP A 1 717 ? 16.611 4.835 -15.617 1.00 83.25 717 ASP A CA 1
ATOM 5570 C C . ASP A 1 717 ? 15.296 4.930 -14.815 1.00 83.25 717 ASP A C 1
ATOM 5572 O O . ASP A 1 717 ? 15.273 4.624 -13.623 1.00 83.25 717 ASP A O 1
ATOM 5576 N N . ASP A 1 718 ? 14.194 5.316 -15.467 1.00 83.06 718 ASP A N 1
ATOM 5577 C CA . ASP A 1 718 ? 12.877 5.472 -14.849 1.00 83.06 718 ASP A CA 1
ATOM 5578 C C . ASP A 1 718 ? 11.847 4.513 -15.471 1.00 83.06 718 ASP A C 1
ATOM 5580 O O . ASP A 1 718 ? 11.361 4.724 -16.588 1.00 83.06 718 ASP A O 1
ATOM 5584 N N . PHE A 1 719 ? 11.466 3.468 -14.726 1.00 83.75 719 PHE A N 1
ATOM 5585 C CA . PHE A 1 719 ? 10.485 2.483 -15.190 1.00 83.75 719 PHE A CA 1
ATOM 5586 C C . PHE A 1 719 ? 9.108 3.094 -15.471 1.00 83.75 719 PHE A C 1
ATOM 5588 O O . PHE A 1 719 ? 8.392 2.597 -16.341 1.00 83.75 719 PHE A O 1
ATOM 5595 N N . PHE A 1 720 ? 8.727 4.168 -14.768 1.00 79.88 720 PHE A N 1
ATOM 5596 C CA . PHE A 1 720 ? 7.414 4.788 -14.942 1.00 79.88 720 PHE A CA 1
ATOM 5597 C C . PHE A 1 720 ? 7.296 5.431 -16.327 1.00 79.88 720 PHE A C 1
ATOM 5599 O O . PHE A 1 720 ? 6.251 5.340 -16.977 1.00 79.88 720 PHE A O 1
ATOM 5606 N N . VAL A 1 721 ? 8.391 6.015 -16.827 1.00 81.75 721 VAL A N 1
ATOM 5607 C CA . VAL A 1 721 ? 8.478 6.502 -18.211 1.00 81.75 721 VAL A CA 1
ATOM 5608 C C . VAL A 1 721 ? 8.293 5.343 -19.193 1.00 81.75 721 VAL A C 1
ATOM 5610 O O . VAL A 1 721 ? 7.596 5.497 -20.198 1.00 81.75 721 VAL A O 1
ATOM 5613 N N . CYS A 1 722 ? 8.860 4.175 -18.888 1.00 84.88 722 CYS A N 1
ATOM 5614 C CA . CYS A 1 722 ? 8.748 2.992 -19.736 1.00 84.88 722 CYS A CA 1
ATOM 5615 C C . CYS A 1 722 ? 7.332 2.410 -19.786 1.00 84.88 722 CYS A C 1
ATOM 5617 O O . CYS A 1 722 ? 6.847 2.091 -20.876 1.00 84.88 722 CYS A O 1
ATOM 5619 N N . ASP A 1 723 ? 6.646 2.321 -18.644 1.00 83.31 723 ASP A N 1
ATOM 5620 C CA . ASP A 1 723 ? 5.243 1.898 -18.581 1.00 83.31 723 ASP A CA 1
ATOM 5621 C C . ASP A 1 723 ? 4.339 2.869 -19.354 1.00 83.31 723 ASP A C 1
ATOM 5623 O O . ASP A 1 723 ? 3.537 2.437 -20.184 1.00 83.31 723 ASP A O 1
ATOM 5627 N N . GLN A 1 724 ? 4.519 4.184 -19.171 1.00 78.25 724 GLN A N 1
ATOM 5628 C CA . GLN A 1 724 ? 3.708 5.199 -19.853 1.00 78.25 724 GLN A CA 1
ATOM 5629 C C . GLN A 1 724 ? 3.890 5.172 -21.378 1.00 78.25 724 GLN A C 1
ATOM 5631 O O . GLN A 1 724 ? 2.931 5.361 -22.128 1.00 78.25 724 GLN A O 1
ATOM 5636 N N . GLN A 1 725 ? 5.122 4.968 -21.845 1.00 84.69 725 GLN A N 1
ATOM 5637 C CA . GLN A 1 725 ? 5.445 4.926 -23.273 1.00 84.69 725 GLN A CA 1
ATOM 5638 C C . GLN A 1 725 ? 5.239 3.543 -23.896 1.00 84.69 725 GLN A C 1
ATOM 5640 O O . GLN A 1 725 ? 5.409 3.405 -25.108 1.00 84.69 725 GLN A O 1
ATOM 5645 N N . GLN A 1 726 ? 4.902 2.530 -23.090 1.00 86.69 726 GLN A N 1
ATOM 5646 C CA . GLN A 1 726 ? 4.834 1.127 -23.504 1.00 86.69 726 GLN A CA 1
ATOM 5647 C C . GLN A 1 726 ? 6.110 0.681 -24.243 1.00 86.69 726 GLN A C 1
ATOM 5649 O O . GLN A 1 726 ? 6.053 -0.003 -25.264 1.00 86.69 726 GLN A O 1
ATOM 5654 N N . SER A 1 727 ? 7.275 1.096 -23.740 1.00 91.94 727 SER A N 1
ATOM 5655 C CA . SER A 1 727 ? 8.569 0.946 -24.424 1.00 91.94 727 SER A CA 1
ATOM 5656 C C . SER A 1 727 ? 9.377 -0.280 -23.985 1.00 91.94 727 SER A C 1
ATOM 5658 O O . SER A 1 727 ? 10.535 -0.427 -24.378 1.00 91.94 727 SER A O 1
ATOM 5660 N N . TRP A 1 728 ? 8.781 -1.168 -23.187 1.00 94.06 728 TRP A N 1
ATOM 5661 C CA . TRP A 1 728 ? 9.413 -2.406 -22.736 1.00 94.06 728 TRP A CA 1
ATOM 5662 C C . TRP A 1 728 ? 9.742 -3.343 -23.901 1.00 94.06 728 TRP A C 1
ATOM 5664 O O . TRP A 1 728 ? 8.883 -3.703 -24.707 1.00 94.06 728 TRP A O 1
ATOM 5674 N N . LEU A 1 729 ? 10.994 -3.785 -23.943 1.00 95.88 729 LEU A N 1
ATOM 5675 C CA . LEU A 1 729 ? 11.539 -4.746 -24.888 1.00 95.88 729 LEU A CA 1
ATOM 5676 C C . LEU A 1 729 ? 11.919 -6.028 -24.147 1.00 95.88 729 LEU A C 1
ATOM 5678 O O . LEU A 1 729 ? 12.428 -6.003 -23.031 1.00 95.88 729 LEU A O 1
ATOM 5682 N N . SER A 1 730 ? 11.697 -7.171 -24.783 1.00 95.31 730 SER A N 1
ATOM 5683 C CA . SER A 1 730 ? 12.030 -8.466 -24.189 1.00 95.31 730 SER A CA 1
ATOM 5684 C C . SER A 1 730 ? 13.545 -8.679 -24.155 1.00 95.31 730 SER A C 1
ATOM 5686 O O . SER A 1 730 ? 14.210 -8.544 -25.184 1.00 95.31 730 SER A O 1
ATOM 5688 N N . THR A 1 731 ? 14.080 -9.115 -23.010 1.00 95.38 731 THR A N 1
ATOM 5689 C CA . THR A 1 731 ? 15.455 -9.654 -22.936 1.00 95.38 731 THR A CA 1
ATOM 5690 C C . THR A 1 731 ? 15.559 -11.063 -23.533 1.00 95.38 731 THR A C 1
ATOM 5692 O O . THR A 1 731 ? 16.650 -11.523 -23.856 1.00 95.38 731 THR A O 1
ATOM 5695 N N . GLY A 1 732 ? 14.422 -11.757 -23.680 1.00 94.69 732 GLY A N 1
ATOM 5696 C CA . GLY A 1 732 ? 14.337 -13.174 -24.044 1.00 94.69 732 GLY A CA 1
ATOM 5697 C C . GLY A 1 732 ? 14.371 -14.123 -22.840 1.00 94.69 732 GLY A C 1
ATOM 5698 O O . GLY A 1 732 ? 14.140 -15.319 -23.010 1.00 94.69 732 GLY A O 1
ATOM 5699 N N . LEU A 1 733 ? 14.610 -13.611 -21.629 1.00 96.88 733 LEU A N 1
ATOM 5700 C CA . LEU A 1 733 ? 14.662 -14.411 -20.410 1.00 96.88 733 LEU A CA 1
ATOM 5701 C C . LEU A 1 733 ? 13.264 -14.613 -19.816 1.00 96.88 733 LEU A C 1
ATOM 5703 O O . LEU A 1 733 ? 12.551 -13.656 -19.504 1.00 96.88 733 LEU A O 1
ATOM 5707 N N . SER A 1 734 ? 12.879 -15.875 -19.644 1.00 97.06 734 SER A N 1
ATOM 5708 C CA . SER A 1 734 ? 11.655 -16.290 -18.954 1.00 97.06 734 SER A CA 1
ATOM 5709 C C . SER A 1 734 ? 11.786 -17.727 -18.454 1.00 97.06 734 SER A C 1
ATOM 5711 O O . SER A 1 734 ? 12.609 -18.489 -18.968 1.00 97.06 734 SER A O 1
ATOM 5713 N N . GLY A 1 735 ? 10.985 -18.112 -17.463 1.00 96.44 735 GLY A N 1
ATOM 5714 C CA . GLY A 1 735 ? 11.040 -19.462 -16.908 1.00 96.44 735 GLY A CA 1
ATOM 5715 C C . GLY A 1 735 ? 10.092 -19.691 -15.737 1.00 96.44 735 GLY A C 1
ATOM 5716 O O . GLY A 1 735 ? 9.282 -18.832 -15.395 1.00 96.44 735 GLY A O 1
ATOM 5717 N N . LYS A 1 736 ? 10.212 -20.868 -15.114 1.00 95.38 736 LYS A N 1
ATOM 5718 C CA . LYS A 1 736 ? 9.500 -21.202 -13.874 1.00 95.38 736 LYS A CA 1
ATOM 5719 C C . LYS A 1 736 ? 10.199 -20.554 -12.682 1.00 95.38 736 LYS A C 1
ATOM 5721 O O . LYS A 1 736 ? 11.423 -20.600 -12.586 1.00 95.38 736 LYS A O 1
ATOM 5726 N N . GLY A 1 737 ? 9.419 -19.935 -11.807 1.00 91.25 737 GLY A N 1
ATOM 5727 C CA . GLY A 1 737 ? 9.901 -19.306 -10.584 1.00 91.25 737 GLY A CA 1
ATOM 5728 C C . GLY A 1 737 ? 9.704 -20.177 -9.345 1.00 91.25 737 GLY A C 1
ATOM 5729 O O . GLY A 1 737 ? 9.560 -21.397 -9.429 1.00 91.25 737 GLY A O 1
ATOM 5730 N N . GLY A 1 738 ? 9.667 -19.517 -8.189 1.00 91.56 738 GLY A N 1
ATOM 5731 C CA . GLY A 1 738 ? 9.241 -20.103 -6.918 1.00 91.56 738 GLY A CA 1
ATOM 5732 C C . GLY A 1 738 ? 10.385 -20.342 -5.944 1.00 91.56 738 GLY A C 1
ATOM 5733 O O . GLY A 1 738 ? 10.172 -20.949 -4.899 1.00 91.56 738 GLY A O 1
ATOM 5734 N N . LEU A 1 739 ? 11.586 -19.855 -6.263 1.00 90.81 739 LEU A N 1
ATOM 5735 C CA . LEU A 1 739 ? 12.769 -19.967 -5.416 1.00 90.81 739 LEU A CA 1
ATOM 5736 C C . LEU A 1 739 ? 13.417 -18.597 -5.185 1.00 90.81 739 LEU A C 1
ATOM 5738 O O . LEU A 1 739 ? 13.222 -17.641 -5.945 1.00 90.81 739 LEU A O 1
ATOM 5742 N N . THR A 1 740 ? 14.198 -18.524 -4.113 1.00 91.62 740 THR A N 1
ATOM 5743 C CA . THR A 1 740 ? 15.050 -17.385 -3.759 1.00 91.62 740 THR A CA 1
ATOM 5744 C C . THR A 1 740 ? 16.481 -17.604 -4.250 1.00 91.62 740 THR A C 1
ATOM 5746 O O . THR A 1 740 ? 16.994 -18.717 -4.146 1.00 91.62 740 THR A O 1
ATOM 5749 N N . GLY A 1 741 ? 17.142 -16.547 -4.721 1.00 89.56 741 GLY A N 1
ATOM 5750 C CA . GLY A 1 741 ? 18.545 -16.534 -5.133 1.00 89.56 741 GLY A CA 1
ATOM 5751 C C . GLY A 1 741 ? 18.808 -17.360 -6.388 1.00 89.56 741 GLY A C 1
ATOM 5752 O O . GLY A 1 741 ? 19.884 -17.938 -6.530 1.00 89.56 741 GLY A O 1
ATOM 5753 N N . GLN A 1 742 ? 17.815 -17.489 -7.271 1.00 92.19 742 GLN A N 1
ATOM 5754 C CA . GLN A 1 742 ? 17.937 -18.309 -8.472 1.00 92.19 742 GLN A CA 1
ATOM 5755 C C . GLN A 1 742 ? 18.515 -17.502 -9.642 1.00 92.19 742 GLN A C 1
ATOM 5757 O O . GLN A 1 742 ? 18.173 -16.336 -9.840 1.00 92.19 742 GLN A O 1
ATOM 5762 N N . THR A 1 743 ? 19.352 -18.139 -10.465 1.00 95.38 743 THR A N 1
ATOM 5763 C CA . THR A 1 743 ? 19.764 -17.588 -11.764 1.00 95.38 743 THR A CA 1
ATOM 5764 C C . THR A 1 743 ? 18.568 -17.594 -12.716 1.00 95.38 743 THR A C 1
ATOM 5766 O O . THR A 1 743 ? 18.029 -18.649 -13.041 1.00 95.38 743 THR A O 1
ATOM 5769 N N . LEU A 1 744 ? 18.163 -16.412 -13.173 1.00 95.75 744 LEU A N 1
ATOM 5770 C CA . LEU A 1 744 ? 17.020 -16.186 -14.061 1.00 95.75 744 LEU A CA 1
ATOM 5771 C C . LEU A 1 744 ? 17.402 -16.272 -15.548 1.00 95.75 744 LEU A C 1
ATOM 5773 O O . LEU A 1 744 ? 16.529 -16.429 -16.405 1.00 95.75 744 LEU A O 1
ATOM 5777 N N . GLY A 1 745 ? 18.699 -16.208 -15.852 1.00 94.94 745 GLY A N 1
ATOM 5778 C CA . GLY A 1 745 ? 19.270 -16.455 -17.174 1.00 94.94 745 GLY A CA 1
ATOM 5779 C C . GLY A 1 745 ? 20.407 -15.497 -17.521 1.00 94.94 745 GLY A C 1
ATOM 5780 O O . GLY A 1 745 ? 20.680 -14.552 -16.786 1.00 94.94 745 GLY A O 1
ATOM 5781 N N . ASN A 1 746 ? 21.069 -15.752 -18.650 1.00 94.94 746 ASN A N 1
ATOM 5782 C CA . ASN A 1 746 ? 22.179 -14.944 -19.150 1.00 94.94 746 ASN A CA 1
ATOM 5783 C C . ASN A 1 746 ? 21.686 -13.950 -20.210 1.00 94.94 746 ASN A C 1
ATOM 5785 O O . ASN A 1 746 ? 21.150 -14.367 -21.238 1.00 94.94 746 ASN A O 1
ATOM 5789 N N . TRP A 1 747 ? 21.854 -12.650 -19.973 1.00 93.94 747 TRP A N 1
ATOM 5790 C CA . TRP A 1 747 ? 21.454 -11.605 -20.913 1.00 93.94 747 TRP A CA 1
ATOM 5791 C C . TRP A 1 747 ? 22.656 -11.053 -21.683 1.00 93.94 747 TRP A C 1
ATOM 5793 O O . TRP A 1 747 ? 23.577 -10.506 -21.078 1.00 93.94 747 TRP A O 1
ATOM 5803 N N . ASP A 1 748 ? 22.631 -11.178 -23.014 1.00 91.62 748 ASP A N 1
ATOM 5804 C CA . ASP A 1 748 ? 23.615 -10.600 -23.937 1.00 91.62 748 ASP A CA 1
ATOM 5805 C C . ASP A 1 748 ? 23.191 -9.186 -24.375 1.00 91.62 748 ASP A C 1
ATOM 5807 O O . ASP A 1 748 ? 22.164 -8.993 -25.029 1.00 91.62 748 ASP A O 1
ATOM 5811 N N . VAL A 1 749 ? 24.005 -8.194 -24.014 1.00 89.62 749 VAL A N 1
ATOM 5812 C CA . VAL A 1 749 ? 23.835 -6.767 -24.316 1.00 89.62 749 VAL A CA 1
ATOM 5813 C C . VAL A 1 749 ? 24.816 -6.257 -25.374 1.00 89.62 749 VAL A C 1
ATOM 5815 O O . VAL A 1 749 ? 24.865 -5.053 -25.626 1.00 89.62 749 VAL A O 1
ATOM 5818 N N . THR A 1 750 ? 25.600 -7.127 -26.021 1.00 84.62 750 THR A N 1
ATOM 5819 C CA . THR A 1 750 ? 26.612 -6.721 -27.020 1.00 84.62 750 THR A CA 1
ATOM 5820 C C . THR A 1 750 ? 26.030 -5.931 -28.194 1.00 84.62 750 THR A C 1
ATOM 5822 O O . THR A 1 750 ? 26.713 -5.083 -28.770 1.00 84.62 750 THR A O 1
ATOM 5825 N N . SER A 1 751 ? 24.764 -6.174 -28.544 1.00 83.06 751 SER A N 1
ATOM 5826 C CA . SER A 1 751 ? 24.050 -5.448 -29.599 1.00 83.06 751 SER A CA 1
ATOM 5827 C C . SER A 1 751 ? 23.397 -4.145 -29.132 1.00 83.06 751 SER A C 1
ATOM 5829 O O . SER A 1 751 ? 22.894 -3.392 -29.968 1.00 83.06 751 SER A O 1
ATOM 5831 N N . LEU A 1 752 ? 23.348 -3.882 -27.824 1.00 85.75 752 LEU A N 1
ATOM 5832 C CA . LEU A 1 752 ? 22.714 -2.685 -27.281 1.00 85.75 752 LEU A CA 1
ATOM 5833 C C . LEU A 1 752 ? 23.678 -1.492 -27.318 1.00 85.75 752 LEU A C 1
ATOM 5835 O O . LEU A 1 752 ? 24.859 -1.640 -26.996 1.00 85.75 752 LEU A O 1
ATOM 5839 N N . PRO A 1 753 ? 23.195 -0.283 -27.661 1.00 84.38 753 PRO A N 1
ATOM 5840 C CA . PRO A 1 753 ? 23.969 0.937 -27.475 1.00 84.38 753 PRO A CA 1
ATOM 5841 C C . PRO A 1 753 ? 24.414 1.107 -26.018 1.00 84.38 753 PRO A C 1
ATOM 5843 O O . PRO A 1 753 ? 23.712 0.699 -25.089 1.00 84.38 753 PRO A O 1
ATOM 5846 N N . TYR A 1 754 ? 25.551 1.768 -25.804 1.00 83.62 754 TYR A N 1
ATOM 5847 C CA . TYR A 1 754 ? 25.906 2.204 -24.458 1.00 83.62 754 TYR A CA 1
ATOM 5848 C C . TYR A 1 754 ? 24.923 3.256 -23.957 1.00 83.62 754 TYR A C 1
ATOM 5850 O O . TYR A 1 754 ? 24.545 4.164 -24.697 1.00 83.62 754 TYR A O 1
ATOM 5858 N N . GLY A 1 755 ? 24.525 3.127 -22.698 1.00 85.75 755 GLY A N 1
ATOM 5859 C CA . GLY A 1 755 ? 23.495 3.961 -22.098 1.00 85.75 755 GLY A CA 1
ATOM 5860 C C . GLY A 1 755 ? 22.975 3.378 -20.794 1.00 85.75 755 GLY A C 1
ATOM 5861 O O . GLY A 1 755 ? 23.466 2.346 -20.323 1.00 85.75 755 GLY A O 1
ATOM 5862 N N . ASP A 1 756 ? 21.997 4.074 -20.231 1.00 89.38 756 ASP A N 1
ATOM 5863 C CA . ASP A 1 756 ? 21.294 3.674 -19.019 1.00 89.38 756 ASP A CA 1
ATOM 5864 C C . ASP A 1 756 ? 19.992 2.968 -19.426 1.00 89.38 756 ASP A C 1
ATOM 5866 O O . ASP A 1 756 ? 19.353 3.346 -20.415 1.00 89.38 756 ASP A O 1
ATOM 5870 N N . TYR A 1 757 ? 19.647 1.905 -18.711 1.00 92.25 757 TYR A N 1
ATOM 5871 C CA . TYR A 1 757 ? 18.506 1.037 -18.988 1.00 92.25 757 TYR A CA 1
ATOM 5872 C C . TYR A 1 757 ? 17.814 0.664 -17.682 1.00 92.25 757 TYR A C 1
ATOM 5874 O O . TYR A 1 757 ? 18.446 0.642 -16.631 1.00 92.25 757 TYR A O 1
ATOM 5882 N N . THR A 1 758 ? 16.541 0.297 -17.752 1.00 92.62 758 THR A N 1
ATOM 5883 C CA . THR A 1 758 ? 15.802 -0.243 -16.610 1.00 92.62 758 THR A CA 1
ATOM 5884 C C . THR A 1 758 ? 15.328 -1.641 -16.944 1.00 92.62 758 THR A C 1
ATOM 5886 O O . THR A 1 758 ? 14.767 -1.861 -18.016 1.00 92.62 758 THR A O 1
ATOM 5889 N N . LEU A 1 759 ? 15.567 -2.585 -16.039 1.00 95.12 759 LEU A N 1
ATOM 5890 C CA . LEU A 1 759 ? 15.043 -3.944 -16.091 1.00 95.12 759 LEU A CA 1
ATOM 5891 C C . LEU A 1 759 ? 13.723 -4.036 -15.329 1.00 95.12 759 LEU A C 1
ATOM 5893 O O . LEU A 1 759 ? 13.562 -3.389 -14.293 1.00 95.12 759 LEU A O 1
ATOM 5897 N N . ARG A 1 760 ? 12.818 -4.894 -15.803 1.00 96.06 760 ARG A N 1
ATOM 5898 C CA . ARG A 1 760 ? 11.609 -5.317 -15.085 1.00 96.06 760 ARG A CA 1
ATOM 5899 C C . ARG A 1 760 ? 11.607 -6.828 -14.932 1.00 96.06 760 ARG A C 1
ATOM 5901 O O . ARG A 1 760 ? 11.657 -7.534 -15.937 1.00 96.06 760 ARG A O 1
ATOM 5908 N N . LEU A 1 761 ? 11.510 -7.305 -13.696 1.00 96.62 761 LEU A N 1
ATOM 5909 C CA . LEU A 1 761 ? 11.221 -8.694 -13.357 1.00 96.62 761 LEU A CA 1
ATOM 5910 C C . LEU A 1 761 ? 9.725 -8.808 -13.097 1.00 96.62 761 LEU A C 1
ATOM 5912 O O . LEU A 1 761 ? 9.249 -8.333 -12.072 1.00 96.62 761 LEU A O 1
ATOM 5916 N N . SER A 1 762 ? 9.002 -9.457 -14.003 1.00 97.00 762 SER A N 1
ATOM 5917 C CA . SER A 1 762 ? 7.585 -9.768 -13.825 1.00 97.00 762 SER A CA 1
ATOM 5918 C C . SER A 1 762 ? 7.433 -11.197 -13.340 1.00 97.00 762 SER A C 1
ATOM 5920 O O . SER A 1 762 ? 7.860 -12.118 -14.034 1.00 97.00 762 SER A O 1
ATOM 5922 N N . VAL A 1 763 ? 6.818 -11.387 -12.173 1.00 97.62 763 VAL A N 1
ATOM 5923 C CA . VAL A 1 763 ? 6.531 -12.702 -11.587 1.00 97.62 763 VAL A CA 1
ATOM 5924 C C . VAL A 1 763 ? 5.027 -12.906 -11.531 1.00 97.62 763 VAL A C 1
ATOM 5926 O O . VAL A 1 763 ? 4.342 -12.320 -10.695 1.00 97.62 763 VAL A O 1
ATOM 5929 N N . THR A 1 764 ? 4.511 -13.761 -12.408 1.00 97.38 764 THR A N 1
ATOM 5930 C CA . THR A 1 764 ? 3.103 -14.160 -12.416 1.00 97.38 764 THR A CA 1
ATOM 5931 C C . THR A 1 764 ? 2.924 -15.389 -11.539 1.00 97.38 764 THR A C 1
ATOM 5933 O O . THR A 1 764 ? 3.431 -16.468 -11.839 1.00 97.38 764 THR A O 1
ATOM 5936 N N . SER A 1 765 ? 2.182 -15.229 -10.451 1.00 96.88 765 SER A N 1
ATOM 5937 C CA . SER A 1 765 ? 1.851 -16.279 -9.494 1.00 96.88 765 SER A CA 1
ATOM 5938 C C . SER A 1 765 ? 0.428 -16.769 -9.704 1.00 96.88 765 SER A C 1
ATOM 5940 O O . SER A 1 765 ? -0.476 -15.954 -9.867 1.00 96.88 765 SER A O 1
ATOM 5942 N N . SER A 1 766 ? 0.211 -18.081 -9.650 1.00 96.94 766 SER A N 1
ATOM 5943 C CA . SER A 1 766 ? -1.114 -18.704 -9.730 1.00 96.94 766 SER A CA 1
ATOM 5944 C C . SER A 1 766 ? -1.337 -19.670 -8.571 1.00 96.94 766 SER A C 1
ATOM 5946 O O . SER A 1 766 ? -0.575 -20.622 -8.405 1.00 96.94 766 SER A O 1
ATOM 5948 N N . ASN A 1 767 ? -2.404 -19.448 -7.802 1.00 96.81 767 ASN A N 1
ATOM 5949 C CA . ASN A 1 767 ? -2.887 -20.367 -6.780 1.00 96.81 767 ASN A CA 1
ATOM 5950 C C . ASN A 1 767 ? -4.045 -21.200 -7.338 1.00 96.81 767 ASN A C 1
ATOM 5952 O O . ASN A 1 767 ? -5.135 -20.682 -7.599 1.00 96.81 767 ASN A O 1
ATOM 5956 N N . VAL A 1 768 ? -3.816 -22.503 -7.494 1.00 90.56 768 VAL A N 1
ATOM 5957 C CA . VAL A 1 768 ? -4.778 -23.416 -8.131 1.00 90.56 768 VAL A CA 1
ATOM 5958 C C . VAL A 1 768 ? -5.969 -23.764 -7.238 1.00 90.56 768 VAL A C 1
ATOM 5960 O O . VAL A 1 768 ? -7.035 -24.079 -7.758 1.00 90.56 768 VAL A O 1
ATOM 5963 N N . LEU A 1 769 ? -5.818 -23.687 -5.911 1.00 89.69 769 LEU A N 1
ATOM 5964 C CA . LEU A 1 769 ? -6.903 -23.969 -4.965 1.00 89.69 769 LEU A CA 1
ATOM 5965 C C . LEU A 1 769 ? -7.884 -22.802 -4.866 1.00 89.69 769 LEU A C 1
ATOM 5967 O O . LEU A 1 769 ? -9.091 -23.011 -4.793 1.00 89.69 769 LEU A O 1
ATOM 5971 N N . LEU A 1 770 ? -7.361 -21.575 -4.868 1.00 88.44 770 LEU A N 1
ATOM 5972 C CA . LEU A 1 770 ? -8.161 -20.354 -4.784 1.00 88.44 770 LEU A CA 1
ATOM 5973 C C . LEU A 1 770 ? -8.627 -19.858 -6.162 1.00 88.44 770 LEU A C 1
ATOM 5975 O O . LEU A 1 770 ? -9.455 -18.953 -6.227 1.00 88.44 770 LEU A O 1
ATOM 5979 N N . GLY A 1 771 ? -8.087 -20.414 -7.255 1.00 92.62 771 GLY A N 1
ATOM 5980 C CA . GLY A 1 771 ? -8.371 -19.965 -8.621 1.00 92.62 771 GLY A CA 1
ATOM 5981 C C . GLY A 1 771 ? -7.926 -18.522 -8.872 1.00 92.62 771 GLY A C 1
ATOM 5982 O O . GLY A 1 771 ? -8.605 -17.783 -9.581 1.00 92.62 771 GLY A O 1
ATOM 5983 N N . ARG A 1 772 ? -6.825 -18.095 -8.241 1.00 93.00 772 ARG A N 1
ATOM 5984 C CA . ARG A 1 772 ? -6.321 -16.714 -8.294 1.00 93.00 772 ARG A CA 1
ATOM 5985 C C . ARG A 1 772 ? -4.994 -16.650 -9.040 1.00 93.00 772 ARG A C 1
ATOM 5987 O O . ARG A 1 772 ? -4.140 -17.509 -8.845 1.00 93.00 772 ARG A O 1
ATOM 5994 N N . THR A 1 773 ? -4.808 -15.593 -9.823 1.00 95.38 773 THR A N 1
ATOM 5995 C CA . THR A 1 773 ? -3.550 -15.280 -10.508 1.00 95.38 773 THR A CA 1
ATOM 5996 C C . THR A 1 773 ? -3.254 -13.795 -10.359 1.00 95.38 773 THR A C 1
ATOM 5998 O O . THR A 1 773 ? -4.166 -12.979 -10.479 1.00 95.38 773 THR A O 1
ATOM 6001 N N . GLN A 1 774 ? -1.997 -13.442 -10.094 1.00 95.25 774 GLN A N 1
ATOM 6002 C CA . GLN A 1 774 ? -1.547 -12.053 -10.008 1.00 95.25 774 GLN A CA 1
ATOM 6003 C C . GLN A 1 774 ? -0.076 -11.936 -10.401 1.00 95.25 774 GLN A C 1
ATOM 6005 O O . GLN A 1 774 ? 0.717 -12.837 -10.120 1.00 95.25 774 GLN A O 1
ATOM 6010 N N . THR A 1 775 ? 0.276 -10.828 -11.048 1.00 95.81 775 THR A N 1
ATOM 6011 C CA . THR A 1 775 ? 1.655 -10.491 -11.402 1.00 95.81 775 THR A CA 1
ATOM 6012 C C . THR A 1 775 ? 2.192 -9.443 -10.438 1.00 95.81 775 THR A C 1
ATOM 6014 O O . THR A 1 775 ? 1.510 -8.468 -10.131 1.00 95.81 775 THR A O 1
ATOM 6017 N N . PHE A 1 776 ? 3.421 -9.654 -9.976 1.00 95.12 776 PHE A N 1
ATOM 6018 C CA . PHE A 1 776 ? 4.183 -8.693 -9.188 1.00 95.12 776 PHE A CA 1
ATOM 6019 C C . PHE A 1 776 ? 5.427 -8.295 -9.968 1.00 95.12 776 PHE A C 1
ATOM 6021 O O . PHE A 1 776 ? 6.081 -9.160 -10.558 1.00 95.12 776 PHE A O 1
ATOM 6028 N N . ASN A 1 777 ? 5.758 -7.010 -9.951 1.00 94.12 777 ASN A N 1
ATOM 6029 C CA . ASN A 1 777 ? 6.916 -6.487 -10.660 1.00 94.12 777 ASN A CA 1
ATOM 6030 C C . ASN A 1 777 ? 7.964 -5.940 -9.689 1.00 94.12 777 ASN A C 1
ATOM 6032 O O . ASN A 1 777 ? 7.630 -5.234 -8.736 1.00 94.12 777 ASN A O 1
ATOM 6036 N N . ASP A 1 778 ? 9.229 -6.227 -9.986 1.00 93.38 778 ASP A N 1
ATOM 6037 C CA . ASP A 1 778 ? 10.380 -5.511 -9.439 1.00 93.38 778 ASP A CA 1
ATOM 6038 C C . ASP A 1 778 ? 11.169 -4.831 -10.562 1.00 93.38 778 ASP A C 1
ATOM 6040 O O . ASP A 1 778 ? 11.181 -5.300 -11.705 1.00 93.38 778 ASP A O 1
ATOM 6044 N N . PHE A 1 779 ? 11.839 -3.729 -10.237 1.00 90.62 779 PHE A N 1
ATOM 6045 C CA . PHE A 1 779 ? 12.532 -2.883 -11.202 1.00 90.62 779 PHE A CA 1
ATOM 6046 C C . PHE A 1 779 ? 13.986 -2.653 -10.797 1.00 90.62 779 PHE A C 1
ATOM 6048 O O . PHE A 1 779 ? 14.309 -2.557 -9.611 1.00 90.62 779 PHE A O 1
ATOM 6055 N N . TYR A 1 780 ? 14.870 -2.562 -11.793 1.00 90.25 780 TYR A N 1
ATOM 6056 C CA . TYR A 1 780 ? 16.304 -2.430 -11.557 1.00 90.25 780 TYR A CA 1
ATOM 6057 C C . TYR A 1 780 ? 16.996 -1.586 -12.647 1.00 90.25 780 TYR A C 1
ATOM 6059 O O . TYR A 1 780 ? 17.146 -2.060 -13.775 1.00 90.25 780 TYR A O 1
ATOM 6067 N N . PRO A 1 781 ? 17.444 -0.350 -12.339 1.00 89.25 781 PRO A N 1
ATOM 6068 C CA . PRO A 1 781 ? 18.275 0.437 -13.248 1.00 89.25 781 PRO A CA 1
ATOM 6069 C C . PRO A 1 781 ? 19.681 -0.168 -13.418 1.00 89.25 781 PRO A C 1
ATOM 6071 O O . PRO A 1 781 ? 20.347 -0.516 -12.447 1.00 89.25 781 PRO A O 1
ATOM 6074 N N . VAL A 1 782 ? 20.154 -0.257 -14.659 1.00 90.44 782 VAL A N 1
ATOM 6075 C CA . VAL A 1 782 ? 21.447 -0.835 -15.055 1.00 90.44 782 VAL A CA 1
ATOM 6076 C C . VAL A 1 782 ? 22.133 0.022 -16.122 1.00 90.44 782 VAL A C 1
ATOM 6078 O O . VAL A 1 782 ? 21.501 0.810 -16.826 1.00 90.44 782 VAL A O 1
ATOM 6081 N N . LYS A 1 783 ? 23.450 -0.138 -16.280 1.00 89.44 783 LYS A N 1
ATOM 6082 C CA . LYS A 1 783 ? 24.257 0.626 -17.248 1.00 89.44 783 LYS A CA 1
ATOM 6083 C C . LYS A 1 783 ? 24.994 -0.304 -18.201 1.00 89.44 783 LYS A C 1
ATOM 6085 O O . LYS A 1 783 ? 25.816 -1.106 -17.767 1.00 89.44 783 LYS A O 1
ATOM 6090 N N . ASN A 1 784 ? 24.783 -0.162 -19.506 1.00 88.44 784 ASN A N 1
ATOM 6091 C CA . ASN A 1 784 ? 25.587 -0.871 -20.506 1.00 88.44 784 ASN A CA 1
ATOM 6092 C C . ASN A 1 784 ? 26.831 -0.034 -20.847 1.00 88.44 784 ASN A C 1
ATOM 6094 O O . ASN A 1 784 ? 26.736 0.867 -21.682 1.00 88.44 784 ASN A O 1
ATOM 6098 N N . ARG A 1 785 ? 27.964 -0.256 -20.159 1.00 80.38 785 ARG A N 1
ATOM 6099 C CA . ARG A 1 785 ? 29.260 0.445 -20.356 1.00 80.38 785 ARG A CA 1
ATOM 6100 C C . ARG A 1 785 ? 30.431 -0.417 -19.848 1.00 80.38 785 ARG A C 1
ATOM 6102 O O . ARG A 1 785 ? 30.233 -1.269 -18.988 1.00 80.38 785 ARG A O 1
ATOM 6109 N N . TYR A 1 786 ? 31.661 -0.159 -20.313 1.00 69.19 786 TYR A N 1
ATOM 6110 C CA . TYR A 1 786 ? 32.886 -0.787 -19.775 1.00 69.19 786 TYR A CA 1
ATOM 6111 C C . TYR A 1 786 ? 33.253 -0.279 -18.359 1.00 69.19 786 TYR A C 1
ATOM 6113 O O . TYR A 1 786 ? 32.566 0.561 -17.787 1.00 69.19 786 TYR A O 1
ATOM 6121 N N . ALA A 1 787 ? 34.334 -0.808 -17.769 1.00 58.59 787 ALA A N 1
ATOM 6122 C CA . ALA A 1 787 ? 34.731 -0.622 -16.363 1.00 58.59 787 ALA A CA 1
ATOM 6123 C C . ALA A 1 787 ? 35.045 0.827 -15.914 1.00 58.59 787 ALA A C 1
ATOM 6125 O O . ALA A 1 787 ? 35.181 1.067 -14.717 1.00 58.59 787 ALA A O 1
ATOM 6126 N N . THR A 1 788 ? 35.143 1.795 -16.829 1.00 59.56 788 THR A N 1
ATOM 6127 C CA . THR A 1 788 ? 35.335 3.226 -16.532 1.00 59.56 788 THR A CA 1
ATOM 6128 C C . THR A 1 788 ? 34.196 4.056 -17.131 1.00 59.56 788 THR A C 1
ATOM 6130 O O . THR A 1 788 ? 33.483 3.596 -18.018 1.00 59.56 788 THR A O 1
ATOM 6133 N N . ASP A 1 789 ? 33.981 5.281 -16.641 1.00 55.41 789 ASP A N 1
ATOM 6134 C CA . ASP A 1 789 ? 33.031 6.232 -17.256 1.00 55.41 789 ASP A CA 1
ATOM 6135 C C . ASP A 1 789 ? 33.554 6.828 -18.577 1.00 55.41 789 ASP A C 1
ATOM 6137 O O . ASP A 1 789 ? 32.904 7.682 -19.182 1.00 55.41 789 ASP A O 1
ATOM 6141 N N . GLU A 1 790 ? 34.720 6.375 -19.057 1.00 55.28 790 GLU A N 1
ATOM 6142 C CA . GLU A 1 790 ? 35.210 6.730 -20.382 1.00 55.28 790 GLU A CA 1
ATOM 6143 C C . GLU A 1 790 ? 34.339 6.065 -21.443 1.00 55.28 790 GLU A C 1
ATOM 6145 O O . GLU A 1 790 ? 34.418 4.866 -21.711 1.00 55.28 790 GLU A O 1
ATOM 6150 N N . ILE A 1 791 ? 33.512 6.884 -22.083 1.00 57.34 791 ILE A N 1
ATOM 6151 C CA . ILE A 1 791 ? 32.861 6.519 -23.333 1.00 57.34 791 ILE A CA 1
ATOM 6152 C C . ILE A 1 791 ? 33.981 6.340 -24.367 1.00 57.34 791 ILE A C 1
ATOM 6154 O O . ILE A 1 791 ? 34.715 7.302 -24.620 1.00 57.34 791 ILE A O 1
ATOM 6158 N N . PRO A 1 792 ? 34.139 5.153 -24.982 1.00 65.50 792 PRO A N 1
ATOM 6159 C CA . PRO A 1 792 ? 35.111 4.980 -26.047 1.00 65.50 792 PRO A CA 1
ATOM 6160 C C . PRO A 1 792 ? 34.821 5.991 -27.153 1.00 65.50 792 PRO A C 1
ATOM 6162 O O . PRO A 1 792 ? 33.703 6.062 -27.667 1.00 65.50 792 PRO A O 1
ATOM 6165 N N . THR A 1 793 ? 35.827 6.789 -27.497 1.00 82.12 793 THR A N 1
ATOM 6166 C CA . THR A 1 793 ? 35.746 7.712 -28.625 1.00 82.12 793 THR A CA 1
ATOM 6167 C C . THR A 1 793 ? 36.520 7.159 -29.811 1.00 82.12 793 THR A C 1
ATOM 6169 O O . THR A 1 793 ? 37.497 6.424 -29.666 1.00 82.12 793 THR A O 1
ATOM 6172 N N . TYR A 1 794 ? 36.071 7.518 -31.003 1.00 90.38 794 TYR A N 1
ATOM 6173 C CA . TYR A 1 794 ? 36.578 7.026 -32.272 1.00 90.38 794 TYR A CA 1
ATOM 6174 C C . TYR A 1 794 ? 37.110 8.179 -33.124 1.00 90.38 794 TYR A C 1
ATOM 6176 O O . TYR A 1 794 ? 37.027 9.360 -32.770 1.00 90.38 794 TYR A O 1
ATOM 6184 N N . ARG A 1 795 ? 37.677 7.822 -34.273 1.00 94.25 795 ARG A N 1
ATOM 6185 C CA . ARG A 1 795 ? 38.370 8.732 -35.179 1.00 94.25 795 ARG A CA 1
ATOM 6186 C C . ARG A 1 795 ? 37.869 8.602 -36.607 1.00 94.25 795 ARG A C 1
ATOM 6188 O O . ARG A 1 795 ? 37.789 7.492 -37.134 1.00 94.25 795 ARG A O 1
ATOM 6195 N N . ILE A 1 796 ? 37.653 9.743 -37.259 1.00 96.56 796 ILE A N 1
ATOM 6196 C CA . ILE A 1 796 ? 37.563 9.844 -38.721 1.00 96.56 796 ILE A CA 1
ATOM 6197 C C . ILE A 1 796 ? 38.896 10.397 -39.230 1.00 96.56 796 ILE A C 1
ATOM 6199 O O . ILE A 1 796 ? 39.298 11.494 -38.842 1.00 96.56 796 ILE A O 1
ATOM 6203 N N . ALA A 1 797 ? 39.579 9.665 -40.109 1.00 95.81 797 ALA A N 1
ATOM 6204 C CA . ALA A 1 797 ? 40.831 10.105 -40.734 1.00 95.81 797 ALA A CA 1
ATOM 6205 C C . ALA A 1 797 ? 40.800 9.954 -42.259 1.00 95.81 797 ALA A C 1
ATOM 6207 O O . ALA A 1 797 ? 39.949 9.253 -42.796 1.00 95.81 797 ALA A O 1
ATOM 6208 N N . GLY A 1 798 ? 41.722 10.596 -42.972 1.00 95.06 798 GLY A N 1
ATOM 6209 C CA . GLY A 1 798 ? 41.740 10.534 -44.431 1.00 95.06 798 GLY A CA 1
ATOM 6210 C C . GLY A 1 798 ? 42.910 11.240 -45.096 1.00 95.06 798 GLY A C 1
ATOM 6211 O O . GLY A 1 798 ? 43.691 11.924 -44.438 1.00 95.06 798 GLY A O 1
ATOM 6212 N N . THR A 1 799 ? 43.016 11.091 -46.415 1.00 96.06 799 THR A N 1
ATOM 6213 C CA . THR A 1 799 ? 43.971 11.797 -47.286 1.00 96.06 799 THR A CA 1
ATOM 6214 C C . THR A 1 799 ? 43.268 12.525 -48.423 1.00 96.06 799 THR A C 1
ATOM 6216 O O . THR A 1 799 ? 42.307 11.998 -48.989 1.00 96.06 799 THR A O 1
ATOM 6219 N N . ILE A 1 800 ? 43.795 13.695 -48.792 1.00 96.06 800 ILE A N 1
ATOM 6220 C CA . ILE A 1 800 ? 43.394 14.464 -49.970 1.00 96.06 800 ILE A CA 1
ATOM 6221 C C . ILE A 1 800 ? 44.584 14.630 -50.917 1.00 96.06 800 ILE A C 1
ATOM 6223 O O . ILE A 1 800 ? 45.561 15.308 -50.585 1.00 96.06 800 ILE A O 1
ATOM 6227 N N . LEU A 1 801 ? 44.488 14.010 -52.094 1.00 93.56 801 LEU A N 1
ATOM 6228 C CA . LEU A 1 801 ? 45.505 14.047 -53.153 1.00 93.56 801 LEU A CA 1
ATOM 6229 C C . LEU A 1 801 ? 44.950 14.742 -54.401 1.00 93.56 801 LEU A C 1
ATOM 6231 O O . LEU A 1 801 ? 43.743 14.726 -54.615 1.00 93.56 801 LEU A O 1
ATOM 6235 N N . ASP A 1 802 ? 45.794 15.348 -55.228 1.00 88.38 802 ASP A N 1
ATOM 6236 C CA . ASP A 1 802 ? 45.381 15.888 -56.523 1.00 88.38 802 ASP A CA 1
ATOM 6237 C C . ASP A 1 802 ? 45.284 14.795 -57.601 1.00 88.38 802 ASP A C 1
ATOM 6239 O O . ASP A 1 802 ? 45.573 13.618 -57.364 1.00 88.38 802 ASP A O 1
ATOM 6243 N N . GLN A 1 803 ? 44.879 15.186 -58.810 1.00 83.12 803 GLN A N 1
ATOM 6244 C CA . GLN A 1 803 ? 44.735 14.281 -59.957 1.00 83.12 803 GLN A CA 1
ATOM 6245 C C . GLN A 1 803 ? 46.043 13.581 -60.376 1.00 83.12 803 GLN A C 1
ATOM 6247 O O . GLN A 1 803 ? 45.992 12.576 -61.081 1.00 83.12 803 GLN A O 1
ATOM 6252 N N . SER A 1 804 ? 47.205 14.089 -59.956 1.00 81.69 804 SER A N 1
ATOM 6253 C CA . SER A 1 804 ? 48.524 13.493 -60.204 1.00 81.69 804 SER A CA 1
ATOM 6254 C C . SER A 1 804 ? 49.030 12.637 -59.035 1.00 81.69 804 SER A C 1
ATOM 6256 O O . SER A 1 804 ? 50.157 12.138 -59.065 1.00 81.69 804 SER A O 1
ATOM 6258 N N . GLY A 1 805 ? 48.199 12.449 -58.004 1.00 83.81 805 GLY A N 1
ATOM 6259 C CA . GLY A 1 805 ? 48.532 11.703 -56.794 1.00 83.81 805 GLY A CA 1
ATOM 6260 C C . GLY A 1 805 ? 49.387 12.489 -55.797 1.00 83.81 805 GLY A C 1
ATOM 6261 O O . GLY A 1 805 ? 49.879 11.894 -54.838 1.00 83.81 805 GLY A O 1
ATOM 6262 N N . GLN A 1 806 ? 49.574 13.799 -55.989 1.00 89.00 806 GLN A N 1
ATOM 6263 C CA . GLN A 1 806 ? 50.355 14.633 -55.074 1.00 89.00 806 GLN A CA 1
ATOM 6264 C C . GLN A 1 806 ? 49.494 15.134 -53.906 1.00 89.00 806 GLN A C 1
ATOM 6266 O O . GLN A 1 806 ? 48.313 15.432 -54.084 1.00 89.00 806 GLN A O 1
ATOM 6271 N N . PRO A 1 807 ? 50.046 15.248 -52.688 1.00 92.50 807 PRO A N 1
ATOM 6272 C CA . PRO A 1 807 ? 49.281 15.664 -51.519 1.00 92.50 807 PRO A CA 1
ATOM 6273 C C . PRO A 1 807 ? 48.842 17.130 -51.576 1.00 92.50 807 PRO A C 1
ATOM 6275 O O . PRO A 1 807 ? 49.650 18.038 -51.785 1.00 92.50 807 PRO A O 1
ATOM 6278 N N . VAL A 1 808 ? 47.562 17.388 -51.285 1.00 92.25 808 VAL A N 1
ATOM 6279 C CA . VAL A 1 808 ? 47.021 18.753 -51.234 1.00 92.25 808 VAL A CA 1
ATOM 6280 C C . VAL A 1 808 ? 46.947 19.235 -49.792 1.00 92.25 808 VAL A C 1
ATOM 6282 O O . VAL A 1 808 ? 46.021 18.923 -49.045 1.00 92.25 808 VAL A O 1
ATOM 6285 N N . ARG A 1 809 ? 47.931 20.050 -49.401 1.00 92.94 809 ARG A N 1
ATOM 6286 C CA . ARG A 1 809 ? 48.004 20.676 -48.069 1.00 92.94 809 ARG A CA 1
ATOM 6287 C C . ARG A 1 809 ? 47.008 21.824 -47.885 1.00 92.94 809 ARG A C 1
ATOM 6289 O O . ARG A 1 809 ? 46.638 22.481 -48.866 1.00 92.94 809 ARG A O 1
ATOM 6296 N N . ASN A 1 810 ? 46.670 22.135 -46.634 1.00 91.19 810 ASN A N 1
ATOM 6297 C CA . ASN A 1 810 ? 45.807 23.258 -46.239 1.00 91.19 810 ASN A CA 1
ATOM 6298 C C . ASN A 1 810 ? 44.400 23.221 -46.866 1.00 91.19 810 ASN A C 1
ATOM 6300 O O . ASN A 1 810 ? 43.834 24.264 -47.192 1.00 91.19 810 ASN A O 1
ATOM 6304 N N . VAL A 1 811 ? 43.841 22.030 -47.071 1.00 94.50 811 VAL A N 1
ATOM 6305 C CA . VAL A 1 811 ? 42.405 21.866 -47.334 1.00 94.50 811 VAL A CA 1
ATOM 6306 C C . VAL A 1 811 ? 41.693 21.907 -45.990 1.00 94.50 811 VAL A C 1
ATOM 6308 O O . VAL A 1 811 ? 42.123 21.223 -45.067 1.00 94.50 811 VAL A O 1
ATOM 6311 N N . THR A 1 812 ? 40.632 22.695 -45.859 1.00 95.81 812 THR A N 1
ATOM 6312 C CA . THR A 1 812 ? 39.787 22.729 -44.659 1.00 95.81 812 THR A CA 1
ATOM 6313 C C . THR A 1 812 ? 38.724 21.641 -44.759 1.00 95.81 812 THR A C 1
ATOM 6315 O O . THR A 1 812 ? 38.024 21.587 -45.760 1.00 95.81 812 THR A O 1
ATOM 6318 N N . ILE A 1 813 ? 38.583 20.789 -43.747 1.00 96.69 813 ILE A N 1
ATOM 6319 C CA . ILE A 1 813 ? 37.595 19.707 -43.678 1.00 96.69 813 ILE A CA 1
ATOM 6320 C C . ILE A 1 813 ? 36.659 19.984 -42.514 1.00 96.69 813 ILE A C 1
ATOM 6322 O O . ILE A 1 813 ? 37.101 20.055 -41.367 1.00 96.69 813 ILE A O 1
ATOM 6326 N N . GLN A 1 814 ? 35.373 20.115 -42.813 1.00 96.12 814 GLN A N 1
ATOM 6327 C CA . GLN A 1 814 ? 34.320 20.252 -41.819 1.00 96.12 814 GLN A CA 1
ATOM 6328 C C . GLN A 1 814 ? 33.656 18.891 -41.567 1.00 96.12 814 GLN A C 1
ATOM 6330 O O . GLN A 1 814 ? 33.305 18.195 -42.519 1.00 96.12 814 GLN A O 1
ATOM 6335 N N . ILE A 1 815 ? 33.508 18.508 -40.298 1.00 95.69 815 ILE A N 1
ATOM 6336 C CA . ILE A 1 815 ? 32.903 17.246 -39.849 1.00 95.69 815 ILE A CA 1
ATOM 6337 C C . ILE A 1 815 ? 31.729 17.574 -38.926 1.00 95.69 815 ILE A C 1
ATOM 6339 O O . ILE A 1 815 ? 31.950 18.144 -37.859 1.00 95.69 815 ILE A O 1
ATOM 6343 N N . ASN A 1 816 ? 30.510 17.205 -39.327 1.00 91.38 816 ASN A N 1
ATOM 6344 C CA . ASN A 1 816 ? 29.270 17.552 -38.617 1.00 91.38 816 ASN A CA 1
ATOM 6345 C C . ASN A 1 816 ? 28.391 16.319 -38.344 1.00 91.38 816 ASN A C 1
ATOM 6347 O O . ASN A 1 816 ? 28.456 15.364 -39.120 1.00 91.38 816 ASN A O 1
ATOM 6351 N N . ASP A 1 817 ? 27.530 16.371 -37.323 1.00 87.56 817 ASP A N 1
ATOM 6352 C CA . ASP A 1 817 ? 26.430 15.412 -37.103 1.00 87.56 817 ASP A CA 1
ATOM 6353 C C . ASP A 1 817 ? 25.049 16.098 -37.002 1.00 87.56 817 ASP A C 1
ATOM 6355 O O . ASP A 1 817 ? 24.933 17.322 -37.091 1.00 87.56 817 ASP A O 1
ATOM 6359 N N . ASN A 1 818 ? 23.990 15.298 -36.828 1.00 74.81 818 ASN A N 1
ATOM 6360 C CA . ASN A 1 818 ? 22.608 15.785 -36.721 1.00 74.81 818 ASN A CA 1
ATOM 6361 C C . ASN A 1 818 ? 22.217 16.264 -35.307 1.00 74.81 818 ASN A C 1
ATOM 6363 O O . ASN A 1 818 ? 21.134 16.820 -35.140 1.00 74.81 818 ASN A O 1
ATOM 6367 N N . SER A 1 819 ? 23.074 16.063 -34.303 1.00 67.75 819 SER A N 1
ATOM 6368 C CA . SER A 1 819 ? 22.891 16.515 -32.914 1.00 67.75 819 SER A CA 1
ATOM 6369 C C . SER A 1 819 ? 23.573 17.857 -32.621 1.00 67.75 819 SER A C 1
ATOM 6371 O O . SER A 1 819 ? 23.546 18.331 -31.487 1.00 67.75 819 SER A O 1
ATOM 6373 N N . GLY A 1 820 ? 24.154 18.497 -33.640 1.00 67.62 820 GLY A N 1
ATOM 6374 C CA . GLY A 1 820 ? 24.761 19.824 -33.537 1.00 67.62 820 GLY A CA 1
ATOM 6375 C C . GLY A 1 820 ? 26.267 19.818 -33.269 1.00 67.62 820 GLY A C 1
ATOM 6376 O O . GLY A 1 820 ? 26.845 20.889 -33.070 1.00 67.62 820 GLY A O 1
ATOM 6377 N N . PHE A 1 821 ? 26.933 18.659 -33.299 1.00 85.06 821 PHE A N 1
ATOM 6378 C CA . PHE A 1 821 ? 28.393 18.602 -33.281 1.00 85.06 821 PHE A CA 1
ATOM 6379 C C . PHE A 1 821 ? 28.963 19.147 -34.595 1.00 85.06 821 PHE A C 1
ATOM 6381 O O . PHE A 1 821 ? 28.495 18.816 -35.686 1.00 85.06 821 PHE A O 1
ATOM 6388 N N . SER A 1 822 ? 30.020 19.950 -34.492 1.00 89.56 822 SER A N 1
ATOM 6389 C CA . SER A 1 822 ? 30.761 20.489 -35.631 1.00 89.56 822 SER A CA 1
ATOM 6390 C C . SER A 1 822 ? 32.234 20.617 -35.268 1.00 89.56 822 SER A C 1
ATOM 6392 O O . SER A 1 822 ? 32.593 21.179 -34.231 1.00 89.56 822 SER A O 1
ATOM 6394 N N . ALA A 1 823 ? 33.102 20.098 -36.127 1.00 93.00 823 ALA A N 1
ATOM 6395 C CA . ALA A 1 823 ? 34.544 20.208 -35.995 1.00 93.00 823 ALA A CA 1
ATOM 6396 C C . ALA A 1 823 ? 35.174 20.590 -37.332 1.00 93.00 823 ALA A C 1
ATOM 6398 O O . ALA A 1 823 ? 34.704 20.206 -38.400 1.00 93.00 823 ALA A O 1
ATOM 6399 N N . THR A 1 824 ? 36.275 21.336 -37.275 1.00 94.88 824 THR A N 1
ATOM 6400 C CA . THR A 1 824 ? 37.066 21.693 -38.455 1.00 94.88 824 THR A CA 1
ATOM 6401 C C . THR A 1 824 ? 38.503 21.229 -38.268 1.00 94.88 824 THR A C 1
ATOM 6403 O O . THR A 1 824 ? 39.112 21.502 -37.235 1.00 94.88 824 THR A O 1
ATOM 6406 N N . VAL A 1 825 ? 39.048 20.543 -39.270 1.00 96.12 825 VAL A N 1
ATOM 6407 C CA . VAL A 1 825 ? 40.456 20.122 -39.332 1.00 96.12 825 VAL A CA 1
ATOM 6408 C C . VAL A 1 825 ? 41.060 20.531 -40.673 1.00 96.12 825 VAL A C 1
ATOM 6410 O O . VAL A 1 825 ? 40.331 20.862 -41.606 1.00 96.12 825 VAL A O 1
ATOM 6413 N N . THR A 1 826 ? 42.385 20.546 -40.795 1.00 95.88 826 THR A N 1
ATOM 6414 C CA . THR A 1 826 ? 43.072 20.868 -42.054 1.00 95.88 826 THR A CA 1
ATOM 6415 C C . THR A 1 826 ? 44.020 19.756 -42.477 1.00 95.88 826 THR A C 1
ATOM 6417 O O . THR A 1 826 ? 44.570 19.049 -41.632 1.00 95.88 826 THR A O 1
ATOM 6420 N N . THR A 1 827 ? 44.223 19.584 -43.787 1.00 96.75 827 THR A N 1
ATOM 6421 C CA . THR A 1 827 ? 45.236 18.642 -44.276 1.00 96.75 827 THR A CA 1
ATOM 6422 C C . THR A 1 827 ? 46.653 19.140 -44.009 1.00 96.75 827 THR A C 1
ATOM 6424 O O . THR A 1 827 ? 46.975 20.308 -44.250 1.00 96.75 827 THR A O 1
ATOM 6427 N N . ASN A 1 828 ? 47.523 18.234 -43.561 1.00 92.88 828 ASN A N 1
ATOM 6428 C CA . ASN A 1 828 ? 48.949 18.496 -43.366 1.00 92.88 828 ASN A CA 1
ATOM 6429 C C . ASN A 1 828 ? 49.736 18.490 -44.701 1.00 92.88 828 ASN A C 1
ATOM 6431 O O . ASN A 1 828 ? 49.158 18.421 -45.787 1.00 92.88 828 ASN A O 1
ATOM 6435 N N . VAL A 1 829 ? 51.072 18.562 -44.631 1.00 90.50 829 VAL A N 1
ATOM 6436 C CA . VAL A 1 829 ? 51.964 18.555 -45.814 1.00 90.50 829 VAL A CA 1
ATOM 6437 C C . VAL A 1 829 ? 51.894 17.268 -46.645 1.00 90.50 829 VAL A C 1
ATOM 6439 O O . VAL A 1 829 ? 52.208 17.299 -47.828 1.00 90.50 829 VAL A O 1
ATOM 6442 N N . GLU A 1 830 ? 51.433 16.167 -46.052 1.00 92.12 830 GLU A N 1
ATOM 6443 C CA . GLU A 1 830 ? 51.201 14.878 -46.716 1.00 92.12 830 GLU A CA 1
ATOM 6444 C C . GLU A 1 830 ? 49.744 14.717 -47.184 1.00 92.12 830 GLU A C 1
ATOM 6446 O O . GLU A 1 830 ? 49.337 13.633 -47.595 1.00 92.12 830 GLU A O 1
ATOM 6451 N N . GLY A 1 831 ? 48.921 15.768 -47.094 1.00 92.88 831 GLY A N 1
ATOM 6452 C CA . GLY A 1 831 ? 47.511 15.717 -47.481 1.00 92.88 831 GLY A CA 1
ATOM 6453 C C . GLY A 1 831 ? 46.623 14.952 -46.493 1.00 92.88 831 GLY A C 1
ATOM 6454 O O . GLY A 1 831 ? 45.454 14.728 -46.793 1.00 92.88 831 GLY A O 1
ATOM 6455 N N . ARG A 1 832 ? 47.131 14.547 -45.320 1.00 95.81 832 ARG A N 1
ATOM 6456 C CA . ARG A 1 832 ? 46.381 13.781 -44.307 1.00 95.81 832 ARG A CA 1
ATOM 6457 C C . ARG A 1 832 ? 45.571 14.692 -43.387 1.00 95.81 832 ARG A C 1
ATOM 6459 O O . ARG A 1 832 ? 46.065 15.747 -42.992 1.00 95.81 832 ARG A O 1
ATOM 6466 N N . TYR A 1 833 ? 44.386 14.246 -42.980 1.00 96.81 833 TYR A N 1
ATOM 6467 C CA . TYR A 1 833 ? 43.568 14.850 -41.926 1.00 96.81 833 TYR A CA 1
ATOM 6468 C C . TYR A 1 833 ? 43.068 13.789 -40.934 1.00 96.81 833 TYR A C 1
ATOM 6470 O O . TYR A 1 833 ? 42.962 12.609 -41.272 1.00 96.81 833 TYR A O 1
ATOM 6478 N N . SER A 1 834 ? 42.768 14.203 -39.702 1.00 95.75 834 SER A N 1
ATOM 6479 C CA . SER A 1 834 ? 42.233 13.328 -38.655 1.00 95.75 834 SER A CA 1
ATOM 6480 C C . SER A 1 834 ? 41.413 14.121 -37.646 1.00 95.75 834 SER A C 1
ATOM 6482 O O . SER A 1 834 ? 41.820 15.217 -37.260 1.00 95.75 834 SER A O 1
ATOM 6484 N N . LYS A 1 835 ? 40.293 13.552 -37.196 1.00 96.56 835 LYS A N 1
ATOM 6485 C CA . LYS A 1 835 ? 39.508 14.035 -36.062 1.00 96.56 835 LYS A CA 1
ATOM 6486 C C . LYS A 1 835 ? 39.211 12.884 -35.106 1.00 96.56 835 LYS A C 1
ATOM 6488 O O . LYS A 1 835 ? 38.417 12.004 -35.426 1.00 96.56 835 LYS A O 1
ATOM 6493 N N . ASP A 1 836 ? 39.852 12.937 -33.947 1.00 93.06 836 ASP A N 1
ATOM 6494 C CA . ASP A 1 836 ? 39.635 12.056 -32.798 1.00 93.06 836 ASP A CA 1
ATOM 6495 C C . ASP A 1 836 ? 38.510 12.581 -31.884 1.00 93.06 836 ASP A C 1
ATOM 6497 O O . ASP A 1 836 ? 38.102 13.750 -31.987 1.00 93.06 836 ASP A O 1
ATOM 6501 N N . GLY A 1 837 ? 38.051 11.738 -30.954 1.00 87.12 837 GLY A N 1
ATOM 6502 C CA . GLY A 1 837 ? 37.085 12.124 -29.921 1.00 87.12 837 GLY A CA 1
ATOM 6503 C C . GLY A 1 837 ? 35.618 12.034 -30.354 1.00 87.12 837 GLY A C 1
ATOM 6504 O O . GLY A 1 837 ? 34.793 12.766 -29.819 1.00 87.12 837 GLY A O 1
ATOM 6505 N N . LEU A 1 838 ? 35.293 11.213 -31.356 1.00 88.50 838 LEU A N 1
ATOM 6506 C CA . LEU A 1 838 ? 33.943 11.103 -31.921 1.00 88.50 838 LEU A CA 1
ATOM 6507 C C . LEU A 1 838 ? 33.144 9.975 -31.257 1.00 88.50 838 LEU A C 1
ATOM 6509 O O . LEU A 1 838 ? 33.673 8.888 -31.046 1.00 88.50 838 LEU A O 1
ATOM 6513 N N . ALA A 1 839 ? 31.870 10.214 -30.954 1.00 82.81 839 ALA A N 1
ATOM 6514 C CA . ALA A 1 839 ? 30.957 9.168 -30.497 1.00 82.81 839 ALA A CA 1
ATOM 6515 C C . ALA A 1 839 ? 30.510 8.272 -31.671 1.00 82.81 839 ALA A C 1
ATOM 6517 O O . ALA A 1 839 ? 30.779 8.562 -32.839 1.00 82.81 839 ALA A O 1
ATOM 6518 N N . ASN A 1 840 ? 29.807 7.177 -31.372 1.00 81.19 840 ASN A N 1
ATOM 6519 C CA . ASN A 1 840 ? 29.093 6.433 -32.409 1.00 81.19 840 ASN A CA 1
ATOM 6520 C C . ASN A 1 840 ? 28.035 7.338 -33.054 1.00 81.19 840 ASN A C 1
ATOM 6522 O O . ASN A 1 840 ? 27.284 8.013 -32.352 1.00 81.19 840 ASN A O 1
ATOM 6526 N N . GLY A 1 841 ? 27.964 7.344 -34.382 1.00 84.62 841 GLY A N 1
ATOM 6527 C CA . GLY A 1 841 ? 27.059 8.236 -35.098 1.00 84.62 841 GLY A CA 1
ATOM 6528 C C . GLY A 1 841 ? 27.343 8.333 -36.591 1.00 84.62 841 GLY A C 1
ATOM 6529 O O . GLY A 1 841 ? 28.328 7.794 -37.103 1.00 84.62 841 GLY A O 1
ATOM 6530 N N . LEU A 1 842 ? 26.452 9.026 -37.300 1.00 91.12 842 LEU A N 1
ATOM 6531 C CA . LEU A 1 842 ? 26.589 9.327 -38.722 1.00 91.12 842 LEU A CA 1
ATOM 6532 C C . LEU A 1 842 ? 27.094 10.762 -38.898 1.00 91.12 842 LEU A C 1
ATOM 6534 O O . LEU A 1 842 ? 26.422 11.710 -38.500 1.00 91.12 842 LEU A O 1
ATOM 6538 N N . TYR A 1 843 ? 28.252 10.907 -39.537 1.00 93.69 843 TYR A N 1
ATOM 6539 C CA . TYR A 1 843 ? 28.918 12.188 -39.757 1.00 93.69 843 TYR A CA 1
ATOM 6540 C C . TYR A 1 843 ? 28.923 12.589 -41.232 1.00 93.69 843 TYR A C 1
ATOM 6542 O O . TYR A 1 843 ? 29.005 11.739 -42.118 1.00 93.69 843 TYR A O 1
ATOM 6550 N N . ILE A 1 844 ? 28.906 13.892 -41.502 1.00 93.75 844 ILE A N 1
ATOM 6551 C CA . ILE A 1 844 ? 29.100 14.483 -42.833 1.00 93.75 844 ILE A CA 1
ATOM 6552 C C . ILE A 1 844 ? 30.509 15.078 -42.903 1.00 93.75 844 ILE A C 1
ATOM 6554 O O . ILE A 1 844 ? 30.861 15.880 -42.042 1.00 93.75 844 ILE A O 1
ATOM 6558 N N . VAL A 1 845 ? 31.299 14.722 -43.922 1.00 96.00 845 VAL A N 1
ATOM 6559 C CA . VAL A 1 845 ? 32.698 15.154 -44.098 1.00 96.00 845 VAL A CA 1
ATOM 6560 C C . VAL A 1 845 ? 32.848 16.010 -45.362 1.00 96.00 845 VAL A C 1
ATOM 6562 O O . VAL A 1 845 ? 32.675 15.517 -46.476 1.00 96.00 845 VAL A O 1
ATOM 6565 N N . LEU A 1 846 ? 33.186 17.292 -45.197 1.00 93.81 846 LEU A N 1
ATOM 6566 C CA . LEU A 1 846 ? 33.156 18.309 -46.256 1.00 93.81 846 LEU A CA 1
ATOM 6567 C C . LEU A 1 846 ? 34.511 19.026 -46.423 1.00 93.81 846 LEU A C 1
ATOM 6569 O O . LEU A 1 846 ? 34.819 19.924 -45.635 1.00 93.81 846 LEU A O 1
ATOM 6573 N N . PRO A 1 847 ? 35.324 18.682 -47.439 1.00 93.81 847 PRO A N 1
ATOM 6574 C CA . PRO A 1 847 ? 36.558 19.401 -47.761 1.00 93.81 847 PRO A CA 1
ATOM 6575 C C . PRO A 1 847 ? 36.312 20.696 -48.560 1.00 93.81 847 PRO A C 1
ATOM 6577 O O . PRO A 1 847 ? 35.419 20.773 -49.404 1.00 93.81 847 PRO A O 1
ATOM 6580 N N . LYS A 1 848 ? 37.145 21.719 -48.332 1.00 91.31 848 LYS A N 1
ATOM 6581 C CA . LYS A 1 848 ? 37.077 23.036 -48.982 1.00 91.31 848 LYS A CA 1
ATOM 6582 C C . LYS A 1 848 ? 38.460 23.683 -49.122 1.00 91.31 848 LYS A C 1
ATOM 6584 O O . LYS A 1 848 ? 39.216 23.780 -48.156 1.00 91.31 848 LYS A O 1
ATOM 6589 N N . LYS A 1 849 ? 38.764 24.193 -50.321 1.00 88.25 849 LYS A N 1
ATOM 6590 C CA . LYS A 1 849 ? 39.952 25.004 -50.640 1.00 88.25 849 LYS A CA 1
ATOM 6591 C C . LYS A 1 849 ? 39.696 25.833 -51.900 1.00 88.25 849 LYS A C 1
ATOM 6593 O O . LYS A 1 849 ? 39.160 25.320 -52.875 1.00 88.25 849 LYS A O 1
ATOM 6598 N N . THR A 1 850 ? 40.083 27.105 -51.891 1.00 80.94 850 THR A N 1
ATOM 6599 C CA . THR A 1 850 ? 39.924 27.997 -53.052 1.00 80.94 850 THR A CA 1
ATOM 6600 C C . THR A 1 850 ? 40.698 27.477 -54.269 1.00 80.94 850 THR A C 1
ATOM 6602 O O . THR A 1 850 ? 41.815 26.976 -54.127 1.00 80.94 850 THR A O 1
ATOM 6605 N N . GLY A 1 851 ? 40.104 27.594 -55.461 1.00 76.50 851 GLY A N 1
ATOM 6606 C CA . GLY A 1 851 ? 40.699 27.144 -56.727 1.00 76.50 851 GLY A CA 1
ATOM 6607 C C . GLY A 1 851 ? 40.676 25.629 -56.946 1.00 76.50 851 GLY A C 1
ATOM 6608 O O . GLY A 1 851 ? 41.232 25.174 -57.938 1.00 76.50 851 GLY A O 1
ATOM 6609 N N . HIS A 1 852 ? 40.054 24.867 -56.035 1.00 82.25 852 HIS A N 1
ATOM 6610 C CA . HIS A 1 852 ? 39.969 23.411 -56.114 1.00 82.25 852 HIS A CA 1
ATOM 6611 C C . HIS A 1 852 ? 38.524 22.916 -55.947 1.00 82.25 852 HIS A C 1
ATOM 6613 O O . HIS A 1 852 ? 37.755 23.493 -55.175 1.00 82.25 852 HIS A O 1
ATOM 6619 N N . THR A 1 853 ? 38.174 21.809 -56.603 1.00 84.25 853 THR A N 1
ATOM 6620 C CA . THR A 1 853 ? 36.988 20.987 -56.282 1.00 84.25 853 THR A CA 1
ATOM 6621 C C . THR A 1 853 ? 37.419 19.637 -55.698 1.00 84.25 853 THR A C 1
ATOM 6623 O O . THR A 1 853 ? 38.570 19.241 -55.880 1.00 84.25 853 THR A O 1
ATOM 6626 N N . PHE A 1 854 ? 36.534 18.951 -54.959 1.00 87.44 854 PHE A N 1
ATOM 6627 C CA . PHE A 1 854 ? 36.845 17.698 -54.254 1.00 87.44 854 PHE A CA 1
ATOM 6628 C C . PHE A 1 854 ? 35.820 16.604 -54.544 1.00 87.44 854 PHE A C 1
ATOM 6630 O O . PHE A 1 854 ? 34.618 16.848 -54.462 1.00 87.44 854 PHE A O 1
ATOM 6637 N N . VAL A 1 855 ? 36.296 15.385 -54.789 1.00 86.88 855 VAL A N 1
ATOM 6638 C CA . VAL A 1 855 ? 35.465 14.194 -55.021 1.00 86.88 855 VAL A CA 1
ATOM 6639 C C . VAL A 1 855 ? 35.826 13.124 -53.992 1.00 86.88 855 VAL A C 1
ATOM 6641 O O . VAL A 1 855 ? 37.004 12.909 -53.728 1.00 86.88 855 VAL A O 1
ATOM 6644 N N . ALA A 1 856 ? 34.834 12.469 -53.380 1.00 88.69 856 ALA A N 1
ATOM 6645 C CA . ALA A 1 856 ? 35.072 11.384 -52.425 1.00 88.69 856 ALA A CA 1
ATOM 6646 C C . ALA A 1 856 ? 35.521 10.103 -53.147 1.00 88.69 856 ALA A C 1
ATOM 6648 O O . ALA A 1 856 ? 34.898 9.689 -54.122 1.00 88.69 856 ALA A O 1
ATOM 6649 N N . ASN A 1 857 ? 36.560 9.437 -52.641 1.00 84.56 857 ASN A N 1
ATOM 6650 C CA . ASN A 1 857 ? 37.128 8.251 -53.299 1.00 84.56 857 ASN A CA 1
ATOM 6651 C C . ASN A 1 857 ? 36.228 7.008 -53.167 1.00 84.56 857 ASN A C 1
ATOM 6653 O O . ASN A 1 857 ? 36.367 6.062 -53.937 1.00 84.56 857 ASN A O 1
ATOM 6657 N N . SER A 1 858 ? 35.325 6.988 -52.182 1.00 74.69 858 SER A N 1
ATOM 6658 C CA . SER A 1 858 ? 34.327 5.933 -51.998 1.00 74.69 858 SER A CA 1
ATOM 6659 C C . SER A 1 858 ? 33.026 6.484 -51.404 1.00 74.69 858 SER A C 1
ATOM 6661 O O . SER A 1 858 ? 33.016 7.156 -50.365 1.00 74.69 858 SER A O 1
ATOM 6663 N N . GLY A 1 859 ? 31.905 6.166 -52.059 1.00 72.19 859 GLY A N 1
ATOM 6664 C CA . GLY A 1 859 ? 30.561 6.548 -51.623 1.00 72.19 859 GLY A CA 1
ATOM 6665 C C . GLY A 1 859 ? 30.283 8.054 -51.707 1.00 72.19 859 GLY A C 1
ATOM 6666 O O . GLY A 1 859 ? 30.767 8.746 -52.595 1.00 72.19 859 GLY A O 1
ATOM 6667 N N . ASN A 1 860 ? 29.465 8.549 -50.780 1.00 85.75 860 ASN A N 1
ATOM 6668 C CA . ASN A 1 860 ? 29.073 9.958 -50.669 1.00 85.75 860 ASN A CA 1
ATOM 6669 C C . ASN A 1 860 ? 29.862 10.662 -49.544 1.00 85.75 860 ASN A C 1
ATOM 6671 O O . ASN A 1 860 ? 30.828 10.116 -49.030 1.00 85.75 860 ASN A O 1
ATOM 6675 N N . ILE A 1 861 ? 29.469 11.864 -49.132 1.00 88.12 861 ILE A N 1
ATOM 6676 C CA . ILE A 1 861 ? 30.128 12.616 -48.045 1.00 88.12 861 ILE A CA 1
ATOM 6677 C C . ILE A 1 861 ? 29.788 12.123 -46.625 1.00 88.12 861 ILE A C 1
ATOM 6679 O O . ILE A 1 861 ? 30.340 12.648 -45.659 1.00 88.12 861 ILE A O 1
ATOM 6683 N N . PHE A 1 862 ? 28.904 11.132 -46.474 1.00 90.44 862 PHE A N 1
ATOM 6684 C CA . PHE A 1 862 ? 28.524 10.580 -45.175 1.00 90.44 862 PHE A CA 1
ATOM 6685 C C . PHE A 1 862 ? 29.496 9.480 -44.726 1.00 90.44 862 PHE A C 1
ATOM 6687 O O . PHE A 1 862 ? 30.042 8.725 -45.540 1.00 90.44 862 PHE A O 1
ATOM 6694 N N .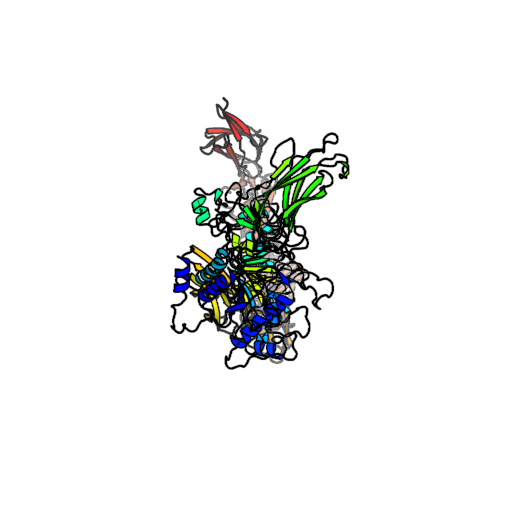 GLN A 1 863 ? 29.700 9.383 -43.415 1.00 92.75 863 GLN A N 1
ATOM 6695 C CA . GLN A 1 863 ? 30.557 8.395 -42.775 1.00 92.75 863 GLN A CA 1
ATOM 6696 C C . GLN A 1 863 ? 29.937 7.920 -41.456 1.00 92.75 863 GLN A C 1
ATOM 6698 O O . GLN A 1 863 ? 29.760 8.709 -40.532 1.00 92.75 863 GLN A O 1
ATOM 6703 N N . SER A 1 864 ? 29.639 6.623 -41.358 1.00 90.25 864 SER A N 1
ATOM 6704 C CA . SER A 1 864 ? 29.171 6.000 -40.113 1.00 90.25 864 SER A CA 1
ATOM 6705 C C . SER A 1 864 ? 30.358 5.613 -39.235 1.00 90.25 864 SER A C 1
ATOM 6707 O O . SER A 1 864 ? 31.335 5.053 -39.739 1.00 90.25 864 SER A O 1
ATOM 6709 N N . VAL A 1 865 ? 30.255 5.883 -37.937 1.00 87.44 865 VAL A N 1
ATOM 6710 C CA . VAL A 1 865 ? 31.177 5.449 -36.882 1.00 87.44 865 VAL A CA 1
ATOM 6711 C C . VAL A 1 865 ? 30.417 4.475 -35.982 1.00 87.44 865 VAL A C 1
ATOM 6713 O O . VAL A 1 865 ? 29.393 4.840 -35.407 1.00 87.44 865 VAL A O 1
ATOM 6716 N N . SER A 1 866 ? 30.887 3.229 -35.904 1.00 82.75 866 SER A N 1
ATOM 6717 C CA . SER A 1 866 ? 30.292 2.169 -35.083 1.00 82.75 866 SER A CA 1
ATOM 6718 C C . SER A 1 866 ? 31.401 1.311 -34.488 1.00 82.75 866 SER A C 1
ATOM 6720 O O . SER A 1 866 ? 32.033 0.516 -35.186 1.00 82.75 866 SER A O 1
ATOM 6722 N N . ASN A 1 867 ? 31.684 1.542 -33.210 1.00 78.19 867 ASN A N 1
ATOM 6723 C CA . ASN A 1 867 ? 32.635 0.785 -32.399 1.00 78.19 867 ASN A CA 1
ATOM 6724 C C . ASN A 1 867 ? 34.050 0.630 -32.998 1.00 78.19 867 ASN A C 1
ATOM 6726 O O . ASN A 1 867 ? 34.784 -0.292 -32.648 1.00 78.19 867 ASN A O 1
ATOM 6730 N N . SER A 1 868 ? 34.451 1.519 -33.915 1.00 85.06 868 SER A N 1
ATOM 6731 C CA . SER A 1 868 ? 35.727 1.447 -34.634 1.00 85.06 868 SER A CA 1
ATOM 6732 C C . SER A 1 868 ? 36.108 2.777 -35.298 1.00 85.06 868 SER A C 1
ATOM 6734 O O . SER A 1 868 ? 35.258 3.607 -35.623 1.00 85.06 868 SER A O 1
ATOM 6736 N N . ASN A 1 869 ? 37.412 2.976 -35.518 1.00 91.19 869 ASN A N 1
ATOM 6737 C CA . ASN A 1 869 ? 37.949 4.099 -36.293 1.00 91.19 869 ASN A CA 1
ATOM 6738 C C . ASN A 1 869 ? 37.719 3.887 -37.794 1.00 91.19 869 ASN A C 1
ATOM 6740 O O . ASN A 1 869 ? 37.875 2.774 -38.293 1.00 91.19 869 ASN A O 1
ATOM 6744 N N . VAL A 1 870 ? 37.441 4.963 -38.530 1.00 93.06 870 VAL A N 1
ATOM 6745 C CA . VAL A 1 870 ? 37.061 4.897 -39.951 1.00 93.06 870 VAL A CA 1
ATOM 6746 C C . VAL A 1 870 ? 37.876 5.857 -40.823 1.00 93.06 870 VAL A C 1
ATOM 6748 O O . VAL A 1 870 ? 38.409 6.863 -40.346 1.00 93.06 870 VAL A O 1
ATOM 6751 N N . VAL A 1 871 ? 37.990 5.538 -42.119 1.00 93.94 871 VAL A N 1
ATOM 6752 C CA . VAL A 1 871 ? 38.789 6.301 -43.094 1.00 93.94 871 VAL A CA 1
ATOM 6753 C C . VAL A 1 871 ? 37.921 6.844 -44.228 1.00 93.94 871 VAL A C 1
ATOM 6755 O O . VAL A 1 871 ? 37.142 6.097 -44.816 1.00 93.94 871 VAL A O 1
ATOM 6758 N N . LYS A 1 872 ? 38.101 8.123 -44.581 1.00 94.56 872 LYS A N 1
ATOM 6759 C CA . LYS A 1 872 ? 37.411 8.798 -45.687 1.00 94.56 872 LYS A CA 1
ATOM 6760 C C . LYS A 1 872 ? 38.399 9.614 -46.530 1.00 94.56 872 LYS A C 1
ATOM 6762 O O . LYS A 1 872 ? 39.028 10.524 -46.024 1.00 94.56 872 LYS A O 1
ATOM 6767 N N . ASN A 1 873 ? 38.559 9.302 -47.816 1.00 95.19 873 ASN A N 1
ATOM 6768 C CA . ASN A 1 873 ? 39.546 9.961 -48.690 1.00 95.19 873 ASN A CA 1
ATOM 6769 C C . ASN A 1 873 ? 38.873 10.813 -49.776 1.00 95.19 873 ASN A C 1
ATOM 6771 O O . ASN A 1 873 ? 37.753 10.493 -50.186 1.00 95.19 873 ASN A O 1
ATOM 6775 N N . PHE A 1 874 ? 39.572 11.847 -50.260 1.00 94.69 874 PHE A N 1
ATOM 6776 C CA . PHE A 1 874 ? 39.115 12.712 -51.357 1.00 94.69 874 PHE A CA 1
ATOM 6777 C C . PHE A 1 874 ? 40.211 12.961 -52.413 1.00 94.69 874 PHE A C 1
ATOM 6779 O O . PHE A 1 874 ? 41.403 12.925 -52.103 1.00 94.69 874 PHE A O 1
ATOM 6786 N N . THR A 1 875 ? 39.809 13.295 -53.640 1.00 92.19 875 THR A N 1
ATOM 6787 C CA . THR A 1 875 ? 40.684 13.777 -54.722 1.00 92.19 875 THR A CA 1
ATOM 6788 C C . THR A 1 875 ? 40.368 15.234 -55.064 1.00 92.19 875 THR A C 1
ATOM 6790 O O . THR A 1 875 ? 39.196 15.594 -55.151 1.00 92.19 875 THR A O 1
ATOM 6793 N N . ALA A 1 876 ? 41.393 16.074 -55.246 1.00 88.56 876 ALA A N 1
ATOM 6794 C CA . ALA A 1 876 ? 41.283 17.501 -55.553 1.00 88.56 876 ALA A CA 1
ATOM 6795 C C . ALA A 1 876 ? 41.610 17.830 -57.026 1.00 88.56 876 ALA A C 1
ATOM 6797 O O . ALA A 1 876 ? 42.542 17.262 -57.596 1.00 88.56 876 ALA A O 1
ATOM 6798 N N . HIS A 1 877 ? 40.896 18.790 -57.622 1.00 82.06 877 HIS A N 1
ATOM 6799 C CA . HIS A 1 877 ? 41.043 19.202 -59.031 1.00 82.06 877 HIS A CA 1
ATOM 6800 C C . HIS A 1 877 ? 41.241 20.728 -59.162 1.00 82.06 877 HIS A C 1
ATOM 6802 O O . HIS A 1 877 ? 40.480 21.463 -58.541 1.00 82.06 877 HIS A O 1
ATOM 6808 N N . ASN A 1 878 ? 42.209 21.209 -59.966 1.00 76.88 878 ASN A N 1
ATOM 6809 C CA . ASN A 1 878 ? 42.525 22.646 -60.172 1.00 76.88 878 ASN A CA 1
ATOM 6810 C C . ASN A 1 878 ? 41.653 23.312 -61.258 1.00 76.88 878 ASN A C 1
ATOM 6812 O O . ASN A 1 878 ? 41.371 22.677 -62.270 1.00 76.88 878 ASN A O 1
ATOM 6816 N N . LEU A 1 879 ? 41.291 24.594 -61.100 1.00 68.94 879 LEU A N 1
ATOM 6817 C CA . LEU A 1 879 ? 40.410 25.360 -62.009 1.00 68.94 879 LEU A CA 1
ATOM 6818 C C . LEU A 1 879 ? 41.166 26.450 -62.830 1.00 68.94 879 LEU A C 1
ATOM 6820 O O . LEU A 1 879 ? 41.275 27.576 -62.345 1.00 68.94 879 LEU A O 1
ATOM 6824 N N . ASP A 1 880 ? 41.609 26.174 -64.076 1.00 68.06 880 ASP A N 1
ATOM 6825 C CA . ASP A 1 880 ? 42.622 26.999 -64.797 1.00 68.06 880 ASP A CA 1
ATOM 6826 C C . ASP A 1 880 ? 42.283 27.512 -66.237 1.00 68.06 880 ASP A C 1
ATOM 6828 O O . ASP A 1 880 ? 43.040 28.319 -66.774 1.00 68.06 880 ASP A O 1
ATOM 6832 N N . PHE A 1 881 ? 41.171 27.127 -66.884 1.00 82.44 881 PHE A N 1
ATOM 6833 C CA . PHE A 1 881 ? 40.882 27.396 -68.321 1.00 82.44 881 PHE A CA 1
ATOM 6834 C C . PHE A 1 881 ? 39.569 28.170 -68.587 1.00 82.44 881 PHE A C 1
ATOM 6836 O O . PHE A 1 881 ? 38.763 28.368 -67.675 1.00 82.44 881 PHE A O 1
ATOM 6843 N N . THR A 1 882 ? 39.325 28.606 -69.832 1.00 85.31 882 THR A N 1
ATOM 6844 C CA . THR A 1 882 ? 38.148 29.396 -70.262 1.00 85.31 882 THR A CA 1
ATOM 6845 C C . THR A 1 882 ? 37.334 28.729 -71.380 1.00 85.31 882 THR A C 1
ATOM 6847 O O . THR A 1 882 ? 37.884 28.228 -72.358 1.00 85.31 882 THR A O 1
ATOM 6850 N N . VAL A 1 883 ? 36.000 28.803 -71.291 1.00 89.69 883 VAL A N 1
ATOM 6851 C CA . VAL A 1 883 ? 35.049 28.381 -72.342 1.00 89.69 883 VAL A CA 1
ATOM 6852 C C . VAL A 1 883 ? 34.301 29.601 -72.897 1.00 89.69 883 VAL A C 1
ATOM 6854 O O . VAL A 1 883 ? 33.726 30.366 -72.125 1.00 89.69 883 VAL A O 1
ATOM 6857 N N . SER A 1 884 ? 34.279 29.804 -74.219 1.00 91.25 884 SER A N 1
ATOM 6858 C CA . SER A 1 884 ? 33.715 31.008 -74.876 1.00 91.25 884 SER A CA 1
ATOM 6859 C C . SER A 1 884 ? 32.962 30.717 -76.188 1.00 91.25 884 SER A C 1
ATOM 6861 O O . SER A 1 884 ? 32.969 29.577 -76.640 1.00 91.25 884 SER A O 1
ATOM 6863 N N . GLY A 1 885 ? 32.295 31.707 -76.804 1.00 91.94 885 GLY A N 1
ATOM 6864 C CA . GLY A 1 885 ? 31.589 31.536 -78.092 1.00 91.94 885 GLY A CA 1
ATOM 6865 C C . GLY A 1 885 ? 30.573 32.625 -78.467 1.00 91.94 885 GLY A C 1
ATOM 6866 O O . GLY A 1 885 ? 30.484 33.647 -77.782 1.00 91.94 885 GLY A O 1
ATOM 6867 N N . THR A 1 886 ? 29.801 32.416 -79.544 1.00 92.19 886 THR A N 1
ATOM 6868 C CA . THR A 1 886 ? 28.699 33.287 -80.018 1.00 92.19 886 THR A CA 1
ATOM 6869 C C . THR A 1 886 ? 27.372 32.556 -80.258 1.00 92.19 886 THR A C 1
ATOM 6871 O O . THR A 1 886 ? 27.349 31.366 -80.556 1.00 92.19 886 THR A O 1
ATOM 6874 N N . VAL A 1 887 ? 26.247 33.277 -80.159 1.00 92.19 887 VAL A N 1
ATOM 6875 C CA . VAL A 1 887 ? 24.901 32.797 -80.522 1.00 92.19 887 VAL A CA 1
ATOM 6876 C C . VAL A 1 887 ? 24.263 33.768 -81.522 1.00 92.19 887 VAL A C 1
ATOM 6878 O O . VAL A 1 887 ? 24.174 34.966 -81.243 1.00 92.19 887 VAL A O 1
ATOM 6881 N N . THR A 1 888 ? 23.820 33.267 -82.678 1.00 89.62 888 THR A N 1
ATOM 6882 C CA . THR A 1 888 ? 23.244 34.059 -83.791 1.00 89.62 888 THR A CA 1
ATOM 6883 C C . THR A 1 888 ? 21.904 33.497 -84.275 1.00 89.62 888 THR A C 1
ATOM 6885 O O . THR A 1 888 ? 21.535 32.403 -83.871 1.00 89.62 888 THR A O 1
ATOM 6888 N N . ASP A 1 889 ? 21.138 34.228 -85.085 1.00 84.44 889 ASP A N 1
ATOM 6889 C CA . ASP A 1 889 ? 19.906 33.743 -85.719 1.00 84.44 889 ASP A CA 1
ATOM 6890 C C . ASP A 1 889 ? 20.169 33.063 -87.077 1.00 84.44 889 ASP A C 1
ATOM 6892 O O . ASP A 1 889 ? 21.300 33.022 -87.564 1.00 84.44 889 ASP A O 1
ATOM 6896 N N . GLY A 1 890 ? 19.118 32.533 -87.715 1.00 75.31 890 GLY A N 1
ATOM 6897 C CA . GLY A 1 890 ? 19.216 31.880 -89.031 1.00 75.31 890 GLY A CA 1
ATOM 6898 C C . GLY A 1 890 ? 19.710 32.779 -90.179 1.00 75.31 890 GLY A C 1
ATOM 6899 O O . GLY A 1 890 ? 20.040 32.262 -91.243 1.00 75.31 890 GLY A O 1
ATOM 6900 N N . ASN A 1 891 ? 19.793 34.096 -89.962 1.00 76.44 891 ASN A N 1
ATOM 6901 C CA . ASN A 1 891 ? 20.316 35.092 -90.899 1.00 76.44 891 ASN A CA 1
ATOM 6902 C C . ASN A 1 891 ? 21.684 35.658 -90.455 1.00 76.44 891 ASN A C 1
ATOM 6904 O O . ASN A 1 891 ? 22.193 36.591 -91.079 1.00 76.44 891 ASN A O 1
ATOM 6908 N N . GLY A 1 892 ? 22.281 35.118 -89.386 1.00 79.19 892 GLY A N 1
ATOM 6909 C CA . GLY A 1 892 ? 23.576 35.533 -88.844 1.00 79.19 892 GLY A CA 1
ATOM 6910 C C . GLY A 1 892 ? 23.544 36.764 -87.927 1.00 79.19 892 GLY A C 1
ATOM 6911 O O . GLY A 1 892 ? 24.608 37.281 -87.588 1.00 79.19 892 GLY A O 1
ATOM 6912 N N . GLN A 1 893 ? 22.371 37.251 -87.508 1.00 85.00 893 GLN A N 1
ATOM 6913 C CA . GLN A 1 893 ? 22.254 38.367 -86.556 1.00 85.00 893 GLN A CA 1
ATOM 6914 C C . GLN A 1 893 ? 22.487 37.894 -85.111 1.00 85.00 893 GLN A C 1
ATOM 6916 O O . GLN A 1 893 ? 22.071 36.793 -84.760 1.00 85.00 893 GLN A O 1
ATOM 6921 N N . PRO A 1 894 ? 23.135 38.686 -84.237 1.00 88.06 894 PRO A N 1
ATOM 6922 C CA . PRO A 1 894 ? 23.455 38.256 -82.877 1.00 88.06 894 PRO A CA 1
ATOM 6923 C C . PRO A 1 894 ? 22.207 38.087 -81.999 1.00 88.06 894 PRO A C 1
ATOM 6925 O O . PRO A 1 894 ? 21.343 38.962 -81.937 1.00 88.06 894 PRO A O 1
ATOM 6928 N N . ILE A 1 895 ? 22.154 36.990 -81.240 1.00 89.12 895 ILE A N 1
ATOM 6929 C CA . ILE A 1 895 ? 21.105 36.730 -80.250 1.00 89.12 895 ILE A CA 1
ATOM 6930 C C . ILE A 1 895 ? 21.599 37.156 -78.869 1.00 89.12 895 ILE A C 1
ATOM 6932 O O . ILE A 1 895 ? 22.439 36.509 -78.238 1.00 89.12 895 ILE A O 1
ATOM 6936 N N . VAL A 1 896 ? 21.041 38.262 -78.386 1.00 90.81 896 VAL A N 1
ATOM 6937 C CA . VAL A 1 896 ? 21.369 38.866 -77.088 1.00 90.81 896 VAL A CA 1
ATOM 6938 C C . VAL A 1 896 ? 20.634 38.154 -75.959 1.00 90.81 896 VAL A C 1
ATOM 6940 O O . VAL A 1 896 ? 19.437 37.872 -76.070 1.00 90.81 896 VAL A O 1
ATOM 6943 N N . GLY A 1 897 ? 21.319 37.896 -74.845 1.00 87.44 897 GLY A N 1
ATOM 6944 C CA . GLY A 1 897 ? 20.723 37.301 -73.649 1.00 87.44 897 GLY A CA 1
ATOM 6945 C C . GLY A 1 897 ? 20.229 35.867 -73.857 1.00 87.44 897 GLY A C 1
ATOM 6946 O O . GLY A 1 897 ? 19.170 35.509 -73.339 1.00 87.44 897 GLY A O 1
ATOM 6947 N N . ALA A 1 898 ? 20.925 35.073 -74.672 1.00 88.75 898 ALA A N 1
ATOM 6948 C CA . ALA A 1 898 ? 20.841 33.617 -74.604 1.00 88.75 898 ALA A CA 1
ATOM 6949 C C . ALA A 1 898 ? 21.597 33.142 -73.355 1.00 88.75 898 ALA A C 1
ATOM 6951 O O . ALA A 1 898 ? 22.639 33.703 -73.013 1.00 88.75 898 ALA A O 1
ATOM 6952 N N . ILE A 1 899 ? 21.059 32.144 -72.658 1.00 90.94 899 ILE A N 1
ATOM 6953 C CA . ILE A 1 899 ? 21.670 31.562 -71.459 1.00 90.94 899 ILE A CA 1
ATOM 6954 C C . ILE A 1 899 ? 22.550 30.396 -71.897 1.00 90.94 899 ILE A C 1
ATOM 6956 O O . ILE A 1 899 ? 22.086 29.524 -72.623 1.00 90.94 899 ILE A O 1
ATOM 6960 N N . VAL A 1 900 ? 23.799 30.378 -71.439 1.00 90.50 900 VAL A N 1
ATOM 6961 C CA . VAL A 1 900 ? 24.780 29.320 -71.694 1.00 90.50 900 VAL A CA 1
ATOM 6962 C C . VAL A 1 900 ? 25.151 28.660 -70.370 1.00 90.50 900 VAL A C 1
ATOM 6964 O O . VAL A 1 900 ? 25.695 29.318 -69.480 1.00 90.50 900 VAL A O 1
ATOM 6967 N N . GLN A 1 901 ? 24.857 27.371 -70.231 1.00 90.31 901 GLN A N 1
ATOM 6968 C CA . GLN A 1 901 ? 25.229 26.552 -69.078 1.00 90.31 901 GLN A CA 1
ATOM 6969 C C . GLN A 1 901 ? 26.390 25.624 -69.432 1.00 90.31 901 GLN A C 1
ATOM 6971 O O . GLN A 1 901 ? 26.406 25.032 -70.507 1.00 90.31 901 GLN A O 1
ATOM 6976 N N . ILE A 1 902 ? 27.364 25.508 -68.529 1.00 87.56 902 ILE A N 1
ATOM 6977 C CA . ILE A 1 902 ? 28.572 24.691 -68.677 1.00 87.56 902 ILE A CA 1
ATOM 6978 C C . ILE A 1 902 ? 28.649 23.761 -67.468 1.00 87.56 902 ILE A C 1
ATOM 6980 O O . ILE A 1 902 ? 28.858 24.236 -66.349 1.0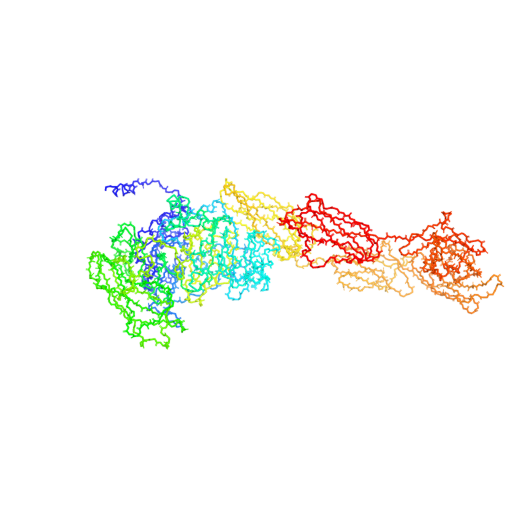0 87.56 902 ILE A O 1
ATOM 6984 N N . ASN A 1 903 ? 28.489 22.458 -67.692 1.00 84.56 903 ASN A N 1
ATOM 6985 C CA . ASN A 1 903 ? 28.414 21.448 -66.634 1.00 84.56 903 ASN A CA 1
ATOM 6986 C C . ASN A 1 903 ? 29.416 20.310 -66.872 1.00 84.56 903 ASN A C 1
ATOM 6988 O O . ASN A 1 903 ? 29.699 19.993 -68.026 1.00 84.56 903 ASN A O 1
ATOM 6992 N N . ASP A 1 904 ? 29.908 19.662 -65.814 1.00 80.06 904 ASP A N 1
ATOM 6993 C CA . ASP A 1 904 ? 30.611 18.372 -65.914 1.00 80.06 904 ASP A CA 1
ATOM 6994 C C . ASP A 1 904 ? 29.930 17.263 -65.099 1.00 80.06 904 ASP A C 1
ATOM 6996 O O . ASP A 1 904 ? 29.034 17.500 -64.286 1.00 80.06 904 ASP A O 1
ATOM 7000 N N . ASN A 1 905 ? 30.376 16.024 -65.314 1.00 68.94 905 ASN A N 1
ATOM 7001 C CA . ASN A 1 905 ? 29.835 14.844 -64.634 1.00 68.94 905 ASN A CA 1
ATOM 7002 C C . ASN A 1 905 ? 30.308 14.701 -63.173 1.00 68.94 905 ASN A C 1
ATOM 7004 O O . ASN A 1 905 ? 29.875 13.778 -62.486 1.00 68.94 905 ASN A O 1
ATOM 7008 N N . SER A 1 906 ? 31.192 15.582 -62.696 1.00 60.88 906 SER A N 1
ATOM 7009 C CA . SER A 1 906 ? 31.671 15.632 -61.307 1.00 60.88 906 SER A CA 1
ATOM 7010 C C . SER A 1 906 ? 30.960 16.689 -60.454 1.00 60.88 906 SER A C 1
ATOM 7012 O O . SER A 1 906 ? 31.301 16.865 -59.285 1.00 60.88 906 SER A O 1
ATOM 7014 N N . GLY A 1 907 ? 29.941 17.354 -61.008 1.00 61.16 907 GLY A N 1
ATOM 7015 C CA . GLY A 1 907 ? 29.087 18.300 -60.291 1.00 61.16 907 GLY A CA 1
ATOM 7016 C C . GLY A 1 907 ? 29.513 19.764 -60.412 1.00 61.16 907 GLY A C 1
ATOM 7017 O O . GLY A 1 907 ? 28.942 20.615 -59.729 1.00 61.16 907 GLY A O 1
ATOM 7018 N N . PHE A 1 908 ? 30.480 20.094 -61.272 1.00 75.25 908 PHE A N 1
ATOM 7019 C CA . PHE A 1 908 ? 30.751 21.487 -61.620 1.00 75.25 908 PHE A CA 1
ATOM 7020 C C . PHE A 1 908 ? 29.615 22.047 -62.489 1.00 75.25 908 PHE A C 1
ATOM 7022 O O . PHE A 1 908 ? 29.192 21.404 -63.449 1.00 75.25 908 PHE A O 1
ATOM 7029 N N . SER A 1 909 ? 29.160 23.269 -62.191 1.00 81.94 909 SER A N 1
ATOM 7030 C CA . SER A 1 909 ? 28.159 23.989 -62.987 1.00 81.94 909 SER A CA 1
ATOM 7031 C C . SER A 1 909 ? 28.431 25.494 -63.001 1.00 81.94 909 SER A C 1
ATOM 7033 O O . SER A 1 909 ? 28.691 26.108 -61.962 1.00 81.94 909 SER A O 1
ATOM 7035 N N . ALA A 1 910 ? 28.363 26.105 -64.183 1.00 82.38 910 ALA A N 1
ATOM 7036 C CA . ALA A 1 910 ? 28.469 27.548 -64.367 1.00 82.38 910 ALA A CA 1
ATOM 7037 C C . ALA A 1 910 ? 27.475 28.046 -65.422 1.00 82.38 910 ALA A C 1
ATOM 7039 O O . ALA A 1 910 ? 27.254 27.393 -66.436 1.00 82.38 910 ALA A O 1
ATOM 7040 N N . THR A 1 911 ? 26.904 29.234 -65.208 1.00 89.56 911 THR A N 1
ATOM 7041 C CA . THR A 1 911 ? 25.957 29.866 -66.141 1.00 89.56 911 THR A CA 1
ATOM 7042 C C . THR A 1 911 ? 26.450 31.252 -66.547 1.00 89.56 911 THR A C 1
ATOM 7044 O O . THR A 1 911 ? 26.834 32.045 -65.687 1.00 89.56 911 THR A O 1
ATOM 7047 N N . VAL A 1 912 ? 26.419 31.557 -67.846 1.00 91.88 912 VAL A N 1
ATOM 7048 C CA . VAL A 1 912 ? 26.738 32.878 -68.416 1.00 91.88 912 VAL A CA 1
ATOM 7049 C C . VAL A 1 912 ? 25.699 33.278 -69.467 1.00 91.88 912 VAL A C 1
ATOM 7051 O O . VAL A 1 912 ? 25.001 32.426 -70.005 1.00 91.88 912 VAL A O 1
ATOM 7054 N N . GLN A 1 913 ? 25.571 34.570 -69.769 1.00 92.38 913 GLN A N 1
ATOM 7055 C CA . GLN A 1 913 ? 24.648 35.069 -70.797 1.00 92.38 913 GLN A CA 1
ATOM 7056 C C . GLN A 1 913 ? 25.400 35.696 -71.969 1.00 92.38 913 GLN A C 1
ATOM 7058 O O . GLN A 1 913 ? 26.469 36.283 -71.782 1.00 92.38 913 GLN A O 1
ATOM 7063 N N . THR A 1 914 ? 24.829 35.608 -73.173 1.00 94.19 914 THR A N 1
ATOM 7064 C CA . THR A 1 914 ? 25.379 36.309 -74.337 1.00 94.19 914 THR A CA 1
ATOM 7065 C C . THR A 1 914 ? 25.172 37.818 -74.235 1.00 94.19 914 THR A C 1
ATOM 7067 O O . THR A 1 914 ? 24.097 38.299 -73.870 1.00 94.19 914 THR A O 1
ATOM 7070 N N . ASN A 1 915 ? 26.205 38.583 -74.583 1.00 89.88 915 ASN A N 1
ATOM 7071 C CA . ASN A 1 915 ? 26.163 40.044 -74.588 1.00 89.88 915 ASN A CA 1
ATOM 7072 C C . ASN A 1 915 ? 25.451 40.619 -75.835 1.00 89.88 915 ASN A C 1
ATOM 7074 O O . ASN A 1 915 ? 24.921 39.880 -76.661 1.00 89.88 915 ASN A O 1
ATOM 7078 N N . ILE A 1 916 ? 25.461 41.952 -75.986 1.00 88.88 916 ILE A N 1
ATOM 7079 C CA . ILE A 1 916 ? 24.826 42.688 -77.103 1.00 88.88 916 ILE A CA 1
ATOM 7080 C C . ILE A 1 916 ? 25.312 42.250 -78.499 1.00 88.88 916 ILE A C 1
ATOM 7082 O O . ILE A 1 916 ? 24.585 42.383 -79.475 1.00 88.88 916 ILE A O 1
ATOM 7086 N N . ASN A 1 917 ? 26.519 41.684 -78.588 1.00 88.75 917 ASN A N 1
ATOM 7087 C CA . ASN A 1 917 ? 27.110 41.166 -79.823 1.00 88.75 917 ASN A CA 1
ATOM 7088 C C . ASN A 1 917 ? 26.953 39.638 -79.946 1.00 88.75 917 ASN A C 1
ATOM 7090 O O . ASN A 1 917 ? 27.655 39.009 -80.735 1.00 88.75 917 ASN A O 1
ATOM 7094 N N . GLY A 1 918 ? 26.104 39.023 -79.117 1.00 89.69 918 GLY A N 1
ATOM 7095 C CA . GLY A 1 918 ? 25.861 37.583 -79.102 1.00 89.69 918 GLY A CA 1
ATOM 7096 C C . GLY A 1 918 ? 26.983 36.741 -78.484 1.00 89.69 918 GLY A C 1
ATOM 7097 O O . GLY A 1 918 ? 26.914 35.525 -78.586 1.00 89.69 918 GLY A O 1
ATOM 7098 N N . ARG A 1 919 ? 28.008 37.328 -77.839 1.00 93.94 919 ARG A N 1
ATOM 7099 C CA . ARG A 1 919 ? 29.186 36.602 -77.299 1.00 93.94 919 ARG A CA 1
ATOM 7100 C C . ARG A 1 919 ? 29.027 36.162 -75.840 1.00 93.94 919 ARG A C 1
ATOM 7102 O O . ARG A 1 919 ? 28.518 36.944 -75.041 1.00 93.94 919 ARG A O 1
ATOM 7109 N N . TYR A 1 920 ? 29.566 34.996 -75.473 1.00 93.81 920 TYR A N 1
ATOM 7110 C CA . TYR A 1 920 ? 29.696 34.495 -74.094 1.00 93.81 920 TYR A CA 1
ATOM 7111 C C . TYR A 1 920 ? 31.145 34.069 -73.758 1.00 93.81 920 TYR A C 1
ATOM 7113 O O . TYR A 1 920 ? 31.911 33.708 -74.651 1.00 93.81 920 TYR A O 1
ATOM 7121 N N . SER A 1 921 ? 31.539 34.126 -72.476 1.00 90.88 921 SER A N 1
ATOM 7122 C CA . SER A 1 921 ? 32.860 33.680 -71.984 1.00 90.88 921 SER A CA 1
ATOM 7123 C C . SER A 1 921 ? 32.836 33.346 -70.484 1.00 90.88 921 SER A C 1
ATOM 7125 O O . SER A 1 921 ? 32.264 34.106 -69.699 1.00 90.88 921 SER A O 1
ATOM 7127 N N . ARG A 1 922 ? 33.457 32.229 -70.079 1.00 90.75 922 ARG A N 1
ATOM 7128 C CA . ARG A 1 922 ? 33.555 31.751 -68.689 1.00 90.75 922 ARG A CA 1
ATOM 7129 C C . ARG A 1 922 ? 34.974 31.253 -68.358 1.00 90.75 922 ARG A C 1
ATOM 7131 O O . ARG A 1 922 ? 35.314 30.153 -68.788 1.00 90.75 922 ARG A O 1
ATOM 7138 N N . PRO A 1 923 ? 35.771 31.999 -67.567 1.00 82.62 923 PRO A N 1
ATOM 7139 C CA . PRO A 1 923 ? 37.072 31.541 -67.062 1.00 82.62 923 PRO A CA 1
ATOM 7140 C C . PRO A 1 923 ? 36.935 30.674 -65.796 1.00 82.62 923 PRO A C 1
ATOM 7142 O O . PRO A 1 923 ? 35.900 30.741 -65.126 1.00 82.62 923 PRO A O 1
ATOM 7145 N N . GLY A 1 924 ? 37.988 29.939 -65.422 1.00 77.81 924 GLY A N 1
ATOM 7146 C CA . GLY A 1 924 ? 38.081 29.156 -64.178 1.00 77.81 924 GLY A CA 1
ATOM 7147 C C . GLY A 1 924 ? 37.503 27.741 -64.277 1.00 77.81 924 GLY A C 1
ATOM 7148 O O . GLY A 1 924 ? 36.773 27.312 -63.384 1.00 77.81 924 GLY A O 1
ATOM 7149 N N . ILE A 1 925 ? 37.779 27.053 -65.382 1.00 82.44 925 ILE A N 1
ATOM 7150 C CA . ILE A 1 925 ? 37.302 25.706 -65.717 1.00 82.44 925 ILE A CA 1
ATOM 7151 C C . ILE A 1 925 ? 38.471 24.714 -65.608 1.00 82.44 925 ILE A C 1
ATOM 7153 O O . ILE A 1 925 ? 39.569 25.018 -66.063 1.00 82.44 925 ILE A O 1
ATOM 7157 N N . SER A 1 926 ? 38.285 23.549 -64.985 1.00 76.31 926 SER A N 1
ATOM 7158 C CA . SER A 1 926 ? 39.340 22.524 -64.899 1.00 76.31 926 SER A CA 1
ATOM 7159 C C . SER A 1 926 ? 39.520 21.778 -66.227 1.00 76.31 926 SER A C 1
ATOM 7161 O O . SER A 1 926 ? 38.712 21.899 -67.143 1.00 76.31 926 SER A O 1
ATOM 7163 N N . ASN A 1 927 ? 40.584 20.980 -66.355 1.00 78.75 927 ASN A N 1
ATOM 7164 C CA . ASN A 1 927 ? 40.634 19.988 -67.432 1.00 78.75 927 ASN A CA 1
ATOM 7165 C C . ASN A 1 927 ? 39.483 18.999 -67.240 1.00 78.75 927 ASN A C 1
ATOM 7167 O O . ASN A 1 927 ? 39.298 18.463 -66.144 1.00 78.75 927 ASN A O 1
ATOM 7171 N N . GLY A 1 928 ? 38.722 18.745 -68.295 1.00 76.56 928 GLY A N 1
ATOM 7172 C CA . GLY A 1 928 ? 37.524 17.934 -68.176 1.00 76.56 928 GLY A CA 1
ATOM 7173 C C . GLY A 1 928 ? 36.671 17.933 -69.428 1.00 76.56 928 GLY A C 1
ATOM 7174 O O . GLY A 1 928 ? 36.887 18.693 -70.375 1.00 76.56 928 GLY A O 1
ATOM 7175 N N . LEU A 1 929 ? 35.692 17.036 -69.416 1.00 82.62 929 LEU A N 1
ATOM 7176 C CA . LEU A 1 929 ? 34.693 16.933 -70.460 1.00 82.62 929 LEU A CA 1
ATOM 7177 C C . LEU A 1 929 ? 33.433 17.666 -69.998 1.00 82.62 929 LEU A C 1
ATOM 7179 O O . LEU A 1 929 ? 32.783 17.234 -69.046 1.00 82.62 929 LEU A O 1
ATOM 7183 N N . TYR A 1 930 ? 33.106 18.764 -70.672 1.00 83.62 930 TYR A N 1
ATOM 7184 C CA . TYR A 1 930 ? 31.997 19.637 -70.304 1.00 83.62 930 TYR A CA 1
ATOM 7185 C C . TYR A 1 930 ? 30.851 19.531 -71.295 1.00 83.62 930 TYR A C 1
ATOM 7187 O O . TYR A 1 930 ? 31.063 19.409 -72.499 1.00 83.62 930 TYR A O 1
ATOM 7195 N N . ILE A 1 931 ? 29.628 19.646 -70.804 1.00 85.06 931 ILE A N 1
ATOM 7196 C CA . ILE A 1 931 ? 28.437 19.836 -71.625 1.00 85.06 931 ILE A CA 1
ATOM 7197 C C . ILE A 1 931 ? 28.137 21.335 -71.636 1.00 85.06 931 ILE A C 1
ATOM 7199 O O . ILE A 1 931 ? 27.958 21.933 -70.574 1.00 85.06 931 ILE A O 1
ATOM 7203 N N . VAL A 1 932 ? 28.112 21.935 -72.832 1.00 87.19 932 VAL A N 1
ATOM 7204 C CA . VAL A 1 932 ? 27.762 23.349 -73.033 1.00 87.19 932 VAL A CA 1
ATOM 7205 C C . VAL A 1 932 ? 26.394 23.439 -73.701 1.00 87.19 932 VAL A C 1
ATOM 7207 O O . VAL A 1 932 ? 26.244 23.076 -74.871 1.00 87.19 932 VAL A O 1
ATOM 7210 N N . GLU A 1 933 ? 25.405 23.925 -72.958 1.00 86.44 933 GLU A N 1
ATOM 7211 C CA . GLU A 1 933 ? 24.013 24.027 -73.397 1.00 86.44 933 GLU A CA 1
ATOM 7212 C C . GLU A 1 933 ? 23.580 25.489 -73.518 1.00 86.44 933 GLU A C 1
ATOM 7214 O O . GLU A 1 933 ? 23.786 26.288 -72.605 1.00 86.44 933 GLU A O 1
ATOM 7219 N N . VAL A 1 934 ? 22.973 25.839 -74.655 1.00 86.25 934 VAL A N 1
ATOM 7220 C CA . VAL A 1 934 ? 22.478 27.190 -74.938 1.00 86.25 934 VAL A CA 1
ATOM 7221 C C . VAL A 1 934 ? 20.962 27.172 -75.031 1.00 86.25 934 VAL A C 1
ATOM 7223 O O . VAL A 1 934 ? 20.392 26.402 -75.801 1.00 86.25 934 VAL A O 1
ATOM 7226 N N . THR A 1 935 ? 20.307 28.073 -74.303 1.00 85.50 935 THR A N 1
ATOM 7227 C CA . THR A 1 935 ? 18.853 28.236 -74.333 1.00 85.50 935 THR A CA 1
ATOM 7228 C C . THR A 1 935 ? 18.458 29.689 -74.591 1.00 85.50 935 THR A C 1
ATOM 7230 O O . THR A 1 935 ? 19.034 30.639 -74.049 1.00 85.50 935 THR A O 1
ATOM 7233 N N . LYS A 1 936 ? 17.442 29.877 -75.439 1.00 83.12 936 LYS A N 1
ATOM 7234 C CA . LYS A 1 936 ? 16.778 31.164 -75.659 1.00 83.12 936 LYS A CA 1
ATOM 7235 C C . LYS A 1 936 ? 15.284 30.924 -75.835 1.00 83.12 936 LYS A C 1
ATOM 7237 O O . LYS A 1 936 ? 14.871 30.208 -76.738 1.00 83.12 936 LYS A O 1
ATOM 7242 N N . ASN A 1 937 ? 14.478 31.531 -74.968 1.00 76.31 937 ASN A N 1
ATOM 7243 C CA . ASN A 1 937 ? 13.028 31.368 -75.008 1.00 76.31 937 ASN A CA 1
ATOM 7244 C C . ASN A 1 937 ? 12.447 31.807 -76.367 1.00 76.31 937 ASN A C 1
ATOM 7246 O O . ASN A 1 937 ? 12.789 32.887 -76.851 1.00 76.31 937 ASN A O 1
ATOM 7250 N N . GLY A 1 938 ? 11.576 30.980 -76.952 1.00 69.62 938 GLY A N 1
ATOM 7251 C CA . GLY A 1 938 ? 10.946 31.203 -78.258 1.00 69.62 938 GLY A CA 1
ATOM 7252 C C . GLY A 1 938 ? 11.795 30.812 -79.472 1.00 69.62 938 GLY A C 1
ATOM 7253 O O . GLY A 1 938 ? 11.368 31.071 -80.597 1.00 69.62 938 GLY A O 1
ATOM 7254 N N . TYR A 1 939 ? 12.971 30.211 -79.257 1.00 77.44 939 TYR A N 1
ATOM 7255 C CA . TYR A 1 939 ? 13.867 29.763 -80.319 1.00 77.44 939 TYR A CA 1
ATOM 7256 C C . TYR A 1 939 ? 14.280 28.297 -80.131 1.00 77.44 939 TYR A C 1
ATOM 7258 O O . TYR A 1 939 ? 14.581 27.860 -79.022 1.00 77.44 939 TYR A O 1
ATOM 7266 N N . SER A 1 940 ? 14.385 27.552 -81.228 1.00 76.69 940 SER A N 1
ATOM 7267 C CA . SER A 1 940 ? 15.136 26.299 -81.311 1.00 76.69 940 SER A CA 1
ATOM 7268 C C . SER A 1 940 ? 16.601 26.584 -81.640 1.00 76.69 940 SER A C 1
ATOM 7270 O O . SER A 1 940 ? 16.882 27.274 -82.618 1.00 76.69 940 SER A O 1
ATOM 7272 N N . VAL A 1 941 ? 17.535 26.052 -80.849 1.00 79.44 941 VAL A N 1
ATOM 7273 C CA . VAL A 1 941 ? 18.983 26.250 -81.036 1.00 79.44 941 VAL A CA 1
ATOM 7274 C C . VAL A 1 941 ? 19.606 25.051 -81.763 1.00 79.44 941 VAL A C 1
ATOM 7276 O O . VAL A 1 941 ? 19.276 23.902 -81.476 1.00 79.44 941 VAL A O 1
ATOM 7279 N N . SER A 1 942 ? 20.507 25.326 -82.706 1.00 72.75 942 SER A N 1
ATOM 7280 C CA . SER A 1 942 ? 21.265 24.379 -83.518 1.00 72.75 942 SER A CA 1
ATOM 7281 C C . SER A 1 942 ? 22.779 24.600 -83.347 1.00 72.75 942 SER A C 1
ATOM 7283 O O . SER A 1 942 ? 23.220 25.755 -83.322 1.00 72.75 942 SER A O 1
ATOM 7285 N N . PRO A 1 943 ? 23.601 23.535 -83.264 1.00 68.44 943 PRO A N 1
ATOM 7286 C CA . PRO A 1 943 ? 23.220 22.115 -83.304 1.00 68.44 943 PRO A CA 1
ATOM 7287 C C . PRO A 1 943 ? 22.291 21.709 -82.145 1.00 68.44 943 PRO A C 1
ATOM 7289 O O . PRO A 1 943 ? 22.495 22.122 -81.006 1.00 68.44 943 PRO A O 1
ATOM 7292 N N . SER A 1 944 ? 21.232 20.958 -82.472 1.00 60.75 944 SER A N 1
ATOM 7293 C CA . SER A 1 944 ? 20.159 20.578 -81.542 1.00 60.75 944 SER A CA 1
ATOM 7294 C C . SER A 1 944 ? 20.625 19.531 -80.531 1.00 60.75 944 SER A C 1
ATOM 7296 O O . SER A 1 944 ? 21.460 18.692 -80.862 1.00 60.75 944 SER A O 1
ATOM 7298 N N . GLN A 1 945 ? 20.045 19.580 -79.325 1.00 56.84 945 GLN A N 1
ATOM 7299 C CA . GLN A 1 945 ? 20.341 18.744 -78.155 1.00 56.84 945 GLN A CA 1
ATOM 7300 C C . GLN A 1 945 ? 20.801 17.313 -78.481 1.00 56.84 945 GLN A C 1
ATOM 7302 O O . GLN A 1 945 ? 20.029 16.429 -78.841 1.00 56.84 945 GLN A O 1
ATOM 7307 N N . GLY A 1 946 ? 22.091 17.103 -78.260 1.00 49.69 946 GLY A N 1
ATOM 7308 C CA . GLY A 1 946 ? 22.739 15.818 -78.069 1.00 49.69 946 GLY A CA 1
ATOM 7309 C C . GLY A 1 946 ? 24.107 16.138 -77.500 1.00 49.69 946 GLY A C 1
ATOM 7310 O O . GLY A 1 946 ? 24.901 16.717 -78.227 1.00 49.69 946 GLY A O 1
ATOM 7311 N N . ASN A 1 947 ? 24.315 15.879 -76.202 1.00 50.78 947 ASN A N 1
ATOM 7312 C CA . ASN A 1 947 ? 25.498 16.217 -75.393 1.00 50.78 947 ASN A CA 1
ATOM 7313 C C . ASN A 1 947 ? 26.754 16.510 -76.228 1.00 50.78 947 ASN A C 1
ATOM 7315 O O . ASN A 1 947 ? 27.560 15.615 -76.494 1.00 50.78 947 ASN A O 1
ATOM 7319 N N . ILE A 1 948 ? 26.918 17.764 -76.663 1.00 60.28 948 ILE A N 1
ATOM 7320 C CA . ILE A 1 948 ? 28.113 18.160 -77.401 1.00 60.28 948 ILE A CA 1
ATOM 7321 C C . ILE A 1 948 ? 29.173 18.383 -76.348 1.00 60.28 948 ILE A C 1
ATOM 7323 O O . ILE A 1 948 ? 29.304 19.466 -75.778 1.00 60.28 948 ILE A O 1
ATOM 7327 N N . PHE A 1 949 ? 29.879 17.303 -76.059 1.00 71.44 949 PHE A N 1
ATOM 7328 C CA . PHE A 1 949 ? 30.973 17.314 -75.125 1.00 71.44 949 PHE A CA 1
ATOM 7329 C C . PHE A 1 949 ? 32.094 18.200 -75.658 1.00 71.44 949 PHE A C 1
ATOM 7331 O O . PHE A 1 949 ? 32.645 17.962 -76.734 1.00 71.44 949 PHE A O 1
ATOM 7338 N N . GLN A 1 950 ? 32.426 19.223 -74.886 1.00 79.44 950 GLN A N 1
ATOM 7339 C CA . GLN A 1 950 ? 33.579 20.064 -75.105 1.00 79.44 950 GLN A CA 1
ATOM 7340 C C . GLN A 1 950 ? 34.697 19.604 -74.182 1.00 79.44 950 GLN A C 1
ATOM 7342 O O . GLN A 1 950 ? 34.606 19.709 -72.959 1.00 79.44 950 GLN A O 1
ATOM 7347 N N . SER A 1 951 ? 35.749 19.057 -74.781 1.00 81.00 951 SER A N 1
ATOM 7348 C CA . SER A 1 951 ? 36.941 18.667 -74.041 1.00 81.00 951 SER A CA 1
ATOM 7349 C C . SER A 1 951 ? 37.806 19.900 -73.810 1.00 81.00 951 SER A C 1
ATOM 7351 O O . SER A 1 951 ? 38.383 20.434 -74.755 1.00 81.00 951 SER A O 1
ATOM 7353 N N . VAL A 1 952 ? 37.930 20.321 -72.555 1.00 80.56 952 VAL A N 1
ATOM 7354 C CA . VAL A 1 952 ? 38.945 21.287 -72.127 1.00 80.56 952 VAL A CA 1
ATOM 7355 C C . VAL A 1 952 ? 40.178 20.484 -71.734 1.00 80.56 952 VAL A C 1
ATOM 7357 O O . VAL A 1 952 ? 40.139 19.715 -70.773 1.00 80.56 952 VAL A O 1
ATOM 7360 N N . ASN A 1 953 ? 41.249 20.604 -72.518 1.00 78.44 953 ASN A N 1
ATOM 7361 C CA . ASN A 1 953 ? 42.495 19.879 -72.281 1.00 78.44 953 ASN A CA 1
ATOM 7362 C C . ASN A 1 953 ? 43.703 20.782 -72.544 1.00 78.44 953 ASN A C 1
ATOM 7364 O O . ASN A 1 953 ? 44.198 20.862 -73.666 1.00 78.44 953 ASN A O 1
ATOM 7368 N N . GLY A 1 954 ? 44.158 21.478 -71.503 1.00 74.69 954 GLY A N 1
ATOM 7369 C CA . GLY A 1 954 ? 45.378 22.286 -71.542 1.00 74.69 954 GLY A CA 1
ATOM 7370 C C . GLY A 1 954 ? 45.263 23.624 -72.281 1.00 74.69 954 GLY A C 1
ATOM 7371 O O . GLY A 1 954 ? 46.271 24.317 -72.406 1.00 74.69 954 GLY A O 1
ATOM 7372 N N . SER A 1 955 ? 44.075 24.008 -72.759 1.00 79.19 955 SER A N 1
ATOM 7373 C CA . SER A 1 955 ? 43.839 25.280 -73.453 1.00 79.19 955 SER A CA 1
ATOM 7374 C C . SER A 1 955 ? 42.385 25.748 -73.344 1.00 79.19 955 SER A C 1
ATOM 7376 O O . SER A 1 955 ? 41.477 24.938 -73.155 1.00 79.19 955 SER A O 1
ATOM 7378 N N . ASP A 1 956 ? 42.166 27.050 -73.540 1.00 85.00 956 ASP A N 1
ATOM 7379 C CA . ASP A 1 956 ? 40.833 27.638 -73.706 1.00 85.00 956 ASP A CA 1
ATOM 7380 C C . ASP A 1 956 ? 40.105 27.065 -74.935 1.00 85.00 956 ASP A C 1
ATOM 7382 O O . ASP A 1 956 ? 40.738 26.650 -75.912 1.00 85.00 956 ASP A O 1
ATOM 7386 N N . ILE A 1 957 ? 38.769 27.074 -74.906 1.00 85.62 957 ILE A N 1
ATOM 7387 C CA . ILE A 1 957 ? 37.921 26.571 -75.998 1.00 85.62 957 ILE A CA 1
ATOM 7388 C C . ILE A 1 957 ? 36.845 27.588 -76.424 1.00 85.62 957 ILE A C 1
ATOM 7390 O O . ILE A 1 957 ? 36.335 28.361 -75.604 1.00 85.62 957 ILE A O 1
ATOM 7394 N N . THR A 1 958 ? 36.462 27.566 -77.708 1.00 87.88 958 THR A N 1
ATOM 7395 C CA . THR A 1 958 ? 35.428 28.446 -78.295 1.00 87.88 958 THR A CA 1
ATOM 7396 C C . THR A 1 958 ? 34.383 27.648 -79.087 1.00 87.88 958 THR A C 1
ATOM 7398 O O . THR A 1 958 ? 34.757 26.793 -79.891 1.00 87.88 958 THR A O 1
ATOM 7401 N N . LYS A 1 959 ? 33.079 27.921 -78.900 1.00 87.56 959 LYS A N 1
ATOM 7402 C CA . LYS A 1 959 ? 31.979 27.233 -79.602 1.00 87.56 959 LYS A CA 1
ATOM 7403 C C . LYS A 1 959 ? 30.790 28.144 -79.952 1.00 87.56 959 LYS A C 1
ATOM 7405 O O . LYS A 1 959 ? 30.219 28.779 -79.080 1.00 87.56 959 LYS A O 1
ATOM 7410 N N . ASP A 1 960 ? 30.352 28.130 -81.212 1.00 89.38 960 ASP A N 1
ATOM 7411 C CA . ASP A 1 960 ? 29.235 28.961 -81.693 1.00 89.38 960 ASP A CA 1
ATOM 7412 C C . ASP A 1 960 ? 27.922 28.177 -81.915 1.00 89.38 960 ASP A C 1
ATOM 7414 O O . ASP A 1 960 ? 27.955 26.969 -82.183 1.00 89.38 960 ASP A O 1
ATOM 7418 N N . TYR A 1 961 ? 26.778 28.876 -81.830 1.00 89.44 961 TYR A N 1
ATOM 7419 C CA . TYR A 1 961 ? 25.409 28.338 -81.943 1.00 89.44 961 TYR A CA 1
ATOM 7420 C C . TYR A 1 961 ? 24.479 29.232 -82.799 1.00 89.44 961 TYR A C 1
ATOM 7422 O O . TYR A 1 961 ? 24.662 30.450 -82.869 1.00 89.44 961 TYR A O 1
ATOM 7430 N N . VAL A 1 962 ? 23.442 28.638 -83.408 1.00 84.06 962 VAL A N 1
ATOM 7431 C CA . VAL A 1 962 ? 22.408 29.327 -84.217 1.00 84.06 962 VAL A CA 1
ATOM 7432 C C . VAL A 1 962 ? 21.010 29.085 -83.632 1.00 84.06 962 VAL A C 1
ATOM 7434 O O . VAL A 1 962 ? 20.686 27.947 -83.334 1.00 84.06 962 VAL A O 1
ATOM 7437 N N . ALA A 1 963 ? 20.151 30.097 -83.489 1.00 81.62 963 ALA A N 1
ATOM 7438 C CA . ALA A 1 963 ? 18.811 29.998 -82.901 1.00 81.62 963 ALA A CA 1
ATOM 7439 C C . ALA A 1 963 ? 17.706 30.458 -83.882 1.00 81.62 963 ALA A C 1
ATOM 7441 O O . ALA A 1 963 ? 17.771 31.561 -84.418 1.00 81.62 963 ALA A O 1
ATOM 7442 N N . THR A 1 964 ? 16.656 29.656 -84.099 1.00 73.44 964 THR A N 1
ATOM 7443 C CA . THR A 1 964 ? 15.527 29.945 -85.018 1.00 73.44 964 THR A CA 1
ATOM 7444 C C . THR A 1 964 ? 14.170 29.994 -84.292 1.00 73.44 964 THR A C 1
ATOM 7446 O O . THR A 1 964 ? 13.962 29.173 -83.408 1.00 73.44 964 THR A O 1
ATOM 7449 N N . PRO A 1 965 ? 13.224 30.899 -84.626 1.00 66.25 965 PRO A N 1
ATOM 7450 C CA . PRO A 1 965 ? 11.941 31.025 -83.907 1.00 66.25 965 PRO A CA 1
ATOM 7451 C C . PRO A 1 965 ? 11.016 29.789 -83.987 1.00 66.25 965 PRO A C 1
ATOM 7453 O O . PRO A 1 965 ? 10.934 29.160 -85.041 1.00 66.25 965 PRO A O 1
ATOM 7456 N N . SER A 1 966 ? 10.265 29.476 -82.918 1.00 65.19 966 SER A N 1
ATOM 7457 C CA . SER A 1 966 ? 9.408 28.268 -82.818 1.00 65.19 966 SER A CA 1
ATOM 7458 C C . SER A 1 966 ? 8.082 28.458 -82.029 1.00 65.19 966 SER A C 1
ATOM 7460 O O . SER A 1 966 ? 7.926 27.885 -80.955 1.00 65.19 966 SER A O 1
ATOM 7462 N N . ASN A 1 967 ? 7.105 29.238 -82.536 1.00 69.94 967 ASN A N 1
ATOM 7463 C CA . ASN A 1 967 ? 5.858 29.583 -81.808 1.00 69.94 967 ASN A CA 1
ATOM 7464 C C . ASN A 1 967 ? 4.541 29.313 -82.599 1.00 69.94 967 ASN A C 1
ATOM 7466 O O . ASN A 1 967 ? 4.174 30.099 -83.474 1.00 69.94 967 ASN A O 1
ATOM 7470 N N . PHE A 1 968 ? 3.818 28.238 -82.259 1.00 82.19 968 PHE A N 1
ATOM 7471 C CA . PHE A 1 968 ? 2.550 27.740 -82.837 1.00 82.19 968 PHE A CA 1
ATOM 7472 C C . PHE A 1 968 ? 1.398 27.714 -81.798 1.00 82.19 968 PHE A C 1
ATOM 7474 O O . PHE A 1 968 ? 1.622 27.951 -80.610 1.00 82.19 968 PHE A O 1
ATOM 7481 N N . VAL A 1 969 ? 0.155 27.441 -82.232 1.00 84.38 969 VAL A N 1
ATOM 7482 C CA . VAL A 1 969 ? -1.082 27.545 -81.414 1.00 84.38 969 VAL A CA 1
ATOM 7483 C C . VAL A 1 969 ? -1.995 26.306 -81.543 1.00 84.38 969 VAL A C 1
ATOM 7485 O O . VAL A 1 969 ? -2.074 25.723 -82.623 1.00 84.38 969 VAL A O 1
ATOM 7488 N N . ILE A 1 970 ? -2.718 25.931 -80.473 1.00 87.81 970 ILE A N 1
ATOM 7489 C CA . ILE A 1 970 ? -3.843 24.967 -80.467 1.00 87.81 970 ILE A CA 1
ATOM 7490 C C . ILE A 1 970 ? -5.135 25.642 -79.961 1.00 87.81 970 ILE A C 1
ATOM 7492 O O . ILE A 1 970 ? -5.110 26.225 -78.879 1.00 87.81 970 ILE A O 1
ATOM 7496 N N . SER A 1 971 ? -6.275 25.525 -80.659 1.00 90.25 971 SER A N 1
ATOM 7497 C CA . SER A 1 971 ? -7.572 26.082 -80.195 1.00 90.25 971 SER A CA 1
ATOM 7498 C C . SER A 1 971 ? -8.820 25.250 -80.541 1.00 90.25 971 SER A C 1
ATOM 7500 O O . SER A 1 971 ? -8.776 24.398 -81.432 1.00 90.25 971 SER A O 1
ATOM 7502 N N . GLY A 1 972 ? -9.940 25.484 -79.835 1.00 89.50 972 GLY A N 1
ATOM 7503 C CA . GLY A 1 972 ? -11.224 24.771 -80.006 1.00 89.50 972 GLY A CA 1
ATOM 7504 C C . GLY A 1 972 ? -12.351 25.233 -79.061 1.00 89.50 972 GLY A C 1
ATOM 7505 O O . GLY A 1 972 ? -12.177 26.182 -78.295 1.00 89.50 972 GLY A O 1
ATOM 7506 N N . ALA A 1 973 ? -13.520 24.585 -79.106 1.00 89.19 973 ALA A N 1
ATOM 7507 C CA . ALA A 1 973 ? -14.717 24.908 -78.316 1.00 89.19 973 ALA A CA 1
ATOM 7508 C C . ALA A 1 973 ? -15.202 23.751 -77.418 1.00 89.19 973 ALA A C 1
ATOM 7510 O O . ALA A 1 973 ? -15.066 22.575 -77.745 1.00 89.19 973 ALA A O 1
ATOM 7511 N N . ILE A 1 974 ? -15.802 24.085 -76.271 1.00 90.50 974 ILE A N 1
ATOM 7512 C CA . ILE A 1 974 ? -16.308 23.130 -75.277 1.00 90.50 974 ILE A CA 1
ATOM 7513 C C . ILE A 1 974 ? -17.803 23.348 -75.060 1.00 90.50 974 ILE A C 1
ATOM 7515 O O . ILE A 1 974 ? -18.221 24.390 -74.547 1.00 90.50 974 ILE A O 1
ATOM 7519 N N . LEU A 1 975 ? -18.603 22.354 -75.449 1.00 88.38 975 LEU A N 1
ATOM 7520 C CA . LEU A 1 975 ? -20.070 22.397 -75.437 1.00 88.38 975 LEU A CA 1
ATOM 7521 C C . LEU A 1 975 ? -20.652 21.284 -74.549 1.00 88.38 975 LEU A C 1
ATOM 7523 O O . LEU A 1 975 ? -19.986 20.288 -74.291 1.00 88.38 975 LEU A O 1
ATOM 7527 N N . ASP A 1 976 ? -21.886 21.417 -74.071 1.00 85.12 976 ASP A N 1
ATOM 7528 C CA . ASP A 1 976 ? -22.597 20.346 -73.370 1.00 85.12 976 ASP A CA 1
ATOM 7529 C C . ASP A 1 976 ? -23.318 19.393 -74.337 1.00 85.12 976 ASP A C 1
ATOM 7531 O O . ASP A 1 976 ? -23.333 19.591 -75.554 1.00 85.12 976 ASP A O 1
ATOM 7535 N N . THR A 1 977 ? -23.933 18.337 -73.802 1.00 78.69 977 THR A N 1
ATOM 7536 C CA . THR A 1 977 ? -24.665 17.333 -74.596 1.00 78.69 977 THR A CA 1
ATOM 7537 C C . THR A 1 977 ? -25.916 17.878 -75.294 1.00 78.69 977 THR A C 1
ATOM 7539 O O . THR A 1 977 ? -26.479 17.190 -76.143 1.00 78.69 977 THR A O 1
ATOM 7542 N N . SER A 1 978 ? -26.338 19.108 -74.984 1.00 78.19 978 SER A N 1
ATOM 7543 C CA . SER A 1 978 ? -27.410 19.836 -75.674 1.00 78.19 978 SER A CA 1
ATOM 7544 C C . SER A 1 978 ? -26.889 20.860 -76.694 1.00 78.19 978 SER A C 1
ATOM 7546 O O . SER A 1 978 ? -27.684 21.568 -77.314 1.00 78.19 978 SER A O 1
ATOM 7548 N N . GLY A 1 979 ? -25.566 20.936 -76.887 1.00 78.50 979 GLY A N 1
ATOM 7549 C CA . GLY A 1 979 ? -24.901 21.846 -77.818 1.00 78.50 979 GLY A CA 1
ATOM 7550 C C . GLY A 1 979 ? -24.689 23.264 -77.279 1.00 78.50 979 GLY A C 1
ATOM 7551 O O . GLY A 1 979 ? -24.343 24.154 -78.056 1.00 78.50 979 GLY A O 1
ATOM 7552 N N . LYS A 1 980 ? -24.888 23.510 -75.977 1.00 85.50 980 LYS A N 1
ATOM 7553 C CA . LYS A 1 980 ? -24.664 24.834 -75.370 1.00 85.50 980 LYS A CA 1
ATOM 7554 C C . LYS A 1 980 ? -23.217 25.005 -74.900 1.00 85.50 980 LYS A C 1
ATOM 7556 O O . LYS A 1 980 ? -22.630 24.044 -74.416 1.00 85.50 980 LYS A O 1
ATOM 7561 N N . PRO A 1 981 ? -22.633 26.212 -74.986 1.00 85.94 981 PRO A N 1
ATOM 7562 C CA . PRO A 1 981 ? -21.257 26.441 -74.561 1.00 85.94 981 PRO A CA 1
ATOM 7563 C C . PRO A 1 981 ? -21.071 26.295 -73.051 1.00 85.94 981 PRO A C 1
ATOM 7565 O O . PRO A 1 981 ? -21.883 26.781 -72.263 1.00 85.94 981 PRO A O 1
ATOM 7568 N N . VAL A 1 982 ? -19.966 25.661 -72.652 1.00 87.88 982 VAL A N 1
ATOM 7569 C CA . VAL A 1 982 ? -19.599 25.457 -71.246 1.00 87.88 982 VAL A CA 1
ATOM 7570 C C . VAL A 1 982 ? -18.379 26.322 -70.911 1.00 87.88 982 VAL A C 1
ATOM 7572 O O . VAL A 1 982 ? -17.241 25.931 -71.189 1.00 87.88 982 VAL A O 1
ATOM 7575 N N . PRO A 1 983 ? -18.584 27.505 -70.304 1.00 88.94 983 PRO A N 1
ATOM 7576 C CA . PRO A 1 983 ? -17.489 28.389 -69.924 1.00 88.94 983 PRO A CA 1
ATOM 7577 C C . PRO A 1 983 ? -16.772 27.895 -68.668 1.00 88.94 983 PRO A C 1
ATOM 7579 O O . PRO A 1 983 ? -17.355 27.174 -67.852 1.00 88.94 983 PRO A O 1
ATOM 7582 N N . GLY A 1 984 ? -15.527 28.317 -68.460 1.00 88.06 984 GLY A N 1
ATOM 7583 C CA . GLY A 1 984 ? -14.791 28.011 -67.232 1.00 88.06 984 GLY A CA 1
ATOM 7584 C C . GLY A 1 984 ? -14.220 26.591 -67.174 1.00 88.06 984 GLY A C 1
ATOM 7585 O O . GLY A 1 984 ? -13.992 26.084 -66.080 1.00 88.06 984 GLY A O 1
ATOM 7586 N N . VAL A 1 985 ? -14.057 25.916 -68.313 1.00 88.06 985 VAL A N 1
ATOM 7587 C CA . VAL A 1 985 ? -13.404 24.600 -68.384 1.00 88.06 985 VAL A CA 1
ATOM 7588 C C . VAL A 1 985 ? -11.908 24.812 -68.549 1.00 88.06 985 VAL A C 1
ATOM 7590 O O . VAL A 1 985 ? -11.484 25.512 -69.466 1.00 88.06 985 VAL A O 1
ATOM 7593 N N . THR A 1 986 ? -11.107 24.214 -67.678 1.00 91.31 986 THR A N 1
ATOM 7594 C CA . THR A 1 986 ? -9.649 24.306 -67.747 1.00 91.31 986 THR A CA 1
ATOM 7595 C C . THR A 1 986 ? -9.129 23.294 -68.760 1.00 91.31 986 THR A C 1
ATOM 7597 O O . THR A 1 986 ? -9.448 22.115 -68.657 1.00 91.31 986 THR A O 1
ATOM 7600 N N . VAL A 1 987 ? -8.343 23.740 -69.737 1.00 89.06 987 VAL A N 1
ATOM 7601 C CA . VAL A 1 987 ? -7.683 22.892 -70.736 1.00 89.06 987 VAL A CA 1
ATOM 7602 C C . VAL A 1 987 ? -6.182 22.996 -70.540 1.00 89.06 987 VAL A C 1
ATOM 7604 O O . VAL A 1 987 ? -5.601 24.057 -70.769 1.00 89.06 987 VAL A O 1
ATOM 7607 N N . SER A 1 988 ? -5.565 21.892 -70.131 1.00 87.75 988 SER A N 1
ATOM 7608 C CA . SER A 1 988 ? -4.111 21.774 -70.006 1.00 87.75 988 SER A CA 1
ATOM 7609 C C . SER A 1 988 ? -3.544 20.999 -71.188 1.00 87.75 988 SER A C 1
ATOM 7611 O O . SER A 1 988 ? -4.068 19.945 -71.534 1.00 87.75 988 SER A O 1
ATOM 7613 N N . ILE A 1 989 ? -2.484 21.502 -71.812 1.00 85.06 989 ILE A N 1
ATOM 7614 C CA . ILE A 1 989 ? -1.765 20.835 -72.894 1.00 85.06 989 ILE A CA 1
ATOM 7615 C C . ILE A 1 989 ? -0.344 20.550 -72.447 1.00 85.06 989 ILE A C 1
ATOM 7617 O O . ILE A 1 989 ? 0.382 21.483 -72.106 1.00 85.06 989 ILE A O 1
ATOM 7621 N N . ASN A 1 990 ? 0.043 19.278 -72.529 1.00 83.50 990 ASN A N 1
ATOM 7622 C CA . ASN A 1 990 ? 1.359 18.806 -72.117 1.00 83.50 990 ASN A CA 1
ATOM 7623 C C . ASN A 1 990 ? 2.058 18.045 -73.251 1.00 83.50 990 ASN A C 1
ATOM 7625 O O . ASN A 1 990 ? 1.375 17.447 -74.080 1.00 83.50 990 ASN A O 1
ATOM 7629 N N . ASP A 1 991 ? 3.389 17.996 -73.267 1.00 78.69 991 ASP A N 1
ATOM 7630 C CA . ASP A 1 991 ? 4.154 17.060 -74.105 1.00 78.69 991 ASP A CA 1
ATOM 7631 C C . ASP A 1 991 ? 5.067 16.138 -73.280 1.00 78.69 991 ASP A C 1
ATOM 7633 O O . ASP A 1 991 ? 5.200 16.265 -72.062 1.00 78.69 991 ASP A O 1
ATOM 7637 N N . ASN A 1 992 ? 5.716 15.192 -73.963 1.00 68.62 992 ASN A N 1
ATOM 7638 C CA . ASN A 1 992 ? 6.632 14.232 -73.340 1.00 68.62 992 ASN A CA 1
ATOM 7639 C C . ASN A 1 992 ? 7.994 14.839 -72.947 1.00 68.62 992 ASN A C 1
ATOM 7641 O O . ASN A 1 992 ? 8.818 14.135 -72.366 1.00 68.62 992 ASN A O 1
ATOM 7645 N N . SER A 1 993 ? 8.245 16.111 -73.271 1.00 61.44 993 SER A N 1
ATOM 7646 C CA . SER A 1 993 ? 9.452 16.851 -72.878 1.00 61.44 993 SER A CA 1
ATOM 7647 C C . SER A 1 993 ? 9.251 17.686 -71.608 1.00 61.44 993 SER A C 1
ATOM 7649 O O . SER A 1 993 ? 10.201 18.278 -71.101 1.00 61.44 993 SER A O 1
ATOM 7651 N N . GLY A 1 994 ? 8.029 17.698 -71.063 1.00 59.44 994 GLY A N 1
ATOM 7652 C CA . GLY A 1 994 ? 7.679 18.419 -69.843 1.00 59.44 994 GLY A CA 1
ATOM 7653 C C . GLY A 1 994 ? 7.119 19.820 -70.083 1.00 59.44 994 GLY A C 1
ATOM 7654 O O . GLY A 1 994 ? 6.883 20.542 -69.113 1.00 59.44 994 GLY A O 1
ATOM 7655 N N . PHE A 1 995 ? 6.863 20.219 -71.334 1.00 73.50 995 PHE A N 1
ATOM 7656 C CA . PHE A 1 995 ? 6.087 21.427 -71.601 1.00 73.50 995 PHE A CA 1
ATOM 7657 C C . PHE A 1 995 ? 4.659 21.231 -71.084 1.00 73.50 995 PHE A C 1
ATOM 7659 O O . PHE A 1 995 ? 4.059 20.184 -71.313 1.00 73.50 995 PHE A O 1
ATOM 7666 N N . SER A 1 996 ? 4.112 22.242 -70.407 1.00 79.88 996 SER A N 1
ATOM 7667 C CA . SER A 1 996 ? 2.733 22.267 -69.919 1.00 79.88 996 SER A CA 1
ATOM 7668 C C . SER A 1 996 ? 2.205 23.696 -69.977 1.00 79.88 996 SER A C 1
ATOM 7670 O O . SER A 1 996 ? 2.801 24.606 -69.400 1.00 79.88 996 SER A O 1
ATOM 7672 N N . SER A 1 997 ? 1.070 23.900 -70.638 1.00 81.12 997 SER A N 1
ATOM 7673 C CA . SER A 1 997 ? 0.379 25.189 -70.687 1.00 81.12 997 SER A CA 1
ATOM 7674 C C . SER A 1 997 ? -1.109 24.993 -70.462 1.00 81.12 997 SER A C 1
ATOM 7676 O O . SER A 1 997 ? -1.680 23.990 -70.879 1.00 81.12 997 SER A O 1
ATOM 7678 N N . THR A 1 998 ? -1.743 25.918 -69.751 1.00 86.94 998 THR A N 1
ATOM 7679 C CA . THR A 1 998 ? -3.141 25.780 -69.340 1.00 86.94 998 THR A CA 1
ATOM 7680 C C . THR A 1 998 ? -3.901 27.069 -69.581 1.00 86.94 998 THR A C 1
ATOM 7682 O O . THR A 1 998 ? -3.437 28.146 -69.211 1.00 86.94 998 THR A O 1
ATOM 7685 N N . VAL A 1 999 ? -5.093 26.952 -70.161 1.00 90.44 999 VAL A N 1
ATOM 7686 C CA . VAL A 1 999 ? -6.036 28.064 -70.340 1.00 90.44 999 VAL A CA 1
ATOM 7687 C C . VAL A 1 999 ? -7.435 27.636 -69.936 1.00 90.44 999 VAL A C 1
ATOM 7689 O O . VAL A 1 999 ? -7.724 26.451 -69.795 1.00 90.44 999 VAL A O 1
ATOM 7692 N N . THR A 1 1000 ? -8.324 28.605 -69.772 1.00 91.56 1000 THR A N 1
ATOM 7693 C CA . THR A 1 1000 ? -9.712 28.348 -69.396 1.00 91.56 1000 THR A CA 1
ATOM 7694 C C . THR A 1 1000 ? -10.638 28.780 -70.523 1.00 91.56 1000 THR A C 1
ATOM 7696 O O . THR A 1 1000 ? -10.452 29.857 -71.093 1.00 91.56 1000 THR A O 1
ATOM 7699 N N . SER A 1 1001 ? -11.645 27.963 -70.837 1.00 91.69 1001 SER A N 1
ATOM 7700 C CA . SER A 1 1001 ? -12.637 28.305 -71.850 1.00 91.69 1001 SER A CA 1
ATOM 7701 C C . SER A 1 1001 ? -13.408 29.569 -71.461 1.00 91.69 1001 SER A C 1
ATOM 7703 O O . SER A 1 1001 ? -13.818 29.752 -70.309 1.00 91.69 1001 SER A O 1
ATOM 7705 N N . ASN A 1 1002 ? -13.600 30.463 -72.426 1.00 88.94 1002 ASN A N 1
ATOM 7706 C CA . ASN A 1 1002 ? -14.294 31.731 -72.215 1.00 88.94 1002 ASN A CA 1
ATOM 7707 C C . ASN A 1 1002 ? -15.825 31.552 -72.141 1.00 88.94 1002 ASN A C 1
ATOM 7709 O O . ASN A 1 1002 ? -16.335 30.437 -72.209 1.00 88.94 1002 ASN A O 1
ATOM 7713 N N . ALA A 1 1003 ? -16.573 32.658 -72.024 1.00 87.56 1003 ALA A N 1
ATOM 7714 C CA . ALA A 1 1003 ? -18.041 32.672 -71.925 1.00 87.56 1003 ALA A CA 1
ATOM 7715 C C . ALA A 1 1003 ? -18.766 31.904 -73.055 1.00 87.56 1003 ALA A C 1
ATOM 7717 O O . ALA A 1 1003 ? -19.848 31.367 -72.833 1.00 87.56 1003 ALA A O 1
ATOM 7718 N N . ASN A 1 1004 ? -18.148 31.814 -74.236 1.00 87.38 1004 ASN A N 1
ATOM 7719 C CA . ASN A 1 1004 ? -18.669 31.101 -75.404 1.00 87.38 1004 ASN A CA 1
ATOM 7720 C C . ASN A 1 1004 ? -18.125 29.664 -75.514 1.00 87.38 1004 ASN A C 1
ATOM 7722 O O . ASN A 1 1004 ? -18.293 29.022 -76.545 1.00 87.38 1004 ASN A O 1
ATOM 7726 N N . GLY A 1 1005 ? -17.453 29.156 -74.477 1.00 86.62 1005 GLY A N 1
ATOM 7727 C CA . GLY A 1 1005 ? -16.869 27.817 -74.444 1.00 86.62 1005 GLY A CA 1
ATOM 7728 C C . GLY A 1 1005 ? -15.563 27.670 -75.233 1.00 86.62 1005 GLY A C 1
ATOM 7729 O O . GLY A 1 1005 ? -15.052 26.561 -75.317 1.00 86.62 1005 GLY A O 1
ATOM 7730 N N . PHE A 1 1006 ? -14.992 28.744 -75.787 1.00 92.88 1006 PHE A N 1
ATOM 7731 C CA . PHE A 1 1006 ? -13.791 28.684 -76.634 1.00 92.88 1006 PHE A CA 1
ATOM 7732 C C . PHE A 1 1006 ? -12.485 28.761 -75.829 1.00 92.88 1006 PHE A C 1
ATOM 7734 O O . PHE A 1 1006 ? -12.405 29.533 -74.870 1.00 92.88 1006 PHE A O 1
ATOM 7741 N N . TYR A 1 1007 ? -11.459 28.013 -76.246 1.00 91.25 1007 TYR A N 1
ATOM 7742 C CA . TYR A 1 1007 ? -10.113 28.008 -75.666 1.00 91.25 1007 TYR A CA 1
ATOM 7743 C C . TYR A 1 1007 ? -9.021 28.093 -76.751 1.00 91.25 1007 TYR A C 1
ATOM 7745 O O . TYR A 1 1007 ? -9.185 27.559 -77.847 1.00 91.25 1007 TYR A O 1
ATOM 7753 N N . GLU A 1 1008 ? -7.887 28.729 -76.435 1.00 91.75 1008 GLU A N 1
ATOM 7754 C CA . GLU A 1 1008 ? -6.715 28.845 -77.317 1.00 91.75 1008 GLU A CA 1
ATOM 7755 C C . GLU A 1 1008 ? -5.413 28.876 -76.503 1.00 91.75 1008 GLU A C 1
ATOM 7757 O O . GLU A 1 1008 ? -5.321 29.604 -75.517 1.00 91.75 1008 GLU A O 1
ATOM 7762 N N . ILE A 1 1009 ? -4.411 28.097 -76.918 1.00 86.00 1009 ILE A N 1
ATOM 7763 C CA . ILE A 1 1009 ? -3.093 27.978 -76.281 1.00 86.00 1009 ILE A CA 1
ATOM 7764 C C . ILE A 1 1009 ? -2.011 28.225 -77.334 1.00 86.00 1009 ILE A C 1
ATOM 7766 O O . ILE A 1 1009 ? -1.847 27.413 -78.241 1.00 86.00 1009 ILE A O 1
ATOM 7770 N N . GLY A 1 1010 ? -1.264 29.325 -77.209 1.00 79.88 1010 GLY A N 1
ATOM 7771 C CA . GLY A 1 1010 ? -0.083 29.628 -78.032 1.00 79.88 1010 GLY A CA 1
ATOM 7772 C C . GLY A 1 1010 ? 1.244 29.312 -77.338 1.00 79.88 1010 GLY A C 1
ATOM 7773 O O . GLY A 1 1010 ? 1.255 28.831 -76.205 1.00 79.88 1010 GLY A O 1
ATOM 7774 N N . GLY A 1 1011 ? 2.372 29.612 -77.987 1.00 73.50 1011 GLY A N 1
ATOM 7775 C CA . GLY A 1 1011 ? 3.709 29.369 -77.425 1.00 73.50 1011 GLY A CA 1
ATOM 7776 C C . GLY A 1 1011 ? 4.296 27.998 -77.756 1.00 73.50 1011 GLY A C 1
ATOM 7777 O O . GLY A 1 1011 ? 5.271 27.603 -77.124 1.00 73.50 1011 GLY A O 1
ATOM 7778 N N . LEU A 1 1012 ? 3.689 27.249 -78.678 1.00 79.12 1012 LEU A N 1
ATOM 7779 C CA . LEU A 1 1012 ? 3.968 25.825 -78.862 1.00 79.12 1012 LEU A CA 1
ATOM 7780 C C . LEU A 1 1012 ? 5.063 25.590 -79.904 1.00 79.12 1012 LEU A C 1
ATOM 7782 O O . LEU A 1 1012 ? 5.111 26.264 -80.928 1.00 79.12 1012 LEU A O 1
ATOM 7786 N N . SER A 1 1013 ? 5.928 24.611 -79.675 1.00 75.25 1013 SER A N 1
ATOM 7787 C CA . SER A 1 1013 ? 6.913 24.155 -80.656 1.00 75.25 1013 SER A CA 1
ATOM 7788 C C . SER A 1 1013 ? 6.339 23.013 -81.510 1.00 75.25 1013 SER A C 1
ATOM 7790 O O . SER A 1 1013 ? 5.197 22.586 -81.343 1.00 75.25 1013 SER A O 1
ATOM 7792 N N . ASN A 1 1014 ? 7.111 22.526 -82.485 1.00 77.31 1014 ASN A N 1
ATOM 7793 C CA . ASN A 1 1014 ? 6.753 21.290 -83.180 1.00 77.31 1014 ASN A CA 1
ATOM 7794 C C . ASN A 1 1014 ? 6.872 20.114 -82.211 1.00 77.31 1014 ASN A C 1
ATOM 7796 O O . ASN A 1 1014 ? 7.909 19.951 -81.571 1.00 77.31 1014 ASN A O 1
ATOM 7800 N N . GLY A 1 1015 ? 5.844 19.278 -82.134 1.00 74.19 1015 GLY A N 1
ATOM 7801 C CA . GLY A 1 1015 ? 5.803 18.195 -81.162 1.00 74.19 1015 GLY A CA 1
ATOM 7802 C C . GLY A 1 1015 ? 4.436 17.538 -81.051 1.00 74.19 1015 GLY A C 1
ATOM 7803 O O . GLY A 1 1015 ? 3.444 18.014 -81.602 1.00 74.19 1015 GLY A O 1
ATOM 7804 N N . LEU A 1 1016 ? 4.397 16.408 -80.347 1.00 81.88 1016 LEU A N 1
ATOM 7805 C CA . LEU A 1 1016 ? 3.158 15.728 -79.990 1.00 81.88 1016 LEU A CA 1
ATOM 7806 C C . LEU A 1 1016 ? 2.729 16.168 -78.594 1.00 81.88 1016 LEU A C 1
ATOM 7808 O O . LEU A 1 1016 ? 3.455 15.963 -77.625 1.00 81.88 1016 LEU A O 1
ATOM 7812 N N . TYR A 1 1017 ? 1.522 16.703 -78.512 1.00 82.38 1017 TYR A N 1
ATOM 7813 C CA . TYR A 1 1017 ? 0.920 17.199 -77.291 1.00 82.38 1017 TYR A CA 1
ATOM 7814 C C . TYR A 1 1017 ? -0.299 16.367 -76.890 1.00 82.38 1017 TYR A C 1
ATOM 7816 O O . TYR A 1 1017 ? -0.918 15.710 -77.726 1.00 82.38 1017 TYR A O 1
ATOM 7824 N N . ILE A 1 1018 ? -0.677 16.421 -75.617 1.00 84.12 1018 ILE A N 1
ATOM 7825 C CA . ILE A 1 1018 ? -1.871 15.787 -75.056 1.00 84.12 1018 ILE A CA 1
ATOM 7826 C C . ILE A 1 1018 ? -2.694 16.856 -74.343 1.00 84.12 1018 ILE A C 1
ATOM 7828 O O . ILE A 1 1018 ? -2.176 17.547 -73.468 1.00 84.12 1018 ILE A O 1
ATOM 7832 N N . ALA A 1 1019 ? -3.967 16.988 -74.714 1.00 85.50 1019 ALA A N 1
ATOM 7833 C CA . ALA A 1 1019 ? -4.900 17.942 -74.125 1.00 85.50 1019 ALA A CA 1
ATOM 7834 C C . ALA A 1 1019 ? -5.788 17.287 -73.053 1.00 85.50 1019 ALA A C 1
ATOM 7836 O O . ALA A 1 1019 ? -6.467 16.300 -73.322 1.00 85.50 1019 ALA A O 1
ATOM 7837 N N . PHE A 1 1020 ? -5.837 17.875 -71.860 1.00 84.44 1020 PHE A N 1
ATOM 7838 C CA . PHE A 1 1020 ? -6.616 17.429 -70.707 1.00 84.44 1020 PHE A CA 1
ATOM 7839 C C . PHE A 1 1020 ? -7.630 18.511 -70.306 1.00 84.44 1020 PHE A C 1
ATOM 7841 O O . PHE A 1 1020 ? -7.301 19.405 -69.522 1.00 84.44 1020 PHE A O 1
ATOM 7848 N N . PRO A 1 1021 ? -8.858 18.478 -70.848 1.00 84.00 1021 PRO A N 1
ATOM 7849 C CA . PRO A 1 1021 ? -9.933 19.343 -70.384 1.00 84.00 1021 PRO A CA 1
ATOM 7850 C C . PRO A 1 1021 ? -10.522 18.816 -69.067 1.00 84.00 1021 PRO A C 1
ATOM 7852 O O . PRO A 1 1021 ? -10.853 17.635 -68.953 1.00 84.00 1021 PRO A O 1
ATOM 7855 N N . ALA A 1 1022 ? -10.713 19.693 -68.083 1.00 84.62 1022 ALA A N 1
ATOM 7856 C CA . ALA A 1 1022 ? -11.307 19.352 -66.797 1.00 84.62 1022 ALA A CA 1
ATOM 7857 C C . ALA A 1 1022 ? -12.177 20.487 -66.238 1.00 84.62 1022 ALA A C 1
ATOM 7859 O O . ALA A 1 1022 ? -11.841 21.671 -66.323 1.00 84.62 1022 ALA A O 1
ATOM 7860 N N . LYS A 1 1023 ? -13.305 20.115 -65.623 1.00 83.06 1023 LYS A N 1
ATOM 7861 C CA . LYS A 1 1023 ? -14.149 21.016 -64.831 1.00 83.06 1023 LYS A CA 1
ATOM 7862 C C . LYS A 1 1023 ? -14.875 20.229 -63.745 1.00 83.06 1023 LYS A C 1
ATOM 7864 O O . LYS A 1 1023 ? -15.534 19.235 -64.034 1.00 83.06 1023 LYS A O 1
ATOM 7869 N N . GLN A 1 1024 ? -14.767 20.677 -62.496 1.00 77.38 1024 GLN A N 1
ATOM 7870 C CA . GLN A 1 1024 ? -15.433 20.029 -61.365 1.00 77.38 1024 GLN A CA 1
ATOM 7871 C C . GLN A 1 1024 ? -16.958 19.998 -61.569 1.00 77.38 1024 GLN A C 1
ATOM 7873 O O . GLN A 1 1024 ? -17.550 20.971 -62.037 1.00 77.38 1024 GLN A O 1
ATOM 7878 N N . GLY A 1 1025 ? -17.591 18.869 -61.235 1.00 72.44 1025 GLY A N 1
ATOM 7879 C CA . GLY A 1 1025 ? -19.031 18.661 -61.433 1.00 72.44 1025 GLY A CA 1
ATOM 7880 C C . GLY A 1 1025 ? -19.436 18.338 -62.876 1.00 72.44 1025 GLY A C 1
ATOM 7881 O O . GLY A 1 1025 ? -20.626 18.233 -63.151 1.00 72.44 1025 GLY A O 1
ATOM 7882 N N . TYR A 1 1026 ? -18.477 18.159 -63.790 1.00 79.19 1026 TYR A N 1
ATOM 7883 C CA . TYR A 1 1026 ? -18.706 17.727 -65.168 1.00 79.19 1026 TYR A CA 1
ATOM 7884 C C . TYR A 1 1026 ? -17.784 16.553 -65.516 1.00 79.19 1026 TYR A C 1
ATOM 7886 O O . TYR A 1 1026 ? -16.593 16.558 -65.224 1.00 79.19 1026 TYR A O 1
ATOM 7894 N N . THR A 1 1027 ? -18.333 15.560 -66.199 1.00 77.25 1027 THR A N 1
ATOM 7895 C CA . THR A 1 1027 ? -17.598 14.524 -66.927 1.00 77.25 1027 THR A CA 1
ATOM 7896 C C . THR A 1 1027 ? -17.405 14.995 -68.358 1.00 77.25 1027 THR A C 1
ATOM 7898 O O . THR A 1 1027 ? -18.383 15.198 -69.077 1.00 77.25 1027 THR A O 1
ATOM 7901 N N . ILE A 1 1028 ? -16.158 15.186 -68.780 1.00 77.12 1028 ILE A N 1
ATOM 7902 C CA . ILE A 1 1028 ? -15.843 15.631 -70.140 1.00 77.12 1028 ILE A CA 1
ATOM 7903 C C . ILE A 1 1028 ? -15.540 14.406 -70.997 1.00 77.12 1028 ILE A C 1
ATOM 7905 O O . ILE A 1 1028 ? -14.626 13.640 -70.705 1.00 77.12 1028 ILE A O 1
ATOM 7909 N N . VAL A 1 1029 ? -16.341 14.214 -72.042 1.00 65.69 1029 VAL A N 1
ATOM 7910 C CA . VAL A 1 1029 ? -16.203 13.133 -73.014 1.00 65.69 1029 VAL A CA 1
ATOM 7911 C C . VAL A 1 1029 ? -15.570 13.704 -74.279 1.00 65.69 1029 VAL A C 1
ATOM 7913 O O . VAL A 1 1029 ? -16.018 14.704 -74.844 1.00 65.69 1029 VAL A O 1
ATOM 7916 N N . VAL A 1 1030 ? -14.494 13.061 -74.717 1.00 63.38 1030 VAL A N 1
ATOM 7917 C CA . VAL A 1 1030 ? -13.719 13.463 -75.891 1.00 63.38 1030 VAL A CA 1
ATOM 7918 C C . VAL A 1 1030 ? -14.342 12.797 -77.115 1.00 63.38 1030 VAL A C 1
ATOM 7920 O O . VAL A 1 1030 ? -14.162 11.599 -77.337 1.00 63.38 1030 VAL A O 1
ATOM 7923 N N . ASN A 1 1031 ? -15.115 13.548 -77.900 1.00 53.72 1031 ASN A N 1
ATOM 7924 C CA . ASN A 1 1031 ? -15.712 13.010 -79.121 1.00 53.72 1031 ASN A CA 1
ATOM 7925 C C . ASN A 1 1031 ? -14.607 12.623 -80.124 1.00 53.72 1031 ASN A C 1
ATOM 7927 O O . ASN A 1 1031 ? -13.724 13.420 -80.431 1.00 53.72 1031 ASN A O 1
ATOM 7931 N N . GLY A 1 1032 ? -14.631 11.379 -80.616 1.00 53.53 1032 GLY A N 1
ATOM 7932 C CA . GLY A 1 1032 ? -13.653 10.863 -81.588 1.00 53.53 1032 GLY A CA 1
ATOM 7933 C C . GLY A 1 1032 ? -12.370 10.252 -81.002 1.00 53.53 1032 GLY A C 1
ATOM 7934 O O . GLY A 1 1032 ? -11.493 9.848 -81.760 1.00 53.53 1032 GLY A O 1
ATOM 7935 N N . GLY A 1 1033 ? -12.257 10.132 -79.677 1.00 47.38 1033 GLY A N 1
ATOM 7936 C CA . GLY A 1 1033 ? -11.362 9.155 -79.046 1.00 47.38 1033 GLY A CA 1
ATOM 7937 C C . GLY A 1 1033 ? -9.876 9.499 -78.889 1.00 47.38 1033 GLY A C 1
ATOM 7938 O O . GLY A 1 1033 ? -9.185 8.677 -78.306 1.00 47.38 1033 GLY A O 1
ATOM 7939 N N . ASN A 1 1034 ? -9.355 10.664 -79.304 1.00 54.44 1034 ASN A N 1
ATOM 7940 C CA . ASN A 1 1034 ? -7.943 11.004 -79.036 1.00 54.44 1034 ASN A CA 1
ATOM 7941 C C . ASN A 1 1034 ? -7.720 12.438 -78.520 1.00 54.44 1034 ASN A C 1
ATOM 7943 O O . ASN A 1 1034 ? -8.016 13.419 -79.207 1.00 54.44 1034 ASN A O 1
ATOM 7947 N N . VAL A 1 1035 ? -7.107 12.533 -77.332 1.00 67.75 1035 VAL A N 1
ATOM 7948 C CA . VAL A 1 1035 ? -6.574 13.753 -76.680 1.00 67.75 1035 VAL A CA 1
ATOM 7949 C C . VAL A 1 1035 ? -5.204 14.188 -77.215 1.00 67.75 1035 VAL A C 1
ATOM 7951 O O . VAL A 1 1035 ? -4.718 15.259 -76.870 1.00 67.75 1035 VAL A O 1
ATOM 7954 N N . PHE A 1 1036 ? -4.598 13.388 -78.089 1.00 74.62 1036 PHE A N 1
ATOM 7955 C CA . PHE A 1 1036 ? -3.311 13.678 -78.714 1.00 74.62 1036 PHE A CA 1
ATOM 7956 C C . PHE A 1 1036 ? -3.451 14.674 -79.880 1.00 74.62 1036 PHE A C 1
ATOM 7958 O O . PHE A 1 1036 ? -4.361 14.549 -80.706 1.00 74.62 1036 PHE A O 1
ATOM 7965 N N . VAL A 1 1037 ? -2.540 15.649 -79.958 1.00 76.00 1037 VAL A N 1
ATOM 7966 C CA . VAL A 1 1037 ? -2.478 16.712 -80.973 1.00 76.00 1037 VAL A CA 1
ATOM 7967 C C . VAL A 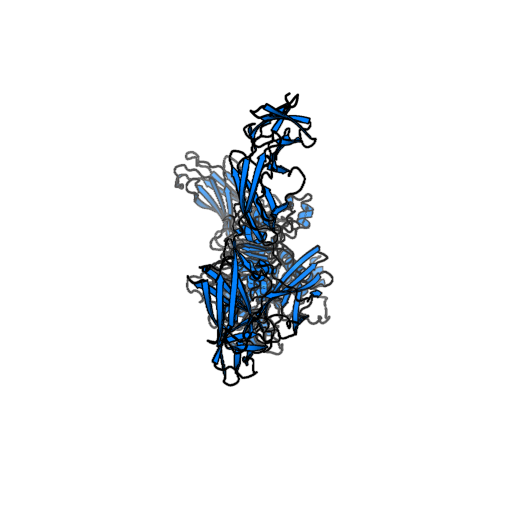1 1037 ? -1.028 16.900 -81.427 1.00 76.00 1037 VAL A C 1
ATOM 7969 O O . VAL A 1 1037 ? -0.183 17.315 -80.643 1.00 76.00 1037 VAL A O 1
ATOM 7972 N N . GLY A 1 1038 ? -0.719 16.586 -82.686 1.00 78.69 1038 GLY A N 1
ATOM 7973 C CA . GLY A 1 1038 ? 0.619 16.779 -83.257 1.00 78.69 1038 GLY A CA 1
ATOM 7974 C C . GLY A 1 1038 ? 0.745 18.109 -83.999 1.00 78.69 1038 GLY A C 1
ATOM 7975 O O . GLY A 1 1038 ? -0.041 18.371 -84.907 1.00 78.69 1038 GLY A O 1
ATOM 7976 N N . ILE A 1 1039 ? 1.749 18.916 -83.652 1.00 79.19 1039 ILE A N 1
ATOM 7977 C CA . ILE A 1 1039 ? 2.145 20.141 -84.359 1.00 79.19 1039 ILE A CA 1
ATOM 7978 C C . ILE A 1 1039 ? 3.382 19.834 -85.205 1.00 79.19 1039 ILE A C 1
ATOM 7980 O O . ILE A 1 1039 ? 4.416 19.428 -84.675 1.00 79.19 1039 ILE A O 1
ATOM 7984 N N . ASN A 1 1040 ? 3.292 20.049 -86.518 1.00 75.88 1040 ASN A N 1
ATOM 7985 C CA . ASN A 1 1040 ? 4.419 19.899 -87.440 1.00 75.88 1040 ASN A CA 1
ATOM 7986 C C . ASN A 1 1040 ? 4.482 21.077 -88.421 1.00 75.88 1040 ASN A C 1
ATOM 7988 O O . ASN A 1 1040 ? 4.032 20.994 -89.562 1.00 75.88 1040 ASN A O 1
ATOM 7992 N N . GLY A 1 1041 ? 5.004 22.199 -87.936 1.00 70.62 1041 GLY A N 1
ATOM 7993 C CA . GLY A 1 1041 ? 5.267 23.420 -88.691 1.00 70.62 1041 GLY A CA 1
ATOM 7994 C C . GLY A 1 1041 ? 4.073 24.364 -88.831 1.00 70.62 1041 GLY A C 1
ATOM 7995 O O . GLY A 1 1041 ? 4.226 25.413 -89.450 1.00 70.62 1041 GLY A O 1
ATOM 7996 N N . VAL A 1 1042 ? 2.901 24.015 -88.281 1.00 77.94 1042 VAL A N 1
ATOM 7997 C CA . VAL A 1 1042 ? 1.648 24.787 -88.387 1.00 77.94 1042 VAL A CA 1
ATOM 7998 C C . VAL A 1 1042 ? 0.756 24.617 -87.147 1.00 77.94 1042 VAL A C 1
ATOM 8000 O O . VAL A 1 1042 ? 0.734 23.547 -86.543 1.00 77.94 1042 VAL A O 1
ATOM 8003 N N . SER A 1 1043 ? -0.007 25.659 -86.792 1.00 83.25 1043 SER A N 1
ATOM 8004 C CA . SER A 1 1043 ? -0.991 25.659 -85.690 1.00 83.25 1043 SER A CA 1
ATOM 8005 C C . SER A 1 1043 ? -2.196 24.740 -85.956 1.00 83.25 1043 SER A C 1
ATOM 8007 O O . SER A 1 1043 ? -2.598 24.562 -87.107 1.00 83.25 1043 SER A O 1
ATOM 8009 N N . ILE A 1 1044 ? -2.819 24.207 -84.898 1.00 83.75 1044 ILE A N 1
ATOM 8010 C CA . ILE A 1 1044 ? -3.986 23.307 -84.965 1.00 83.75 1044 ILE A CA 1
ATOM 8011 C C . ILE A 1 1044 ? -5.237 24.001 -84.410 1.00 83.75 1044 ILE A C 1
ATOM 8013 O O . ILE A 1 1044 ? -5.284 24.380 -83.247 1.00 83.75 1044 ILE A O 1
ATOM 8017 N N . ILE A 1 1045 ? -6.285 24.130 -85.219 1.00 86.19 1045 ILE A N 1
ATOM 8018 C CA . ILE A 1 1045 ? -7.508 24.877 -84.878 1.00 86.19 1045 ILE A CA 1
ATOM 8019 C C . ILE A 1 1045 ? -8.727 23.938 -84.940 1.00 86.19 1045 ILE A C 1
ATOM 8021 O O . ILE A 1 1045 ? -8.772 23.059 -85.799 1.00 86.19 1045 ILE A O 1
ATOM 8025 N N . GLY A 1 1046 ? -9.721 24.129 -84.065 1.00 79.06 1046 GLY A N 1
ATOM 8026 C CA . GLY A 1 1046 ? -11.001 23.398 -84.076 1.00 79.06 1046 GLY A CA 1
ATOM 8027 C C . GLY A 1 1046 ? -10.999 22.066 -83.316 1.00 79.06 1046 GLY A C 1
ATOM 8028 O O . GLY A 1 1046 ? -11.660 21.112 -83.728 1.00 79.06 1046 GLY A O 1
ATOM 8029 N N . LYS A 1 1047 ? -10.220 21.958 -82.234 1.00 85.38 1047 LYS A N 1
ATOM 8030 C CA . LYS A 1 1047 ? -10.180 20.763 -81.380 1.00 85.38 1047 LYS A CA 1
ATOM 8031 C C . LYS A 1 1047 ? -11.243 20.851 -80.276 1.00 85.38 1047 LYS A C 1
ATOM 8033 O O . LYS A 1 1047 ? -10.978 21.359 -79.195 1.00 85.38 1047 LYS A O 1
ATOM 8038 N N . ASP A 1 1048 ? -12.445 20.354 -80.545 1.00 86.06 1048 ASP A N 1
ATOM 8039 C CA . ASP A 1 1048 ? -13.597 20.554 -79.652 1.00 86.06 1048 ASP A CA 1
ATOM 8040 C C . ASP A 1 1048 ? -13.795 19.427 -78.610 1.00 86.06 1048 ASP A C 1
ATOM 8042 O O . ASP A 1 1048 ? -13.405 18.276 -78.834 1.00 86.06 1048 ASP A O 1
ATOM 8046 N N . PHE A 1 1049 ? -14.446 19.736 -77.476 1.00 85.56 1049 PHE A N 1
ATOM 8047 C CA . PHE A 1 1049 ? -14.769 18.787 -76.390 1.00 85.56 1049 PHE A CA 1
ATOM 8048 C C . PHE A 1 1049 ? -16.239 18.867 -75.938 1.00 85.56 1049 PHE A C 1
ATOM 8050 O O . PHE A 1 1049 ? -16.868 19.921 -76.035 1.00 85.56 1049 PHE A O 1
ATOM 8057 N N . THR A 1 1050 ? -16.786 17.774 -75.380 1.00 83.81 1050 THR A N 1
ATOM 8058 C CA . THR A 1 1050 ? -18.168 17.742 -74.859 1.00 83.81 1050 THR A CA 1
ATOM 8059 C C . THR A 1 1050 ? -18.214 17.495 -73.347 1.00 83.81 1050 THR A C 1
ATOM 8061 O O . THR A 1 1050 ? -17.672 16.505 -72.869 1.00 83.81 1050 THR A O 1
ATOM 8064 N N . ALA A 1 1051 ? -18.880 18.356 -72.572 1.00 79.62 1051 ALA A N 1
ATOM 8065 C CA . ALA A 1 1051 ? -18.969 18.263 -71.110 1.00 79.62 1051 ALA A CA 1
ATOM 8066 C C . ALA A 1 1051 ? -20.382 17.880 -70.624 1.00 79.62 1051 ALA A C 1
ATOM 8068 O O . ALA A 1 1051 ? -21.366 18.531 -70.957 1.00 79.62 1051 ALA A O 1
ATOM 8069 N N . THR A 1 1052 ? -20.488 16.850 -69.782 1.00 76.12 1052 THR A N 1
ATOM 8070 C CA . THR A 1 1052 ? -21.756 16.348 -69.220 1.00 76.12 1052 THR A CA 1
ATOM 8071 C C . THR A 1 1052 ? -21.776 16.545 -67.701 1.00 76.12 1052 THR A C 1
ATOM 8073 O O . THR A 1 1052 ? -20.892 16.005 -67.039 1.00 76.12 1052 THR A O 1
ATOM 8076 N N . PRO A 1 1053 ? -22.742 17.267 -67.107 1.00 67.44 1053 PRO A N 1
ATOM 8077 C CA . PRO A 1 1053 ? -22.808 17.458 -65.655 1.00 67.44 1053 PRO A CA 1
ATOM 8078 C C . PRO A 1 1053 ? -22.926 16.130 -64.884 1.00 67.44 1053 PRO A C 1
ATOM 8080 O O . PRO A 1 1053 ? -23.719 15.266 -65.256 1.00 67.44 1053 PRO A O 1
ATOM 8083 N N . VAL A 1 1054 ? -22.189 15.988 -63.780 1.00 64.44 1054 VAL A N 1
ATOM 8084 C CA . VAL A 1 1054 ? -22.314 14.873 -62.826 1.00 64.44 1054 VAL A CA 1
ATOM 8085 C C . VAL A 1 1054 ? -23.251 15.301 -61.698 1.00 64.44 1054 VAL A C 1
ATOM 8087 O O . VAL A 1 1054 ? -22.991 16.289 -61.015 1.00 64.44 1054 VAL A O 1
ATOM 8090 N N . VAL A 1 1055 ? -24.343 14.565 -61.482 1.00 60.12 1055 VAL A N 1
ATOM 8091 C CA . VAL A 1 1055 ? -25.314 14.860 -60.415 1.00 60.12 1055 VAL A CA 1
ATOM 8092 C C . VAL A 1 1055 ? -24.987 14.017 -59.181 1.00 60.12 1055 VAL A C 1
ATOM 8094 O O . VAL A 1 1055 ? -25.114 12.797 -59.223 1.00 60.12 1055 VAL A O 1
ATOM 8097 N N . GLN A 1 1056 ? -24.579 14.658 -58.084 1.00 59.22 1056 GLN A N 1
ATOM 8098 C CA . GLN A 1 1056 ? -24.335 13.992 -56.799 1.00 59.22 1056 GLN A CA 1
ATOM 8099 C C . GLN A 1 1056 ? -25.639 13.910 -55.984 1.00 59.22 1056 GLN A C 1
ATOM 8101 O O . GLN A 1 1056 ? -26.452 14.838 -56.013 1.00 59.22 1056 GLN A O 1
ATOM 8106 N N . THR A 1 1057 ? -25.871 12.781 -55.306 1.00 75.94 1057 THR A N 1
ATOM 8107 C CA . THR A 1 1057 ? -27.093 12.530 -54.522 1.00 75.94 1057 THR A CA 1
ATOM 8108 C C . THR A 1 1057 ? -26.785 11.907 -53.159 1.00 75.94 1057 THR A C 1
ATOM 8110 O O . THR A 1 1057 ? -25.835 11.140 -53.036 1.00 75.94 1057 THR A O 1
ATOM 8113 N N . TYR A 1 1058 ? -27.652 12.164 -52.186 1.00 82.94 1058 TYR A N 1
ATOM 8114 C CA . TYR A 1 1058 ? -27.556 11.883 -50.756 1.00 82.94 1058 TYR A CA 1
ATOM 8115 C C . TYR A 1 1058 ? -28.805 11.134 -50.250 1.00 82.94 1058 TYR A C 1
ATOM 8117 O O . TYR A 1 1058 ? -29.717 10.815 -51.024 1.00 82.94 1058 TYR A O 1
ATOM 8125 N N . SER A 1 1059 ? -28.857 10.828 -48.952 1.00 87.44 1059 SER A N 1
ATOM 8126 C CA . SER A 1 1059 ? -29.971 10.113 -48.316 1.00 87.44 1059 SER A CA 1
ATOM 8127 C C . SER A 1 1059 ? -30.451 10.724 -46.999 1.00 87.44 1059 SER A C 1
ATOM 8129 O O . SER A 1 1059 ? -29.654 11.312 -46.273 1.00 87.44 1059 SER A O 1
ATOM 8131 N N . ILE A 1 1060 ? -31.728 10.504 -46.666 1.00 90.31 1060 ILE A N 1
ATOM 8132 C CA . ILE A 1 1060 ? -32.321 10.755 -45.339 1.00 90.31 1060 ILE A CA 1
ATOM 8133 C C . ILE A 1 1060 ? -32.766 9.417 -44.733 1.00 90.31 1060 ILE A C 1
ATOM 8135 O O . ILE A 1 1060 ? -33.401 8.618 -45.426 1.00 90.31 1060 ILE A O 1
ATOM 8139 N N . SER A 1 1061 ? -32.462 9.165 -43.458 1.00 91.06 1061 SER A N 1
ATOM 8140 C CA . SER A 1 1061 ? -32.889 7.948 -42.747 1.00 91.06 1061 SER A CA 1
ATOM 8141 C C . SER A 1 1061 ? -33.172 8.150 -41.256 1.00 91.06 1061 SER A C 1
ATOM 8143 O O . SER A 1 1061 ? -32.603 9.048 -40.631 1.00 91.06 1061 SER A O 1
ATOM 8145 N N . GLY A 1 1062 ? -33.993 7.270 -40.677 1.00 89.69 1062 GLY A N 1
ATOM 8146 C CA . GLY A 1 1062 ? -34.338 7.254 -39.250 1.00 89.69 1062 GLY A CA 1
ATOM 8147 C C . GLY A 1 1062 ? -35.234 6.073 -38.861 1.00 89.69 1062 GLY A C 1
ATOM 8148 O O . GLY A 1 1062 ? -35.490 5.192 -39.681 1.00 89.69 1062 GLY A O 1
ATOM 8149 N N . TYR A 1 1063 ? -35.717 6.063 -37.622 1.00 91.38 1063 TYR A N 1
ATOM 8150 C CA . TYR A 1 1063 ? -36.585 5.033 -37.045 1.00 91.38 1063 TYR A CA 1
ATOM 8151 C C . TYR A 1 1063 ? -37.981 5.562 -36.714 1.00 91.38 1063 TYR A C 1
ATOM 8153 O O . TYR A 1 1063 ? -38.161 6.733 -36.380 1.00 91.38 1063 TYR A O 1
ATOM 8161 N N . ILE A 1 1064 ? -38.977 4.678 -36.770 1.00 90.94 1064 ILE A N 1
ATOM 8162 C CA . ILE A 1 1064 ? -40.322 4.930 -36.251 1.00 90.94 1064 ILE A CA 1
ATOM 8163 C C . ILE A 1 1064 ? -40.649 3.887 -35.198 1.00 90.94 1064 ILE A C 1
ATOM 8165 O O . ILE A 1 1064 ? -40.707 2.694 -35.502 1.00 90.94 1064 ILE A O 1
ATOM 8169 N N . LEU A 1 1065 ? -40.859 4.351 -33.968 1.00 90.19 1065 LEU A N 1
ATOM 8170 C CA . LEU A 1 1065 ? -41.040 3.491 -32.802 1.00 90.19 1065 LEU A CA 1
ATOM 8171 C C . LEU A 1 1065 ? -42.403 3.729 -32.139 1.00 90.19 1065 LEU A C 1
ATOM 8173 O O . LEU A 1 1065 ? -42.824 4.871 -31.975 1.00 90.19 1065 LEU A O 1
ATOM 8177 N N . GLU A 1 1066 ? -43.075 2.660 -31.717 1.00 88.38 1066 GLU A N 1
ATOM 8178 C CA . GLU A 1 1066 ? -44.249 2.687 -30.840 1.00 88.38 1066 GLU A CA 1
ATOM 8179 C C . GLU A 1 1066 ? -43.831 2.336 -29.410 1.00 88.38 1066 GLU A C 1
ATOM 8181 O O . GLU A 1 1066 ? -43.398 1.217 -29.151 1.00 88.38 1066 GLU A O 1
ATOM 8186 N N . ASN A 1 1067 ? -43.946 3.283 -28.470 1.00 81.19 1067 ASN A N 1
ATOM 8187 C CA . ASN A 1 1067 ? -43.538 3.096 -27.065 1.00 81.19 1067 ASN A CA 1
ATOM 8188 C C . ASN A 1 1067 ? -42.130 2.470 -26.907 1.00 81.19 1067 ASN A C 1
ATOM 8190 O O . ASN A 1 1067 ? -41.890 1.653 -26.020 1.00 81.19 1067 ASN A O 1
ATOM 8194 N N . GLY A 1 1068 ? -41.199 2.839 -27.796 1.00 77.69 1068 GLY A N 1
ATOM 8195 C CA . GLY A 1 1068 ? -39.826 2.322 -27.831 1.00 77.69 1068 GLY A CA 1
ATOM 8196 C C . GLY A 1 1068 ? -39.629 1.010 -28.604 1.00 77.69 1068 GLY A C 1
ATOM 8197 O O . GLY A 1 1068 ? -38.491 0.568 -28.728 1.00 77.69 1068 GLY A O 1
ATOM 8198 N N . GLN A 1 1069 ? -40.686 0.402 -29.151 1.00 85.25 1069 GLN A N 1
ATOM 8199 C CA . GLN A 1 1069 ? -40.610 -0.804 -29.984 1.00 85.25 1069 GLN A CA 1
ATOM 8200 C C . GLN A 1 1069 ? -40.710 -0.485 -31.487 1.00 85.25 1069 GLN A C 1
ATOM 8202 O O . GLN A 1 1069 ? -41.401 0.459 -31.864 1.00 85.25 1069 GLN A O 1
ATOM 8207 N N . PRO A 1 1070 ? -40.062 -1.262 -32.373 1.00 87.88 1070 PRO A N 1
ATOM 8208 C CA . PRO A 1 1070 ? -40.097 -1.045 -33.819 1.00 87.88 1070 PRO A CA 1
ATOM 8209 C C . PRO A 1 1070 ? -41.496 -1.050 -34.443 1.00 87.88 1070 PRO A C 1
ATOM 8211 O O . PRO A 1 1070 ? -42.207 -2.053 -34.371 1.00 87.88 1070 PRO A O 1
ATOM 8214 N N . LEU A 1 1071 ? -41.867 0.021 -35.154 1.00 89.56 1071 LEU A N 1
ATOM 8215 C CA . LEU A 1 1071 ? -43.106 0.052 -35.930 1.00 89.56 1071 LEU A CA 1
ATOM 8216 C C . LEU A 1 1071 ? -42.826 -0.178 -37.419 1.00 89.56 1071 LEU A C 1
ATOM 8218 O O . LEU A 1 1071 ? -42.524 0.749 -38.173 1.00 89.56 1071 LEU A O 1
ATOM 8222 N N . SER A 1 1072 ? -42.976 -1.428 -37.854 1.00 90.25 1072 SER A N 1
ATOM 8223 C CA . SER A 1 1072 ? -42.797 -1.829 -39.255 1.00 90.25 1072 SER A CA 1
ATOM 8224 C C . SER A 1 1072 ? -43.953 -1.404 -40.162 1.00 90.25 1072 SER A C 1
ATOM 8226 O O . SER A 1 1072 ? -45.103 -1.354 -39.723 1.00 90.25 1072 SER A O 1
ATOM 8228 N N . GLY A 1 1073 ? -43.679 -1.118 -41.436 1.00 89.06 1073 GLY A N 1
ATOM 8229 C CA . GLY A 1 1073 ? -44.690 -0.810 -42.450 1.00 89.06 1073 GLY A CA 1
ATOM 8230 C C . GLY A 1 1073 ? -45.347 0.568 -42.312 1.00 89.06 1073 GLY A C 1
ATOM 8231 O O . GLY A 1 1073 ? -46.416 0.791 -42.876 1.00 89.06 1073 GLY A O 1
ATOM 8232 N N . ALA A 1 1074 ? -44.752 1.492 -41.555 1.00 88.88 1074 ALA A N 1
ATOM 8233 C CA . ALA A 1 1074 ? -45.154 2.897 -41.547 1.00 88.88 1074 ALA A CA 1
ATOM 8234 C C . ALA A 1 1074 ? -44.623 3.595 -42.808 1.00 88.88 1074 ALA A C 1
ATOM 8236 O O . ALA A 1 1074 ? -43.475 3.388 -43.195 1.00 88.88 1074 ALA A O 1
ATOM 8237 N N . SER A 1 1075 ? -45.448 4.416 -43.457 1.00 91.00 1075 SER A N 1
ATOM 8238 C CA . SER A 1 1075 ? -45.114 5.089 -44.715 1.00 91.00 1075 SER A CA 1
ATOM 8239 C C . SER A 1 1075 ? -44.510 6.462 -44.452 1.00 91.00 1075 SER A C 1
ATOM 8241 O O . SER A 1 1075 ? -45.193 7.348 -43.942 1.00 91.00 1075 SER A O 1
ATOM 8243 N N . VAL A 1 1076 ? -43.260 6.663 -44.861 1.00 90.81 1076 VAL A N 1
ATOM 8244 C CA . VAL A 1 1076 ? -42.516 7.919 -44.740 1.00 90.81 1076 VAL A CA 1
ATOM 8245 C C . VAL A 1 1076 ? -42.440 8.614 -46.087 1.00 90.81 1076 VAL A C 1
ATOM 8247 O O . VAL A 1 1076 ? -41.850 8.097 -47.035 1.00 90.81 1076 VAL A O 1
ATOM 8250 N N . GLN A 1 1077 ? -43.017 9.806 -46.161 1.00 90.12 1077 GLN A N 1
ATOM 8251 C CA . GLN A 1 1077 ? -43.020 10.628 -47.359 1.00 90.12 1077 GLN A CA 1
ATOM 8252 C C . GLN A 1 1077 ? -42.033 11.789 -47.208 1.00 90.12 1077 GLN A C 1
ATOM 8254 O O . GLN A 1 1077 ? -42.011 12.489 -46.193 1.00 90.12 1077 GLN A O 1
ATOM 8259 N N . ILE A 1 1078 ? -41.208 11.976 -48.236 1.00 89.81 1078 ILE A N 1
ATOM 8260 C CA . ILE A 1 1078 ? -40.176 13.004 -48.319 1.00 89.81 1078 ILE A CA 1
ATOM 8261 C C . ILE A 1 1078 ? -40.457 13.875 -49.531 1.00 89.81 1078 ILE A C 1
ATOM 8263 O O . ILE A 1 1078 ? -40.335 13.434 -50.676 1.00 89.81 1078 ILE A O 1
ATOM 8267 N N . ASN A 1 1079 ? -40.800 15.128 -49.263 1.00 85.50 1079 ASN A N 1
ATOM 8268 C CA . ASN A 1 1079 ? -41.170 16.102 -50.278 1.00 85.50 1079 ASN A CA 1
ATOM 8269 C C . ASN A 1 1079 ? -40.183 17.264 -50.282 1.00 85.50 1079 ASN A C 1
ATOM 8271 O O . ASN A 1 1079 ? -39.721 17.673 -49.226 1.00 85.50 1079 ASN A O 1
ATOM 8275 N N . SER A 1 1080 ? -39.882 17.844 -51.436 1.00 82.00 1080 SER A N 1
ATOM 8276 C CA . SER A 1 1080 ? -39.215 19.145 -51.512 1.00 82.00 1080 SER A CA 1
ATOM 8277 C C . SER A 1 1080 ? -40.205 20.218 -51.951 1.00 82.00 1080 SER A C 1
ATOM 8279 O O . SER A 1 1080 ? -41.171 19.945 -52.667 1.00 82.00 1080 SER A O 1
ATOM 8281 N N . ASN A 1 1081 ? -39.921 21.471 -51.597 1.00 65.44 1081 ASN A N 1
ATOM 8282 C CA . ASN A 1 1081 ? -40.715 22.618 -52.055 1.00 65.44 1081 ASN A CA 1
ATOM 8283 C C . ASN A 1 1081 ? -40.617 22.856 -53.579 1.00 65.44 1081 ASN A C 1
ATOM 8285 O O . ASN A 1 1081 ? -41.310 23.720 -54.106 1.00 65.44 1081 ASN A O 1
ATOM 8289 N N . PHE A 1 1082 ? -39.784 22.086 -54.291 1.00 58.56 1082 PHE A N 1
ATOM 8290 C CA . PHE A 1 1082 ? -39.567 22.167 -55.739 1.00 58.56 1082 PHE A CA 1
ATOM 8291 C C . PHE A 1 1082 ? -40.135 20.960 -56.507 1.00 58.56 1082 PHE A C 1
ATOM 8293 O O . PHE A 1 1082 ? -39.702 20.674 -57.621 1.00 58.56 1082 PHE A O 1
ATOM 8300 N N . GLY A 1 1083 ? -41.102 20.242 -55.928 1.00 60.91 1083 GLY A N 1
ATOM 8301 C CA . GLY A 1 1083 ? -41.878 19.218 -56.639 1.00 60.91 1083 GLY A CA 1
ATOM 8302 C C . GLY A 1 1083 ? -41.269 17.813 -56.654 1.00 60.91 1083 GLY A C 1
ATOM 8303 O O . GLY A 1 1083 ? -41.806 16.939 -57.330 1.00 60.91 1083 GLY A O 1
ATOM 8304 N N . PHE A 1 1084 ? -40.190 17.560 -55.902 1.00 78.12 1084 PHE A N 1
ATOM 8305 C CA . PHE A 1 1084 ? -39.756 16.187 -55.624 1.00 78.12 1084 PHE A CA 1
ATOM 8306 C C . PHE A 1 1084 ? -40.657 15.589 -54.542 1.00 78.12 1084 PHE A C 1
ATOM 8308 O O . PHE A 1 1084 ? -40.841 16.205 -53.496 1.00 78.12 1084 PHE A O 1
ATOM 8315 N N . SER A 1 1085 ? -41.193 14.394 -54.772 1.00 82.44 1085 SER A N 1
ATOM 8316 C CA . SER A 1 1085 ? -41.925 13.623 -53.769 1.00 82.44 1085 SER A CA 1
ATOM 8317 C C . SER A 1 1085 ? -41.530 12.162 -53.899 1.00 82.44 1085 SER A C 1
ATOM 8319 O O . SER A 1 1085 ? -41.554 11.609 -54.999 1.00 82.44 1085 SER A O 1
ATOM 8321 N N . SER A 1 1086 ? -41.137 11.552 -52.788 1.00 85.06 1086 SER A N 1
ATOM 8322 C CA . SER A 1 1086 ? -40.829 10.129 -52.719 1.00 85.06 1086 SER A CA 1
ATOM 8323 C C . SER A 1 1086 ? -41.369 9.549 -51.428 1.00 85.06 1086 SER A C 1
ATOM 8325 O O . SER A 1 1086 ? -41.380 10.220 -50.396 1.00 85.06 1086 SER A O 1
ATOM 8327 N N . THR A 1 1087 ? -41.779 8.290 -51.483 1.00 86.88 1087 THR A N 1
ATOM 8328 C CA . THR A 1 1087 ? -42.300 7.566 -50.329 1.00 86.88 1087 THR A CA 1
ATOM 8329 C C . THR A 1 1087 ? -41.493 6.295 -50.133 1.00 86.88 1087 THR A C 1
ATOM 8331 O O . THR A 1 1087 ? -41.231 5.564 -51.085 1.00 86.88 1087 THR A O 1
ATOM 8334 N N . THR A 1 1088 ? -41.119 6.034 -48.888 1.00 90.44 1088 THR A N 1
ATOM 8335 C CA . THR A 1 1088 ? -40.490 4.790 -48.440 1.00 90.44 1088 THR A CA 1
ATOM 8336 C C . THR A 1 1088 ? -41.255 4.250 -47.233 1.00 90.44 1088 THR A C 1
ATOM 8338 O O . THR A 1 1088 ? -42.067 4.962 -46.647 1.00 90.44 1088 THR A O 1
ATOM 8341 N N . THR A 1 1089 ? -41.041 2.996 -46.855 1.00 92.44 1089 THR A N 1
ATOM 8342 C CA . THR A 1 1089 ? -41.716 2.374 -45.705 1.00 92.44 1089 THR A CA 1
ATOM 8343 C C . THR A 1 1089 ? -40.704 1.847 -44.708 1.00 92.44 1089 THR A C 1
ATOM 8345 O O . THR A 1 1089 ? -39.628 1.404 -45.108 1.00 92.44 1089 THR A O 1
ATOM 8348 N N . THR A 1 1090 ? -41.052 1.857 -43.423 1.00 92.62 1090 THR A N 1
ATOM 8349 C CA . THR A 1 1090 ? -40.199 1.259 -42.398 1.00 92.62 1090 THR A CA 1
ATOM 8350 C C . THR A 1 1090 ? -40.129 -0.257 -42.539 1.00 92.62 1090 THR A C 1
ATOM 8352 O O . THR A 1 1090 ? -41.134 -0.921 -42.809 1.00 92.62 1090 THR A O 1
ATOM 8355 N N . ASP A 1 1091 ? -38.938 -0.811 -42.343 1.00 89.31 1091 ASP A N 1
ATOM 8356 C CA . ASP A 1 1091 ? -38.710 -2.254 -42.316 1.00 89.31 1091 ASP A CA 1
ATOM 8357 C C . ASP A 1 1091 ? -39.121 -2.883 -40.968 1.00 89.31 1091 ASP A C 1
ATOM 8359 O O . ASP A 1 1091 ? -39.729 -2.236 -40.114 1.00 89.31 1091 ASP A O 1
ATOM 8363 N N . ASN A 1 1092 ? -38.838 -4.173 -40.762 1.00 88.56 1092 ASN A N 1
ATOM 8364 C CA . ASN A 1 1092 ? -39.208 -4.898 -39.534 1.00 88.56 1092 ASN A CA 1
ATOM 8365 C C . ASN A 1 1092 ? -38.535 -4.355 -38.259 1.00 88.56 1092 ASN A C 1
ATOM 8367 O O . ASN A 1 1092 ? -39.027 -4.608 -37.163 1.00 88.56 1092 ASN A O 1
ATOM 8371 N N . SER A 1 1093 ? -37.439 -3.605 -38.397 1.00 83.00 1093 SER A N 1
ATOM 8372 C CA . SER A 1 1093 ? -36.748 -2.915 -37.302 1.00 83.00 1093 SER A CA 1
ATOM 8373 C C . SER A 1 1093 ? -37.251 -1.485 -37.080 1.00 83.00 1093 SER A C 1
ATOM 8375 O O . SER A 1 1093 ? -36.755 -0.776 -36.207 1.00 83.00 1093 SER A O 1
ATOM 8377 N N . GLY A 1 1094 ? -38.285 -1.066 -37.817 1.00 85.81 1094 GLY A N 1
ATOM 8378 C CA . GLY A 1 1094 ? -38.835 0.284 -37.739 1.00 85.81 1094 GLY A CA 1
ATOM 8379 C C . GLY A 1 1094 ? -37.971 1.317 -38.465 1.00 85.81 1094 GLY A C 1
ATOM 8380 O O . GLY A 1 1094 ? -38.288 2.502 -38.413 1.00 85.81 1094 GLY A O 1
ATOM 8381 N N . PHE A 1 1095 ? -36.905 0.897 -39.152 1.00 92.00 1095 PHE A N 1
ATOM 8382 C CA . PHE A 1 1095 ? -35.976 1.778 -39.853 1.00 92.00 1095 PHE A CA 1
ATOM 8383 C C . PHE A 1 1095 ? -36.470 2.125 -41.256 1.00 92.00 1095 PHE A C 1
ATOM 8385 O O . PHE A 1 1095 ? -37.007 1.272 -41.962 1.00 92.00 1095 PHE A O 1
ATOM 8392 N N . TYR A 1 1096 ? -36.235 3.358 -41.700 1.00 92.50 1096 TYR A N 1
ATOM 8393 C CA . TYR A 1 1096 ? -36.433 3.774 -43.084 1.00 92.50 1096 TYR A CA 1
ATOM 8394 C C . TYR A 1 1096 ? -35.212 4.517 -43.629 1.00 92.50 1096 TYR A C 1
ATOM 8396 O O . TYR A 1 1096 ? -34.501 5.229 -42.918 1.00 92.50 1096 TYR A O 1
ATOM 8404 N N . THR A 1 1097 ? -35.007 4.415 -44.942 1.00 92.06 1097 THR A N 1
ATOM 8405 C CA . THR A 1 1097 ? -34.034 5.228 -45.677 1.00 92.06 1097 THR A CA 1
ATOM 8406 C C . THR A 1 1097 ? -34.577 5.604 -47.051 1.00 92.06 1097 THR A C 1
ATOM 8408 O O . THR A 1 1097 ? -35.176 4.781 -47.745 1.00 92.06 1097 THR A O 1
ATOM 8411 N N . GLN A 1 1098 ? -34.353 6.853 -47.454 1.00 91.56 1098 GLN A N 1
ATOM 8412 C CA . GLN A 1 1098 ? -34.594 7.351 -48.804 1.00 91.56 1098 GLN A CA 1
ATOM 8413 C C . GLN A 1 1098 ? -33.278 7.856 -49.384 1.00 91.56 1098 GLN A C 1
ATOM 8415 O O . GLN A 1 1098 ? -32.663 8.764 -48.830 1.00 91.56 1098 GLN A O 1
ATOM 8420 N N . ARG A 1 1099 ? -32.866 7.293 -50.521 1.00 85.00 1099 ARG A N 1
ATOM 8421 C CA . ARG A 1 1099 ? -31.631 7.650 -51.238 1.00 85.00 1099 ARG A CA 1
ATOM 8422 C C . ARG A 1 1099 ? -31.949 8.435 -52.514 1.00 85.00 1099 ARG A C 1
ATOM 8424 O O . ARG A 1 1099 ? -33.105 8.489 -52.932 1.00 85.00 1099 ARG A O 1
ATOM 8431 N N . GLY A 1 1100 ? -30.926 9.012 -53.144 1.00 79.69 1100 GLY A N 1
ATOM 8432 C CA . GLY A 1 1100 ? -31.063 9.708 -54.430 1.00 79.69 1100 GLY A CA 1
ATOM 8433 C C . GLY A 1 1100 ? -31.503 11.172 -54.319 1.00 79.69 1100 GLY A C 1
ATOM 8434 O O . GLY A 1 1100 ? -31.940 11.759 -55.305 1.00 79.69 1100 GLY A O 1
ATOM 8435 N N . LEU A 1 1101 ? -31.400 11.769 -53.132 1.00 82.88 1101 LEU A N 1
ATOM 8436 C CA . LEU A 1 1101 ? -31.828 13.138 -52.852 1.00 82.88 1101 LEU A CA 1
ATOM 8437 C C . LEU A 1 1101 ? -30.718 14.130 -53.205 1.00 82.88 1101 LEU A C 1
ATOM 8439 O O . LEU A 1 1101 ? -29.568 13.918 -52.855 1.00 82.88 1101 LEU A O 1
ATOM 8443 N N . LYS A 1 1102 ? -31.023 15.226 -53.890 1.00 82.69 1102 LYS A N 1
ATOM 8444 C CA . LYS A 1 1102 ? -30.027 16.286 -54.139 1.00 82.69 1102 LYS A CA 1
ATOM 8445 C C . LYS A 1 1102 ? -29.893 17.194 -52.918 1.00 82.69 1102 LYS A C 1
ATOM 8447 O O . LYS A 1 1102 ? -30.771 17.173 -52.056 1.00 82.69 1102 LYS A O 1
ATOM 8452 N N . ASP A 1 1103 ? -28.861 18.028 -52.878 1.00 80.00 1103 ASP A N 1
ATOM 8453 C CA . ASP A 1 1103 ? -28.817 19.135 -51.919 1.00 80.00 1103 ASP A CA 1
ATOM 8454 C C . ASP A 1 1103 ? -30.077 19.995 -52.033 1.00 80.00 1103 ASP A C 1
ATOM 8456 O O . ASP A 1 1103 ? -30.556 20.296 -53.132 1.00 80.00 1103 ASP A O 1
ATOM 8460 N N . GLY A 1 1104 ? -30.648 20.353 -50.889 1.00 79.94 1104 GLY A N 1
ATOM 8461 C CA . GLY A 1 1104 ? -31.912 21.071 -50.831 1.00 79.94 1104 GLY A CA 1
ATOM 8462 C C . GLY A 1 1104 ? -32.689 20.829 -49.544 1.00 79.94 1104 GLY A C 1
ATOM 8463 O O . GLY A 1 1104 ? -32.356 19.963 -48.736 1.00 79.94 1104 GLY A O 1
ATOM 8464 N N . ALA A 1 1105 ? -33.739 21.627 -49.363 1.00 82.31 1105 ALA A N 1
ATOM 8465 C CA . ALA A 1 1105 ? -34.645 21.521 -48.229 1.00 82.31 1105 ALA A CA 1
ATOM 8466 C C . ALA A 1 1105 ? -35.801 20.559 -48.540 1.00 82.31 1105 ALA A C 1
ATOM 8468 O O . ALA A 1 1105 ? -36.526 20.721 -49.528 1.00 82.31 1105 ALA A O 1
ATOM 8469 N N . TYR A 1 1106 ? -35.981 19.588 -47.654 1.00 86.69 1106 TYR A N 1
ATOM 8470 C CA . TYR A 1 1106 ? -37.000 18.552 -47.695 1.00 86.69 1106 TYR A CA 1
ATOM 8471 C C . TYR A 1 1106 ? -37.911 18.641 -46.477 1.00 86.69 1106 TYR A C 1
ATOM 8473 O O . TYR A 1 1106 ? -37.520 19.109 -45.414 1.00 86.69 1106 TYR A O 1
ATOM 8481 N N . ILE A 1 1107 ? -39.129 18.151 -46.635 1.00 85.94 1107 ILE A N 1
ATOM 8482 C CA . ILE A 1 1107 ? -40.132 17.961 -45.604 1.00 85.94 1107 ILE A CA 1
ATOM 8483 C C . ILE A 1 1107 ? -40.366 16.458 -45.496 1.00 85.94 1107 ILE A C 1
ATOM 8485 O O . ILE A 1 1107 ? -40.740 15.820 -46.478 1.00 85.94 1107 ILE A O 1
ATOM 8489 N N . VAL A 1 1108 ? -40.140 15.905 -44.311 1.00 88.25 1108 VAL A N 1
ATOM 8490 C CA . VAL A 1 1108 ? -40.261 14.483 -43.994 1.00 88.25 1108 VAL A CA 1
ATOM 8491 C C . VAL A 1 1108 ? -41.396 14.311 -42.998 1.00 88.25 1108 VAL A C 1
ATOM 8493 O O . VAL A 1 1108 ? -41.315 14.813 -41.877 1.00 88.25 1108 VAL A O 1
ATOM 8496 N N . TYR A 1 1109 ? -42.439 13.584 -43.380 1.00 85.56 1109 TYR A N 1
ATOM 8497 C CA . TYR A 1 1109 ? -43.514 13.192 -42.470 1.00 85.56 1109 TYR A CA 1
ATOM 8498 C C . TYR A 1 1109 ? -43.898 11.733 -42.700 1.00 85.56 1109 TYR A C 1
ATOM 8500 O O . TYR A 1 1109 ? -43.701 11.188 -43.785 1.00 85.56 1109 TYR A O 1
ATOM 8508 N N . SER A 1 1110 ? -44.434 11.091 -41.666 1.00 87.81 1110 SER A N 1
ATOM 8509 C CA . SER A 1 1110 ? -44.804 9.680 -41.707 1.00 87.81 1110 SER A CA 1
ATOM 8510 C C . SER A 1 1110 ? -46.264 9.467 -41.335 1.00 87.81 1110 SER A C 1
ATOM 8512 O O . SER A 1 1110 ? -46.832 10.222 -40.546 1.00 87.81 1110 SER A O 1
ATOM 8514 N N . THR A 1 1111 ? -46.868 8.435 -41.918 1.00 86.56 1111 THR A N 1
ATOM 8515 C CA . THR A 1 1111 ? -48.246 8.018 -41.659 1.00 86.56 1111 THR A CA 1
ATOM 8516 C C . THR A 1 1111 ? -48.340 6.498 -41.576 1.00 86.56 1111 THR A C 1
ATOM 8518 O O . THR A 1 1111 ? -47.687 5.770 -42.326 1.00 86.56 1111 THR A O 1
ATOM 8521 N N . LYS A 1 1112 ? -49.191 6.001 -40.677 1.00 88.62 1112 LYS A N 1
ATOM 8522 C CA . LYS A 1 1112 ? -49.621 4.603 -40.657 1.00 88.62 1112 LYS A CA 1
ATOM 8523 C C . LYS A 1 1112 ? -51.084 4.545 -40.199 1.00 88.62 1112 LYS A C 1
ATOM 8525 O O . LYS A 1 1112 ? -51.400 5.156 -39.179 1.00 88.62 1112 LYS A O 1
ATOM 8530 N N . PRO A 1 1113 ? -51.988 3.860 -40.924 1.00 87.06 1113 PRO A N 1
ATOM 8531 C CA . PRO A 1 1113 ? -53.383 3.737 -40.501 1.00 87.06 1113 PRO A CA 1
ATOM 8532 C C . PRO A 1 1113 ? -53.496 3.157 -39.084 1.00 87.06 1113 PRO A C 1
ATOM 8534 O O . PRO A 1 1113 ? -52.818 2.180 -38.773 1.00 87.06 1113 PRO A O 1
ATOM 8537 N N . GLY A 1 1114 ? -54.334 3.760 -38.235 1.00 84.31 1114 GLY A N 1
ATOM 8538 C CA . GLY A 1 1114 ? -54.515 3.362 -36.829 1.00 84.31 1114 GLY A CA 1
ATOM 8539 C C . GLY A 1 1114 ? -53.497 3.951 -35.842 1.00 84.31 1114 GLY A C 1
ATOM 8540 O O . GLY A 1 1114 ? -53.607 3.701 -34.648 1.00 84.31 1114 GLY A O 1
ATOM 8541 N N . TYR A 1 1115 ? -52.535 4.752 -36.310 1.00 86.31 1115 TYR A N 1
ATOM 8542 C CA . TYR A 1 1115 ? -51.483 5.340 -35.479 1.00 86.31 1115 TYR A CA 1
ATOM 8543 C C . TYR A 1 1115 ? -51.419 6.858 -35.631 1.00 86.31 1115 TYR A C 1
ATOM 8545 O O . TYR A 1 1115 ? -51.470 7.391 -36.741 1.00 86.31 1115 TYR A O 1
ATOM 8553 N N . GLN A 1 1116 ? -51.233 7.557 -34.514 1.00 86.38 1116 GLN A N 1
ATOM 8554 C CA . GLN A 1 1116 ? -50.858 8.963 -34.497 1.00 86.38 1116 GLN A CA 1
ATOM 8555 C C . GLN A 1 1116 ? -49.334 9.040 -34.430 1.00 86.38 1116 GLN A C 1
ATOM 8557 O O . GLN A 1 1116 ? -48.731 8.534 -33.487 1.00 86.38 1116 GLN A O 1
ATOM 8562 N N . ILE A 1 1117 ? -48.705 9.646 -35.438 1.00 86.38 1117 ILE A N 1
ATOM 8563 C CA . ILE A 1 1117 ? -47.243 9.735 -35.530 1.00 86.38 1117 ILE A CA 1
ATOM 8564 C C . ILE A 1 1117 ? -46.807 11.180 -35.299 1.00 86.38 1117 ILE A C 1
ATOM 8566 O O . ILE A 1 1117 ? -47.264 12.093 -35.988 1.00 86.38 1117 ILE A O 1
ATOM 8570 N N . THR A 1 1118 ? -45.910 11.385 -34.338 1.00 81.00 1118 THR A N 1
ATOM 8571 C CA . THR A 1 1118 ? -45.322 12.686 -34.009 1.00 81.00 1118 THR A CA 1
ATOM 8572 C C . THR A 1 1118 ? -43.801 12.642 -34.142 1.00 81.00 1118 THR A C 1
ATOM 8574 O O . THR A 1 1118 ? -43.152 11.612 -33.972 1.00 81.00 1118 THR A O 1
ATOM 8577 N N . THR A 1 1119 ? -43.200 13.770 -34.510 1.00 73.69 1119 THR A N 1
ATOM 8578 C CA . THR A 1 1119 ? -41.737 13.899 -34.576 1.00 73.69 1119 THR A CA 1
ATOM 8579 C C . THR A 1 1119 ? -41.148 13.930 -33.168 1.00 73.69 1119 THR A C 1
ATOM 8581 O O . THR A 1 1119 ? -41.601 14.736 -32.356 1.00 73.69 1119 THR A O 1
ATOM 8584 N N . VAL A 1 1120 ? -40.111 13.129 -32.898 1.00 67.38 1120 VAL A N 1
ATOM 8585 C CA . VAL A 1 1120 ? -39.448 13.086 -31.576 1.00 67.38 1120 VAL A CA 1
ATOM 8586 C C . VAL A 1 1120 ? -38.684 14.382 -31.284 1.00 67.38 1120 VAL A C 1
ATOM 8588 O O . VAL A 1 1120 ? -38.666 14.869 -30.159 1.00 67.38 1120 VAL A O 1
ATOM 8591 N N . THR A 1 1121 ? -38.107 14.988 -32.319 1.00 54.69 1121 THR A N 1
ATOM 8592 C CA . THR A 1 1121 ? -37.439 16.292 -32.277 1.00 54.69 1121 THR A CA 1
ATOM 8593 C C . THR A 1 1121 ? -38.087 17.238 -33.284 1.00 54.69 1121 THR A C 1
ATOM 8595 O O . THR A 1 1121 ? -38.353 16.873 -34.434 1.00 54.69 1121 THR A O 1
ATOM 8598 N N . GLY A 1 1122 ? -38.392 18.452 -32.816 1.00 53.84 1122 GLY A N 1
ATOM 8599 C CA . GLY A 1 1122 ? -39.170 19.459 -33.531 1.00 53.84 1122 GLY A CA 1
ATOM 8600 C C . GLY A 1 1122 ? -38.723 19.705 -34.977 1.00 53.84 1122 GLY A C 1
ATOM 8601 O O . GLY A 1 1122 ? -37.539 19.819 -35.277 1.00 53.84 1122 GLY A O 1
ATOM 8602 N N . ASN A 1 1123 ? -39.740 19.851 -35.829 1.00 59.38 1123 ASN A N 1
ATOM 8603 C CA . ASN A 1 1123 ? -39.775 20.164 -37.261 1.00 59.38 1123 ASN A CA 1
ATOM 8604 C C . ASN A 1 1123 ? -39.478 19.040 -38.268 1.00 59.38 1123 ASN A C 1
ATOM 8606 O O . ASN A 1 1123 ? -38.417 18.427 -38.315 1.00 59.38 1123 ASN A O 1
ATOM 8610 N N . ILE A 1 1124 ? -40.446 18.849 -39.169 1.00 67.44 1124 ILE A N 1
ATOM 8611 C CA . ILE A 1 1124 ? -40.434 17.971 -40.351 1.00 67.44 1124 ILE A CA 1
ATOM 8612 C C . ILE A 1 1124 ? -39.468 18.434 -41.458 1.00 67.44 1124 ILE A C 1
ATOM 8614 O O . ILE A 1 1124 ? -39.251 17.704 -42.414 1.00 67.44 1124 ILE A O 1
ATOM 8618 N N . PHE A 1 1125 ? -38.857 19.614 -41.341 1.00 77.50 1125 PHE A N 1
ATOM 8619 C CA . PHE A 1 1125 ? -37.945 20.166 -42.347 1.00 77.50 1125 PHE A CA 1
ATOM 8620 C C . PHE A 1 1125 ? -36.508 19.655 -42.159 1.00 77.50 1125 PHE A C 1
ATOM 8622 O O . PHE A 1 1125 ? -36.015 19.624 -41.033 1.00 77.50 1125 PHE A O 1
ATOM 8629 N N . GLN A 1 1126 ? -35.839 19.265 -43.245 1.00 81.19 1126 GLN A N 1
ATOM 8630 C CA . GLN A 1 1126 ? -34.467 18.750 -43.285 1.00 81.19 1126 GLN A CA 1
ATOM 8631 C C . GLN A 1 1126 ? -33.721 19.309 -44.498 1.00 81.19 1126 GLN A C 1
ATOM 8633 O O . GLN A 1 1126 ? -34.189 19.166 -45.624 1.00 81.19 1126 GLN A O 1
ATOM 8638 N N . SER A 1 1127 ? -32.554 19.915 -44.286 1.00 84.62 1127 SER A N 1
ATOM 8639 C CA . SER A 1 1127 ? -31.716 20.438 -45.371 1.00 84.62 1127 SER A CA 1
ATOM 8640 C C . SER A 1 1127 ? -30.523 19.522 -45.605 1.00 84.62 1127 SER A C 1
ATOM 8642 O O . SER A 1 1127 ? -29.709 19.334 -44.706 1.00 84.62 1127 SER A O 1
ATOM 8644 N N . ILE A 1 1128 ? -30.405 18.987 -46.817 1.00 79.06 1128 ILE A N 1
ATOM 8645 C CA . ILE A 1 1128 ? -29.206 18.284 -47.280 1.00 79.06 1128 ILE A CA 1
ATOM 8646 C C . ILE A 1 1128 ? -28.257 19.332 -47.872 1.00 79.06 1128 ILE A C 1
ATOM 8648 O O . ILE A 1 1128 ? -28.666 20.102 -48.743 1.00 79.06 1128 ILE A O 1
ATOM 8652 N N . ASN A 1 1129 ? -27.016 19.371 -47.379 1.00 80.19 1129 ASN A N 1
ATOM 8653 C CA . ASN A 1 1129 ? -25.953 20.234 -47.896 1.00 80.19 1129 ASN A CA 1
ATOM 8654 C C . ASN A 1 1129 ? -24.611 19.488 -47.884 1.00 80.19 1129 ASN A C 1
ATOM 8656 O O . ASN A 1 1129 ? -23.819 19.612 -46.950 1.00 80.19 1129 ASN A O 1
ATOM 8660 N N . GLY A 1 1130 ? -24.393 18.661 -48.900 1.00 73.19 1130 GLY A N 1
ATOM 8661 C CA . GLY A 1 1130 ? -23.151 17.936 -49.125 1.00 73.19 1130 GLY A CA 1
ATOM 8662 C C . GLY A 1 1130 ? -23.008 16.620 -48.355 1.00 73.19 1130 GLY A C 1
ATOM 8663 O O . GLY A 1 1130 ? -21.975 15.963 -48.490 1.00 73.19 1130 GLY A O 1
ATOM 8664 N N . SER A 1 1131 ? -23.997 16.211 -47.550 1.00 76.88 1131 SER A N 1
ATOM 8665 C CA . SER A 1 1131 ? -23.917 15.001 -46.717 1.00 76.88 1131 SER A CA 1
ATOM 8666 C C . SER A 1 1131 ? -25.277 14.352 -46.422 1.00 76.88 1131 SER A C 1
ATOM 8668 O O . SER A 1 1131 ? -26.331 14.979 -46.518 1.00 76.88 1131 SER A O 1
ATOM 8670 N N . ASN A 1 1132 ? -25.249 13.060 -46.071 1.00 82.62 1132 ASN A N 1
ATOM 8671 C CA . ASN A 1 1132 ? -26.442 12.294 -45.700 1.00 82.62 1132 ASN A CA 1
ATOM 8672 C C . ASN A 1 1132 ? -26.986 12.732 -44.333 1.00 82.62 1132 ASN A C 1
ATOM 8674 O O . ASN A 1 1132 ? -26.216 12.969 -43.403 1.00 82.62 1132 ASN A O 1
ATOM 8678 N N . ILE A 1 1133 ? -28.312 12.742 -44.189 1.00 83.44 1133 ILE A N 1
ATOM 8679 C CA . ILE A 1 1133 ? -29.000 13.035 -42.928 1.00 83.44 1133 ILE A CA 1
ATOM 8680 C C . ILE A 1 1133 ? -29.434 11.720 -42.277 1.00 83.44 1133 ILE A C 1
ATOM 8682 O O . ILE A 1 1133 ? -30.156 10.920 -42.875 1.00 83.44 1133 ILE A O 1
ATOM 8686 N N . ILE A 1 1134 ? -29.004 11.500 -41.038 1.00 84.38 1134 ILE A N 1
ATOM 8687 C CA . ILE A 1 1134 ? -29.307 10.304 -40.243 1.00 84.38 1134 ILE A CA 1
ATOM 8688 C C . ILE A 1 1134 ? -29.987 10.700 -38.925 1.00 84.38 1134 ILE A C 1
ATOM 8690 O O . ILE A 1 1134 ? -29.778 11.808 -38.438 1.00 84.38 1134 ILE A O 1
ATOM 8694 N N . GLY A 1 1135 ? -30.799 9.806 -38.353 1.00 80.75 1135 GLY A N 1
ATOM 8695 C CA . GLY A 1 1135 ? -31.479 10.027 -37.068 1.00 80.75 1135 GLY A CA 1
ATOM 8696 C C . GLY A 1 1135 ? -32.748 10.881 -37.157 1.00 80.75 1135 GLY A C 1
ATOM 8697 O O . GLY A 1 1135 ? -33.099 11.573 -36.200 1.00 80.75 1135 GLY A O 1
ATOM 8698 N N . LYS A 1 1136 ? -33.437 10.888 -38.310 1.00 84.75 1136 LYS A N 1
ATOM 8699 C CA . LYS A 1 1136 ? -34.733 11.570 -38.434 1.00 84.75 1136 LYS A CA 1
ATOM 8700 C C . LYS A 1 1136 ? -35.866 10.673 -37.931 1.00 84.75 1136 LYS A C 1
ATOM 8702 O O . LYS A 1 1136 ? -36.592 10.073 -38.723 1.00 84.75 1136 LYS A O 1
ATOM 8707 N N . ASP A 1 1137 ? -36.012 10.612 -36.614 1.00 87.94 1137 ASP A N 1
ATOM 8708 C CA . ASP A 1 1137 ? -36.870 9.625 -35.958 1.00 87.94 1137 ASP A CA 1
ATOM 8709 C C . ASP A 1 1137 ? -38.277 10.162 -35.621 1.00 87.94 1137 ASP A C 1
ATOM 8711 O O . ASP A 1 1137 ? -38.484 11.362 -35.386 1.00 87.94 1137 ASP A O 1
ATOM 8715 N N . PHE A 1 1138 ? -39.258 9.256 -35.584 1.00 87.50 1138 PHE A N 1
ATOM 8716 C CA . PHE A 1 1138 ? -40.652 9.530 -35.222 1.00 87.50 1138 PHE A CA 1
ATOM 8717 C C . PHE A 1 1138 ? -41.135 8.581 -34.120 1.00 87.50 1138 PHE A C 1
ATOM 8719 O O . PHE A 1 1138 ? -40.770 7.408 -34.095 1.00 87.50 1138 PHE A O 1
ATOM 8726 N N . ASN A 1 1139 ? -42.023 9.072 -33.258 1.00 88.00 1139 ASN A N 1
ATOM 8727 C CA . ASN A 1 1139 ? -42.761 8.239 -32.316 1.00 88.00 1139 ASN A CA 1
ATOM 8728 C C . ASN A 1 1139 ? -44.190 8.047 -32.811 1.00 88.00 1139 ASN A C 1
ATOM 8730 O O . ASN A 1 1139 ? -44.837 8.988 -33.273 1.00 88.00 1139 ASN A O 1
ATOM 8734 N N . ALA A 1 1140 ? -44.683 6.824 -32.700 1.00 87.69 1140 ALA A N 1
ATOM 8735 C CA . ALA A 1 1140 ? -46.038 6.446 -33.037 1.00 87.69 1140 ALA A CA 1
ATOM 8736 C C . ALA A 1 1140 ? -46.793 6.022 -31.776 1.00 87.69 1140 ALA A C 1
ATOM 8738 O O . ALA A 1 1140 ? -46.259 5.314 -30.927 1.00 87.69 1140 ALA A O 1
ATOM 8739 N N . THR A 1 1141 ? -48.055 6.416 -31.687 1.00 85.38 1141 THR A N 1
ATOM 8740 C CA . THR A 1 1141 ? -48.964 5.989 -30.624 1.00 85.38 1141 THR A CA 1
ATOM 8741 C C . THR A 1 1141 ? -50.223 5.438 -31.276 1.00 85.38 1141 THR A C 1
ATOM 8743 O O . THR A 1 1141 ? -50.797 6.100 -32.144 1.00 85.38 1141 THR A O 1
ATOM 8746 N N . LEU A 1 1142 ? -50.646 4.228 -30.904 1.00 83.25 1142 LEU A N 1
ATOM 8747 C CA . LEU A 1 1142 ? -51.893 3.646 -31.402 1.00 83.25 1142 LEU A CA 1
ATOM 8748 C C . LEU A 1 1142 ? -53.080 4.551 -31.038 1.00 83.25 1142 LEU A C 1
ATOM 8750 O O . LEU A 1 1142 ? -53.227 4.963 -29.886 1.00 83.25 1142 LEU A O 1
ATOM 8754 N N . ILE A 1 1143 ? -53.921 4.866 -32.020 1.00 81.06 1143 ILE A N 1
ATOM 8755 C CA . ILE A 1 1143 ? -55.167 5.603 -31.799 1.00 81.06 1143 ILE A CA 1
ATOM 8756 C C . ILE A 1 1143 ? -56.207 4.564 -31.374 1.00 81.06 1143 ILE A C 1
ATOM 8758 O O . ILE A 1 1143 ? -56.518 3.676 -32.167 1.00 81.06 1143 ILE A O 1
ATOM 8762 N N . GLN A 1 1144 ? -56.685 4.636 -30.126 1.00 58.31 1144 GLN A N 1
ATOM 8763 C CA . GLN A 1 1144 ? -57.784 3.787 -29.645 1.00 58.31 1144 GLN A CA 1
ATOM 8764 C C . GLN A 1 1144 ? -59.114 4.137 -30.306 1.00 58.31 1144 GLN A C 1
ATOM 8766 O O . GLN A 1 1144 ? -59.386 5.349 -30.480 1.00 58.31 1144 GLN A O 1
#

Foldseek 3Di:
DVVVVVVVVVPPPDDDPPDPQPDLQEAEEFEPQFQQRVVLRVLLCVLNSYDPLSYQYAFAAQDQEDEPQLLLSVLQSNLVSQQCRFFQDNPDDQQQDPLAPFRQADQVSLQRCLVTGSYQEYEYERRPHQWYQCPPFPPPDPDDSDIFGSQLCSFQRNRDHDRGDDADFDPPFQQVCQQVQPDDFDRCNVNRTHFYAYQAFLDSLLSSLLSVLLVVCLFQFFDAAEAEEQELHPLFADLFRARNNVRHTLAADSVGSVVVVCVQQPNQDVLQPCLCVDQLPDPSVARDPPRRYNYYNHLAADACASSGSRVAAEQAAEYGYAPFQAPPRRDKLNSQLSAFPHPPADQFFLVSDPHSVVQLVVDLFPQSGTSLNTGFHHRNHEYEHFFFDAAADSHFDFPQKAFDSDDPSVAAFGWDWAQCDADPHSTWIKRASVRGDPFRAHAGSVQRPHDRDDTHDHWHKYKMKGKFFAPKDAQDQVAGWKKKKKWKKWWAQWPAKKWKKKWKWWAAPPVRDIQTQDIDTFDIGGHHTDPTDMTMDMGGDDLVSDPDPRRITGMMMMIMMIDTTIDGMMIIAQIFMDTPPVGDTGDDCRHSPRTRSTAYRNHHPSSSCSRNVHNKYKWARHCRQQVRGAQGHHVNQLVVSLQQWQFNSRSSPSNGGDHSMHMYHDSRSRNHRFEWHQFPAPPQEDEFKGWTWFAQGGRQNPVFKWKKKFKWKAADSHVVVCSVVVRTDGQVFIGTHHDGGDGRDMGGCVVPDWHKMKMKIWMWMAGPVVRDITIGIDMDIHTHDPNDPDQDKAKEKEFEAEPVRAGDWFKWKWKDFPVGDIDIWTQHNRRMTMDIGHHFGKIFIDTDDPQKDKDKPDDHRIDGDDPYYYYTYIYIFGFFEKEKEFEAEPVRAGDFFKKKWKDAPRGDIDIWGQHPRRMTMDGRHTFGWIFIDTDDQQWQKPVHDDRPTDGDDPYYYYDYIYIYGFKAKEKAFEAEPVRAGDWFKKKWKAAPVGDIDIDTQHPRRIDMDMSDGFGKIFIDIDDPQKDKDQPPPGRIDGDDPHYHYHRYIYIYGDADKAKEKAFEEEVNAGDWFKKKWKDAPVGDIDIWTAHPRRMDMDIGHGFHKIFIDIDDPQKDKDFPDDGRIDGDDPYYHYHRYIYIYGDD

Radius of gyration: 47.44 Å; Cα contacts (8 Å, |Δi|>4): 2859; chains: 1; bounding box: 110×80×140 Å

Solvent-accessible surface area (backbone atoms only — not comparable to full-atom values): 60159 Å² total; per-residue (Å²): 118,72,74,61,57,59,60,57,64,73,74,67,86,74,84,70,81,69,75,79,55,84,29,67,35,46,32,33,41,20,16,70,18,12,64,45,2,50,54,45,38,53,49,50,31,62,78,63,35,35,36,73,72,31,54,45,82,38,44,46,61,53,36,62,54,37,48,47,65,51,48,51,20,53,51,39,51,49,44,52,48,39,48,73,54,37,38,72,56,82,83,56,76,66,59,74,37,90,85,34,95,38,57,54,50,21,61,70,31,16,50,50,41,29,75,34,49,43,54,32,35,37,35,38,17,39,39,49,46,54,26,30,34,67,67,97,44,84,62,70,58,85,90,55,97,57,52,40,44,36,56,41,47,52,25,34,60,63,42,41,63,67,97,53,76,70,87,86,82,76,80,78,55,46,46,75,31,26,72,62,74,68,69,72,78,81,45,34,63,82,68,54,41,46,40,54,19,24,47,53,33,62,42,64,68,38,23,51,48,32,55,54,50,44,56,47,17,28,31,48,19,69,54,66,19,39,37,36,33,20,28,50,34,97,90,36,40,27,35,42,37,59,16,42,68,76,73,41,70,72,40,48,54,86,88,59,15,54,60,57,66,30,49,39,57,64,46,76,60,66,72,58,66,55,22,75,83,37,58,42,90,40,78,70,12,32,56,57,88,86,45,48,46,46,70,38,58,47,89,53,54,32,65,10,20,81,76,13,35,36,39,58,34,47,21,35,21,35,37,42,29,48,74,46,24,33,84,90,76,51,27,46,42,70,25,56,58,26,24,13,42,43,82,85,59,79,58,44,36,10,84,73,38,99,51,34,68,63,34,29,71,70,20,68,23,80,80,31,49,42,17,48,87,25,23,18,37,15,62,56,11,35,37,40,28,65,45,31,76,52,58,51,59,79,64,73,41,44,28,72,46,41,64,81,98,74,91,60,75,79,30,55,44,47,70,42,79,40,74,84,55,40,84,92,53,42,30,18,43,28,34,41,67,88,47,45,43,98,76,39,38,21,44,51,69,86,40,68,98,54,79,52,84,40,74,40,86,63,59,26,23,51,58,38,32,40,77,38,79,50,80,78,44,59,62,39,86,90,66,46,55,33,38,37,40,37,32,32,37,30,33,39,67,19,77,41,61,33,34,38,30,39,29,48,34,38,26,34,56,86,82,62,49,72,42,74,74,50,77,43,74,41,46,79,43,63,55,38,69,44,70,84,36,81,35,54,47,76,46,69,57,62,69,88,73,54,88,56,92,75,44,37,30,32,33,43,31,46,35,41,30,41,57,65,56,34,33,54,33,42,35,41,25,62,41,44,35,29,43,68,95,73,73,50,78,62,59,67,53,34,49,55,80,69,46,57,73,36,60,43,65,22,40,26,65,56,49,52,30,32,56,31,59,34,39,34,36,34,23,22,54,20,43,50,93,26,88,21,32,11,51,46,47,25,61,47,45,21,51,50,36,24,43,45,43,37,28,41,33,52,17,55,67,49,55,37,39,40,67,37,28,51,39,39,22,66,38,73,50,57,31,31,19,42,31,70,53,83,62,97,38,82,85,38,39,46,58,55,57,43,77,43,39,23,26,32,26,48,22,72,33,74,92,38,21,50,30,33,34,38,38,33,33,27,87,40,68,53,61,63,61,31,64,76,65,67,52,68,39,79,66,80,38,58,49,79,45,56,47,73,78,37,80,60,41,73,47,75,48,70,88,53,75,75,47,49,23,20,36,37,44,39,32,40,34,36,23,72,83,78,72,44,72,50,42,40,42,28,76,46,62,34,28,38,51,68,102,54,92,73,73,80,57,28,34,51,29,32,41,30,24,33,89,85,70,47,51,42,50,69,31,40,33,39,41,34,43,92,88,72,53,74,48,77,47,53,20,39,84,75,4,38,38,70,46,73,77,35,64,73,45,63,32,40,56,47,78,49,47,92,66,48,50,76,45,59,76,66,79,61,55,65,46,77,34,71,96,47,68,44,79,58,42,36,39,36,45,62,44,79,30,36,48,32,32,39,31,21,29,89,84,70,49,56,38,56,64,29,42,38,39,42,33,40,94,87,72,52,73,48,78,46,52,19,38,88,76,4,38,36,73,47,74,61,37,43,74,43,62,27,39,64,47,71,50,44,93,64,41,51,49,38,88,61,95,63,86,58,66,44,74,35,72,95,49,66,49,74,55,72,41,35,37,38,82,40,77,31,39,44,27,24,41,28,23,29,90,86,70,46,55,41,47,67,31,36,37,34,39,32,38,94,86,70,53,72,51,72,45,54,16,36,84,73,5,39,38,71,48,69,76,35,58,73,43,61,31,39,52,50,69,50,41,92,62,40,50,66,48,63,75,90,77,67,54,66,46,75,31,79,90,54,60,49,75,72,64,55,40,34,40,39,78,57,85,72,62,32,35,48,28,25,41,32,24,40,92,85,40,58,37,49,67,31,39,37,38,41,31,33,93,83,76,50,72,50,75,42,54,18,39,84,74,4,39,36,68,48,73,76,39,54,71,42,58,32,40,49,53,60,50,43,94,64,42,50,61,44,66,74,58,89,69,50,67,47,72,35,75,91,52,65,49,72,74,64,38,33,38,35,43,77,58,129

pLDDT: mean 83.88, std 13.3, range [26.34, 98.31]

Secondary structure (DSSP, 8-state):
-THHHHHHHSS----------SB-SEEEEEETTBSSHHHHHHHHHHHTTB-GGGEEEE---SSSEEEHHHHHHHHHHHHHHHHHHSBSSTTSPPPPPSSSSSSS-SHHHHHHHHHHB---EEEEETTS--EEE-TTSTT--SS--S-EEHHHHHHHHTT---SS--------SGGGGTTSSS-----HHHH---EEEEE--SSHHHHHHHHHHHHHHHHH----EEEE--TT-TTS----EEETTTTEEEE--TTTGGGHHHHHTT---THHHHGGGS-TTSGGGSPPTT-SEEE-SS-PPPTT-TTSS-SSEESEEEEEE----STTTT--HHHHTTEESSTT----BGGGSSSHHHHHHH--STTS-B-TTTBS--TT-EEEE---S----SS-PPTT-B--SSS-GGGBPEEEEESS--SSSS-EEEEE-TTB-SS-EE--TTSTTS---EEPP--BB-EEEEEEEEEEEE--SSS--EEEEEEEEEEEEESS-EEEEEEEEEEETTT--EEEEEEEEEEEE-SEEEEEEEEEEEEE--GGG-SSTT-EEEEEEEEEEEES-B-SEEEEEEEEEEETTT--B--S-TTSTT------TT--HHHHHHHHT-SEEEEE---TTTTT-SSBS-HHHHHHHHHTT--HHHHHHHS-BS--EEEES-TT---EEEEEPPPSSTTTEE-SEEEEEEEEEE-S-TTTEEEEEEEEEEESS-HHHHHHHT--EEEEEEEE---SSEEEEEEE-TTSPSEEEEEEEEEEEEETTTTEEEEEEEEEEEEE--SSS-PPPEEEEEEEEETTS-B-TT-EEEEE-TTS-EEEEE--TTSEEEEEEEPSEEEEEEEE-TTEEEEESSSSSEEEESSS-EE--EEEEE--EEEEEEEEETTS-B-TT-EEEEEETTS-EEEEE--TTSEEEEEEE-SEEEEEEEE-TTEEEES-SS--EEEE-SS-EE--EEEEE--EEEEEEEEETTS-B--S-EEEEEETTS-EEEEE--TTSEEEEEEE-SEEEEEEEE-TTEEEE-TTS--EEEESSS-EE---EEEEE----EEEEEEEEETTEE-TT-EEEEEETTS-EEEEE--TTSEEEEEEEPSEEEEEEEEBTTEEEEESSS-SEEEESSS-EE---EEEEE--

Nearest PDB structures (foldseek):
  6fwv-assembly1_A  TM=2.855E-01  e=8.930E-19  Bacillus anthracis
  6fwv-assembly2_B  TM=2.889E-01  e=5.202E-19  Bacillus anthracis
  4v4d-assembly1_B  TM=7.671E-01  e=5.420E-04  Pelobacter acidigallici
  3is0-assembly1_X  TM=1.954E-01  e=5.093E-07  Staphylococcus saprophyticus subsp. saprophyticus ATCC 15305 = NCTC 7292
  8fia-assembly1_A-2  TM=2.676E-01  e=7.101E-04  Drosophila melanogaster